Protein AF-A0A1S9DEE1-F1 (afdb_monomer)

InterPro domains:
  IPR002110 Ankyrin repeat [PF12796] (840-952)
  IPR002110 Ankyrin repeat [SM00248] (764-797)
  IPR002110 Ankyrin repeat [SM00248] (801-831)
  IPR002110 Ankyrin repeat [SM00248] (835-866)
  IPR002110 Ankyrin repeat [SM00248] (884-914)
  IPR002110 Ankyrin repeat [SM00248] (920-948)
  IPR002110 Ankyrin repeat [SM00248] (954-983)
  IPR007781 Alpha-N-acetylglucosaminidase [PTHR12872] (153-760)
  IPR017853 Glycoside hydrolase superfamily [SSF51445] (168-435)
  IPR024240 Alpha-N-acetylglucosaminidase, N-terminal [PF12971] (25-114)
  IPR024732 Alpha-N-acetylglucosaminidase, C-terminal [PF12972] (503-771)
  IPR024733 Alpha-N-acetylglucosaminidase, tim-barrel domain [PF05089] (158-494)
  IPR029018 Beta-hexosaminidase-like, domain 2 [G3DSA:3.30.379.10] (13-121)
  IPR036770 Ankyrin repeat-containing domain superfamily [G3DSA:1.25.40.20] (790-869)
  IPR036770 Ankyrin repeat-containing domain superfamily [G3DSA:1.25.40.20] (870-977)
  IPR036770 Ankyrin repeat-containing domain superfamily [SSF48403] (755-982)

Foldseek 3Di:
DDDDDDDDDDPPPPPPPDDDDQQVLVLVLCCVLPVLCSVLEAEEADPPVPPPPDPQPQKKKWKWAADPVGRIYIYINHLLSSLQLVLCCCQVPQLWDADQQQGTPSVVGDSRGDHDPDMDIFIFPFQAAEEAKAAWDADDDDDDDDDDDDDDDDDDADDTFHAAQQLPCLLDDLVSLVSVLSRCSNLRGAEYEQEWLLLVLLVVLCVVLPDDCVQRQQQAEASNCRRCSQQQAWGGYDPPDTDDPVLSVVRLVSSLSNLVSCVSSNHAYAAAFRQQFDGPCVCVSVVPFPWFFWDHGLPPDPSTHSTIGTQLVGPSSLSSRLSSVVVCCVSNNPRHQEYEYDHDHLTDDPDLDLQSLLQRLLSVLVSSCVNPVSHAYEYEPRVCRHPVVSNQLSSLLSNLVSNVDQRSYEYEQADQLFDGCCVRNVNVVLRAYEREHAQAFLLAAFQAAALQSLQAVVLVCSVRHPRHRYYYYTYNHPNDPVLRVSLNSVSSGDNHRDPVLVSLLSVQCSLQPDPDDQDVLQSVLSVLCVVFRHNQPPSQASHGAHQLLLDQDDLDDSAQDGHPPPHGRYRRGDLVSLVSSLVSLVVRCVVPVCSVVRSSSLVVNLSSVLNSLSVVLVVLSVQLSVLQQDPDPCSLVSNVVSLCVNLVSLVVLLVSQVSGPSQFLLNQLLSQLVSDPDLSSSLSSNLSSLCCQALNDLQSSPGNRNHGSHRLCSVQQSSVSSVLVSVLSSVDHPVRDDPVVSVVSNSVSSNVSSNDDQCDADPFQAGQLLVCLLVVVLVSLCVLQPGSNNVNHPQLRQTNFQDGSLLNNLLCLPLSSNVRSLVDPPDDQCGATPQRDGSLLSNLLNLHPNSNVSSLVSVCVNVVDDDDDDPPPSLCSQCGATNFQAGSLLSNLLVLVLVSVLVSLPDPSYDQQRFTNPPFTHGSLLSCLLVLNQSSNVSSLVDLNHDQCGATNVRDGSLRNNVVNVNVVSNVVSVVSVVDPPNDD

pLDDT: mean 87.7, std 16.49, range [21.83, 98.75]

Mean predicted aligned error: 10.76 Å

Radius of gyration: 33.87 Å; Cα contacts (8 Å, |Δi|>4): 1789; chains: 1; bounding box: 110×71×110 Å

Secondary structure (DSSP, 8-state):
---PPPP-----------PPPTTHHHHHHHHHH-GGGGGGEEEEE-GGGGG-S-TT----EEEEEE-TTS-EEEEESSHHHHHHHHHHHIIIII---EETTTEEGGGG--SSPPPPSS-EEEE-SSSEEEES--S---------------------------THHHHTGGG--HHHHHHHHHHHHHTT--EEE--TTHHHHHHHHHHHTT--HHHHGGGS--GGGHHHHHTTS--S--SS----HHHHHHHHHHHHHHHHHHHHTTPEEEEE---SB--TTHHHH-TT--EEEPPP-TT--GGGSS-EEEPTTSHHHHHHHHHHHHHHHHHH-S--SEEE--S-SSS--S---HHHHHHHHHHHHHHHHTT-TT-EEEEESHHHHHTTTT--HHHHHHHHTTSSSSTTEEEEETTTTTS--TTTTTTGGG--EEEEE---STT------BTTHHHHHHHHHHTT-TTEEEEEE--S--SS-HHHHHHHHHHTT-SS---HHHHHHHHHHHHT-SSS---HHHHHHHHHHTTTTTB---TTS-S----TTSSPP-SSS-SS--SSSS------S-THHHHHHHHHHHHHHHH-GGGGG-HHHHHHHHHHHHHHHHHHHHHHHHHHHHHHH---TTHHHHHHHHHHHHHHHHHHHHHHHTTSGGGBHHHHHHHHHTT-SSHHHHHHHHHHHHHHTTTSSTT-TTTTTT----BTHIIIIIHHHHHHHHHHHHH--TTT--HHHHHHHHHHHHHHHHT--TT-B-TTS-BHHHHHHHTT-HHHHHHHHSSTTTTTS-TT---TT---HHHHHHHTT-HHHHHHHHHSSS--SS---TTS--HHHHHHHHT-HHHHHHHHHHHHHHS--SSS---HHHHHHHT---TT---HHHHHHHHT-HHHHHHHHT-TTS-TT---STTSS--HHHHHHHTT-HHHHHHHTTSTT--TT---TTS--HHHHHHHTT-HHHHHHHHHHTT-TT---

Sequence (985 aa):
MLHPTLLLIVLITTATVGGRHPTEGIISLVRRRLPDHSDNFLFSLNSSSRNSTTENDHRDVYTVSTQANGSIHVEGNSQSALAVGLHRYLSQIVHADIYWFVGSHLHTLPSSLPKLHVPLKGESIVTWRYHLNPGNELFYHGPLRFDSAFDKTNLYSYMHHTVTFSYTTAFWTWEDWELELDWAALRGVNLILAWVGYEKVLLDSLREIGMTDEEILPFFSGPAFQAWNRFGNIQGSWGGHGVSIAWIEAQFELQKKIVSRIVELGMTPVLPAFPGFVPPAIKRVRPHATVVNGSQWSGFQKKFTEVSFLNPLDETFAQLQKSVISRQTRAFGNVTHVYALDQFNEINPASGELGYLRNLSLHTWQSLKAVNPAAVWMMQGWLFYDKKDFWDPNRISAYLSGVERNDDMLILDLYSESKPQWQRTESYFGKPWIWCQLHDFGGNMGMYGQIMNITSDPIEALNKSDSLVGFGLTMEGQEGNEIVYDLLLDQAWSAKPIDTRAYFQSWVRSRYSGNFSVPNELYTAWDLLRKTVYNNTNLTTYSLTKSIFEISPDIAGLVGRVGHYPTPTSINYDPMVLNEVWSLFMNATRKEPSLWHSPAYEYDMVDITRQLMGNAFVNVYSDLISSWKSETENRTTNVTSQSERLLNLLSAIDKVLSCNENFSLTTWISSARDWGNTTETKDFFEYNARNQITLWGPTGEISDYASKAWAGLISSYYKPRWSIFVDYLGEKNQTSYNETELKAKLHGFEMSWQEQKINEQDDRGQTAISLAAEHGQERAVAFLVTKADTNHVEINALDHRRSTPLCYAAYNGNPFTIELLIARNDVDLYCGTYDNRFPLSLAVESGNCTTIKLLLNRMRQQNPKVTGEVDHQFSAELNRSDLWGRTPLFIATEQGREDMVGLLVSLPEVDVNARTIRYGQGTALASAAKNGRENIVQLLLSRPDIDIGARDIHGRTPIQLATLEGHKSIALMLQRFHLDPDSEV

Structure (mmCIF, N/CA/C/O backbone):
data_AF-A0A1S9DEE1-F1
#
_entry.id   AF-A0A1S9DEE1-F1
#
loop_
_atom_site.group_PDB
_atom_site.id
_atom_site.type_symbol
_atom_site.label_atom_id
_atom_site.label_alt_id
_atom_site.label_comp_id
_atom_site.label_asym_id
_atom_site.label_entity_id
_atom_site.label_seq_id
_atom_site.pdbx_PDB_ins_code
_atom_site.Cartn_x
_atom_site.Cartn_y
_atom_site.Cartn_z
_atom_site.occupancy
_atom_site.B_iso_or_equiv
_atom_site.auth_seq_id
_atom_site.auth_comp_id
_atom_site.auth_asym_id
_atom_site.auth_atom_id
_atom_site.pdbx_PDB_model_num
ATOM 1 N N . MET A 1 1 ? -42.113 -23.078 -64.310 1.00 34.75 1 MET A N 1
ATOM 2 C CA . MET A 1 1 ? -41.156 -22.177 -64.994 1.00 34.75 1 MET A CA 1
ATOM 3 C C . MET A 1 1 ? -41.314 -20.806 -64.347 1.00 34.75 1 MET A C 1
ATOM 5 O O . MET A 1 1 ? -42.457 -20.407 -64.198 1.00 34.75 1 MET A O 1
ATOM 9 N N . LEU A 1 2 ? -40.281 -20.095 -63.892 1.00 28.50 2 LEU A N 1
ATOM 10 C CA . LEU A 1 2 ? -38.840 -20.393 -63.877 1.00 28.50 2 LEU A CA 1
ATOM 11 C C . LEU A 1 2 ? -38.277 -20.273 -62.443 1.00 28.50 2 LEU A C 1
ATOM 13 O O . LEU A 1 2 ? -38.821 -19.532 -61.633 1.00 28.50 2 LEU A O 1
ATOM 17 N N . HIS A 1 3 ? -37.158 -20.948 -62.171 1.00 21.83 3 HIS A N 1
ATOM 18 C CA . HIS A 1 3 ? -36.264 -20.654 -61.044 1.00 21.83 3 HIS A CA 1
ATOM 19 C C . HIS A 1 3 ? -34.888 -20.270 -61.612 1.00 21.83 3 HIS A C 1
ATOM 21 O O . HIS A 1 3 ? -34.368 -21.033 -62.429 1.00 21.83 3 HIS A O 1
ATOM 27 N N . PRO A 1 4 ? -34.279 -19.150 -61.188 1.00 37.81 4 PRO A N 1
ATOM 28 C CA . PRO A 1 4 ? -32.852 -18.915 -61.344 1.00 37.81 4 PRO A CA 1
ATOM 29 C C . PRO A 1 4 ? -32.072 -19.460 -60.135 1.00 37.81 4 PRO A C 1
ATOM 31 O O . PRO A 1 4 ? -32.518 -19.392 -58.991 1.00 37.81 4 PRO A O 1
ATOM 34 N N . THR A 1 5 ? -30.900 -20.014 -60.421 1.00 29.28 5 THR A N 1
ATOM 35 C CA . THR A 1 5 ? -29.967 -20.661 -59.492 1.00 29.28 5 THR A CA 1
ATOM 36 C C . THR A 1 5 ? -29.462 -19.726 -58.390 1.00 29.28 5 THR A C 1
ATOM 38 O O . THR A 1 5 ? -29.052 -18.601 -58.671 1.00 29.28 5 THR A O 1
ATOM 41 N N . LEU A 1 6 ? -29.377 -20.226 -57.153 1.00 28.45 6 LEU A N 1
ATOM 42 C CA . LEU A 1 6 ? -28.573 -19.600 -56.099 1.00 28.45 6 LEU A CA 1
ATOM 43 C C . LEU A 1 6 ? -27.094 -19.965 -56.325 1.00 28.45 6 LEU A C 1
ATOM 45 O O . LEU A 1 6 ? -26.783 -21.147 -56.479 1.00 28.45 6 LEU A O 1
ATOM 49 N N . LEU A 1 7 ? -26.186 -18.984 -56.355 1.00 26.34 7 LEU A N 1
ATOM 50 C CA . LEU A 1 7 ? -24.748 -19.244 -56.492 1.00 26.34 7 LEU A CA 1
ATOM 51 C C . LEU A 1 7 ? -24.090 -19.308 -55.106 1.00 26.34 7 LEU A C 1
ATOM 53 O O . LEU A 1 7 ? -24.182 -18.360 -54.329 1.00 26.34 7 LEU A O 1
ATOM 57 N N . LEU A 1 8 ? -23.429 -20.424 -54.796 1.00 24.83 8 LEU A N 1
ATOM 58 C CA . LEU A 1 8 ? -22.805 -20.645 -53.493 1.00 24.83 8 LEU A CA 1
ATOM 59 C C . LEU A 1 8 ? -21.413 -19.989 -53.444 1.00 24.83 8 LEU A C 1
ATOM 61 O O . LEU A 1 8 ? -20.478 -20.481 -54.074 1.00 24.83 8 LEU A O 1
ATOM 65 N N . ILE A 1 9 ? -21.259 -18.902 -52.683 1.00 26.23 9 ILE A N 1
ATOM 66 C CA . ILE A 1 9 ? -19.941 -18.327 -52.370 1.00 26.23 9 ILE A CA 1
ATOM 67 C C . ILE A 1 9 ? -19.458 -18.922 -51.046 1.00 26.23 9 ILE A C 1
ATOM 69 O O . ILE A 1 9 ? -20.030 -18.660 -49.989 1.00 26.23 9 ILE A O 1
ATOM 73 N N . VAL A 1 10 ? -18.397 -19.728 -51.106 1.00 26.03 10 VAL A N 1
ATOM 74 C CA . VAL A 1 10 ? -17.750 -20.298 -49.918 1.00 26.03 10 VAL A CA 1
ATOM 75 C C . VAL A 1 10 ? -16.818 -19.251 -49.309 1.00 26.03 10 VAL A C 1
ATOM 77 O O . VAL A 1 10 ? -15.738 -18.984 -49.834 1.00 26.03 10 VAL A O 1
ATOM 80 N N . LEU A 1 11 ? -17.234 -18.666 -48.186 1.00 25.80 11 LEU A N 1
ATOM 81 C CA . LEU A 1 11 ? -16.380 -17.825 -47.349 1.00 25.80 11 LEU A CA 1
ATOM 82 C C . LEU A 1 11 ? -15.336 -18.698 -46.639 1.00 25.80 11 LEU A C 1
ATOM 84 O O . LEU A 1 11 ? -15.644 -19.389 -45.671 1.00 25.80 11 LEU A O 1
ATOM 88 N N . ILE A 1 12 ? -14.090 -18.658 -47.116 1.00 26.78 12 ILE A N 1
ATOM 89 C CA . ILE A 1 12 ? -12.953 -19.261 -46.413 1.00 26.78 12 ILE A CA 1
ATOM 90 C C . ILE A 1 12 ? -12.566 -18.329 -45.261 1.00 26.78 12 ILE A C 1
ATOM 92 O O . ILE A 1 12 ? -11.779 -17.399 -45.428 1.00 26.78 12 ILE A O 1
ATOM 96 N N . THR A 1 13 ? -13.125 -18.573 -44.078 1.00 26.59 13 THR A N 1
ATOM 97 C CA . THR A 1 13 ? -12.725 -17.887 -42.845 1.00 26.59 13 THR A CA 1
ATOM 98 C C . THR A 1 13 ? -11.374 -18.418 -42.367 1.00 26.59 13 THR A C 1
ATOM 100 O O . THR A 1 13 ? -11.305 -19.339 -41.551 1.00 26.59 13 THR A O 1
ATOM 103 N N . THR A 1 14 ? -10.279 -17.843 -42.866 1.00 28.16 14 THR A N 1
ATOM 104 C CA . THR A 1 14 ? -8.951 -18.040 -42.273 1.00 28.16 14 THR A CA 1
ATOM 105 C C . THR A 1 14 ? -8.930 -17.405 -40.885 1.00 28.16 14 THR A C 1
ATOM 107 O O . THR A 1 14 ? -8.809 -16.187 -40.763 1.00 28.16 14 THR A O 1
ATOM 110 N N . ALA A 1 15 ? -9.054 -18.223 -39.840 1.00 27.41 15 ALA A N 1
ATOM 111 C CA . ALA A 1 15 ? -8.921 -17.782 -38.457 1.00 27.41 15 ALA A CA 1
ATOM 112 C C . ALA A 1 15 ? -7.459 -17.401 -38.164 1.00 27.41 15 ALA A C 1
ATOM 114 O O . ALA A 1 15 ? -6.655 -18.221 -37.722 1.00 27.41 15 ALA A O 1
ATOM 115 N N . THR A 1 16 ? -7.097 -16.151 -38.450 1.00 29.39 16 THR A N 1
ATOM 116 C CA . THR A 1 16 ? -5.808 -15.578 -38.063 1.00 29.39 16 THR A CA 1
ATOM 117 C C . THR A 1 16 ? -5.752 -15.439 -36.548 1.00 29.39 16 THR A C 1
ATOM 119 O O . THR A 1 16 ? -6.570 -14.726 -35.967 1.00 29.39 16 THR A O 1
ATOM 122 N N . VAL A 1 17 ? -4.772 -16.082 -35.910 1.00 31.09 17 VAL A N 1
ATOM 123 C CA . VAL A 1 17 ? -4.454 -15.843 -34.495 1.00 31.09 17 VAL A CA 1
ATOM 124 C C . VAL A 1 17 ? -4.111 -14.361 -34.337 1.00 31.09 17 VAL A C 1
ATOM 126 O O . VAL A 1 17 ? -3.156 -13.874 -34.940 1.00 31.09 17 VAL A O 1
ATOM 129 N N . GLY A 1 18 ? -4.941 -13.635 -33.587 1.00 30.41 18 GLY A N 1
ATOM 130 C CA . GLY A 1 18 ? -4.910 -12.176 -33.535 1.00 30.41 18 GLY A CA 1
ATOM 131 C C . GLY A 1 18 ? -3.714 -11.631 -32.762 1.00 30.41 18 GLY A C 1
ATOM 132 O O . GLY A 1 18 ? -3.804 -11.417 -31.555 1.00 30.41 18 GLY A O 1
ATOM 133 N N . GLY A 1 19 ? -2.616 -11.345 -33.461 1.00 39.09 19 GLY A N 1
ATOM 134 C CA . GLY A 1 19 ? -1.595 -10.435 -32.947 1.00 39.09 19 GLY A CA 1
ATOM 135 C C . GLY A 1 19 ? -2.207 -9.045 -32.762 1.00 39.09 19 GLY A C 1
ATOM 136 O O . GLY A 1 19 ? -2.690 -8.456 -33.730 1.00 39.09 19 GLY A O 1
ATOM 137 N N . ARG A 1 20 ? -2.219 -8.532 -31.524 1.00 56.38 20 ARG A N 1
ATOM 138 C CA . ARG A 1 20 ? -2.678 -7.164 -31.229 1.00 56.38 20 ARG A CA 1
ATOM 139 C C . ARG A 1 20 ? -1.833 -6.147 -32.000 1.00 56.38 20 ARG A C 1
ATOM 141 O O . ARG A 1 20 ? -0.644 -6.371 -32.232 1.00 56.38 20 ARG A O 1
ATOM 148 N N . HIS A 1 21 ? -2.434 -5.018 -32.369 1.00 68.69 21 HIS A N 1
ATOM 149 C CA . HIS A 1 21 ? -1.693 -3.936 -33.013 1.00 68.69 21 HIS A CA 1
ATOM 150 C C . HIS A 1 21 ? -0.614 -3.397 -32.044 1.00 68.69 21 HIS A C 1
ATOM 152 O O . HIS A 1 21 ? -0.915 -3.265 -30.856 1.00 68.69 21 HIS A O 1
ATOM 158 N N . PRO A 1 22 ? 0.616 -3.056 -32.487 1.00 78.94 22 PRO A N 1
ATOM 159 C CA . PRO A 1 22 ? 1.720 -2.684 -31.582 1.00 78.94 22 PRO A CA 1
ATOM 160 C C . PRO A 1 22 ? 1.520 -1.431 -30.705 1.00 78.94 22 PRO A C 1
ATOM 162 O O . PRO A 1 22 ? 2.397 -1.099 -29.914 1.00 78.94 22 PRO A O 1
ATOM 165 N N . THR A 1 23 ? 0.403 -0.723 -30.875 1.00 91.12 23 THR A N 1
ATOM 166 C CA . THR A 1 23 ? -0.007 0.470 -30.117 1.00 91.12 23 THR A CA 1
ATOM 167 C C . THR A 1 23 ? -1.306 0.266 -29.325 1.00 91.12 23 THR A C 1
ATOM 169 O O . THR A 1 23 ? -1.760 1.183 -28.641 1.00 91.12 23 THR A O 1
ATOM 172 N N . GLU A 1 24 ? -1.926 -0.920 -29.402 1.00 90.94 24 GLU A N 1
ATOM 173 C CA . GLU A 1 24 ? -3.276 -1.173 -28.877 1.00 90.94 24 GLU A CA 1
ATOM 174 C C . GLU A 1 24 ? -3.357 -1.055 -27.347 1.00 90.94 24 GLU A C 1
ATOM 176 O O . GLU A 1 24 ? -4.417 -0.730 -26.818 1.00 90.94 24 GLU A O 1
ATOM 181 N N . GLY A 1 25 ? -2.254 -1.276 -26.624 1.00 91.50 25 GLY A N 1
ATOM 182 C CA . GLY A 1 25 ? -2.223 -1.131 -25.168 1.00 91.50 25 GLY A CA 1
ATOM 183 C C . GLY A 1 25 ? -2.334 0.317 -24.710 1.00 91.50 25 GLY A C 1
ATOM 184 O O . GLY A 1 25 ? -3.129 0.620 -23.823 1.00 91.50 25 GLY A O 1
ATOM 185 N N . ILE A 1 26 ? -1.614 1.227 -25.372 1.00 95.19 26 ILE A N 1
ATOM 186 C CA . ILE A 1 26 ? -1.707 2.668 -25.099 1.00 95.19 26 ILE A CA 1
ATOM 187 C C . ILE A 1 26 ? -3.060 3.225 -25.563 1.00 95.19 26 ILE A C 1
ATOM 189 O O . ILE A 1 26 ? -3.689 3.992 -24.839 1.00 95.19 26 ILE A O 1
ATOM 193 N N . ILE A 1 27 ? -3.574 2.764 -26.710 1.00 95.06 27 ILE A N 1
ATOM 194 C CA . ILE A 1 27 ? -4.942 3.085 -27.154 1.00 95.06 27 ILE A CA 1
ATOM 195 C C . ILE A 1 27 ? -5.975 2.599 -26.118 1.00 95.06 27 ILE A C 1
ATOM 197 O O . ILE A 1 27 ? -6.927 3.314 -25.810 1.00 95.06 27 ILE A O 1
ATOM 201 N N . SER A 1 28 ? -5.778 1.415 -25.532 1.00 94.19 28 SER A N 1
ATOM 202 C CA . SER A 1 28 ? -6.653 0.878 -24.480 1.00 94.19 28 SER A CA 1
ATOM 203 C C . SER A 1 28 ? -6.543 1.652 -23.162 1.00 94.19 28 SER A C 1
ATOM 205 O O . SER A 1 28 ? -7.567 1.859 -22.518 1.00 94.19 28 SER A O 1
ATOM 207 N N . LEU A 1 29 ? -5.356 2.147 -22.787 1.00 94.06 29 LEU A N 1
ATOM 208 C CA . LEU A 1 29 ? -5.180 3.058 -21.646 1.00 94.06 29 LEU A CA 1
ATOM 209 C C . LEU A 1 29 ? -5.974 4.353 -21.850 1.00 94.06 29 LEU A C 1
ATOM 211 O O . LEU A 1 29 ? -6.714 4.757 -20.953 1.00 94.06 29 LEU A O 1
ATOM 215 N N . VAL A 1 30 ? -5.905 4.962 -23.041 1.00 95.19 30 VAL A N 1
ATOM 216 C CA . VAL A 1 30 ? -6.726 6.141 -23.363 1.00 95.19 30 VAL A CA 1
ATOM 217 C C . VAL A 1 30 ? -8.217 5.797 -23.306 1.00 95.19 30 VAL A C 1
ATOM 219 O O . VAL A 1 30 ? -8.962 6.517 -22.658 1.00 95.19 30 VAL A O 1
ATOM 222 N N . ARG A 1 31 ? -8.675 4.672 -23.873 1.00 94.38 31 ARG A N 1
ATOM 223 C CA . ARG A 1 31 ? -10.093 4.266 -23.758 1.00 94.38 31 ARG A CA 1
ATOM 224 C C . ARG A 1 31 ? -10.550 4.030 -22.307 1.00 94.38 31 ARG A C 1
ATOM 226 O O . ARG A 1 31 ? -11.715 4.276 -22.018 1.00 94.38 31 ARG A O 1
ATOM 233 N N . ARG A 1 32 ? -9.667 3.571 -21.405 1.00 92.06 32 ARG A N 1
ATOM 234 C CA . ARG A 1 32 ? -9.965 3.393 -19.967 1.00 92.06 32 ARG A CA 1
ATOM 235 C C . ARG A 1 32 ? -10.048 4.717 -19.206 1.00 92.06 32 ARG A C 1
ATOM 237 O O . ARG A 1 32 ? -10.967 4.906 -18.419 1.00 92.06 32 ARG A O 1
ATOM 244 N N . ARG A 1 33 ? -9.061 5.603 -19.385 1.00 92.00 33 ARG A N 1
ATOM 245 C CA . ARG A 1 33 ? -8.865 6.800 -18.536 1.00 92.00 33 ARG A CA 1
ATOM 246 C C . ARG A 1 33 ? -9.364 8.104 -19.168 1.00 92.00 33 ARG A C 1
ATOM 248 O O . ARG A 1 33 ? -9.484 9.106 -18.473 1.00 92.00 33 ARG A O 1
ATOM 255 N N . LEU A 1 34 ? -9.632 8.089 -20.472 1.00 92.38 34 LEU A N 1
ATOM 256 C CA . LEU A 1 34 ? -10.017 9.220 -21.322 1.00 92.38 34 LEU A CA 1
ATOM 257 C C . LEU A 1 34 ? -11.033 8.786 -22.412 1.00 92.38 34 LEU A C 1
ATOM 259 O O . LEU A 1 34 ? -10.789 9.027 -23.600 1.00 92.38 34 LEU A O 1
ATOM 263 N N . PRO A 1 35 ? -12.159 8.128 -22.057 1.00 92.00 35 PRO A N 1
ATOM 264 C CA . PRO A 1 35 ? -13.092 7.551 -23.033 1.00 92.00 35 PRO A CA 1
ATOM 265 C C . PRO A 1 35 ? -13.618 8.586 -24.038 1.00 92.00 35 PRO A C 1
ATOM 267 O O . PRO A 1 35 ? -13.516 8.370 -25.242 1.00 92.00 35 PRO A O 1
ATOM 270 N N . ASP A 1 36 ? -14.073 9.751 -23.566 1.00 90.94 36 ASP A N 1
ATOM 271 C CA . ASP A 1 36 ? -14.621 10.831 -24.407 1.00 90.94 36 ASP A CA 1
ATOM 272 C C . ASP A 1 36 ? -13.585 11.482 -25.344 1.00 90.94 36 ASP A C 1
ATOM 274 O O . ASP A 1 36 ? -13.937 12.196 -26.284 1.00 90.94 36 ASP A O 1
ATOM 278 N N . HIS A 1 37 ? -12.297 11.216 -25.110 1.00 92.12 37 HIS A N 1
ATOM 279 C CA . HIS A 1 37 ? -11.176 11.739 -25.884 1.00 92.12 37 HIS A CA 1
ATOM 280 C C . HIS A 1 37 ? -10.438 10.662 -26.690 1.00 92.12 37 HIS A C 1
ATOM 282 O O . HIS A 1 37 ? -9.427 10.975 -27.323 1.00 92.12 37 HIS A O 1
ATOM 288 N N . SER A 1 38 ? -10.912 9.409 -26.727 1.00 90.75 38 SER A N 1
ATOM 289 C CA . SER A 1 38 ? -10.168 8.316 -27.370 1.00 90.75 38 SER A CA 1
ATOM 290 C C . SER A 1 38 ? -9.913 8.541 -28.863 1.00 90.75 38 SER A C 1
ATOM 292 O O . SER A 1 38 ? -8.820 8.247 -29.341 1.00 90.75 38 SER A O 1
ATOM 294 N N . ASP A 1 39 ? -10.864 9.150 -29.579 1.00 91.69 39 ASP A N 1
ATOM 295 C CA . ASP A 1 39 ? -10.717 9.512 -30.999 1.00 91.69 39 ASP A CA 1
ATOM 296 C C . ASP A 1 39 ? -9.916 10.814 -31.224 1.00 91.69 39 ASP A C 1
ATOM 298 O O . ASP A 1 39 ? -9.645 11.202 -32.363 1.00 91.69 39 ASP A O 1
ATOM 302 N N . ASN A 1 40 ? -9.515 11.523 -30.160 1.00 94.69 40 ASN A N 1
ATOM 303 C CA . ASN A 1 40 ? -8.649 12.700 -30.269 1.00 94.69 40 ASN A CA 1
ATOM 304 C C . ASN A 1 40 ? -7.153 12.352 -30.301 1.00 94.69 40 ASN A C 1
ATOM 306 O O . ASN A 1 40 ? -6.357 13.242 -30.609 1.00 94.69 40 ASN A O 1
ATOM 310 N N . PHE A 1 41 ? -6.765 11.102 -30.021 1.00 96.06 41 PHE A N 1
ATOM 311 C CA . PHE A 1 41 ? -5.367 10.669 -29.992 1.00 96.06 41 PHE A CA 1
ATOM 312 C C . PHE A 1 41 ? -5.016 9.706 -31.134 1.00 96.06 41 PHE A C 1
ATOM 314 O O . PHE A 1 41 ? -5.725 8.743 -31.414 1.00 96.06 41 PHE A O 1
ATOM 321 N N . LEU A 1 42 ? -3.862 9.936 -31.762 1.0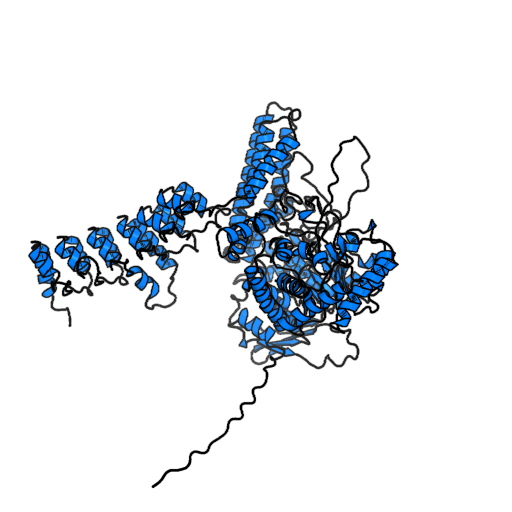0 95.69 42 LEU A N 1
ATOM 322 C CA . LEU A 1 42 ? -3.236 9.040 -32.734 1.00 95.69 42 LEU A CA 1
ATOM 323 C C . LEU A 1 42 ? -1.893 8.554 -32.181 1.00 95.69 42 LEU A C 1
ATOM 325 O O . LEU A 1 42 ? -1.075 9.369 -31.759 1.00 95.69 42 LEU A O 1
ATOM 329 N N . PHE A 1 43 ? -1.640 7.247 -32.244 1.00 96.44 43 PHE A N 1
ATOM 330 C CA . PHE A 1 43 ? -0.403 6.622 -31.766 1.00 96.44 43 PHE A CA 1
ATOM 331 C C . PHE A 1 43 ? 0.314 5.881 -32.896 1.00 96.44 43 PHE A C 1
ATOM 333 O O . PHE A 1 43 ? -0.301 5.065 -33.586 1.00 96.44 43 PHE A O 1
ATOM 340 N N . SER A 1 44 ? 1.619 6.113 -33.064 1.00 94.94 44 SER A N 1
ATOM 341 C CA . SER A 1 44 ? 2.429 5.423 -34.080 1.00 94.94 44 SER A CA 1
ATOM 342 C C . SER A 1 44 ? 3.834 5.074 -33.590 1.00 94.94 44 SER A C 1
ATOM 344 O O . SER A 1 44 ? 4.560 5.949 -33.118 1.00 94.94 44 SER A O 1
ATOM 346 N N . LEU A 1 45 ? 4.253 3.822 -33.791 1.00 92.56 45 LEU A N 1
ATOM 347 C CA . LEU A 1 45 ? 5.650 3.429 -33.607 1.00 92.56 45 LEU A CA 1
ATOM 348 C C . LEU A 1 45 ? 6.474 3.747 -34.861 1.00 92.56 45 LEU A C 1
ATOM 350 O O . LEU A 1 45 ? 6.118 3.315 -35.958 1.00 92.56 45 LEU A O 1
ATOM 354 N N . ASN A 1 46 ? 7.592 4.451 -34.697 1.00 84.25 46 ASN A N 1
ATOM 355 C CA . ASN A 1 46 ? 8.538 4.721 -35.773 1.00 84.25 46 ASN A CA 1
ATOM 356 C C . ASN A 1 46 ? 9.627 3.635 -35.822 1.00 84.25 46 ASN A C 1
ATOM 358 O O . ASN A 1 46 ? 10.379 3.430 -34.870 1.00 84.25 46 ASN A O 1
ATOM 362 N N . SER A 1 47 ? 9.723 2.937 -36.955 1.00 56.94 47 SER A N 1
ATOM 363 C CA . SER A 1 47 ? 10.657 1.828 -37.160 1.00 56.94 47 SER A CA 1
ATOM 364 C C . SER A 1 47 ? 12.088 2.245 -37.526 1.00 56.94 47 SER A C 1
ATOM 366 O O . SER A 1 47 ? 12.962 1.379 -37.572 1.00 56.94 47 SER A O 1
ATOM 368 N N . SER A 1 48 ? 12.364 3.525 -37.814 1.00 50.81 48 SER A N 1
ATOM 369 C CA . SER A 1 48 ? 13.660 3.953 -38.373 1.00 50.81 48 SER A CA 1
ATOM 370 C C . SER A 1 48 ? 14.835 3.928 -37.386 1.00 50.81 48 SER A C 1
ATOM 372 O O . SER A 1 48 ? 15.982 4.029 -37.813 1.00 50.81 48 SER A O 1
ATOM 374 N N . SER A 1 49 ? 14.579 3.773 -36.084 1.00 45.53 49 SER A N 1
ATOM 375 C CA . SER A 1 49 ? 15.604 3.673 -35.032 1.00 45.53 49 SER A CA 1
ATOM 376 C C . SER A 1 49 ? 16.243 2.280 -34.902 1.00 45.53 49 SER A C 1
ATOM 378 O O . SER A 1 49 ? 17.306 2.154 -34.303 1.00 45.53 49 SER A O 1
ATOM 380 N N . ARG A 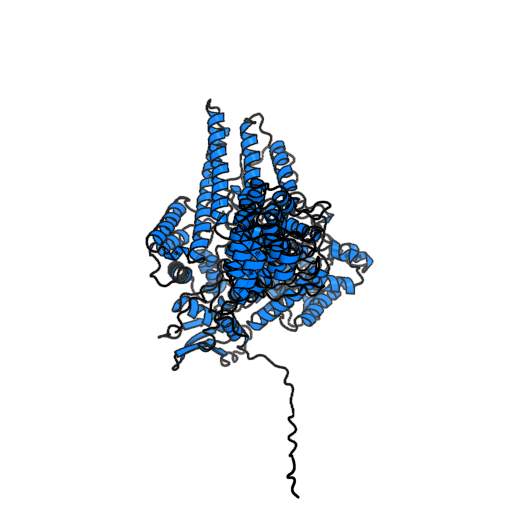1 50 ? 15.663 1.228 -35.503 1.00 42.16 50 ARG A N 1
ATOM 381 C CA . ARG A 1 50 ? 16.137 -0.169 -35.361 1.00 42.16 50 ARG A CA 1
ATOM 382 C C . ARG A 1 50 ? 17.402 -0.532 -36.159 1.00 42.16 50 ARG A C 1
ATOM 384 O O . ARG A 1 50 ? 17.793 -1.692 -36.167 1.00 42.16 50 ARG A O 1
ATOM 391 N N . ASN A 1 51 ? 18.044 0.429 -36.824 1.00 33.84 51 ASN A N 1
ATOM 392 C CA . ASN A 1 51 ? 19.223 0.188 -37.668 1.00 33.84 51 ASN A CA 1
ATOM 393 C C . ASN A 1 51 ? 20.575 0.349 -36.939 1.00 33.84 51 ASN A C 1
ATOM 395 O O . ASN A 1 51 ? 21.618 0.280 -37.588 1.00 33.84 51 ASN A O 1
ATOM 399 N N . SER A 1 52 ? 20.585 0.557 -35.617 1.00 34.44 52 SER A N 1
ATOM 400 C CA . SER A 1 52 ? 21.823 0.495 -34.829 1.00 34.44 52 SER A CA 1
ATOM 401 C C . SER A 1 52 ? 22.242 -0.962 -34.619 1.00 34.44 52 SER A C 1
ATOM 403 O O . SER A 1 52 ? 21.476 -1.758 -34.083 1.00 34.44 52 SER A O 1
ATOM 405 N N . THR A 1 53 ? 23.459 -1.330 -35.026 1.00 30.06 53 THR A N 1
ATOM 406 C CA . THR A 1 53 ? 23.982 -2.709 -34.942 1.00 30.06 53 THR A CA 1
ATOM 407 C C . THR A 1 53 ? 24.571 -3.056 -33.568 1.00 30.06 53 THR A C 1
ATOM 409 O O . THR A 1 53 ? 25.505 -3.850 -33.474 1.00 30.06 53 THR A O 1
ATOM 412 N N . THR A 1 54 ? 24.056 -2.439 -32.504 1.00 35.31 54 THR A N 1
ATOM 413 C CA . THR A 1 54 ? 24.425 -2.693 -31.106 1.00 35.31 54 THR A CA 1
ATOM 414 C C . THR A 1 54 ? 23.154 -2.752 -30.265 1.00 35.31 54 THR A C 1
ATOM 416 O O . THR A 1 54 ? 22.486 -1.733 -30.095 1.00 35.31 54 THR A O 1
ATOM 419 N N . GLU A 1 55 ? 22.843 -3.921 -29.705 1.00 41.56 55 GLU A N 1
ATOM 420 C CA . GLU A 1 55 ? 21.617 -4.199 -28.927 1.00 41.56 55 GLU A CA 1
ATOM 421 C C . GLU A 1 55 ? 21.589 -3.506 -27.539 1.00 41.56 55 GLU A C 1
ATOM 423 O O . GLU A 1 55 ? 20.679 -3.724 -26.745 1.00 41.56 55 GLU A O 1
ATOM 428 N N . ASN A 1 56 ? 22.573 -2.643 -27.252 1.00 38.66 56 ASN A N 1
ATOM 429 C CA . ASN A 1 56 ? 22.803 -2.031 -25.940 1.00 38.66 56 ASN A CA 1
ATOM 430 C C . ASN A 1 56 ? 22.411 -0.539 -25.852 1.00 38.66 56 ASN A C 1
ATOM 432 O O . ASN A 1 56 ? 22.484 0.023 -24.764 1.00 38.66 56 ASN A O 1
ATOM 436 N N . ASP A 1 57 ? 21.993 0.110 -26.949 1.00 52.62 57 ASP A N 1
ATOM 437 C CA . ASP A 1 57 ? 21.495 1.501 -26.927 1.00 52.62 57 ASP A CA 1
ATOM 438 C C . ASP A 1 57 ? 20.011 1.555 -27.329 1.00 52.62 57 ASP A C 1
ATOM 440 O O . ASP A 1 57 ? 19.637 1.838 -28.470 1.00 52.62 57 ASP A O 1
ATOM 444 N N . HIS A 1 58 ? 19.152 1.203 -26.371 1.00 68.19 58 HIS A N 1
ATOM 445 C CA . HIS A 1 58 ? 17.695 1.162 -26.511 1.00 68.19 58 HIS A CA 1
ATOM 446 C C . HIS A 1 58 ? 17.017 2.263 -25.684 1.00 68.19 58 HIS A C 1
ATOM 448 O O . HIS A 1 58 ? 16.070 2.016 -24.940 1.00 68.19 58 HIS A O 1
ATOM 454 N N . ARG A 1 59 ? 17.506 3.501 -25.829 1.00 86.81 59 ARG A N 1
ATOM 455 C CA . ARG A 1 59 ? 16.866 4.696 -25.263 1.00 86.81 59 ARG A CA 1
ATOM 456 C C . ARG A 1 59 ? 15.493 4.939 -25.897 1.00 86.81 59 ARG A C 1
ATOM 458 O O . ARG A 1 59 ? 15.314 4.821 -27.112 1.00 86.81 59 ARG A O 1
ATOM 465 N N . ASP A 1 60 ? 14.512 5.267 -25.066 1.00 93.88 60 ASP A N 1
ATOM 466 C CA . ASP A 1 60 ? 13.135 5.527 -25.482 1.00 93.88 60 ASP A CA 1
ATOM 467 C C . ASP A 1 60 ? 12.992 6.976 -25.959 1.00 93.88 60 ASP A C 1
ATOM 469 O O . ASP A 1 60 ? 13.470 7.895 -25.307 1.00 93.88 60 ASP A O 1
ATOM 473 N N . VAL A 1 61 ? 12.335 7.201 -27.097 1.00 95.44 61 VAL A N 1
ATOM 474 C CA . VAL A 1 61 ? 12.227 8.516 -27.750 1.00 95.44 61 VAL A CA 1
ATOM 475 C C . VAL A 1 61 ? 10.787 8.765 -28.171 1.00 95.44 61 VAL A C 1
ATOM 477 O O . VAL A 1 61 ? 10.186 7.907 -28.820 1.00 95.44 61 VAL A O 1
ATOM 480 N N . TYR A 1 62 ? 10.256 9.952 -27.863 1.00 96.38 62 TYR A N 1
ATOM 481 C CA . TYR A 1 62 ? 8.915 10.375 -28.273 1.00 96.38 62 TYR A CA 1
ATOM 482 C C . TYR A 1 62 ? 8.888 11.747 -28.962 1.00 96.38 62 TYR A C 1
ATOM 484 O O . TYR A 1 62 ? 9.771 12.596 -28.808 1.00 96.38 62 TYR A O 1
ATOM 492 N N . THR A 1 63 ? 7.823 11.992 -29.720 1.00 97.75 63 THR A N 1
ATOM 493 C CA . THR A 1 63 ? 7.417 13.311 -30.212 1.00 97.75 63 THR A CA 1
ATOM 494 C C . THR A 1 63 ? 5.894 13.431 -30.141 1.00 97.75 63 THR A C 1
ATOM 496 O O . THR A 1 63 ? 5.180 12.553 -30.612 1.00 97.75 63 THR A O 1
ATOM 499 N N . VAL A 1 64 ? 5.392 14.529 -29.574 1.00 98.25 64 VAL A N 1
ATOM 500 C CA . VAL A 1 64 ? 3.961 14.874 -29.548 1.00 98.25 64 VAL A CA 1
ATOM 501 C C . VAL A 1 64 ? 3.728 16.057 -30.476 1.00 98.25 64 VAL A C 1
ATOM 503 O O . VAL A 1 64 ? 4.446 17.053 -30.397 1.00 98.25 64 VAL A O 1
ATOM 506 N N . SER A 1 65 ? 2.712 15.989 -31.329 1.00 97.50 65 SER A N 1
ATOM 507 C CA . SER A 1 65 ? 2.320 17.080 -32.225 1.00 97.50 65 SER A CA 1
ATOM 508 C C . SER A 1 65 ? 0.799 17.202 -32.341 1.00 97.50 65 SER A C 1
ATOM 510 O O . SER A 1 65 ? 0.062 16.298 -31.951 1.00 97.50 65 SER A O 1
ATOM 512 N N . THR A 1 66 ? 0.308 18.319 -32.880 1.00 96.94 66 THR A N 1
ATOM 513 C CA . THR A 1 66 ? -1.104 18.459 -33.265 1.00 96.94 66 THR A CA 1
ATOM 514 C C . THR A 1 66 ? -1.232 18.363 -34.781 1.00 96.94 66 THR A C 1
ATOM 516 O O . THR A 1 66 ? -0.586 19.107 -35.516 1.00 96.94 66 THR A O 1
ATOM 519 N N . GLN A 1 67 ? -2.085 17.451 -35.238 1.00 94.31 67 GLN A N 1
ATOM 520 C CA . GLN A 1 67 ? -2.364 17.199 -36.649 1.00 94.31 67 GLN A CA 1
ATOM 521 C C . GLN A 1 67 ? -3.315 18.251 -37.246 1.00 94.31 67 GLN A C 1
ATOM 523 O O . GLN A 1 67 ? -3.971 19.010 -36.531 1.00 94.31 67 GLN A O 1
ATOM 528 N N . ALA A 1 68 ? -3.413 18.304 -38.579 1.00 89.56 68 ALA A N 1
ATOM 529 C CA . ALA A 1 68 ? -4.190 19.331 -39.290 1.00 89.56 68 ALA A CA 1
ATOM 530 C C . ALA A 1 68 ? -5.706 19.301 -38.984 1.00 89.56 68 ALA A C 1
ATOM 532 O O . ALA A 1 68 ? -6.359 20.343 -38.974 1.00 89.56 68 ALA A O 1
ATOM 533 N N . ASN A 1 69 ? -6.255 18.122 -38.680 1.00 89.19 69 ASN A N 1
ATOM 534 C CA . ASN A 1 69 ? -7.619 17.916 -38.171 1.00 89.19 69 ASN A CA 1
ATOM 535 C C . ASN A 1 69 ? -7.809 18.390 -36.711 1.00 89.19 69 ASN A C 1
ATOM 537 O O . ASN A 1 69 ? -8.939 18.551 -36.262 1.00 89.19 69 ASN A O 1
ATOM 541 N N . GLY A 1 70 ? -6.723 18.626 -35.969 1.00 89.62 70 GLY A N 1
ATOM 542 C CA . GLY A 1 70 ? -6.719 18.976 -34.551 1.00 89.62 70 GLY A CA 1
ATOM 543 C C . GLY A 1 70 ? -6.456 17.820 -33.581 1.00 89.62 70 GLY A C 1
ATOM 544 O O . GLY A 1 70 ? -6.345 18.106 -32.393 1.00 89.62 70 GLY A O 1
ATOM 545 N N . SER A 1 71 ? -6.323 16.567 -34.037 1.00 93.81 71 SER A N 1
ATOM 546 C CA . SER A 1 71 ? -6.007 15.441 -33.143 1.00 93.81 71 SER A CA 1
ATOM 547 C C . SER A 1 71 ? -4.560 15.509 -32.644 1.00 93.81 71 SER A C 1
ATOM 549 O O . SER A 1 71 ? -3.666 16.000 -33.342 1.00 93.81 71 SER A O 1
ATOM 551 N N . ILE A 1 72 ? -4.315 14.992 -31.445 1.00 97.69 72 ILE A N 1
ATOM 552 C CA . ILE A 1 72 ? -2.985 14.908 -30.842 1.00 97.69 72 ILE A CA 1
ATOM 553 C C . ILE A 1 72 ? -2.320 13.622 -31.325 1.00 97.69 72 ILE A C 1
ATOM 555 O O . ILE A 1 72 ? -2.845 12.528 -31.147 1.00 97.69 72 ILE A O 1
ATOM 559 N N . HIS A 1 73 ? -1.170 13.747 -31.976 1.00 97.62 73 HIS A N 1
ATOM 560 C CA . HIS A 1 73 ? -0.402 12.619 -32.491 1.00 97.62 73 HIS A CA 1
ATOM 561 C C . HIS A 1 73 ? 0.844 12.420 -31.639 1.00 97.62 73 HIS A C 1
ATOM 563 O O . HIS A 1 73 ? 1.691 13.312 -31.557 1.00 97.62 73 HIS A O 1
ATOM 569 N N . VAL A 1 74 ? 0.930 11.248 -31.012 1.00 97.75 74 VAL A N 1
ATOM 570 C CA . VAL A 1 74 ? 2.096 10.777 -30.269 1.00 97.75 74 VAL A CA 1
ATOM 571 C C . VAL A 1 74 ? 2.833 9.747 -31.125 1.00 97.75 74 VAL A C 1
ATOM 573 O O . VAL A 1 74 ? 2.289 8.708 -31.508 1.00 97.75 74 VAL A O 1
ATOM 576 N N . GLU A 1 75 ? 4.088 10.043 -31.426 1.00 96.69 75 GLU A N 1
ATOM 577 C CA . GLU A 1 75 ? 5.019 9.172 -32.134 1.00 96.69 75 GLU A CA 1
ATOM 578 C C . GLU A 1 75 ? 6.139 8.747 -31.179 1.00 96.69 75 GLU A C 1
ATOM 580 O O . GLU A 1 75 ? 6.582 9.549 -30.358 1.00 96.69 75 GLU A O 1
ATOM 585 N N . GLY A 1 76 ? 6.619 7.508 -31.280 1.00 95.00 76 GLY A N 1
ATOM 586 C CA . GLY A 1 76 ? 7.755 7.039 -30.483 1.00 95.00 76 GLY A CA 1
ATOM 587 C C . GLY A 1 76 ? 8.351 5.725 -30.984 1.00 95.00 76 GLY A C 1
ATOM 588 O O . GLY A 1 76 ? 7.865 5.157 -31.958 1.00 95.00 76 GLY A O 1
ATOM 589 N N . ASN A 1 77 ? 9.414 5.231 -30.348 1.00 92.31 77 ASN A N 1
ATOM 590 C CA . ASN A 1 77 ? 10.051 3.951 -30.707 1.00 92.31 77 ASN A CA 1
ATOM 591 C C . ASN A 1 77 ? 9.559 2.739 -29.883 1.00 92.31 77 ASN A C 1
ATOM 593 O O . ASN A 1 77 ? 9.722 1.603 -30.336 1.00 92.31 77 ASN A O 1
ATOM 597 N N . SER A 1 78 ? 8.911 2.958 -28.734 1.00 91.94 78 SER A N 1
ATOM 598 C CA . SER A 1 78 ? 8.294 1.922 -27.887 1.00 91.94 78 SER A CA 1
ATOM 599 C C . SER A 1 78 ? 6.930 2.361 -27.334 1.00 91.94 78 SER A C 1
ATOM 601 O O . SER A 1 78 ? 6.564 3.533 -27.421 1.00 91.94 78 SER A O 1
ATOM 603 N N . GLN A 1 79 ? 6.170 1.437 -26.728 1.00 93.50 79 GLN A N 1
ATOM 604 C CA . GLN A 1 79 ? 4.928 1.802 -26.029 1.00 93.50 79 GLN A CA 1
ATOM 605 C C . GLN A 1 79 ? 5.185 2.651 -24.770 1.00 93.50 79 GLN A C 1
ATOM 607 O O . GLN A 1 79 ? 4.400 3.555 -24.503 1.00 93.50 79 GLN A O 1
ATOM 612 N N . SER A 1 80 ? 6.299 2.446 -24.054 1.00 92.94 80 SER A N 1
ATOM 613 C CA . SER A 1 80 ? 6.671 3.282 -22.898 1.00 92.94 80 SER A CA 1
ATOM 614 C C . SER A 1 80 ? 6.980 4.724 -23.335 1.00 92.94 80 SER A C 1
ATOM 616 O O . SER A 1 80 ? 6.505 5.678 -22.722 1.00 92.94 80 SER A O 1
ATOM 618 N N . ALA A 1 81 ? 7.649 4.907 -24.483 1.00 95.50 81 ALA A N 1
ATOM 619 C CA . ALA A 1 81 ? 7.836 6.226 -25.092 1.00 95.50 81 ALA A CA 1
ATOM 620 C C . ALA A 1 81 ? 6.498 6.899 -25.470 1.00 95.50 81 ALA A C 1
ATOM 622 O O . ALA A 1 81 ? 6.313 8.092 -25.227 1.00 95.50 81 ALA A O 1
ATOM 623 N N . LEU A 1 82 ? 5.543 6.144 -26.029 1.00 97.38 82 LEU A N 1
ATOM 624 C CA . LEU A 1 82 ? 4.200 6.655 -26.337 1.00 97.38 82 LEU A CA 1
ATOM 625 C C . LEU A 1 82 ? 3.409 7.033 -25.071 1.00 97.38 82 LEU A C 1
ATOM 627 O O . LEU A 1 82 ? 2.697 8.037 -25.081 1.00 97.38 82 LEU A O 1
ATOM 631 N N . ALA A 1 83 ? 3.545 6.265 -23.988 1.00 97.00 83 ALA A N 1
ATOM 632 C CA . ALA A 1 83 ? 2.893 6.542 -22.712 1.00 97.00 83 ALA A CA 1
ATOM 633 C C . ALA A 1 83 ? 3.440 7.820 -22.050 1.00 97.00 83 ALA A C 1
ATOM 635 O O . ALA A 1 83 ? 2.653 8.674 -21.643 1.00 97.00 83 ALA A O 1
ATOM 636 N N . VAL A 1 84 ? 4.763 8.025 -22.052 1.00 97.50 84 VAL A N 1
ATOM 637 C CA . VAL A 1 84 ? 5.366 9.286 -21.582 1.00 97.50 84 VAL A CA 1
ATOM 638 C C . VAL A 1 84 ? 5.010 10.451 -22.500 1.00 97.50 84 VAL A C 1
ATOM 640 O O . VAL A 1 84 ? 4.688 11.528 -22.011 1.00 97.50 84 VAL A O 1
ATOM 643 N N . GLY A 1 85 ? 4.977 10.263 -23.822 1.00 97.94 85 GLY A N 1
ATOM 644 C CA . GLY A 1 85 ? 4.501 11.299 -24.744 1.00 97.94 85 GLY A CA 1
ATOM 645 C C . GLY A 1 85 ? 3.066 11.752 -24.430 1.00 97.94 85 GLY A C 1
ATOM 646 O O . GLY A 1 85 ? 2.786 12.952 -24.401 1.00 97.94 85 GLY A O 1
ATOM 647 N N . LEU A 1 86 ? 2.175 10.806 -24.115 1.00 97.62 86 LEU A N 1
ATOM 648 C CA . LEU A 1 86 ? 0.819 11.085 -23.638 1.00 97.62 86 LEU A CA 1
ATOM 649 C C . LEU A 1 86 ? 0.826 11.818 -22.283 1.00 97.62 86 LEU A C 1
ATOM 651 O O . LEU A 1 86 ? 0.205 12.875 -22.171 1.00 97.62 86 LEU A O 1
ATOM 655 N N . HIS A 1 87 ? 1.555 11.321 -21.277 1.00 96.56 87 HIS A N 1
ATOM 656 C CA . HIS A 1 87 ? 1.654 11.959 -19.954 1.00 96.56 87 HIS A CA 1
ATOM 657 C C . HIS A 1 87 ? 2.185 13.389 -20.024 1.00 96.56 87 HIS A C 1
ATOM 659 O O . HIS A 1 87 ? 1.615 14.292 -19.418 1.00 96.56 87 HIS A O 1
ATOM 665 N N . ARG A 1 88 ? 3.241 13.625 -20.805 1.00 96.69 88 ARG A N 1
ATOM 666 C CA . ARG A 1 88 ? 3.865 14.943 -21.000 1.00 96.69 88 ARG A CA 1
ATOM 667 C C . ARG A 1 88 ? 2.895 15.941 -21.608 1.00 96.69 88 ARG A C 1
ATOM 669 O O . ARG A 1 88 ? 2.894 17.103 -21.219 1.00 96.69 88 ARG A O 1
ATOM 676 N N . TYR A 1 89 ? 2.051 15.495 -22.533 1.00 96.81 89 TYR A N 1
ATOM 677 C CA . TYR A 1 89 ? 0.972 16.320 -23.056 1.00 96.81 89 TYR A CA 1
ATOM 678 C C . TYR A 1 89 ? -0.078 16.625 -21.974 1.00 96.81 89 TYR A C 1
ATOM 680 O O . TYR A 1 89 ? -0.370 17.795 -21.721 1.00 96.81 89 TYR A O 1
ATOM 688 N N . LEU A 1 90 ? -0.596 15.601 -21.289 1.00 94.56 90 LEU A N 1
ATOM 689 C CA . LEU A 1 90 ? -1.633 15.753 -20.261 1.00 94.56 90 LEU A CA 1
ATOM 690 C C . LEU A 1 90 ? -1.182 16.664 -19.107 1.00 94.56 90 LEU A C 1
ATOM 692 O O . LEU A 1 90 ? -1.865 17.638 -18.798 1.00 94.56 90 LEU A O 1
ATOM 696 N N . SER A 1 91 ? 0.004 16.435 -18.548 1.00 92.38 91 SER A N 1
ATOM 697 C CA . SER A 1 91 ? 0.553 17.208 -17.428 1.00 92.38 91 SER A CA 1
ATOM 698 C C . SER A 1 91 ? 1.005 18.620 -17.833 1.00 92.38 91 SER A C 1
ATOM 700 O O . SER A 1 91 ? 0.628 19.601 -17.186 1.00 92.38 91 SER A O 1
ATOM 702 N N . GLN A 1 92 ? 1.787 18.771 -18.910 1.00 92.12 92 GLN A N 1
ATOM 703 C CA . GLN A 1 92 ? 2.424 20.056 -19.247 1.00 92.12 92 GLN A CA 1
ATOM 704 C C . GLN A 1 92 ? 1.542 20.991 -20.084 1.00 92.12 92 GLN A C 1
ATOM 706 O O . GLN A 1 92 ? 1.790 22.197 -20.077 1.00 92.12 92 GLN A O 1
ATOM 711 N N . ILE A 1 93 ? 0.535 20.469 -20.798 1.00 93.62 93 ILE A N 1
ATOM 712 C CA . ILE A 1 93 ? -0.310 21.245 -21.727 1.00 93.62 93 ILE A CA 1
ATOM 713 C C . ILE A 1 93 ? -1.778 21.281 -21.294 1.00 93.62 93 ILE A C 1
ATOM 715 O O . ILE A 1 93 ? -2.429 22.311 -21.465 1.00 93.62 93 ILE A O 1
ATOM 719 N N . VAL A 1 94 ? -2.307 20.178 -20.752 1.00 92.38 94 VAL A N 1
ATOM 720 C CA . VAL A 1 94 ? -3.714 20.091 -20.310 1.00 92.38 94 VAL A CA 1
ATOM 721 C C . VAL A 1 94 ? -3.870 20.306 -18.796 1.00 92.38 94 VAL A C 1
ATOM 723 O O . VAL A 1 94 ? -4.948 20.674 -18.341 1.00 92.38 94 VAL A O 1
ATOM 726 N N . HIS A 1 95 ? -2.785 20.151 -18.032 1.00 91.94 95 HIS A N 1
ATOM 727 C CA . HIS A 1 95 ? -2.722 20.266 -16.570 1.00 91.94 95 HIS A CA 1
ATOM 728 C C . HIS A 1 95 ? -3.610 19.255 -15.827 1.00 91.94 95 HIS A C 1
ATOM 730 O O . HIS A 1 95 ? -4.262 19.595 -14.842 1.00 91.94 95 HIS A O 1
ATOM 736 N N . ALA A 1 96 ? -3.603 18.000 -16.284 1.00 90.06 96 ALA A N 1
ATOM 737 C CA . ALA A 1 96 ? -4.272 16.872 -15.634 1.00 90.06 96 ALA A CA 1
ATOM 738 C C . ALA A 1 96 ? -3.353 15.642 -15.560 1.00 90.06 96 ALA A C 1
ATOM 740 O O . ALA A 1 96 ? -2.460 15.480 -16.393 1.00 90.06 96 ALA A O 1
ATOM 741 N N . ASP A 1 97 ? -3.586 14.778 -14.569 1.00 91.00 97 ASP A N 1
ATOM 742 C CA . ASP A 1 97 ? -2.729 13.624 -14.277 1.00 91.00 97 ASP A CA 1
ATOM 743 C C . ASP A 1 97 ? -3.492 12.473 -13.577 1.00 91.00 97 ASP A C 1
ATOM 745 O O . ASP A 1 97 ? -4.700 12.562 -13.317 1.00 91.00 97 ASP A O 1
ATOM 749 N N . ILE A 1 98 ? -2.773 11.390 -13.275 1.00 87.81 98 ILE A N 1
ATOM 750 C CA . ILE A 1 98 ? -3.167 10.305 -12.362 1.00 87.81 98 ILE A CA 1
ATOM 751 C C . ILE A 1 98 ? -2.240 10.356 -11.138 1.00 87.81 98 ILE A C 1
ATOM 753 O O . ILE A 1 98 ? -1.058 10.640 -11.295 1.00 87.81 98 ILE A O 1
ATOM 757 N N . TYR A 1 99 ? -2.760 10.076 -9.946 1.00 87.94 99 TYR A N 1
ATOM 758 C CA . TYR A 1 99 ? -2.046 10.074 -8.664 1.00 87.94 99 TYR A CA 1
ATOM 759 C C . TYR A 1 99 ? -2.467 8.850 -7.837 1.00 87.94 99 TYR A C 1
ATOM 761 O O . TYR A 1 99 ? -3.614 8.418 -7.952 1.00 87.94 99 TYR A O 1
ATOM 769 N N . TRP A 1 100 ? -1.598 8.326 -6.965 1.00 80.94 100 TRP A N 1
ATOM 770 C CA . TRP A 1 100 ? -1.866 7.072 -6.230 1.00 80.94 100 TRP A CA 1
ATOM 771 C C . TRP A 1 100 ? -3.143 7.129 -5.373 1.00 80.94 100 TRP A C 1
ATOM 773 O O . TRP A 1 100 ? -4.090 6.387 -5.608 1.00 80.94 100 TRP A O 1
ATOM 783 N N . PHE A 1 101 ? -3.189 8.055 -4.414 1.00 76.19 101 PHE A N 1
ATOM 784 C CA . PHE A 1 101 ? -4.263 8.174 -3.407 1.00 76.19 101 PHE A CA 1
ATOM 785 C C . PHE A 1 101 ? -5.445 9.041 -3.850 1.00 76.19 101 PHE A C 1
ATOM 787 O O . PHE A 1 101 ? -6.490 9.090 -3.208 1.00 76.19 101 PHE A O 1
ATOM 794 N N . VAL A 1 102 ? -5.255 9.800 -4.927 1.00 79.75 102 VAL A N 1
ATOM 795 C CA . VAL A 1 102 ? -6.195 10.839 -5.371 1.00 79.75 102 VAL A CA 1
ATOM 796 C C . VAL A 1 102 ? -6.957 10.398 -6.630 1.00 79.75 102 VAL A C 1
ATOM 798 O O . VAL A 1 102 ? -7.883 11.071 -7.079 1.00 79.75 102 VAL A O 1
ATOM 801 N N . GLY A 1 103 ? -6.582 9.264 -7.230 1.00 78.88 103 GLY A N 1
ATOM 802 C CA . GLY A 1 103 ? -7.163 8.804 -8.484 1.00 78.88 103 GLY A CA 1
ATOM 803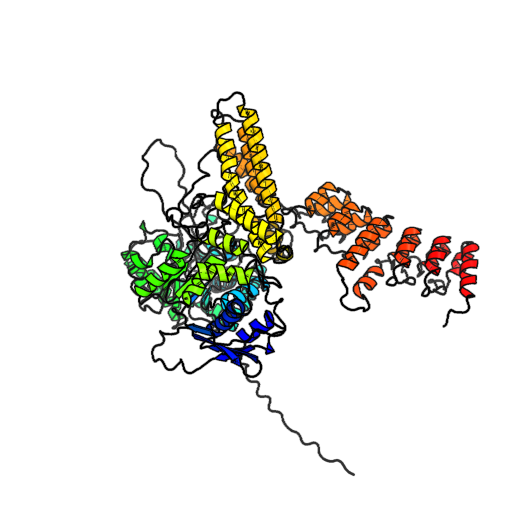 C C . GLY A 1 103 ? -6.771 9.727 -9.637 1.00 78.88 103 GLY A C 1
ATOM 804 O O . GLY A 1 103 ? -5.590 9.874 -9.945 1.00 78.88 103 GLY A O 1
ATOM 805 N N . SER A 1 104 ? -7.741 10.331 -10.331 1.00 78.06 104 SER A N 1
ATOM 806 C CA . SER A 1 104 ? -7.433 11.132 -11.520 1.00 78.06 104 SER A CA 1
ATOM 807 C C . SER A 1 104 ? -8.442 12.229 -11.862 1.00 78.06 104 SER A C 1
ATOM 809 O O . SER A 1 104 ? -9.656 12.019 -11.888 1.00 78.06 104 SER A O 1
ATOM 811 N N . HIS A 1 105 ? -7.896 13.377 -12.272 1.00 79.25 105 HIS A N 1
ATOM 812 C CA . HIS A 1 105 ? -8.625 14.511 -12.846 1.00 79.25 105 HIS A CA 1
ATOM 813 C C . HIS A 1 105 ? -8.838 14.399 -14.371 1.00 79.25 105 HIS A C 1
ATOM 815 O O . HIS A 1 105 ? -9.363 15.317 -14.994 1.00 79.25 105 HIS A O 1
ATOM 821 N N . LEU A 1 106 ? -8.488 13.274 -15.010 1.00 83.38 106 LEU A N 1
ATOM 822 C CA . LEU A 1 106 ? -8.678 13.078 -16.458 1.00 83.38 106 LEU A CA 1
ATOM 823 C C . LEU A 1 106 ? -10.157 13.071 -16.901 1.00 83.38 106 LEU A C 1
ATOM 825 O O . LEU A 1 106 ? -10.445 13.235 -18.083 1.00 83.38 106 LEU A O 1
ATOM 829 N N . HIS A 1 107 ? -11.102 12.965 -15.965 1.00 80.50 107 HIS A N 1
ATOM 830 C CA . HIS A 1 107 ? -12.534 13.127 -16.229 1.00 80.50 107 HIS A CA 1
ATOM 831 C C . HIS A 1 107 ? -12.993 14.602 -16.308 1.00 80.50 107 HIS A C 1
ATOM 833 O O . HIS A 1 107 ? -14.122 14.862 -16.714 1.00 80.50 107 HIS A O 1
ATOM 839 N N . THR A 1 108 ? -12.152 15.578 -15.933 1.00 79.56 108 THR A N 1
ATOM 840 C CA . THR A 1 108 ? -12.482 17.020 -15.983 1.00 79.56 108 THR A CA 1
ATOM 841 C C . THR A 1 108 ? -11.883 17.734 -17.201 1.00 79.56 108 THR A C 1
ATOM 843 O O . THR A 1 108 ? -11.744 18.960 -17.189 1.00 79.56 108 THR A O 1
ATOM 846 N N . LEU A 1 109 ? -11.470 16.995 -18.237 1.00 86.31 109 LEU A N 1
ATOM 847 C CA . LEU A 1 109 ? -10.842 17.581 -19.422 1.00 86.31 109 LEU A CA 1
ATOM 848 C C . LEU A 1 109 ? -11.819 18.420 -20.273 1.00 86.31 109 LEU A C 1
ATOM 850 O O . LEU A 1 109 ? -13.018 18.141 -20.326 1.00 86.31 109 LEU A O 1
ATOM 854 N N . PRO A 1 110 ? -11.320 19.456 -20.977 1.00 85.81 110 PRO A N 1
ATOM 855 C CA . PRO A 1 110 ? -12.136 20.233 -21.899 1.00 85.81 110 PRO A CA 1
ATOM 856 C C . PRO A 1 110 ? -12.459 19.420 -23.158 1.00 85.81 110 PRO A C 1
ATOM 858 O O . PRO A 1 110 ? -11.564 18.871 -23.798 1.00 85.81 110 PRO A O 1
ATOM 861 N N . SER A 1 111 ? -13.722 19.459 -23.597 1.00 86.19 111 SER A N 1
ATOM 862 C CA . SER A 1 111 ? -14.233 18.739 -24.782 1.00 86.19 111 SER A CA 1
ATOM 863 C C . SER A 1 111 ? -13.500 19.028 -26.105 1.00 86.19 111 SER A C 1
ATOM 865 O O . SER A 1 111 ? -13.651 18.282 -27.070 1.00 86.19 111 SER A O 1
ATOM 867 N N . SER A 1 112 ? -12.676 20.078 -26.158 1.00 89.44 112 SER A N 1
ATOM 868 C CA . SER A 1 112 ? -11.638 20.266 -27.172 1.00 89.44 112 SER A CA 1
ATOM 869 C C . SER A 1 112 ? -10.274 20.367 -26.493 1.00 89.44 112 SER A C 1
ATOM 871 O O . SER A 1 112 ? -9.989 21.356 -25.815 1.00 89.44 112 SER A O 1
ATOM 873 N N . LEU A 1 113 ? -9.403 19.392 -26.749 1.00 93.56 113 LEU A N 1
ATOM 874 C CA . LEU A 1 113 ? -8.046 19.363 -26.205 1.00 93.56 113 LEU A CA 1
ATOM 875 C C . LEU A 1 113 ? -7.172 20.533 -26.739 1.00 93.56 113 LEU A C 1
ATOM 877 O O . LEU A 1 113 ? -7.313 20.918 -27.908 1.00 93.56 113 LEU A O 1
ATOM 881 N N . PRO A 1 114 ? -6.260 21.120 -25.931 1.00 94.00 114 PRO A N 1
ATOM 882 C CA . PRO A 1 114 ? -5.416 22.242 -26.359 1.00 94.00 114 PRO A CA 1
ATOM 883 C C . PRO A 1 114 ? -4.398 21.873 -27.452 1.00 94.00 114 PRO A C 1
ATOM 885 O O . PRO A 1 114 ? -3.744 20.830 -27.400 1.00 94.00 114 PRO A O 1
ATOM 888 N N . LYS A 1 115 ? -4.200 22.754 -28.439 1.00 94.38 115 LYS A N 1
ATOM 889 C CA . LYS A 1 115 ? -3.293 22.500 -29.574 1.00 94.38 115 LYS A CA 1
ATOM 890 C C . LYS A 1 115 ? -1.841 22.874 -29.262 1.00 94.38 115 LYS A C 1
ATOM 892 O O . LYS A 1 115 ? -1.571 23.944 -28.723 1.00 94.38 115 LYS A O 1
ATOM 897 N N . LEU A 1 116 ? -0.901 22.032 -29.688 1.00 94.44 116 LEU A N 1
ATOM 898 C CA . LEU A 1 116 ? 0.534 22.307 -29.637 1.00 94.44 116 LEU A CA 1
ATOM 899 C C . LEU A 1 116 ? 0.952 23.257 -30.767 1.00 94.44 116 LEU A C 1
ATOM 901 O O . LEU A 1 116 ? 0.772 22.954 -31.946 1.00 94.44 116 LEU A O 1
ATOM 905 N N . HIS A 1 117 ? 1.573 24.384 -30.411 1.00 90.75 117 HIS A N 1
ATOM 906 C CA . HIS A 1 117 ? 2.214 25.296 -31.371 1.00 90.75 117 HIS A CA 1
ATOM 907 C C . HIS A 1 117 ? 3.642 24.870 -31.751 1.00 90.75 117 HIS A C 1
ATOM 909 O O . HIS A 1 117 ? 4.137 25.243 -32.813 1.00 90.75 117 HIS A O 1
ATOM 915 N N . VAL A 1 118 ? 4.297 24.087 -30.891 1.00 94.50 118 VAL A N 1
ATOM 916 C CA . VAL A 1 118 ? 5.621 23.489 -31.100 1.00 94.50 118 VAL A CA 1
ATOM 917 C C . VAL A 1 118 ? 5.533 22.029 -30.641 1.00 94.50 118 VAL A C 1
ATOM 919 O O . VAL A 1 118 ? 4.958 21.793 -29.577 1.00 94.50 118 VAL A O 1
ATOM 922 N N . PRO A 1 119 ? 6.058 21.044 -31.395 1.00 96.25 119 PRO A N 1
ATOM 923 C CA . PRO A 1 119 ? 6.045 19.651 -30.958 1.00 96.25 119 PRO A CA 1
ATOM 924 C C . PRO A 1 119 ? 6.841 19.440 -29.664 1.00 96.25 119 PRO A C 1
ATOM 926 O O . PRO A 1 119 ? 7.987 19.885 -29.570 1.00 96.25 119 PRO A O 1
ATOM 929 N N . LEU A 1 120 ? 6.267 18.716 -28.699 1.00 96.94 120 LEU A N 1
ATOM 930 C CA . LEU A 1 120 ? 7.016 18.235 -27.533 1.00 96.94 120 LEU A CA 1
ATOM 931 C C . LEU A 1 120 ? 7.908 17.073 -27.964 1.00 96.94 120 LEU A C 1
ATOM 933 O O . LEU A 1 120 ? 7.496 16.261 -28.792 1.00 96.94 120 LEU A O 1
ATOM 937 N N . LYS A 1 121 ? 9.105 16.963 -27.389 1.00 96.50 121 LYS A N 1
ATOM 938 C CA . LYS A 1 121 ? 10.044 15.862 -27.639 1.00 96.50 121 LYS A CA 1
ATOM 939 C C . LYS A 1 121 ? 10.751 15.465 -26.353 1.00 96.50 121 LYS A C 1
ATOM 941 O O . LYS A 1 121 ? 10.966 16.321 -25.498 1.00 96.50 121 LYS A O 1
ATOM 946 N N . GLY A 1 122 ? 11.138 14.201 -26.254 1.00 95.75 122 GLY A N 1
ATOM 947 C CA . GLY A 1 122 ? 11.957 13.689 -25.161 1.00 95.75 122 GLY A CA 1
ATOM 948 C C . GLY A 1 122 ? 12.636 12.381 -25.542 1.00 95.75 122 GLY A C 1
ATOM 949 O O . GLY A 1 122 ? 12.195 11.680 -26.453 1.00 95.75 122 GLY A O 1
ATOM 950 N N . GLU A 1 123 ? 13.732 12.098 -24.850 1.00 96.00 123 GLU A N 1
ATOM 951 C CA . GLU A 1 123 ? 14.614 10.949 -25.045 1.00 96.00 123 GLU A CA 1
ATOM 952 C C . GLU A 1 123 ? 15.085 10.496 -23.658 1.00 96.00 123 GLU A C 1
ATOM 954 O O . GLU A 1 123 ? 15.511 11.333 -22.856 1.00 96.00 123 GLU A O 1
ATOM 959 N N . SER A 1 124 ? 14.959 9.206 -23.339 1.00 96.56 124 SER A N 1
ATOM 960 C CA . SER A 1 124 ? 15.430 8.674 -22.061 1.00 96.56 124 SER A CA 1
ATOM 961 C C . SER A 1 124 ? 16.956 8.639 -22.050 1.00 96.56 124 SER A C 1
ATOM 963 O O . SER A 1 124 ? 17.596 8.370 -23.065 1.00 96.56 124 SER A O 1
ATOM 965 N N . ILE A 1 125 ? 17.565 8.901 -20.896 1.00 96.12 125 ILE A N 1
ATOM 966 C CA . ILE A 1 125 ? 19.028 8.818 -20.727 1.00 96.12 125 ILE A CA 1
ATOM 967 C C . ILE A 1 125 ? 19.499 7.442 -20.250 1.00 96.12 125 ILE A C 1
ATOM 969 O O . ILE A 1 125 ? 20.696 7.183 -20.200 1.00 96.12 125 ILE A O 1
ATOM 973 N N . VAL A 1 126 ? 18.551 6.562 -19.927 1.00 95.12 126 VAL A N 1
ATOM 974 C CA . VAL A 1 126 ? 18.767 5.182 -19.490 1.00 95.12 126 VAL A CA 1
ATOM 975 C C . VAL A 1 126 ? 17.783 4.237 -20.184 1.00 95.12 126 VAL A C 1
ATOM 977 O O . VAL A 1 126 ? 16.690 4.649 -20.593 1.00 95.12 126 VAL A O 1
ATOM 980 N N . THR A 1 127 ? 18.164 2.964 -20.298 1.00 93.81 127 THR A N 1
ATOM 981 C CA . THR A 1 127 ? 17.340 1.905 -20.898 1.00 93.81 127 THR A CA 1
ATOM 982 C C . THR A 1 127 ? 16.167 1.548 -19.989 1.00 93.81 127 THR A C 1
ATOM 984 O O . THR A 1 127 ? 15.017 1.588 -20.423 1.00 93.81 127 THR A O 1
ATOM 987 N N . TRP A 1 128 ? 16.432 1.254 -18.715 1.00 95.62 128 TRP A N 1
ATOM 988 C CA . TRP A 1 128 ? 15.418 0.785 -17.770 1.00 95.62 128 TRP A CA 1
ATOM 989 C C . TRP A 1 128 ? 14.899 1.900 -16.855 1.00 95.62 128 TRP A C 1
ATOM 991 O O . TRP A 1 128 ? 15.669 2.684 -16.301 1.00 95.62 128 TRP A O 1
ATOM 1001 N N . ARG A 1 129 ? 13.582 1.938 -16.655 1.00 97.56 129 ARG A N 1
ATOM 1002 C CA . ARG A 1 129 ? 12.940 2.598 -15.515 1.00 97.56 129 ARG A CA 1
ATOM 1003 C C . ARG A 1 129 ? 12.204 1.521 -14.729 1.00 97.56 129 ARG A C 1
ATOM 1005 O O . ARG A 1 129 ? 11.268 0.910 -15.253 1.00 97.56 129 ARG A O 1
ATOM 1012 N N . TYR A 1 130 ? 12.704 1.256 -13.528 1.00 96.69 130 TYR A N 1
ATOM 1013 C CA . TYR A 1 130 ? 12.298 0.144 -12.674 1.00 96.69 130 TYR A CA 1
ATOM 1014 C C . TYR A 1 130 ? 11.272 0.570 -11.612 1.00 96.69 130 TYR A C 1
ATOM 1016 O O . TYR A 1 130 ? 11.352 1.686 -11.098 1.00 96.69 130 TYR A O 1
ATOM 1024 N N . HIS A 1 131 ? 10.334 -0.313 -11.258 1.00 92.38 131 HIS A N 1
ATOM 1025 C CA . HIS A 1 131 ? 9.327 -0.049 -10.223 1.00 92.38 131 HIS A CA 1
ATOM 1026 C C . HIS A 1 131 ? 8.955 -1.292 -9.396 1.00 92.38 131 HIS A C 1
ATOM 1028 O O . HIS A 1 131 ? 9.053 -2.426 -9.876 1.00 92.38 131 HIS A O 1
ATOM 1034 N N . LEU A 1 132 ? 8.452 -1.026 -8.184 1.00 79.94 132 LEU A N 1
ATOM 1035 C CA . LEU A 1 132 ? 8.142 -1.944 -7.080 1.00 79.94 132 LEU A CA 1
ATOM 1036 C C . LEU A 1 132 ? 9.367 -2.630 -6.452 1.00 79.94 132 LEU A C 1
ATOM 1038 O O . LEU A 1 132 ? 10.314 -3.038 -7.113 1.00 79.94 132 LEU A O 1
ATOM 1042 N N . ASN A 1 133 ? 9.354 -2.767 -5.132 1.00 60.59 133 ASN A N 1
ATOM 1043 C CA . ASN A 1 133 ? 10.527 -3.119 -4.327 1.00 60.59 133 ASN A CA 1
ATOM 1044 C C . ASN A 1 133 ? 10.725 -4.664 -4.190 1.00 60.59 133 ASN A C 1
ATOM 1046 O O . ASN A 1 133 ? 9.738 -5.378 -4.382 1.00 60.59 133 ASN A O 1
ATOM 1050 N N . PRO A 1 134 ? 11.943 -5.222 -3.921 1.00 43.38 134 PRO A N 1
ATOM 1051 C CA . PRO A 1 134 ? 12.222 -6.648 -4.161 1.00 43.38 134 PRO A CA 1
ATOM 1052 C C . PRO A 1 134 ? 12.828 -7.581 -3.068 1.00 43.38 134 PRO A C 1
ATOM 1054 O O . PRO A 1 134 ? 12.965 -8.741 -3.442 1.00 43.38 134 PRO A O 1
ATOM 1057 N N . GLY A 1 135 ? 13.192 -7.244 -1.804 1.00 33.81 135 GLY A N 1
ATOM 1058 C CA . GLY A 1 135 ? 13.838 -8.244 -0.888 1.00 33.81 135 GLY A CA 1
ATOM 1059 C C . GLY A 1 135 ? 13.734 -8.281 0.658 1.00 33.81 135 GLY A C 1
ATOM 1060 O O . GLY A 1 135 ? 13.731 -9.379 1.204 1.00 33.81 135 GLY A O 1
ATOM 1061 N N . ASN A 1 136 ? 13.696 -7.170 1.410 1.00 41.97 136 ASN A N 1
ATOM 1062 C CA . ASN A 1 136 ? 14.309 -7.173 2.762 1.00 41.97 136 ASN A CA 1
ATOM 1063 C C . ASN A 1 136 ? 13.544 -6.484 3.938 1.00 41.97 136 ASN A C 1
ATOM 1065 O O . ASN A 1 136 ? 12.618 -5.715 3.684 1.00 41.97 136 ASN A O 1
ATOM 1069 N N . GLU A 1 137 ? 13.911 -6.811 5.202 1.00 29.02 137 GLU A N 1
ATOM 1070 C CA . GLU A 1 137 ? 13.678 -6.108 6.507 1.00 29.02 137 GLU A CA 1
ATOM 1071 C C . GLU A 1 137 ? 14.481 -6.800 7.656 1.00 29.02 137 GLU A C 1
ATOM 1073 O O . GLU A 1 137 ? 14.389 -8.029 7.693 1.00 29.02 137 GLU A O 1
ATOM 1078 N N . LEU A 1 138 ? 15.217 -6.099 8.569 1.00 37.22 138 LEU A N 1
ATOM 1079 C CA . LEU A 1 138 ? 15.400 -6.508 9.994 1.00 37.22 138 LEU A CA 1
ATOM 1080 C C . LEU A 1 138 ? 16.188 -5.695 11.046 1.00 37.22 138 LEU A C 1
ATOM 1082 O O . LEU A 1 138 ? 16.913 -4.753 10.749 1.00 37.22 138 LEU A O 1
ATOM 1086 N N . PHE A 1 139 ? 16.116 -6.189 12.311 1.00 27.33 139 PHE A N 1
ATOM 1087 C CA . PHE A 1 139 ? 17.009 -5.858 13.440 1.00 27.33 139 PHE A CA 1
ATOM 1088 C C . PHE A 1 139 ? 17.498 -7.021 14.320 1.00 27.33 139 PHE A C 1
ATOM 1090 O O . PHE A 1 139 ? 17.080 -8.171 14.216 1.00 27.33 139 PHE A O 1
ATOM 1097 N N . TYR A 1 140 ? 18.441 -6.700 15.218 1.00 24.84 140 TYR A N 1
ATOM 1098 C CA . TYR A 1 140 ? 19.114 -7.649 16.104 1.00 24.84 140 TYR A CA 1
ATOM 1099 C C . TYR A 1 140 ? 19.069 -7.192 17.571 1.00 24.84 140 TYR A C 1
ATOM 1101 O O . TYR A 1 140 ? 19.839 -6.323 17.987 1.00 24.84 140 TYR A O 1
ATOM 1109 N N . HIS A 1 141 ? 18.220 -7.824 18.386 1.00 26.25 141 HIS A N 1
ATOM 1110 C CA . HIS A 1 141 ? 18.264 -7.693 19.844 1.00 26.25 141 HIS A CA 1
ATOM 1111 C C . HIS A 1 141 ? 18.948 -8.907 20.484 1.00 26.25 141 HIS A C 1
ATOM 1113 O O . HIS A 1 141 ? 18.359 -9.973 20.649 1.00 26.25 141 HIS A O 1
ATOM 1119 N N . GLY A 1 142 ? 20.206 -8.725 20.898 1.00 23.86 142 GLY A N 1
ATOM 1120 C CA . GLY A 1 142 ? 20.843 -9.624 21.861 1.00 23.86 142 GLY A CA 1
ATOM 1121 C C . GLY A 1 142 ? 20.214 -9.473 23.258 1.00 23.86 142 GLY A C 1
ATOM 1122 O O . GLY A 1 142 ? 19.727 -8.389 23.591 1.00 23.86 142 GLY A O 1
ATOM 1123 N N . PRO A 1 143 ? 20.221 -10.521 24.102 1.00 26.33 143 PRO A N 1
ATOM 1124 C CA . PRO A 1 143 ? 19.603 -10.465 25.423 1.00 26.33 143 PRO A CA 1
ATOM 1125 C C . PRO A 1 143 ? 20.347 -9.487 26.343 1.00 26.33 143 PRO A C 1
ATOM 1127 O O . PRO A 1 143 ? 21.531 -9.671 26.631 1.00 26.33 143 PRO A O 1
ATOM 1130 N N . LEU A 1 144 ? 19.634 -8.478 26.853 1.00 26.80 144 LEU A N 1
ATOM 1131 C CA . LEU A 1 144 ? 20.155 -7.507 27.817 1.00 26.80 144 LEU A CA 1
ATOM 1132 C C . LEU A 1 144 ? 20.456 -8.169 29.172 1.00 26.80 144 LEU A C 1
ATOM 1134 O O . LEU A 1 144 ? 19.638 -8.170 30.092 1.00 26.80 144 LEU A O 1
ATOM 1138 N N . ARG A 1 145 ? 21.676 -8.692 29.322 1.00 26.75 145 ARG A N 1
ATOM 1139 C CA . ARG A 1 145 ? 22.318 -8.783 30.636 1.00 26.75 145 ARG A CA 1
ATOM 1140 C C . ARG A 1 145 ? 22.966 -7.441 30.941 1.00 26.75 145 ARG A C 1
ATOM 1142 O O . ARG A 1 145 ? 23.890 -7.027 30.249 1.00 26.75 145 ARG A O 1
ATOM 1149 N N . PHE A 1 146 ? 22.461 -6.778 31.973 1.00 35.72 146 PHE A N 1
ATOM 1150 C CA . PHE A 1 146 ? 23.045 -5.553 32.496 1.00 35.72 146 PHE A CA 1
ATOM 1151 C C . PHE A 1 146 ? 24.382 -5.858 33.176 1.00 35.72 146 PHE A C 1
ATOM 1153 O O . PHE A 1 146 ? 24.407 -6.545 34.192 1.00 35.72 146 PHE A O 1
ATOM 1160 N N . ASP A 1 147 ? 25.455 -5.275 32.653 1.00 27.27 147 ASP A N 1
ATOM 1161 C CA . ASP A 1 147 ? 26.644 -4.912 33.421 1.00 27.27 147 ASP A CA 1
ATOM 1162 C C . ASP A 1 147 ? 27.048 -3.486 33.019 1.00 27.27 147 ASP A C 1
ATOM 1164 O O . ASP A 1 147 ? 26.774 -3.029 31.905 1.00 27.27 147 ASP A O 1
ATOM 1168 N N . SER A 1 148 ? 27.591 -2.723 33.965 1.00 35.53 148 SER A N 1
ATOM 1169 C CA . SER A 1 148 ? 27.613 -1.260 33.872 1.00 35.53 148 SER A CA 1
ATOM 1170 C C . SER A 1 148 ? 28.844 -0.681 33.167 1.00 35.53 148 SER A C 1
ATOM 1172 O O . SER A 1 148 ? 29.967 -1.070 33.472 1.00 35.53 148 SER A O 1
ATOM 1174 N N . ALA A 1 149 ? 28.599 0.371 32.376 1.00 35.06 149 ALA A N 1
ATOM 1175 C CA . ALA A 1 149 ? 29.559 1.331 31.816 1.00 35.06 149 ALA A CA 1
ATOM 1176 C C . ALA A 1 149 ? 30.582 0.804 30.785 1.00 35.06 149 ALA A C 1
ATOM 1178 O O . ALA A 1 149 ? 31.605 0.229 31.138 1.00 35.06 149 ALA A O 1
ATOM 1179 N N . PHE A 1 150 ? 30.376 1.182 29.517 1.00 26.78 150 PHE A N 1
ATOM 1180 C CA . PHE A 1 150 ? 31.463 1.512 28.585 1.00 26.78 150 PHE A CA 1
ATOM 1181 C C . PHE A 1 150 ? 31.058 2.672 27.649 1.00 26.78 150 PHE A C 1
ATOM 1183 O O . PHE A 1 150 ? 29.967 3.228 27.785 1.00 26.78 150 PHE A O 1
ATOM 1190 N N . ASP A 1 151 ? 31.995 3.121 26.812 1.00 26.19 151 ASP A N 1
ATOM 1191 C CA . ASP A 1 151 ? 32.100 4.516 26.357 1.00 26.19 151 ASP A CA 1
ATOM 1192 C C . ASP A 1 151 ? 31.255 4.889 25.116 1.00 26.19 151 ASP A C 1
ATOM 1194 O O . ASP A 1 151 ? 30.828 4.042 24.331 1.00 26.19 151 ASP A O 1
ATOM 1198 N N . LYS A 1 152 ? 31.027 6.193 24.921 1.00 32.06 152 LYS A N 1
ATOM 1199 C CA . LYS A 1 152 ? 30.257 6.771 23.812 1.00 32.06 152 LYS A CA 1
ATOM 1200 C C . LYS A 1 152 ? 31.131 7.034 22.581 1.00 32.06 152 LYS A C 1
ATOM 1202 O O . LYS A 1 152 ? 31.609 8.152 22.389 1.00 32.06 152 LYS A O 1
ATOM 1207 N N . THR A 1 153 ? 31.270 6.063 21.680 1.00 25.53 153 THR A N 1
ATOM 1208 C CA . THR A 1 153 ? 31.568 6.322 20.251 1.00 25.53 153 THR A CA 1
ATOM 1209 C C . THR A 1 153 ? 31.269 5.096 19.375 1.00 25.53 153 THR A C 1
ATOM 1211 O O . THR A 1 153 ? 31.283 3.973 19.864 1.00 25.53 153 THR A O 1
ATOM 1214 N N . ASN A 1 154 ? 31.040 5.317 18.073 1.00 25.14 154 ASN A N 1
ATOM 1215 C CA . ASN A 1 154 ? 30.920 4.303 17.004 1.00 25.14 154 ASN A CA 1
ATOM 1216 C C . ASN A 1 154 ? 29.699 3.351 17.047 1.00 25.14 154 ASN A C 1
ATOM 1218 O O . ASN A 1 154 ? 29.833 2.148 17.244 1.00 25.14 154 ASN A O 1
ATOM 1222 N N . LEU A 1 155 ? 28.515 3.895 16.741 1.00 23.67 155 LEU A N 1
ATOM 1223 C CA . LEU A 1 155 ? 27.257 3.195 16.414 1.00 23.67 155 LEU A CA 1
ATOM 1224 C C . LEU A 1 155 ? 26.564 4.033 15.299 1.00 23.67 155 LEU A C 1
ATOM 1226 O O . LEU A 1 155 ? 26.715 5.253 15.333 1.00 23.67 155 LEU A O 1
ATOM 1230 N N . TYR A 1 156 ? 25.849 3.550 14.268 1.00 25.75 156 TYR A N 1
ATOM 1231 C CA . TYR A 1 156 ? 25.265 2.238 13.909 1.00 25.75 156 TYR A CA 1
ATOM 1232 C C . TYR A 1 156 ? 25.324 1.989 12.370 1.00 25.75 156 TYR A C 1
ATOM 1234 O O . TYR A 1 156 ? 25.870 2.803 11.624 1.00 25.75 156 TYR A O 1
ATOM 1242 N N . SER A 1 157 ? 24.705 0.904 11.877 1.00 22.80 157 SER A N 1
ATOM 1243 C CA . SER A 1 157 ? 24.342 0.672 10.459 1.00 22.80 157 SER A CA 1
ATOM 1244 C C . SER A 1 157 ? 23.124 -0.278 10.325 1.00 22.80 157 SER A C 1
ATOM 1246 O O . SER A 1 157 ? 22.828 -0.952 11.310 1.00 22.80 157 SER A O 1
ATOM 1248 N N . TYR A 1 158 ? 22.515 -0.380 9.118 1.00 28.97 158 TYR A N 1
ATOM 1249 C CA . TYR A 1 158 ? 21.517 -1.408 8.684 1.00 28.97 158 TYR A CA 1
ATOM 1250 C C . TYR A 1 158 ? 20.007 -1.115 9.041 1.00 28.97 158 TYR A C 1
ATOM 1252 O O . TYR A 1 158 ? 19.799 -0.311 9.949 1.00 28.97 158 TYR A O 1
ATOM 1260 N N . MET A 1 159 ? 18.915 -1.631 8.405 1.00 32.09 159 MET A N 1
ATOM 1261 C CA . MET A 1 159 ? 18.691 -2.538 7.223 1.00 32.09 159 MET A CA 1
ATOM 1262 C C . MET A 1 159 ? 17.944 -1.781 6.024 1.00 32.09 159 MET A C 1
ATOM 1264 O O . MET A 1 159 ? 18.267 -0.592 5.959 1.00 32.09 159 MET A O 1
ATOM 1268 N N . HIS A 1 160 ? 17.090 -2.170 5.012 1.00 38.34 160 HIS A N 1
ATOM 1269 C CA . HIS A 1 160 ? 16.000 -3.179 4.726 1.00 38.34 160 HIS A CA 1
ATOM 1270 C C . HIS A 1 160 ? 15.614 -3.357 3.175 1.00 38.34 160 HIS A C 1
ATOM 1272 O O . HIS A 1 160 ? 16.514 -3.427 2.347 1.00 38.34 160 HIS A O 1
ATOM 1278 N N . HIS A 1 161 ? 14.310 -3.433 2.747 1.00 42.59 161 HIS A N 1
ATOM 1279 C CA . HIS A 1 161 ? 13.609 -3.246 1.405 1.00 42.59 161 HIS A CA 1
ATOM 1280 C C . HIS A 1 161 ? 13.054 -4.394 0.458 1.00 42.59 161 HIS A C 1
ATOM 1282 O O . HIS A 1 161 ? 13.706 -4.778 -0.504 1.00 42.59 161 HIS A O 1
ATOM 1288 N N . THR A 1 162 ? 11.792 -4.894 0.589 1.00 52.78 162 THR A N 1
ATOM 1289 C CA . THR A 1 162 ? 10.933 -5.479 -0.536 1.00 52.78 162 THR A CA 1
ATOM 1290 C C . THR A 1 162 ? 9.615 -4.729 -0.744 1.00 52.78 162 THR A C 1
ATOM 1292 O O . THR A 1 162 ? 8.859 -4.959 -1.681 1.00 52.78 162 THR A O 1
ATOM 1295 N N . VAL A 1 163 ? 9.152 -4.072 0.301 1.00 67.75 163 VAL A N 1
ATOM 1296 C CA . VAL A 1 163 ? 8.033 -4.713 1.011 1.00 67.75 163 VAL A CA 1
ATOM 1297 C C . VAL A 1 163 ? 6.660 -4.181 0.629 1.00 67.75 163 VAL A C 1
ATOM 1299 O O . VAL A 1 163 ? 5.680 -4.474 1.303 1.00 67.75 163 VAL A O 1
ATOM 1302 N N . THR A 1 164 ? 6.563 -3.570 -0.558 1.00 82.56 164 THR A N 1
ATOM 1303 C CA . THR A 1 164 ? 5.326 -3.048 -1.160 1.00 82.56 164 THR A CA 1
ATOM 1304 C C . THR A 1 164 ? 4.277 -4.152 -1.300 1.00 82.56 164 THR A C 1
ATOM 1306 O O . THR A 1 164 ? 3.116 -3.945 -0.960 1.00 82.56 164 THR A O 1
ATOM 1309 N N . PHE A 1 165 ? 4.694 -5.366 -1.688 1.00 89.19 165 PHE A N 1
ATOM 1310 C CA . PHE A 1 165 ? 3.825 -6.552 -1.783 1.00 89.19 165 PHE A CA 1
ATOM 1311 C C . PHE A 1 165 ? 3.245 -7.032 -0.439 1.00 89.19 165 PHE A C 1
ATOM 1313 O O . PHE A 1 165 ? 2.327 -7.850 -0.437 1.00 89.19 165 PHE A O 1
ATOM 1320 N N . SER A 1 166 ? 3.771 -6.532 0.683 1.00 91.00 166 SER A N 1
ATOM 1321 C CA . SER A 1 166 ? 3.250 -6.739 2.037 1.00 91.00 166 SER A CA 1
ATOM 1322 C C . SER A 1 166 ? 2.551 -5.475 2.560 1.00 91.00 166 SER A C 1
ATOM 1324 O O . SER A 1 166 ? 1.362 -5.519 2.863 1.00 91.00 166 SER A O 1
ATOM 1326 N N . TYR A 1 167 ? 3.260 -4.347 2.671 1.00 92.25 167 TYR A N 1
ATOM 1327 C CA . TYR A 1 167 ? 2.786 -3.123 3.336 1.00 92.25 167 TYR A CA 1
ATOM 1328 C C . TYR A 1 167 ? 1.783 -2.291 2.528 1.00 92.25 167 TYR A C 1
ATOM 1330 O O . TYR A 1 167 ? 1.191 -1.372 3.083 1.00 92.25 167 TYR A O 1
ATOM 1338 N N . THR A 1 168 ? 1.591 -2.583 1.239 1.00 89.31 168 THR A N 1
ATOM 1339 C CA . THR A 1 168 ? 0.659 -1.834 0.382 1.00 89.31 168 THR A CA 1
ATOM 1340 C C . THR A 1 168 ? -0.237 -2.770 -0.430 1.00 89.31 168 THR A C 1
ATOM 1342 O O . THR A 1 168 ? -1.456 -2.709 -0.304 1.00 89.31 168 THR A O 1
ATOM 1345 N N . THR A 1 169 ? 0.325 -3.689 -1.223 1.00 92.75 169 THR A N 1
ATOM 1346 C CA . THR A 1 169 ? -0.457 -4.474 -2.199 1.00 92.75 169 THR A CA 1
ATOM 1347 C C . THR A 1 169 ? -0.979 -5.820 -1.679 1.00 92.75 169 THR A C 1
ATOM 1349 O O . THR A 1 169 ? -1.537 -6.582 -2.470 1.00 92.75 169 THR A O 1
ATOM 1352 N N . ALA A 1 170 ? -0.795 -6.165 -0.397 1.00 92.44 170 ALA A N 1
ATOM 1353 C CA . ALA A 1 170 ? -1.133 -7.500 0.132 1.00 92.44 170 ALA A CA 1
ATOM 1354 C C . ALA A 1 170 ? -2.622 -7.869 0.006 1.00 92.44 170 ALA A C 1
ATOM 1356 O O . ALA A 1 170 ? -2.965 -9.052 -0.042 1.00 92.44 170 ALA A O 1
ATOM 1357 N N . PHE A 1 171 ? -3.489 -6.856 -0.061 1.00 94.50 171 PHE A N 1
ATOM 1358 C CA . PHE A 1 171 ? -4.940 -7.004 -0.172 1.00 94.50 171 PHE A CA 1
ATOM 1359 C C . PHE A 1 171 ? -5.528 -6.342 -1.432 1.00 94.50 171 PHE A C 1
ATOM 1361 O O . PHE A 1 171 ? -6.747 -6.318 -1.581 1.00 94.50 171 PHE A O 1
ATOM 1368 N N . TRP A 1 172 ? -4.689 -5.835 -2.347 1.00 93.62 172 TRP A N 1
ATOM 1369 C CA . TRP A 1 172 ? -5.129 -5.140 -3.565 1.00 93.62 172 TRP A CA 1
ATOM 1370 C C . TRP A 1 172 ? -5.991 -6.016 -4.483 1.00 93.62 172 TRP A C 1
ATOM 1372 O O . TRP A 1 172 ? -5.674 -7.174 -4.765 1.00 93.62 172 TRP A O 1
ATOM 1382 N N . THR A 1 173 ? -7.055 -5.406 -4.993 1.00 93.44 173 THR A N 1
ATOM 1383 C CA . THR A 1 173 ? -7.980 -5.927 -6.005 1.00 93.44 173 THR A CA 1
ATOM 1384 C C . THR A 1 173 ? -7.352 -5.911 -7.405 1.00 93.44 173 THR A C 1
ATOM 1386 O O . THR A 1 173 ? -6.184 -5.561 -7.582 1.00 93.44 173 THR A O 1
ATOM 1389 N N . TRP A 1 174 ? -8.104 -6.286 -8.448 1.00 95.88 174 TRP A N 1
ATOM 1390 C CA . TRP A 1 174 ? -7.618 -6.062 -9.815 1.00 95.88 174 TRP A CA 1
ATOM 1391 C C . TRP A 1 174 ? -7.591 -4.569 -10.157 1.00 95.88 174 TRP A C 1
ATOM 1393 O O . TRP A 1 174 ? -6.722 -4.118 -10.892 1.00 95.88 174 TRP A O 1
ATOM 1403 N N . GLU A 1 175 ? -8.534 -3.816 -9.616 1.00 93.06 175 GLU A N 1
ATOM 1404 C CA . GLU A 1 175 ? -8.821 -2.429 -9.934 1.00 93.06 175 GLU A CA 1
ATOM 1405 C C . GLU A 1 175 ? -7.718 -1.494 -9.398 1.00 93.06 175 GLU A C 1
ATOM 1407 O O . GLU A 1 175 ? -7.293 -0.585 -10.116 1.00 93.06 175 GLU A O 1
ATOM 1412 N N . ASP A 1 176 ? -7.159 -1.800 -8.220 1.00 90.25 176 ASP A N 1
ATOM 1413 C CA . ASP A 1 176 ? -5.969 -1.135 -7.657 1.00 90.25 176 ASP A CA 1
ATOM 1414 C C . ASP A 1 176 ? -4.736 -1.350 -8.552 1.00 90.25 176 ASP A C 1
ATOM 1416 O O . ASP A 1 176 ? -4.085 -0.401 -8.998 1.00 90.25 176 ASP A O 1
ATOM 1420 N N . TRP A 1 177 ? -4.463 -2.613 -8.907 1.00 93.88 177 TRP A N 1
ATOM 1421 C CA . TRP A 1 177 ? -3.403 -2.976 -9.851 1.00 93.88 177 TRP A CA 1
ATOM 1422 C C . TRP A 1 177 ? -3.629 -2.373 -11.245 1.00 93.88 177 TRP A C 1
ATOM 1424 O O . TRP A 1 177 ? -2.666 -2.080 -11.954 1.00 93.88 177 TRP A O 1
ATOM 1434 N N . GLU A 1 178 ? -4.879 -2.163 -11.662 1.00 94.06 178 GLU A N 1
ATOM 1435 C CA . GLU A 1 178 ? -5.190 -1.522 -12.935 1.00 94.06 178 GLU A CA 1
ATOM 1436 C C . GLU A 1 178 ? -4.812 -0.036 -12.936 1.00 94.06 178 GLU A C 1
ATOM 1438 O O . GLU A 1 178 ? -4.323 0.474 -13.950 1.00 94.06 178 GLU A O 1
ATOM 1443 N N . LEU A 1 179 ? -5.044 0.656 -11.816 1.00 90.06 179 LEU A N 1
ATOM 1444 C CA . LEU A 1 179 ? -4.658 2.051 -11.625 1.00 90.06 179 LEU A CA 1
ATOM 1445 C C . LEU A 1 179 ? -3.134 2.196 -11.568 1.00 90.06 179 LEU A C 1
ATOM 1447 O O . LEU A 1 179 ? -2.582 3.002 -12.316 1.00 90.06 179 LEU A O 1
ATOM 1451 N N . GLU A 1 180 ? -2.460 1.379 -10.756 1.00 91.88 180 GLU A N 1
ATOM 1452 C CA . GLU A 1 180 ? -1.004 1.439 -10.587 1.00 91.88 180 GLU A CA 1
ATOM 1453 C C . GLU A 1 180 ? -0.254 1.120 -11.889 1.00 91.88 180 GLU A C 1
ATOM 1455 O O . GLU A 1 180 ? 0.707 1.801 -12.241 1.00 91.88 180 GLU A O 1
ATOM 1460 N N . LEU A 1 181 ? -0.704 0.132 -12.672 1.00 95.06 181 LEU A N 1
ATOM 1461 C CA . LEU A 1 181 ? -0.058 -0.190 -13.950 1.00 95.06 181 LEU A CA 1
ATOM 1462 C C . LEU A 1 181 ? -0.260 0.905 -15.009 1.00 95.06 181 LEU A C 1
ATOM 1464 O O . LEU A 1 181 ? 0.661 1.170 -15.785 1.00 95.06 181 LEU A O 1
ATOM 1468 N N . ASP A 1 182 ? -1.427 1.559 -15.035 1.00 94.44 182 ASP A N 1
ATOM 1469 C CA . ASP A 1 182 ? -1.665 2.706 -15.918 1.00 94.44 182 ASP A CA 1
ATOM 1470 C C . ASP A 1 182 ? -0.849 3.946 -15.456 1.00 94.44 182 ASP A C 1
ATOM 1472 O O . ASP A 1 182 ? -0.307 4.657 -16.305 1.00 94.44 182 ASP A O 1
ATOM 1476 N N . TRP A 1 183 ? -0.678 4.167 -14.142 1.00 94.19 183 TRP A N 1
ATOM 1477 C CA . TRP A 1 183 ? 0.208 5.195 -13.557 1.00 94.19 183 TRP A CA 1
ATOM 1478 C C . TRP A 1 183 ? 1.680 4.957 -13.930 1.00 94.19 183 TRP A C 1
ATOM 1480 O O . TRP A 1 183 ? 2.332 5.844 -14.491 1.00 94.19 183 TRP A O 1
ATOM 1490 N N . ALA A 1 184 ? 2.191 3.741 -13.708 1.00 94.94 184 ALA A N 1
ATOM 1491 C CA . ALA A 1 184 ? 3.593 3.398 -13.953 1.00 94.94 184 ALA A CA 1
ATOM 1492 C C . ALA A 1 184 ? 3.962 3.573 -15.435 1.00 94.94 184 ALA A C 1
ATOM 1494 O O . ALA A 1 184 ? 5.004 4.149 -15.761 1.00 94.94 184 ALA A O 1
ATOM 1495 N N . ALA A 1 185 ? 3.082 3.142 -16.346 1.00 95.88 185 ALA A N 1
ATOM 1496 C CA . ALA A 1 185 ? 3.288 3.333 -17.777 1.00 95.88 185 ALA A CA 1
ATOM 1497 C C . ALA A 1 185 ? 3.337 4.819 -18.167 1.00 95.88 185 ALA A C 1
ATOM 1499 O O . ALA A 1 185 ? 4.194 5.197 -18.964 1.00 95.88 185 ALA A O 1
ATOM 1500 N N . LEU A 1 186 ? 2.485 5.678 -17.591 1.00 96.12 186 LEU A N 1
ATOM 1501 C CA . LEU A 1 186 ? 2.488 7.120 -17.876 1.00 96.12 186 LEU A CA 1
ATOM 1502 C C . LEU A 1 186 ? 3.792 7.814 -17.443 1.00 96.12 186 LEU A C 1
ATOM 1504 O O . LEU A 1 186 ? 4.278 8.663 -18.185 1.00 96.12 186 LEU A O 1
ATOM 1508 N N . ARG A 1 187 ? 4.413 7.412 -16.323 1.00 94.94 187 ARG A N 1
ATOM 1509 C CA . ARG A 1 187 ? 5.770 7.876 -15.940 1.00 94.94 187 ARG A CA 1
ATOM 1510 C C . ARG A 1 187 ? 6.899 7.175 -16.712 1.00 94.94 187 ARG A C 1
ATOM 1512 O O . ARG A 1 187 ? 8.078 7.483 -16.537 1.00 94.94 187 ARG A O 1
ATOM 1519 N N . GLY A 1 188 ? 6.564 6.238 -17.596 1.00 95.44 188 GLY A N 1
ATOM 1520 C CA . GLY A 1 188 ? 7.528 5.555 -18.449 1.00 95.44 188 GLY A CA 1
ATOM 1521 C C . GLY A 1 188 ? 8.304 4.445 -17.763 1.00 95.44 188 GLY A C 1
ATOM 1522 O O . GLY A 1 188 ? 9.401 4.129 -18.224 1.00 95.44 188 GLY A O 1
ATOM 1523 N N . VAL A 1 189 ? 7.763 3.833 -16.707 1.00 96.62 189 VAL A N 1
ATOM 1524 C CA . VAL A 1 189 ? 8.245 2.529 -16.232 1.00 96.62 189 VAL A CA 1
ATOM 1525 C C . VAL A 1 189 ? 8.246 1.552 -17.416 1.00 96.62 189 VAL A C 1
ATOM 1527 O O . VAL A 1 189 ? 7.370 1.590 -18.286 1.00 96.62 189 VAL A O 1
ATOM 1530 N N . ASN A 1 190 ? 9.279 0.716 -17.504 1.00 95.94 190 ASN A N 1
ATOM 1531 C CA . ASN A 1 190 ? 9.386 -0.329 -18.529 1.00 95.94 190 ASN A CA 1
ATOM 1532 C C . ASN A 1 190 ? 9.964 -1.656 -18.001 1.00 95.94 190 ASN A C 1
ATOM 1534 O O . ASN A 1 190 ? 10.005 -2.634 -18.750 1.00 95.94 190 ASN A O 1
ATOM 1538 N N . LEU A 1 191 ? 10.319 -1.719 -16.714 1.00 96.38 191 LEU A N 1
ATOM 1539 C CA . LEU A 1 191 ? 10.681 -2.927 -15.976 1.00 96.38 191 LEU A CA 1
ATOM 1540 C C . LEU A 1 191 ? 9.954 -2.892 -14.623 1.00 96.38 191 LEU A C 1
ATOM 1542 O O . LEU A 1 191 ? 10.063 -1.904 -13.905 1.00 96.38 191 LEU A O 1
ATOM 1546 N N . ILE A 1 192 ? 9.180 -3.918 -14.276 1.00 94.44 192 ILE A N 1
ATOM 1547 C CA . ILE A 1 192 ? 8.351 -3.890 -13.056 1.00 94.44 192 ILE A CA 1
ATOM 1548 C C . ILE A 1 192 ? 8.228 -5.277 -12.427 1.00 94.44 192 ILE A C 1
ATOM 1550 O O . ILE A 1 192 ? 8.070 -6.274 -13.137 1.00 94.44 192 ILE A O 1
ATOM 1554 N N . LEU A 1 193 ? 8.311 -5.354 -11.097 1.00 91.56 193 LEU A N 1
ATOM 1555 C CA . LEU A 1 193 ? 8.202 -6.621 -10.376 1.00 91.56 193 LEU A CA 1
ATOM 1556 C C . LEU A 1 193 ? 6.772 -7.182 -10.447 1.00 91.56 193 LEU A C 1
ATOM 1558 O O . LEU A 1 193 ? 5.803 -6.476 -10.185 1.00 91.56 193 LEU A O 1
ATOM 1562 N N . ALA A 1 194 ? 6.632 -8.466 -10.782 1.00 94.25 194 ALA A N 1
ATOM 1563 C CA . ALA A 1 194 ? 5.340 -9.143 -10.894 1.00 94.25 194 ALA A CA 1
ATOM 1564 C C . ALA A 1 194 ? 5.347 -10.425 -10.050 1.00 94.25 194 ALA A C 1
ATOM 1566 O O . ALA A 1 194 ? 5.685 -11.502 -10.545 1.00 94.25 194 ALA A O 1
ATOM 1567 N N . TRP A 1 195 ? 5.007 -10.304 -8.765 1.00 90.12 195 TRP A N 1
ATOM 1568 C CA . TRP A 1 195 ? 5.206 -11.346 -7.741 1.00 90.12 195 TRP A CA 1
ATOM 1569 C C . TRP A 1 195 ? 3.919 -11.884 -7.088 1.00 90.12 195 TRP A C 1
ATOM 1571 O O . TRP A 1 195 ? 3.990 -12.722 -6.185 1.00 90.12 195 TRP A O 1
ATOM 1581 N N . VAL A 1 196 ? 2.738 -11.434 -7.523 1.00 94.25 196 VAL A N 1
ATOM 1582 C CA . VAL A 1 196 ? 1.457 -11.878 -6.949 1.00 94.25 196 VAL A CA 1
ATOM 1583 C C . VAL A 1 196 ? 1.255 -13.379 -7.214 1.00 94.25 196 VAL A C 1
ATOM 1585 O O . VAL A 1 196 ? 1.621 -13.893 -8.271 1.00 94.25 196 VAL A O 1
ATOM 1588 N N . GLY A 1 197 ? 0.718 -14.115 -6.237 1.00 93.62 197 GLY A N 1
ATOM 1589 C CA . GLY A 1 197 ? 0.407 -15.543 -6.380 1.00 93.62 197 GLY A CA 1
ATOM 1590 C C . GLY A 1 197 ? 1.597 -16.476 -6.651 1.00 93.62 197 GLY A C 1
ATOM 1591 O O . GLY A 1 197 ? 1.380 -17.601 -7.106 1.00 93.62 197 GLY A O 1
ATOM 1592 N N . TYR A 1 198 ? 2.845 -16.068 -6.385 1.00 95.62 198 TYR A N 1
ATOM 1593 C CA . TYR A 1 198 ? 4.023 -16.940 -6.540 1.00 95.62 198 TYR A CA 1
ATOM 1594 C C . TYR A 1 198 ? 3.909 -18.242 -5.724 1.00 95.62 198 TYR A C 1
ATOM 1596 O O . TYR A 1 198 ? 4.372 -19.301 -6.157 1.00 95.62 198 TYR A O 1
ATOM 1604 N N . GLU A 1 199 ? 3.193 -18.197 -4.602 1.00 97.12 199 GLU A N 1
ATOM 1605 C CA . GLU A 1 199 ? 2.918 -19.330 -3.714 1.00 97.12 199 GLU A CA 1
ATOM 1606 C C . GLU A 1 199 ? 2.279 -20.495 -4.481 1.00 97.12 199 GLU A C 1
ATOM 1608 O O . GLU A 1 199 ? 2.594 -21.651 -4.210 1.00 97.12 199 GLU A O 1
ATOM 1613 N N . LYS A 1 200 ? 1.464 -20.218 -5.511 1.00 98.31 200 LYS A N 1
ATOM 1614 C CA . LYS A 1 200 ? 0.877 -21.238 -6.396 1.00 98.31 200 LYS A CA 1
ATOM 1615 C C . LYS A 1 200 ? 1.935 -21.957 -7.234 1.00 98.31 200 LYS A C 1
ATOM 1617 O O . LYS A 1 200 ? 1.888 -23.179 -7.398 1.00 98.31 200 LYS A O 1
ATOM 1622 N N . VAL A 1 201 ? 2.901 -21.204 -7.759 1.00 98.06 201 VAL A N 1
ATOM 1623 C CA . VAL A 1 201 ? 4.012 -21.732 -8.562 1.00 98.06 201 VAL A CA 1
ATOM 1624 C C . VAL A 1 201 ? 4.909 -22.616 -7.696 1.00 98.06 201 VAL A C 1
ATOM 1626 O O . VAL A 1 201 ? 5.282 -23.710 -8.127 1.00 98.06 201 VAL A O 1
ATOM 1629 N N . LEU A 1 202 ? 5.211 -22.180 -6.469 1.00 97.94 202 LEU A N 1
ATOM 1630 C CA . LEU A 1 202 ? 6.025 -22.939 -5.522 1.00 97.94 202 LEU A CA 1
ATOM 1631 C C . LEU A 1 202 ? 5.283 -24.180 -4.991 1.00 97.94 202 LEU A C 1
ATOM 1633 O O . LEU A 1 202 ? 5.840 -25.275 -5.044 1.00 97.94 202 LEU A O 1
ATOM 1637 N N . LEU A 1 203 ? 4.014 -24.048 -4.586 1.00 98.50 203 LEU A N 1
ATOM 1638 C CA . LEU A 1 203 ? 3.145 -25.146 -4.135 1.00 98.50 203 LEU A CA 1
ATOM 1639 C C . LEU A 1 203 ? 3.106 -26.291 -5.150 1.00 98.50 203 LEU A C 1
ATOM 1641 O O . LEU A 1 203 ? 3.413 -27.435 -4.813 1.00 98.50 203 LEU A O 1
ATOM 1645 N N . ASP A 1 204 ? 2.792 -25.996 -6.413 1.00 98.56 204 ASP A N 1
ATOM 1646 C CA . ASP A 1 204 ? 2.718 -27.039 -7.435 1.00 98.56 204 ASP A CA 1
ATOM 1647 C C . ASP A 1 204 ? 4.098 -27.610 -7.826 1.00 98.56 204 ASP A C 1
ATOM 1649 O O . ASP A 1 204 ? 4.172 -28.754 -8.283 1.00 98.56 204 ASP A O 1
ATOM 1653 N N . SER A 1 205 ? 5.188 -26.856 -7.641 1.00 98.31 205 SER A N 1
ATOM 1654 C CA . SER A 1 205 ? 6.562 -27.351 -7.849 1.00 98.31 205 SER A CA 1
ATOM 1655 C C . SER A 1 205 ? 7.004 -28.300 -6.725 1.00 98.31 205 SER A C 1
ATOM 1657 O O . SER A 1 205 ? 7.666 -29.304 -6.983 1.00 98.31 205 SER A O 1
ATOM 1659 N N . LEU A 1 206 ? 6.590 -28.032 -5.481 1.00 98.31 206 LEU A N 1
ATOM 1660 C CA . LEU A 1 206 ? 6.838 -28.900 -4.324 1.00 98.31 206 LEU A CA 1
ATOM 1661 C C . LEU A 1 206 ? 5.971 -30.174 -4.370 1.00 98.31 206 LEU A C 1
ATOM 1663 O O . LEU A 1 206 ? 6.461 -31.273 -4.094 1.00 98.31 206 LEU A O 1
ATOM 1667 N N . ARG A 1 207 ? 4.717 -30.064 -4.829 1.00 98.25 207 ARG A N 1
ATOM 1668 C CA . ARG A 1 207 ? 3.861 -31.219 -5.162 1.00 98.25 207 ARG A CA 1
ATOM 1669 C C . ARG A 1 207 ? 4.506 -32.125 -6.219 1.00 98.25 207 ARG A C 1
ATOM 1671 O O . ARG A 1 207 ? 4.510 -33.342 -6.058 1.00 98.25 207 ARG A O 1
ATOM 1678 N N . GLU A 1 208 ? 5.108 -31.556 -7.270 1.00 97.62 208 GLU A N 1
ATOM 1679 C CA . GLU A 1 208 ? 5.779 -32.317 -8.344 1.00 97.62 208 GLU A CA 1
ATOM 1680 C C . GLU A 1 208 ? 6.947 -33.181 -7.841 1.00 97.62 208 GLU A C 1
ATOM 1682 O O . GLU A 1 208 ? 7.178 -34.269 -8.371 1.00 97.62 208 GLU A O 1
ATOM 1687 N N . ILE A 1 209 ? 7.659 -32.752 -6.791 1.00 97.06 209 ILE A N 1
ATOM 1688 C CA . ILE A 1 209 ? 8.726 -33.559 -6.181 1.00 97.06 209 ILE A CA 1
ATOM 1689 C C . ILE A 1 209 ? 8.225 -34.578 -5.141 1.00 97.06 209 ILE A C 1
ATOM 1691 O O . ILE A 1 209 ? 9.035 -35.388 -4.678 1.00 97.06 209 ILE A O 1
ATOM 1695 N N . GLY A 1 210 ? 6.921 -34.590 -4.828 1.00 97.38 210 GLY A N 1
ATOM 1696 C CA . GLY A 1 210 ? 6.244 -35.590 -3.990 1.00 97.38 210 GLY A CA 1
ATOM 1697 C C . GLY A 1 210 ? 5.845 -35.135 -2.579 1.00 97.38 210 GLY A C 1
ATOM 1698 O O . GLY A 1 210 ? 5.596 -35.993 -1.724 1.00 97.38 210 GLY A O 1
ATOM 1699 N N . MET A 1 211 ? 5.842 -33.826 -2.299 1.00 98.12 211 MET A N 1
ATOM 1700 C CA . MET A 1 211 ? 5.404 -33.265 -1.008 1.00 98.12 211 MET A CA 1
ATOM 1701 C C . MET A 1 211 ? 3.876 -33.132 -0.952 1.00 98.12 211 MET A C 1
ATOM 1703 O O . MET A 1 211 ? 3.244 -32.946 -1.993 1.00 98.12 211 MET A O 1
ATOM 1707 N N . THR A 1 212 ? 3.281 -33.257 0.238 1.00 98.06 212 THR A N 1
ATOM 1708 C CA . THR A 1 212 ? 1.820 -33.151 0.422 1.00 98.06 212 THR A CA 1
ATOM 1709 C C . THR A 1 212 ? 1.402 -31.749 0.867 1.00 98.06 212 THR A C 1
ATOM 1711 O O . THR A 1 212 ? 2.224 -30.956 1.328 1.00 98.06 212 THR A O 1
ATOM 1714 N N . ASP A 1 213 ? 0.118 -31.420 0.740 1.00 97.44 213 ASP A N 1
ATOM 1715 C CA . ASP A 1 213 ? -0.386 -30.083 1.076 1.00 97.44 213 ASP A CA 1
ATOM 1716 C C . ASP A 1 213 ? -0.235 -29.777 2.577 1.00 97.44 213 ASP A C 1
ATOM 1718 O O . ASP A 1 213 ? 0.074 -28.647 2.950 1.00 97.44 213 ASP A O 1
ATOM 1722 N N . GLU A 1 214 ? -0.331 -30.794 3.436 1.00 96.38 214 GLU A N 1
ATOM 1723 C CA . GLU A 1 214 ? -0.085 -30.709 4.881 1.00 96.38 214 GLU A CA 1
ATOM 1724 C C . GLU A 1 214 ? 1.383 -30.400 5.229 1.00 96.38 214 GLU A C 1
ATOM 1726 O O . GLU A 1 214 ? 1.673 -29.943 6.332 1.00 96.38 214 GLU A O 1
ATOM 1731 N N . GLU A 1 215 ? 2.317 -30.632 4.301 1.00 96.50 215 GLU A N 1
ATOM 1732 C CA . GLU A 1 215 ? 3.743 -30.316 4.455 1.00 96.50 215 GLU A CA 1
ATOM 1733 C C . GLU A 1 215 ? 4.126 -28.958 3.854 1.00 96.50 215 GLU A C 1
ATOM 1735 O O . GLU A 1 215 ? 5.163 -28.402 4.222 1.00 96.50 215 GLU A O 1
ATOM 1740 N N . ILE A 1 216 ? 3.326 -28.442 2.913 1.00 97.94 216 ILE A N 1
ATOM 1741 C CA . ILE A 1 216 ? 3.623 -27.217 2.159 1.00 97.94 216 ILE A CA 1
ATOM 1742 C C . ILE A 1 216 ? 2.821 -26.023 2.690 1.00 97.94 216 ILE A C 1
ATOM 1744 O O . ILE A 1 216 ? 3.388 -24.952 2.880 1.00 97.94 216 ILE A O 1
ATOM 1748 N N . LEU A 1 217 ? 1.523 -26.174 2.970 1.00 97.25 217 LEU A N 1
ATOM 1749 C CA . LEU A 1 217 ? 0.689 -25.055 3.426 1.00 97.25 217 LEU A CA 1
ATOM 1750 C C . LEU A 1 217 ? 1.174 -24.431 4.754 1.00 97.25 217 LEU A C 1
ATOM 1752 O O . LEU A 1 217 ? 1.174 -23.204 4.837 1.00 97.25 217 LEU A O 1
ATOM 1756 N N . PRO A 1 218 ? 1.681 -25.190 5.753 1.00 96.00 218 PRO A N 1
ATOM 1757 C CA . PRO A 1 218 ? 2.251 -24.604 6.973 1.00 96.00 218 PRO A CA 1
ATOM 1758 C C . PRO A 1 218 ? 3.603 -23.893 6.793 1.00 96.00 218 PRO A C 1
ATOM 1760 O O . PRO A 1 218 ? 4.104 -23.315 7.756 1.00 96.00 218 PRO A O 1
ATOM 1763 N N . PHE A 1 219 ? 4.224 -23.956 5.608 1.00 96.69 219 PHE A N 1
ATOM 1764 C CA . PHE A 1 219 ? 5.450 -23.212 5.298 1.00 96.69 219 PHE A CA 1
ATOM 1765 C C . PHE A 1 219 ? 5.161 -21.780 4.832 1.00 96.69 219 PHE A C 1
ATOM 1767 O O . PHE A 1 219 ? 5.968 -20.888 5.099 1.00 96.69 219 PHE A O 1
ATOM 1774 N N . PHE A 1 220 ? 4.013 -21.543 4.191 1.00 96.62 220 PHE A N 1
ATOM 1775 C CA . PHE A 1 220 ? 3.611 -20.203 3.775 1.00 96.62 220 PHE A CA 1
ATOM 1776 C C . PHE A 1 220 ? 3.219 -19.337 4.975 1.00 96.62 220 PHE A C 1
ATOM 1778 O O . PHE A 1 220 ? 2.577 -19.804 5.920 1.00 96.62 220 PHE A O 1
ATOM 1785 N N . SER A 1 221 ? 3.590 -18.059 4.928 1.00 95.69 221 SER A N 1
ATOM 1786 C CA . SER A 1 221 ? 3.149 -17.079 5.921 1.00 95.69 221 SER A CA 1
ATOM 1787 C C . SER A 1 221 ? 1.694 -16.660 5.710 1.00 95.69 221 SER A C 1
ATOM 1789 O O . SER A 1 221 ? 1.024 -17.082 4.765 1.00 95.69 221 SER A O 1
ATOM 1791 N N . GLY A 1 222 ? 1.198 -15.784 6.582 1.00 95.12 222 GLY A N 1
ATOM 1792 C CA . GLY A 1 222 ? -0.022 -15.041 6.291 1.00 95.12 222 GLY A CA 1
ATOM 1793 C C . GLY A 1 222 ? 0.167 -14.039 5.131 1.00 95.12 222 GLY A C 1
ATOM 1794 O O . GLY A 1 222 ? 1.311 -13.726 4.775 1.00 95.12 222 GLY A O 1
ATOM 1795 N N . PRO A 1 223 ? -0.925 -13.548 4.509 1.00 93.69 223 PRO A N 1
ATOM 1796 C CA . PRO A 1 223 ? -0.893 -12.703 3.304 1.00 93.69 223 PRO A CA 1
ATOM 1797 C C . PRO A 1 223 ? -0.052 -11.435 3.455 1.00 93.69 223 PRO A C 1
ATOM 1799 O O . PRO A 1 223 ? 0.808 -11.161 2.623 1.00 93.69 223 PRO A O 1
ATOM 1802 N N . ALA A 1 224 ? -0.233 -10.730 4.574 1.00 94.44 224 ALA A N 1
ATOM 1803 C CA . ALA A 1 224 ? 0.487 -9.507 4.922 1.00 94.44 224 ALA A CA 1
ATOM 1804 C C . ALA A 1 224 ? 2.003 -9.715 5.116 1.00 94.44 224 ALA A C 1
ATOM 1806 O O . ALA A 1 224 ? 2.731 -8.741 5.282 1.00 94.44 224 ALA A O 1
ATOM 1807 N N . PHE A 1 225 ? 2.480 -10.966 5.107 1.00 94.94 225 PHE A N 1
ATOM 1808 C CA . PHE A 1 225 ? 3.860 -11.341 5.415 1.00 94.94 225 PHE A CA 1
ATOM 1809 C C . PHE A 1 225 ? 4.573 -12.110 4.290 1.00 94.94 225 PHE A C 1
ATOM 1811 O O . PHE A 1 225 ? 5.718 -12.533 4.460 1.00 94.94 225 PHE A O 1
ATOM 1818 N N . GLN A 1 226 ? 3.931 -12.266 3.124 1.00 92.69 226 GLN A N 1
ATOM 1819 C CA . GLN A 1 226 ? 4.448 -13.108 2.037 1.00 92.69 226 GLN A CA 1
ATOM 1820 C C . GLN A 1 226 ? 5.813 -12.668 1.504 1.00 92.69 226 GLN A C 1
ATOM 1822 O O . GLN A 1 226 ? 6.591 -13.528 1.102 1.00 92.69 226 GLN A O 1
ATOM 1827 N N . ALA A 1 227 ? 6.143 -11.369 1.524 1.00 89.38 227 ALA A N 1
ATOM 1828 C CA . ALA A 1 227 ? 7.462 -10.896 1.102 1.00 89.38 227 ALA A CA 1
ATOM 1829 C C . ALA A 1 227 ? 8.584 -11.656 1.835 1.00 89.38 227 ALA A C 1
ATOM 1831 O O . ALA A 1 227 ? 9.309 -12.429 1.218 1.00 89.38 227 ALA A O 1
ATOM 1832 N N . TRP A 1 228 ? 8.656 -11.558 3.161 1.00 90.12 228 TRP A N 1
ATOM 1833 C CA . TRP A 1 228 ? 9.712 -12.181 3.971 1.00 90.12 228 TRP A CA 1
ATOM 1834 C C . TRP A 1 228 ? 9.712 -13.714 3.919 1.00 90.12 228 TRP A C 1
ATOM 1836 O O . TRP A 1 228 ? 10.760 -14.342 4.075 1.00 90.12 228 TRP A O 1
ATOM 1846 N N . ASN A 1 229 ? 8.570 -14.348 3.642 1.00 93.50 229 ASN A N 1
ATOM 1847 C CA . ASN A 1 229 ? 8.551 -15.790 3.405 1.00 93.50 229 ASN A CA 1
ATOM 1848 C C . ASN A 1 229 ? 9.256 -16.177 2.094 1.00 93.50 229 ASN A C 1
ATOM 1850 O O . ASN A 1 229 ? 10.013 -17.149 2.066 1.00 93.50 229 ASN A O 1
ATOM 1854 N N . ARG A 1 230 ? 9.099 -15.375 1.034 1.00 92.25 230 ARG A N 1
ATOM 1855 C CA . ARG A 1 230 ? 9.769 -15.585 -0.262 1.00 92.25 230 ARG A CA 1
ATOM 1856 C C . ARG A 1 230 ? 11.296 -15.437 -0.171 1.00 92.25 230 ARG A C 1
ATOM 1858 O O . ARG A 1 230 ? 11.999 -16.107 -0.924 1.00 92.25 230 ARG A O 1
ATOM 1865 N N . PHE A 1 231 ? 11.805 -14.661 0.790 1.00 89.62 231 PHE A N 1
ATOM 1866 C CA . PHE A 1 231 ? 13.244 -14.509 1.078 1.00 89.62 231 PHE A CA 1
ATOM 1867 C C . PHE A 1 231 ? 13.784 -15.455 2.153 1.00 89.62 231 PHE A C 1
ATOM 1869 O O . PHE A 1 231 ? 14.930 -15.308 2.576 1.00 89.62 231 PHE A O 1
ATOM 1876 N N . GLY A 1 232 ? 12.979 -16.415 2.624 1.00 92.00 232 GLY A N 1
ATOM 1877 C CA . GLY A 1 232 ? 13.409 -17.373 3.647 1.00 92.00 232 GLY A CA 1
ATOM 1878 C C . GLY A 1 232 ? 13.769 -16.731 4.988 1.00 92.00 232 GLY A C 1
ATOM 1879 O O . GLY A 1 232 ? 14.435 -17.341 5.822 1.00 92.00 232 GLY A O 1
ATOM 1880 N N . ASN A 1 233 ? 13.334 -15.494 5.203 1.00 90.94 233 ASN A N 1
ATOM 1881 C CA . ASN A 1 233 ? 13.489 -14.776 6.454 1.00 90.94 233 ASN A CA 1
ATOM 1882 C C . ASN A 1 233 ? 12.575 -15.377 7.535 1.00 90.94 233 ASN A C 1
ATOM 1884 O O . ASN A 1 233 ? 13.011 -15.680 8.653 1.00 90.94 233 ASN A O 1
ATOM 1888 N N . ILE A 1 234 ? 11.322 -15.630 7.146 1.00 93.94 234 ILE A N 1
ATOM 1889 C CA . ILE A 1 234 ? 10.291 -16.271 7.965 1.00 93.94 234 ILE A CA 1
ATOM 1890 C C . ILE A 1 234 ? 9.636 -17.455 7.245 1.00 93.94 234 ILE A C 1
ATOM 1892 O O . ILE A 1 234 ? 9.746 -17.624 6.030 1.00 93.94 234 ILE A O 1
ATOM 1896 N N . GLN A 1 235 ? 8.901 -18.265 7.999 1.00 94.94 235 GLN A N 1
ATOM 1897 C CA . GLN A 1 235 ? 8.034 -19.326 7.486 1.00 94.94 235 GLN A CA 1
ATOM 1898 C C . GLN A 1 235 ? 6.802 -19.499 8.376 1.00 94.94 235 GLN A C 1
ATOM 1900 O O . GLN A 1 235 ? 6.867 -19.271 9.581 1.00 94.94 235 GLN A O 1
ATOM 1905 N N . GLY A 1 236 ? 5.697 -19.962 7.803 1.00 94.88 236 GLY A N 1
ATOM 1906 C CA . GLY A 1 236 ? 4.468 -20.233 8.544 1.00 94.88 236 GLY A CA 1
ATOM 1907 C C . GLY A 1 236 ? 3.737 -18.982 9.041 1.00 94.88 236 GLY A C 1
ATOM 1908 O O . GLY A 1 236 ? 4.228 -17.856 8.975 1.00 94.88 236 GLY A O 1
ATOM 1909 N N . SER A 1 237 ? 2.515 -19.198 9.522 1.00 94.00 237 SER A N 1
ATOM 1910 C CA . SER A 1 237 ? 1.531 -18.150 9.811 1.00 94.00 237 SER A CA 1
ATOM 1911 C C . SER A 1 237 ? 1.202 -18.045 11.308 1.00 94.00 237 SER A C 1
ATOM 1913 O O . SER A 1 237 ? 1.332 -19.017 12.059 1.00 94.00 237 SER A O 1
ATOM 1915 N N . TRP A 1 238 ? 0.749 -16.867 11.739 1.00 91.88 238 TRP A N 1
ATOM 1916 C CA . TRP A 1 238 ? 0.181 -16.596 13.064 1.00 91.88 238 TRP A CA 1
ATOM 1917 C C . TRP A 1 238 ? -1.247 -16.031 12.932 1.00 91.88 238 TRP A C 1
ATOM 1919 O O . TRP A 1 238 ? -1.715 -15.780 11.824 1.00 91.88 238 TRP A O 1
ATOM 1929 N N . GLY A 1 239 ? -1.990 -15.933 14.042 1.00 81.44 239 GLY A N 1
ATOM 1930 C CA . GLY A 1 239 ? -3.441 -15.666 14.009 1.00 81.44 239 GLY A CA 1
ATOM 1931 C C . GLY A 1 239 ? -4.316 -16.916 13.856 1.00 81.44 239 GLY A C 1
ATOM 1932 O O . GLY A 1 239 ? -5.381 -16.864 13.252 1.00 81.44 239 GLY A O 1
ATOM 1933 N N . GLY A 1 240 ? -3.855 -18.071 14.349 1.00 78.44 240 GLY A N 1
ATOM 1934 C CA . GLY A 1 240 ? -4.631 -19.323 14.416 1.00 78.44 240 GLY A CA 1
ATOM 1935 C C . GLY A 1 240 ? -4.801 -20.093 13.098 1.00 78.44 240 GLY A C 1
ATOM 1936 O O . GLY A 1 240 ? -4.942 -21.314 13.134 1.00 78.44 240 GLY A O 1
ATOM 1937 N N . HIS A 1 241 ? -4.723 -19.418 11.949 1.00 83.88 241 HIS A N 1
ATOM 1938 C CA . HIS A 1 241 ? -4.911 -20.003 10.619 1.00 83.88 241 HIS A CA 1
ATOM 1939 C C . HIS A 1 241 ? -3.695 -19.773 9.697 1.00 83.88 241 HIS A C 1
ATOM 1941 O O . HIS A 1 241 ? -2.729 -19.090 10.046 1.00 83.88 241 HIS A O 1
ATOM 1947 N N . GLY A 1 242 ? -3.737 -20.381 8.510 1.00 88.69 242 GLY A N 1
ATOM 1948 C CA . GLY A 1 242 ? -2.774 -20.193 7.422 1.00 88.69 242 GLY A CA 1
ATOM 1949 C C . GLY A 1 242 ? -3.491 -20.040 6.080 1.00 88.69 242 GLY A C 1
ATOM 1950 O O . GLY A 1 242 ? -4.702 -20.256 5.991 1.00 88.69 242 GLY A O 1
ATOM 1951 N N . VAL A 1 243 ? -2.753 -19.661 5.034 1.00 92.94 243 VAL A N 1
ATOM 1952 C CA . VAL A 1 243 ? -3.328 -19.412 3.702 1.00 92.94 243 VAL A CA 1
ATOM 1953 C C . VAL A 1 243 ? -3.972 -20.663 3.094 1.00 92.94 243 VAL A C 1
ATOM 1955 O O . VAL A 1 243 ? -3.439 -21.771 3.168 1.00 92.94 243 VAL A O 1
ATOM 1958 N N . SER A 1 244 ? -5.139 -20.483 2.473 1.00 94.31 244 SER A N 1
ATOM 1959 C CA . SER A 1 244 ? -5.893 -21.567 1.840 1.00 94.31 244 SER A CA 1
ATOM 1960 C C . SER A 1 244 ? -5.502 -21.750 0.372 1.00 94.31 244 SER A C 1
ATOM 1962 O O . SER A 1 244 ? -5.107 -20.799 -0.304 1.00 94.31 244 SER A O 1
ATOM 1964 N N . ILE A 1 245 ? -5.697 -22.961 -0.164 1.00 96.50 245 ILE A N 1
ATOM 1965 C CA . ILE A 1 245 ? -5.505 -23.233 -1.601 1.00 96.50 245 ILE A CA 1
ATOM 1966 C C . ILE A 1 245 ? -6.387 -22.299 -2.449 1.00 96.50 245 ILE A C 1
ATOM 1968 O O . ILE A 1 245 ? -5.930 -21.800 -3.468 1.00 96.50 245 ILE A O 1
ATOM 1972 N N . ALA A 1 246 ? -7.614 -21.997 -2.008 1.00 95.75 246 ALA A N 1
ATOM 1973 C CA . ALA A 1 246 ? -8.513 -21.088 -2.721 1.00 95.75 246 ALA A CA 1
ATOM 1974 C C . ALA A 1 246 ? -7.949 -19.658 -2.837 1.00 95.75 246 ALA A C 1
ATOM 1976 O O . ALA A 1 246 ? -8.040 -19.059 -3.907 1.00 95.75 246 ALA A O 1
ATOM 1977 N N . TRP A 1 247 ? -7.320 -19.134 -1.777 1.00 95.50 247 TRP A N 1
ATOM 1978 C CA . TRP A 1 247 ? -6.630 -17.840 -1.826 1.00 95.50 247 TRP A CA 1
ATOM 1979 C C . TRP A 1 247 ? -5.391 -17.897 -2.734 1.00 95.50 247 TRP A C 1
ATOM 1981 O O . TRP A 1 247 ? -5.204 -17.014 -3.568 1.00 95.50 247 TRP A O 1
ATOM 1991 N N . ILE A 1 248 ? -4.597 -18.972 -2.647 1.00 97.56 248 ILE A N 1
ATOM 1992 C CA . ILE A 1 248 ? -3.408 -19.190 -3.490 1.00 97.56 248 ILE A CA 1
ATOM 1993 C C . ILE A 1 248 ? -3.771 -19.219 -4.990 1.00 97.56 248 ILE A C 1
ATOM 1995 O O . ILE A 1 248 ? -3.086 -18.589 -5.797 1.00 97.56 248 ILE A O 1
ATOM 1999 N N . GLU A 1 249 ? -4.855 -19.900 -5.380 1.00 98.06 249 GLU A N 1
ATOM 2000 C CA . GLU A 1 249 ? -5.348 -19.892 -6.768 1.00 98.06 249 GLU A CA 1
ATOM 2001 C C . GLU A 1 249 ? -5.881 -18.502 -7.170 1.00 98.06 249 GLU A C 1
ATOM 2003 O O . GLU A 1 249 ? -5.550 -18.008 -8.246 1.00 98.06 249 GLU A O 1
ATOM 2008 N N . ALA A 1 250 ? -6.654 -17.824 -6.310 1.00 97.06 250 ALA A N 1
ATOM 2009 C CA . ALA A 1 250 ? -7.218 -16.503 -6.615 1.00 97.06 250 ALA A CA 1
ATOM 2010 C C . ALA A 1 250 ? -6.136 -15.430 -6.848 1.00 97.06 250 ALA A C 1
ATOM 2012 O O . ALA A 1 250 ? -6.220 -14.653 -7.801 1.00 97.06 250 ALA A O 1
ATOM 2013 N N . GLN A 1 251 ? -5.076 -15.436 -6.035 1.00 97.12 251 GLN A N 1
ATOM 2014 C CA . GLN A 1 251 ? -3.891 -14.594 -6.220 1.00 97.12 251 GLN A CA 1
ATOM 2015 C C . GLN A 1 251 ? -3.162 -14.911 -7.539 1.00 97.12 251 GLN A C 1
ATOM 2017 O O . GLN A 1 251 ? -2.670 -14.011 -8.219 1.00 97.12 251 GLN A O 1
ATOM 2022 N N . PHE A 1 252 ? -3.130 -16.180 -7.954 1.00 98.25 252 PHE A N 1
ATOM 2023 C CA . PHE A 1 252 ? -2.532 -16.583 -9.227 1.00 98.25 252 PHE A CA 1
ATOM 2024 C C . PHE A 1 252 ? -3.378 -16.178 -10.449 1.00 98.25 252 PHE A C 1
ATOM 2026 O O . PHE A 1 252 ? -2.820 -15.811 -11.484 1.00 98.25 252 PHE A O 1
ATOM 2033 N N . GLU A 1 253 ? -4.711 -16.171 -10.350 1.00 98.44 253 GLU A N 1
ATOM 2034 C CA . GLU A 1 253 ? -5.578 -15.596 -11.391 1.00 98.44 253 GLU A CA 1
ATOM 2035 C C . GLU A 1 253 ? -5.439 -14.063 -11.477 1.00 98.44 253 GLU A C 1
ATOM 2037 O O . GLU A 1 253 ? -5.387 -13.515 -12.581 1.00 98.44 253 GLU A O 1
ATOM 2042 N N . LEU A 1 254 ? -5.295 -13.367 -10.340 1.00 97.62 254 LEU A N 1
ATOM 2043 C CA . LEU A 1 254 ? -4.982 -11.932 -10.299 1.00 97.62 254 LEU A CA 1
ATOM 2044 C C . LEU A 1 254 ? -3.637 -11.633 -10.991 1.00 97.62 254 LEU A C 1
ATOM 2046 O O . LEU A 1 254 ? -3.574 -10.779 -11.878 1.00 97.62 254 LEU A O 1
ATOM 2050 N N . GLN A 1 255 ? -2.591 -12.406 -10.691 1.00 97.50 255 GLN A N 1
ATOM 2051 C CA . GLN A 1 255 ? -1.280 -12.307 -11.344 1.00 97.50 255 GLN A CA 1
ATOM 2052 C C . GLN A 1 255 ? -1.349 -12.470 -12.873 1.00 97.50 255 GLN A C 1
ATOM 2054 O O . GLN A 1 255 ? -0.627 -11.779 -13.592 1.00 97.50 255 GLN A O 1
ATOM 2059 N N . LYS A 1 256 ? -2.228 -13.330 -13.413 1.00 98.56 256 LYS A N 1
ATOM 2060 C CA . LYS A 1 256 ? -2.411 -13.435 -14.877 1.00 98.56 256 LYS A CA 1
ATOM 2061 C C . LYS A 1 256 ? -2.944 -12.136 -15.483 1.00 98.56 256 LYS A C 1
ATOM 2063 O O . LYS A 1 256 ? -2.482 -11.752 -16.558 1.00 98.56 256 LYS A O 1
ATOM 2068 N N . LYS A 1 257 ? -3.872 -11.441 -14.806 1.00 98.38 257 LYS A N 1
ATOM 2069 C CA . LYS A 1 257 ? -4.346 -10.113 -15.239 1.00 98.38 257 LYS A CA 1
ATOM 2070 C C . LYS A 1 257 ? -3.203 -9.090 -15.207 1.00 98.38 257 LYS A C 1
ATOM 2072 O O . LYS A 1 257 ? -2.963 -8.422 -16.211 1.00 98.38 257 LYS A O 1
ATOM 2077 N N . ILE A 1 258 ? -2.462 -9.038 -14.095 1.00 97.12 258 ILE A N 1
ATOM 2078 C CA . ILE A 1 258 ? -1.311 -8.144 -13.873 1.00 97.12 258 ILE A CA 1
ATOM 2079 C C . ILE A 1 258 ? -0.269 -8.319 -14.982 1.00 97.12 258 ILE A C 1
ATOM 2081 O O . ILE A 1 258 ? 0.016 -7.375 -15.717 1.00 97.12 258 ILE A O 1
ATOM 2085 N N . VAL A 1 259 ? 0.234 -9.540 -15.186 1.00 97.94 259 VAL A N 1
ATOM 2086 C CA . VAL A 1 259 ? 1.245 -9.828 -16.215 1.00 97.94 259 VAL A CA 1
ATOM 2087 C C . VAL A 1 259 ? 0.712 -9.541 -17.624 1.00 97.94 259 VAL A C 1
ATOM 2089 O O . VAL A 1 259 ? 1.434 -8.971 -18.443 1.00 97.94 259 VAL A O 1
ATOM 2092 N N . SER A 1 260 ? -0.563 -9.837 -17.906 1.00 97.25 260 SER A N 1
ATOM 2093 C CA . SER A 1 260 ? -1.179 -9.478 -19.189 1.00 97.25 260 SER A CA 1
ATOM 2094 C C . SER A 1 260 ? -1.245 -7.962 -19.413 1.00 97.25 260 SER A C 1
ATOM 2096 O O . SER A 1 260 ? -1.107 -7.533 -20.559 1.00 97.25 260 SER A O 1
ATOM 2098 N N . ARG A 1 261 ? -1.455 -7.146 -18.371 1.00 96.44 261 ARG A N 1
ATOM 2099 C CA . ARG A 1 261 ? -1.497 -5.678 -18.487 1.00 96.44 261 ARG A CA 1
ATOM 2100 C C . ARG A 1 261 ? -0.108 -5.052 -18.570 1.00 96.44 261 ARG A C 1
ATOM 2102 O O . ARG A 1 261 ? 0.077 -4.139 -19.369 1.00 96.44 261 ARG A O 1
ATOM 2109 N N . ILE A 1 262 ? 0.870 -5.571 -17.827 1.00 95.62 262 ILE A N 1
ATOM 2110 C CA . ILE A 1 262 ? 2.282 -5.171 -17.946 1.00 95.62 262 ILE A CA 1
ATOM 2111 C C . ILE A 1 262 ? 2.730 -5.307 -19.413 1.00 95.62 262 ILE A C 1
ATOM 2113 O O . ILE A 1 262 ? 3.203 -4.344 -20.016 1.00 95.62 262 ILE A O 1
ATOM 2117 N N . VAL A 1 263 ? 2.470 -6.469 -20.024 1.00 95.88 263 VAL A N 1
ATOM 2118 C CA . VAL A 1 263 ? 2.801 -6.741 -21.434 1.00 95.88 263 VAL A CA 1
ATOM 2119 C C . VAL A 1 263 ? 1.933 -5.931 -22.407 1.00 95.88 263 VAL A C 1
ATOM 2121 O O . VAL A 1 263 ? 2.445 -5.453 -23.418 1.00 95.88 263 VAL A O 1
ATOM 2124 N N . GLU A 1 264 ? 0.642 -5.723 -22.116 1.00 94.94 264 GLU A N 1
ATOM 2125 C CA . GLU A 1 264 ? -0.243 -4.855 -22.914 1.00 94.94 264 GLU A CA 1
ATOM 2126 C C . GLU A 1 264 ? 0.327 -3.439 -23.039 1.00 94.94 264 GLU A C 1
ATOM 2128 O O . GLU A 1 264 ? 0.415 -2.928 -24.152 1.00 94.94 264 GLU A O 1
ATOM 2133 N N . LEU A 1 265 ? 0.776 -2.843 -21.932 1.00 94.44 265 LEU A N 1
ATOM 2134 C CA . LEU A 1 265 ? 1.388 -1.510 -21.886 1.00 94.44 265 LEU A CA 1
ATOM 2135 C C . LEU A 1 265 ? 2.832 -1.480 -22.429 1.00 94.44 265 LEU A C 1
ATOM 2137 O O . LEU A 1 265 ? 3.421 -0.411 -22.567 1.00 94.44 265 LEU A O 1
ATOM 2141 N N . GLY A 1 266 ? 3.399 -2.638 -22.788 1.00 91.88 266 GLY A N 1
ATOM 2142 C CA . GLY A 1 266 ? 4.759 -2.767 -23.316 1.00 91.88 266 GLY A CA 1
ATOM 2143 C C . GLY A 1 266 ? 5.859 -2.624 -22.266 1.00 91.88 266 GLY A C 1
ATOM 2144 O O . GLY A 1 266 ? 6.988 -2.290 -22.618 1.00 91.88 266 GLY A O 1
ATOM 2145 N N . MET A 1 267 ? 5.534 -2.875 -20.998 1.00 94.75 267 MET A N 1
ATOM 2146 C CA . MET A 1 267 ? 6.498 -3.029 -19.912 1.00 94.75 267 MET A CA 1
ATOM 2147 C C . MET A 1 267 ? 6.989 -4.487 -19.839 1.00 94.75 267 MET A C 1
ATOM 2149 O O . MET A 1 267 ? 6.305 -5.414 -20.277 1.00 94.75 267 MET A O 1
ATOM 2153 N N . THR A 1 268 ? 8.170 -4.705 -19.259 1.00 95.81 268 THR A N 1
ATOM 2154 C CA . THR A 1 268 ? 8.740 -6.039 -19.018 1.00 95.81 268 THR A CA 1
ATOM 2155 C C . THR A 1 268 ? 8.409 -6.497 -17.592 1.00 95.81 268 THR A C 1
ATOM 2157 O O . THR A 1 268 ? 8.855 -5.848 -16.643 1.00 95.81 268 THR A O 1
ATOM 2160 N N . PRO A 1 269 ? 7.664 -7.603 -17.398 1.00 96.56 269 PRO A N 1
ATOM 2161 C CA . PRO A 1 269 ? 7.437 -8.162 -16.069 1.00 96.56 269 PRO A CA 1
ATOM 2162 C C . PRO A 1 269 ? 8.707 -8.863 -15.577 1.00 96.56 269 PRO A C 1
ATOM 2164 O O . PRO A 1 269 ? 9.256 -9.715 -16.277 1.00 96.56 269 PRO A O 1
ATOM 2167 N N . VAL A 1 270 ? 9.156 -8.562 -14.362 1.00 96.12 270 VAL A N 1
ATOM 2168 C CA . VAL A 1 270 ? 10.188 -9.348 -13.678 1.00 96.12 270 VAL A CA 1
ATOM 2169 C C . VAL A 1 270 ? 9.499 -10.419 -12.843 1.00 96.12 270 VAL A C 1
ATOM 2171 O O . VAL A 1 270 ? 8.796 -10.118 -11.877 1.00 96.12 270 VAL A O 1
ATOM 2174 N N . LEU A 1 271 ? 9.686 -11.677 -13.238 1.00 96.31 271 LEU A N 1
ATOM 2175 C CA . LEU A 1 271 ? 9.053 -12.829 -12.595 1.00 96.31 271 LEU A CA 1
ATOM 2176 C C . LEU A 1 271 ? 9.974 -13.450 -11.529 1.00 96.31 271 LEU A C 1
ATOM 2178 O O . LEU A 1 271 ? 11.194 -13.423 -11.693 1.00 96.31 271 LEU A O 1
ATOM 2182 N N . PRO A 1 272 ? 9.435 -14.039 -10.450 1.00 94.81 272 PRO A N 1
ATOM 2183 C CA . PRO A 1 272 ? 10.237 -14.758 -9.463 1.00 94.81 272 PRO A CA 1
ATOM 2184 C C . PRO A 1 272 ? 10.881 -16.020 -10.058 1.00 94.81 272 PRO A C 1
ATOM 2186 O O . PRO A 1 272 ? 10.261 -16.768 -10.819 1.00 94.81 272 PRO A O 1
ATOM 2189 N N . ALA A 1 273 ? 12.118 -16.297 -9.663 1.00 96.38 273 ALA A N 1
ATOM 2190 C CA . ALA A 1 273 ? 12.767 -17.595 -9.822 1.00 96.38 273 ALA A CA 1
ATOM 2191 C C . ALA A 1 273 ? 12.869 -18.322 -8.465 1.00 96.38 273 ALA A C 1
ATOM 2193 O O . ALA A 1 273 ? 12.369 -17.832 -7.458 1.00 96.38 273 ALA A O 1
ATOM 2194 N N . PHE A 1 274 ? 13.450 -19.526 -8.432 1.00 97.44 274 PHE A N 1
ATOM 2195 C CA . PHE A 1 274 ? 13.487 -20.344 -7.221 1.00 97.44 274 PHE A CA 1
ATOM 2196 C C . PHE A 1 274 ? 14.703 -19.961 -6.356 1.00 97.44 274 PHE A C 1
ATOM 2198 O O . PHE A 1 274 ? 15.832 -20.238 -6.756 1.00 97.44 274 PHE A O 1
ATOM 2205 N N . PRO A 1 275 ? 14.521 -19.358 -5.166 1.00 93.00 275 PRO A N 1
ATOM 2206 C CA . PRO A 1 275 ? 15.648 -18.864 -4.373 1.00 93.00 275 PRO A CA 1
ATOM 2207 C C . PRO A 1 275 ? 16.401 -19.974 -3.626 1.00 93.00 275 PRO A C 1
ATOM 2209 O O . PRO A 1 275 ? 17.558 -19.784 -3.265 1.00 93.00 275 PRO A O 1
ATOM 2212 N N . GLY A 1 276 ? 15.773 -21.134 -3.399 1.00 95.31 276 GLY A N 1
ATOM 2213 C CA . GLY A 1 276 ? 16.323 -22.252 -2.619 1.00 95.31 276 GLY A CA 1
ATOM 2214 C C . GLY A 1 276 ? 15.538 -22.588 -1.350 1.00 95.31 276 GLY A C 1
ATOM 2215 O O . GLY A 1 276 ? 15.710 -23.673 -0.801 1.00 95.31 276 GLY A O 1
ATOM 2216 N N . PHE A 1 277 ? 14.656 -21.707 -0.881 1.00 96.25 277 PHE A N 1
ATOM 2217 C CA . PHE A 1 277 ? 13.872 -21.943 0.335 1.00 96.25 277 PHE A CA 1
ATOM 2218 C C . PHE A 1 277 ? 12.802 -23.027 0.131 1.00 96.25 277 PHE A C 1
ATOM 2220 O O . PHE A 1 277 ? 12.088 -23.035 -0.873 1.00 96.25 277 PHE A O 1
ATOM 2227 N N . VAL A 1 278 ? 12.714 -23.962 1.081 1.00 97.06 278 VAL A N 1
ATOM 2228 C CA . VAL A 1 278 ? 11.843 -25.149 1.021 1.00 97.06 278 VAL A CA 1
ATOM 2229 C C . VAL A 1 278 ? 11.261 -25.492 2.400 1.00 97.06 278 VAL A C 1
ATOM 2231 O O . VAL A 1 278 ? 11.913 -25.236 3.415 1.00 97.06 278 VAL A O 1
ATOM 2234 N N . PRO A 1 279 ? 10.085 -26.147 2.483 1.00 96.50 279 PRO A N 1
ATOM 2235 C CA . PRO A 1 279 ? 9.566 -26.625 3.760 1.00 96.50 279 PRO A CA 1
ATOM 2236 C C . PRO A 1 279 ? 10.507 -27.669 4.395 1.00 96.50 279 PRO A C 1
ATOM 2238 O O . PRO A 1 279 ? 11.063 -28.507 3.674 1.00 96.50 279 PRO A O 1
ATOM 2241 N N . PRO A 1 280 ? 10.646 -27.724 5.737 1.00 91.25 280 PRO A N 1
ATOM 2242 C CA . PRO A 1 280 ? 11.527 -28.683 6.421 1.00 91.25 280 PRO A CA 1
ATOM 2243 C C . PRO A 1 280 ? 11.295 -30.166 6.070 1.00 91.25 280 PRO A C 1
ATOM 2245 O O . PRO A 1 280 ? 12.217 -30.977 6.161 1.00 91.25 280 PRO A O 1
ATOM 2248 N N . ALA A 1 281 ? 10.088 -30.520 5.616 1.00 94.56 281 ALA A N 1
ATOM 2249 C CA . ALA A 1 281 ? 9.725 -31.862 5.161 1.00 94.56 281 ALA A CA 1
ATOM 2250 C C . ALA A 1 281 ? 10.440 -32.324 3.868 1.00 94.56 281 ALA A C 1
ATOM 2252 O O . ALA A 1 281 ? 10.370 -33.506 3.528 1.00 94.56 281 ALA A O 1
ATOM 2253 N N . ILE A 1 282 ? 11.183 -31.450 3.173 1.00 96.06 282 ILE A N 1
ATOM 2254 C CA . ILE A 1 282 ? 11.940 -31.763 1.943 1.00 96.06 282 ILE A CA 1
ATOM 2255 C C . ILE A 1 282 ? 12.777 -33.055 2.042 1.00 96.06 282 ILE A C 1
ATOM 2257 O O . ILE A 1 282 ? 12.836 -33.837 1.091 1.00 96.06 282 ILE A O 1
ATOM 2261 N N . LYS A 1 283 ? 13.362 -33.358 3.212 1.00 95.50 283 LYS A N 1
ATOM 2262 C CA . LYS A 1 283 ? 14.172 -34.575 3.417 1.00 95.50 283 LYS A CA 1
ATOM 2263 C C . LYS A 1 283 ? 13.362 -35.880 3.446 1.00 95.50 283 LYS A C 1
ATOM 2265 O O . LYS A 1 283 ? 13.960 -36.943 3.315 1.00 95.50 283 LYS A O 1
ATOM 2270 N N . ARG A 1 284 ? 12.023 -35.842 3.525 1.00 96.62 284 ARG A N 1
ATOM 2271 C CA . ARG A 1 284 ? 11.172 -37.025 3.285 1.00 96.62 284 ARG A CA 1
ATOM 2272 C C . ARG A 1 284 ? 11.189 -37.428 1.808 1.00 96.62 284 ARG A C 1
ATOM 2274 O O . ARG A 1 284 ? 11.255 -38.614 1.498 1.00 96.62 284 ARG A O 1
ATOM 2281 N N . VAL A 1 285 ? 11.123 -36.448 0.904 1.00 96.75 285 VAL A N 1
ATOM 2282 C CA . VAL A 1 285 ? 11.026 -36.669 -0.552 1.00 96.75 285 VAL A CA 1
ATOM 2283 C C . VAL A 1 285 ? 12.381 -36.665 -1.258 1.00 96.75 285 VAL A C 1
ATOM 2285 O O . VAL A 1 285 ? 12.504 -37.198 -2.361 1.00 96.75 285 VAL A O 1
ATOM 2288 N N . ARG A 1 286 ? 13.406 -36.078 -0.632 1.00 96.56 286 ARG A N 1
ATOM 2289 C CA . ARG A 1 286 ? 14.805 -36.099 -1.076 1.00 96.56 286 ARG A CA 1
ATOM 2290 C C . ARG A 1 286 ? 15.727 -36.363 0.129 1.00 96.56 286 ARG A C 1
ATOM 2292 O O . ARG A 1 286 ? 16.323 -35.426 0.658 1.00 96.56 286 ARG A O 1
ATOM 2299 N N . PRO A 1 287 ? 15.878 -37.626 0.580 1.00 94.75 287 PRO A N 1
ATOM 2300 C CA . PRO A 1 287 ? 16.660 -37.964 1.780 1.00 94.75 287 PRO A CA 1
ATOM 2301 C C . PRO A 1 287 ? 18.138 -37.555 1.742 1.00 94.75 287 PRO A C 1
ATOM 2303 O O . PRO A 1 287 ? 18.761 -37.406 2.790 1.00 94.75 287 PRO A O 1
ATOM 2306 N N . HIS A 1 288 ? 18.693 -37.359 0.544 1.00 94.31 288 HIS A N 1
ATOM 2307 C CA . HIS A 1 288 ? 20.079 -36.941 0.327 1.00 94.31 288 HIS A CA 1
ATOM 2308 C C . HIS A 1 288 ? 20.234 -35.440 0.026 1.00 94.31 288 HIS A C 1
ATOM 2310 O O . HIS A 1 288 ? 21.350 -35.007 -0.237 1.00 94.31 288 HIS A O 1
ATOM 2316 N N . ALA A 1 289 ? 19.152 -34.649 0.082 1.00 94.94 289 ALA A N 1
ATOM 2317 C CA . ALA A 1 289 ? 19.196 -33.229 -0.261 1.00 94.94 289 ALA A CA 1
ATOM 2318 C C . ALA A 1 289 ? 20.123 -32.424 0.662 1.00 94.94 289 ALA A C 1
ATOM 2320 O O . ALA A 1 289 ? 19.998 -32.443 1.897 1.00 94.94 289 ALA A O 1
ATOM 2321 N N . THR A 1 290 ? 21.010 -31.651 0.041 1.00 94.88 290 THR A N 1
ATOM 2322 C CA . THR A 1 290 ? 21.959 -30.752 0.699 1.00 94.88 290 THR A CA 1
ATOM 2323 C C . THR A 1 290 ? 21.233 -29.488 1.149 1.00 94.88 290 THR A C 1
ATOM 2325 O O . THR A 1 290 ? 21.157 -28.495 0.431 1.00 94.88 290 THR A O 1
ATOM 2328 N N . VAL A 1 291 ? 20.670 -29.542 2.356 1.00 94.31 291 VAL A N 1
ATOM 2329 C CA . VAL A 1 291 ? 19.899 -28.451 2.970 1.00 94.31 291 VAL A CA 1
ATOM 2330 C C . VAL A 1 291 ? 20.615 -27.930 4.209 1.00 94.31 291 VAL A C 1
ATOM 2332 O O . VAL A 1 291 ? 20.984 -28.726 5.081 1.00 94.31 291 VAL A O 1
ATOM 2335 N N . VAL A 1 292 ? 20.747 -26.606 4.289 1.00 91.75 292 VAL A N 1
ATOM 2336 C CA . VAL A 1 292 ? 21.250 -25.841 5.440 1.00 91.75 292 VAL A CA 1
ATOM 2337 C C . VAL A 1 292 ? 20.120 -24.944 5.948 1.00 91.75 292 VAL A C 1
ATOM 2339 O O . VAL A 1 292 ? 19.338 -24.452 5.147 1.00 91.75 292 VAL A O 1
ATOM 2342 N N . ASN A 1 293 ? 20.009 -24.720 7.255 1.00 89.31 293 ASN A N 1
ATOM 2343 C CA . ASN A 1 293 ? 19.036 -23.771 7.804 1.00 89.31 293 ASN A CA 1
ATOM 2344 C C . ASN A 1 293 ? 19.645 -22.365 7.886 1.00 89.31 293 ASN A C 1
ATOM 2346 O O . ASN A 1 293 ? 20.827 -22.225 8.208 1.00 89.31 293 ASN A O 1
ATOM 2350 N N . GLY A 1 294 ? 18.838 -21.338 7.612 1.00 84.19 294 GLY A N 1
ATOM 2351 C CA . GLY A 1 294 ? 19.205 -19.939 7.830 1.00 84.19 294 GLY A CA 1
ATOM 2352 C C . GLY A 1 294 ? 19.391 -19.592 9.313 1.00 84.19 294 GLY A C 1
ATOM 2353 O O . GLY A 1 294 ? 19.096 -20.386 10.206 1.00 84.19 294 GLY A O 1
ATOM 2354 N N . SER A 1 295 ? 19.869 -18.379 9.587 1.00 84.69 295 SER A N 1
ATOM 2355 C CA . SER A 1 295 ? 19.954 -17.827 10.944 1.00 84.69 295 SER A CA 1
ATOM 2356 C C . SER A 1 295 ? 18.578 -17.469 11.519 1.00 84.69 295 SER A C 1
ATOM 2358 O O . SER A 1 295 ? 17.628 -17.240 10.773 1.00 84.69 295 SER A O 1
ATOM 2360 N N . GLN A 1 296 ? 18.479 -17.361 12.849 1.00 87.25 296 GLN A N 1
ATOM 2361 C CA . GLN A 1 296 ? 17.304 -16.774 13.498 1.00 87.25 296 GLN A CA 1
ATOM 2362 C C . GLN A 1 296 ? 17.180 -15.289 13.119 1.00 87.25 296 GLN A C 1
ATOM 2364 O O . GLN A 1 296 ? 18.169 -14.556 13.111 1.00 87.25 296 GLN A O 1
ATOM 2369 N N . TRP A 1 297 ? 15.954 -14.860 12.843 1.00 85.06 297 TRP A N 1
ATOM 2370 C CA . TRP A 1 297 ? 15.594 -13.541 12.329 1.00 85.06 297 TRP A CA 1
ATOM 2371 C C . TRP A 1 297 ? 14.760 -12.801 13.406 1.00 85.06 297 TRP A C 1
ATOM 2373 O O . TRP A 1 297 ? 13.768 -13.340 13.884 1.00 85.06 297 TRP A O 1
ATOM 2383 N N . SER A 1 298 ? 15.195 -11.624 13.880 1.00 82.00 298 SER A N 1
ATOM 2384 C CA . SER A 1 298 ? 14.500 -10.720 14.837 1.00 82.00 298 SER A CA 1
ATOM 2385 C C . SER A 1 298 ? 13.984 -11.341 16.139 1.00 82.00 298 SER A C 1
ATOM 2387 O O . SER A 1 298 ? 12.999 -10.902 16.724 1.00 82.00 298 SER A O 1
ATOM 2389 N N . GLY A 1 299 ? 14.625 -12.407 16.614 1.00 84.44 299 GLY A N 1
ATOM 2390 C CA . GLY A 1 299 ? 14.138 -13.125 17.791 1.00 84.44 299 GLY A CA 1
ATOM 2391 C C . GLY A 1 299 ? 12.854 -13.932 17.554 1.00 84.44 299 GLY A C 1
ATOM 2392 O O . GLY A 1 299 ? 12.385 -14.563 18.503 1.00 84.44 299 GLY A O 1
ATOM 2393 N N . PHE A 1 300 ? 12.340 -14.012 16.314 1.00 89.12 300 PHE A N 1
ATOM 2394 C CA . PHE A 1 300 ? 11.241 -14.913 15.961 1.00 89.12 300 PHE A CA 1
ATOM 2395 C C . PHE A 1 300 ? 11.538 -16.321 16.463 1.00 89.12 300 PHE A C 1
ATOM 2397 O O . PHE A 1 300 ? 12.654 -16.840 16.347 1.00 89.12 300 PHE A O 1
ATOM 2404 N N . GLN A 1 301 ? 10.522 -16.961 17.034 1.00 91.56 301 GLN A N 1
ATOM 2405 C CA . GLN A 1 301 ? 10.640 -18.331 17.520 1.00 91.56 301 GLN A CA 1
ATOM 2406 C C . GLN A 1 301 ? 11.029 -19.250 16.355 1.00 91.56 301 GLN A C 1
ATOM 2408 O O . GLN A 1 301 ? 10.389 -19.195 15.313 1.00 91.56 301 GLN A O 1
ATOM 2413 N N . LYS A 1 302 ? 12.011 -20.142 16.549 1.00 91.75 302 LYS A N 1
ATOM 2414 C CA . LYS A 1 302 ? 12.586 -21.057 15.533 1.00 91.75 302 LYS A CA 1
ATOM 2415 C C . LYS A 1 302 ? 11.590 -21.697 14.549 1.00 91.75 302 LYS A C 1
ATOM 2417 O O . LYS A 1 302 ? 11.935 -21.921 13.400 1.00 91.75 302 LYS A O 1
ATOM 2422 N N . LYS A 1 303 ? 10.358 -22.002 14.975 1.00 92.00 303 LYS A N 1
ATOM 2423 C CA . LYS A 1 303 ? 9.290 -22.522 14.094 1.00 92.00 303 LYS A CA 1
ATOM 2424 C C . LYS A 1 303 ? 8.924 -21.583 12.932 1.00 92.00 303 LYS A C 1
ATOM 2426 O O . LYS A 1 303 ? 8.477 -22.074 11.901 1.00 92.00 303 LYS A O 1
ATOM 2431 N N . PHE A 1 304 ? 9.117 -20.278 13.110 1.00 94.00 304 PHE A N 1
ATOM 2432 C CA . PHE A 1 304 ? 8.742 -19.206 12.195 1.00 94.00 304 PHE A CA 1
ATOM 2433 C C . PHE A 1 304 ? 9.926 -18.598 11.424 1.00 94.00 304 PHE A C 1
ATOM 2435 O O . PHE A 1 304 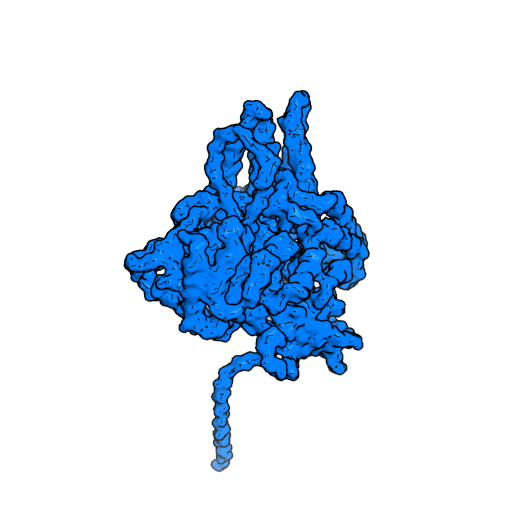? 9.743 -17.624 10.709 1.00 94.00 304 PHE A O 1
ATOM 2442 N N . THR A 1 305 ? 11.143 -19.125 11.575 1.00 92.69 305 THR A N 1
ATOM 2443 C CA . THR A 1 305 ? 12.372 -18.608 10.942 1.00 92.69 305 THR A CA 1
ATOM 2444 C C . THR A 1 305 ? 13.392 -19.753 10.800 1.00 92.69 305 THR A C 1
ATOM 2446 O O . THR A 1 305 ? 12.980 -20.909 10.743 1.00 92.69 305 THR A O 1
ATOM 2449 N N . GLU A 1 306 ? 14.699 -19.477 10.704 1.00 92.00 306 GLU A N 1
ATOM 2450 C CA . GLU A 1 306 ? 15.756 -20.464 10.422 1.00 92.00 306 GLU A CA 1
ATOM 2451 C C . GLU A 1 306 ? 15.437 -21.340 9.192 1.00 92.00 306 GLU A C 1
ATOM 2453 O O . GLU A 1 306 ? 15.617 -22.562 9.209 1.00 92.00 306 GLU A O 1
ATOM 2458 N N . VAL A 1 307 ? 14.902 -20.726 8.131 1.00 94.44 307 VAL A N 1
ATOM 2459 C CA . VAL A 1 307 ? 14.297 -21.443 7.000 1.00 94.44 307 VAL A CA 1
ATOM 2460 C C . VAL A 1 307 ? 15.290 -22.393 6.330 1.00 94.44 307 VAL A C 1
ATOM 2462 O O . VAL A 1 307 ? 16.465 -22.077 6.139 1.00 94.44 307 VAL A O 1
ATOM 2465 N N . SER A 1 308 ? 14.804 -23.576 5.958 1.00 95.25 308 SER A N 1
ATOM 2466 C CA . SER A 1 308 ? 15.572 -24.576 5.217 1.00 95.25 308 SER A CA 1
ATOM 2467 C C . SER A 1 308 ? 15.889 -24.085 3.800 1.00 95.25 308 SER A C 1
ATOM 2469 O O . SER A 1 308 ? 15.002 -23.957 2.957 1.00 95.25 308 SER A O 1
ATOM 2471 N N . PHE A 1 309 ? 17.171 -23.859 3.531 1.00 95.38 309 PHE A N 1
ATOM 2472 C CA . PHE A 1 309 ? 17.738 -23.477 2.243 1.00 95.38 309 PHE A CA 1
ATOM 2473 C C . PHE A 1 309 ? 18.375 -24.694 1.559 1.00 95.38 309 PHE A C 1
ATOM 2475 O O . PHE A 1 309 ? 19.340 -25.287 2.051 1.00 95.38 309 PHE A O 1
ATOM 2482 N N . LEU A 1 310 ? 17.822 -25.077 0.411 1.00 96.56 310 LEU A N 1
ATOM 2483 C CA . LEU A 1 310 ? 18.358 -26.088 -0.491 1.00 96.56 310 LEU A CA 1
ATOM 2484 C C . LEU A 1 310 ? 19.533 -25.499 -1.282 1.00 96.56 310 LEU A C 1
ATOM 2486 O O . LEU A 1 310 ? 19.386 -24.494 -1.973 1.00 96.56 310 LEU A O 1
ATOM 2490 N N . ASN A 1 311 ? 20.698 -26.135 -1.188 1.00 95.00 311 ASN A N 1
ATOM 2491 C CA . ASN A 1 311 ? 21.923 -25.673 -1.832 1.00 95.00 311 ASN A CA 1
ATOM 2492 C C . ASN A 1 311 ? 21.804 -25.736 -3.376 1.00 95.00 311 ASN A C 1
ATOM 2494 O O . ASN A 1 311 ? 21.464 -26.800 -3.892 1.00 95.00 311 ASN A O 1
ATOM 2498 N N . PRO A 1 312 ? 22.144 -24.667 -4.126 1.00 95.44 312 PRO A N 1
ATOM 2499 C CA . PRO A 1 312 ? 22.186 -24.663 -5.594 1.00 95.44 312 PRO A CA 1
ATOM 2500 C C . PRO A 1 312 ? 23.039 -25.751 -6.261 1.00 95.44 312 PRO A C 1
ATOM 2502 O O . PRO A 1 312 ? 22.813 -26.063 -7.426 1.00 95.44 312 PRO A O 1
ATOM 2505 N N . LEU A 1 313 ? 23.994 -26.352 -5.542 1.00 92.88 313 LEU A N 1
ATOM 2506 C CA . LEU A 1 313 ? 24.772 -27.504 -6.021 1.00 92.88 313 LEU A CA 1
ATOM 2507 C C . LEU A 1 313 ? 23.987 -28.837 -5.978 1.00 92.88 313 LEU A C 1
ATOM 2509 O O . LEU A 1 313 ? 24.493 -29.855 -6.446 1.00 92.88 313 LEU A O 1
ATOM 2513 N N . ASP A 1 314 ? 22.780 -28.864 -5.406 1.00 95.44 314 ASP A N 1
ATOM 2514 C CA . ASP A 1 314 ? 21.915 -30.047 -5.348 1.00 95.44 314 ASP A CA 1
ATOM 2515 C C . ASP A 1 314 ? 21.071 -30.189 -6.626 1.00 95.44 314 ASP A C 1
ATOM 2517 O O . ASP A 1 314 ? 20.427 -29.236 -7.069 1.00 95.44 314 ASP A O 1
ATOM 2521 N N . GLU A 1 315 ? 20.988 -31.396 -7.195 1.00 94.56 315 GLU A N 1
ATOM 2522 C CA . GLU A 1 315 ? 20.169 -31.663 -8.392 1.00 94.56 315 GLU A CA 1
ATOM 2523 C C . GLU A 1 315 ? 18.684 -31.300 -8.187 1.00 94.56 315 GLU A C 1
ATOM 2525 O O . GLU A 1 315 ? 17.992 -30.906 -9.132 1.00 94.56 315 GLU A O 1
ATOM 2530 N N . THR A 1 316 ? 18.194 -31.357 -6.942 1.00 96.75 316 THR A N 1
ATOM 2531 C CA . THR A 1 316 ? 16.835 -30.935 -6.574 1.00 96.75 316 THR A CA 1
ATOM 2532 C C . THR A 1 316 ? 16.622 -29.435 -6.801 1.00 96.75 316 THR A C 1
ATOM 2534 O O . THR A 1 316 ? 15.522 -29.037 -7.188 1.00 96.75 316 THR A O 1
ATOM 2537 N N . PHE A 1 317 ? 17.647 -28.592 -6.610 1.00 97.56 317 PHE A N 1
ATOM 2538 C CA . PHE A 1 317 ? 17.544 -27.150 -6.855 1.00 97.56 317 PHE A CA 1
ATOM 2539 C C . PHE A 1 317 ? 17.294 -26.887 -8.340 1.00 97.56 317 PHE A C 1
ATOM 2541 O O . PHE A 1 317 ? 16.330 -26.212 -8.696 1.00 97.56 317 PHE A O 1
ATOM 2548 N N . ALA A 1 318 ? 18.093 -27.501 -9.218 1.00 96.56 318 ALA A N 1
ATOM 2549 C CA . ALA A 1 318 ? 17.909 -27.395 -10.664 1.00 96.56 318 ALA A CA 1
ATOM 2550 C C . ALA A 1 318 ? 16.559 -27.981 -11.129 1.00 96.56 318 ALA A C 1
ATOM 2552 O O . ALA A 1 318 ? 15.926 -27.426 -12.032 1.00 96.56 318 ALA A O 1
ATOM 2553 N N . GLN A 1 319 ? 16.069 -29.055 -10.492 1.00 97.50 319 GLN A N 1
ATOM 2554 C CA . GLN A 1 319 ? 14.726 -29.592 -10.748 1.00 97.50 319 GLN A CA 1
ATOM 2555 C C . GLN A 1 319 ? 13.624 -28.573 -10.402 1.00 97.50 319 GLN A C 1
ATOM 2557 O O . GLN A 1 319 ? 12.739 -28.325 -11.226 1.00 97.50 319 GLN A O 1
ATOM 2562 N N . LEU A 1 320 ? 13.673 -27.969 -9.210 1.00 98.19 320 LEU A N 1
ATOM 2563 C CA . LEU A 1 320 ? 12.677 -26.992 -8.757 1.00 98.19 320 LEU A CA 1
ATOM 2564 C C . LEU A 1 320 ? 12.749 -25.689 -9.562 1.00 98.19 320 LEU A C 1
ATOM 2566 O O . LEU A 1 320 ? 11.717 -25.220 -10.038 1.00 98.19 320 LEU A O 1
ATOM 2570 N N . GLN A 1 321 ? 13.950 -25.167 -9.820 1.00 98.00 321 GLN A N 1
ATOM 2571 C CA . GLN A 1 321 ? 14.171 -23.994 -10.669 1.00 98.00 321 GLN A CA 1
ATOM 2572 C C . GLN A 1 321 ? 13.589 -24.194 -12.079 1.00 98.00 321 GLN A C 1
ATOM 2574 O O . GLN A 1 321 ? 12.938 -23.293 -12.617 1.00 98.00 321 GLN A O 1
ATOM 2579 N N . LYS A 1 322 ? 13.740 -25.395 -12.656 1.00 98.31 322 LYS A N 1
ATOM 2580 C CA . LYS A 1 322 ? 13.111 -25.762 -13.930 1.00 98.31 322 LYS A CA 1
ATOM 2581 C C . LYS A 1 322 ? 11.591 -25.811 -13.851 1.00 98.31 322 LYS A C 1
ATOM 2583 O O . LYS A 1 322 ? 10.943 -25.317 -14.777 1.00 98.31 322 LYS A O 1
ATOM 2588 N N . SER A 1 323 ? 11.020 -26.374 -12.787 1.00 98.31 323 SER A N 1
ATOM 2589 C CA . SER A 1 323 ? 9.565 -26.424 -12.607 1.00 98.31 323 SER A CA 1
ATOM 2590 C C . SER A 1 323 ? 8.970 -25.016 -12.464 1.00 98.31 323 SER A C 1
ATOM 2592 O O . SER A 1 323 ? 8.076 -24.654 -13.232 1.00 98.31 323 SER A O 1
ATOM 2594 N N . VAL A 1 324 ? 9.546 -24.177 -11.595 1.00 98.06 324 VAL A N 1
ATOM 2595 C CA . VAL A 1 324 ? 9.111 -22.793 -11.328 1.00 98.06 324 VAL A CA 1
ATOM 2596 C C . VAL A 1 324 ? 9.086 -21.934 -12.596 1.00 98.06 324 VAL A C 1
ATOM 2598 O O . VAL A 1 324 ? 8.070 -21.296 -12.882 1.00 98.06 324 VAL A O 1
ATOM 2601 N N . ILE A 1 325 ? 10.151 -21.944 -13.406 1.00 97.50 325 ILE A N 1
ATOM 2602 C CA . ILE A 1 325 ? 10.174 -21.179 -14.666 1.00 97.50 325 ILE A CA 1
ATOM 2603 C C . ILE A 1 325 ? 9.210 -21.786 -15.692 1.00 97.50 325 ILE A C 1
ATOM 2605 O O . ILE A 1 325 ? 8.387 -21.068 -16.255 1.00 97.50 325 ILE A O 1
ATOM 2609 N N . SER A 1 326 ? 9.226 -23.111 -15.885 1.00 97.31 326 SER A N 1
ATOM 2610 C CA . SER A 1 326 ? 8.365 -23.776 -16.880 1.00 97.31 326 SER A CA 1
ATOM 2611 C C . SER A 1 326 ? 6.869 -23.587 -16.603 1.00 97.31 326 SER A C 1
ATOM 2613 O O . SER A 1 326 ? 6.068 -23.526 -17.538 1.00 97.31 326 SER A O 1
ATOM 2615 N N . ARG A 1 327 ? 6.471 -23.498 -15.327 1.00 96.69 327 ARG A N 1
ATOM 2616 C CA . ARG A 1 327 ? 5.089 -23.222 -14.903 1.00 96.69 327 ARG A CA 1
ATOM 2617 C C . ARG A 1 327 ? 4.673 -21.797 -15.236 1.00 96.69 327 ARG A C 1
ATOM 2619 O O . ARG A 1 327 ? 3.600 -21.611 -15.802 1.00 96.69 327 ARG A O 1
ATOM 2626 N N . GLN A 1 328 ? 5.531 -20.818 -14.967 1.00 96.81 328 GLN A N 1
ATOM 2627 C CA . GLN A 1 328 ? 5.262 -19.418 -15.295 1.00 96.81 328 GLN A CA 1
ATOM 2628 C C . GLN A 1 328 ? 5.236 -19.183 -16.809 1.00 96.81 328 GLN A C 1
ATOM 2630 O O . GLN A 1 328 ? 4.284 -18.591 -17.309 1.00 96.81 328 GLN A O 1
ATOM 2635 N N . THR A 1 329 ? 6.179 -19.749 -17.570 1.00 96.19 329 THR A N 1
ATOM 2636 C CA . THR A 1 329 ? 6.148 -19.699 -19.044 1.00 96.19 329 THR A CA 1
ATOM 2637 C C . THR A 1 329 ? 4.888 -20.357 -19.623 1.00 96.19 329 THR A C 1
ATOM 2639 O O . THR A 1 329 ? 4.383 -19.911 -20.649 1.00 96.19 329 THR A O 1
ATOM 2642 N N . ARG A 1 330 ? 4.330 -21.387 -18.967 1.00 96.81 330 ARG A N 1
ATOM 2643 C CA . ARG A 1 330 ? 3.049 -22.003 -19.364 1.00 96.81 330 ARG A CA 1
ATOM 2644 C C . ARG A 1 330 ? 1.831 -21.144 -19.004 1.00 96.81 330 ARG A C 1
ATOM 2646 O O . ARG A 1 330 ? 0.860 -21.160 -19.751 1.00 96.81 330 ARG A O 1
ATOM 2653 N N . ALA A 1 331 ? 1.861 -20.446 -17.871 1.00 96.75 331 ALA A N 1
ATOM 2654 C CA . ALA A 1 331 ? 0.733 -19.663 -17.365 1.00 96.75 331 ALA A CA 1
ATOM 2655 C C . ALA A 1 331 ? 0.632 -18.260 -17.983 1.00 96.75 331 ALA A C 1
ATOM 2657 O O . ALA A 1 331 ? -0.473 -17.774 -18.207 1.00 96.75 331 ALA A O 1
ATOM 2658 N N . PHE A 1 332 ? 1.775 -17.627 -18.257 1.00 96.69 332 PHE A N 1
ATOM 2659 C CA . PHE A 1 332 ? 1.866 -16.245 -18.737 1.00 96.69 332 PHE A CA 1
ATOM 2660 C C . PHE A 1 332 ? 2.384 -16.137 -20.181 1.00 96.69 332 PHE A C 1
ATOM 2662 O O . PHE A 1 332 ? 2.196 -15.110 -20.824 1.00 96.69 332 PHE A O 1
ATOM 2669 N N . GLY A 1 333 ? 3.022 -17.187 -20.710 1.00 95.12 333 GLY A N 1
ATOM 2670 C CA . GLY A 1 333 ? 3.715 -17.171 -22.000 1.00 95.12 333 GLY A CA 1
ATOM 2671 C C . GLY A 1 333 ? 5.192 -16.770 -21.889 1.00 95.12 333 GLY A C 1
ATOM 2672 O O . GLY A 1 333 ? 5.741 -16.599 -20.800 1.00 95.12 333 GLY A O 1
ATOM 2673 N N . ASN A 1 334 ? 5.860 -16.612 -23.036 1.00 93.50 334 ASN A N 1
ATOM 2674 C CA . ASN A 1 334 ? 7.244 -16.128 -23.104 1.00 93.50 334 ASN A CA 1
ATOM 2675 C C . ASN A 1 334 ? 7.290 -14.589 -23.042 1.00 93.50 334 ASN A C 1
ATOM 2677 O O . ASN A 1 334 ? 7.592 -13.928 -24.033 1.00 93.50 334 ASN A O 1
ATOM 2681 N N . VAL A 1 335 ? 6.900 -14.036 -21.892 1.00 94.81 335 VAL A N 1
ATOM 2682 C CA . VAL A 1 335 ? 6.685 -12.590 -21.678 1.00 94.81 335 VAL A CA 1
ATOM 2683 C C . VAL A 1 335 ? 7.894 -11.843 -21.118 1.00 94.81 335 VAL A C 1
ATOM 2685 O O . VAL A 1 335 ? 7.901 -10.617 -21.106 1.00 94.81 335 VAL A O 1
ATOM 2688 N N . THR A 1 336 ? 8.909 -12.559 -20.639 1.00 94.69 336 THR A N 1
ATOM 2689 C CA . THR A 1 336 ? 10.116 -11.965 -20.060 1.00 94.69 336 THR A CA 1
ATOM 2690 C C . THR A 1 336 ? 11.305 -12.908 -20.155 1.00 94.69 336 THR A C 1
ATOM 2692 O O . THR A 1 336 ? 11.159 -14.121 -20.321 1.00 94.69 336 THR A O 1
ATOM 2695 N N . HIS A 1 337 ? 12.484 -12.324 -20.006 1.00 95.38 337 HIS A N 1
ATOM 2696 C CA . HIS A 1 337 ? 13.751 -13.010 -19.800 1.00 95.38 337 HIS A CA 1
ATOM 2697 C C . HIS A 1 337 ? 14.440 -12.557 -18.498 1.00 95.38 337 HIS A C 1
ATOM 2699 O O . HIS A 1 337 ? 15.503 -13.072 -18.174 1.00 95.38 337 HIS A O 1
ATOM 2705 N N . VAL A 1 338 ? 13.844 -11.631 -17.736 1.00 95.88 338 VAL A N 1
ATOM 2706 C CA . VAL A 1 338 ? 14.399 -11.097 -16.484 1.00 95.88 338 VAL A CA 1
ATOM 2707 C C . VAL A 1 338 ? 13.706 -11.769 -15.299 1.00 95.88 338 VAL A C 1
ATOM 2709 O O . VAL A 1 338 ? 12.474 -11.756 -15.212 1.00 95.88 338 VAL A O 1
ATOM 2712 N N . TYR A 1 339 ? 14.491 -12.348 -14.388 1.00 96.81 339 TYR A N 1
ATOM 2713 C CA . TYR A 1 339 ? 13.979 -13.089 -13.234 1.00 96.81 339 TYR A CA 1
ATOM 2714 C C . TYR A 1 339 ? 14.590 -12.603 -11.919 1.00 96.81 339 TYR A C 1
ATOM 2716 O O . TYR A 1 339 ? 15.812 -12.560 -11.794 1.00 96.81 339 TYR A O 1
ATOM 2724 N N . ALA A 1 340 ? 13.745 -12.284 -10.939 1.00 95.12 340 ALA A N 1
ATOM 2725 C CA . ALA A 1 340 ? 14.164 -11.895 -9.592 1.00 95.12 340 ALA A CA 1
ATOM 2726 C C . ALA A 1 340 ? 14.505 -13.132 -8.748 1.00 95.12 340 ALA A C 1
ATOM 2728 O O . ALA A 1 340 ? 13.714 -14.081 -8.697 1.00 95.12 340 ALA A O 1
ATOM 2729 N N . LEU A 1 341 ? 15.667 -13.129 -8.090 1.00 93.62 341 LEU A N 1
ATOM 2730 C CA . LEU A 1 341 ? 16.124 -14.231 -7.239 1.00 93.62 341 LEU A CA 1
ATOM 2731 C C . LEU A 1 341 ? 17.131 -13.718 -6.202 1.00 93.62 341 LEU A C 1
ATOM 2733 O O . LEU A 1 341 ? 18.256 -13.369 -6.548 1.00 93.62 341 LEU A O 1
ATOM 2737 N N . ASP A 1 342 ? 16.771 -13.756 -4.921 1.00 91.56 342 ASP A N 1
ATOM 2738 C CA . ASP A 1 342 ? 17.659 -13.360 -3.826 1.00 91.56 342 ASP A CA 1
ATOM 2739 C C . ASP A 1 342 ? 17.744 -14.478 -2.775 1.00 91.56 342 ASP A C 1
ATOM 2741 O O . ASP A 1 342 ? 16.737 -15.060 -2.376 1.00 91.56 342 ASP A O 1
ATOM 2745 N N . GLN A 1 343 ? 18.975 -14.832 -2.383 1.00 90.38 343 GLN A N 1
ATOM 2746 C CA . GLN A 1 343 ? 19.285 -16.049 -1.602 1.00 90.38 343 GLN A CA 1
ATOM 2747 C C . GLN A 1 343 ? 19.836 -15.756 -0.200 1.00 90.38 343 GLN A C 1
ATOM 2749 O O . GLN A 1 343 ? 19.709 -16.576 0.705 1.00 90.38 343 GLN A O 1
ATOM 2754 N N . PHE A 1 344 ? 20.465 -14.591 -0.031 1.00 90.81 344 PHE A N 1
ATOM 2755 C CA . PHE A 1 344 ? 21.144 -14.159 1.198 1.00 90.81 344 PHE A CA 1
ATOM 2756 C C . PHE A 1 344 ? 20.662 -12.785 1.619 1.00 90.81 344 PHE A C 1
ATOM 2758 O O . PHE A 1 344 ? 21.441 -11.939 2.060 1.00 90.81 344 PHE A O 1
ATOM 2765 N N . ASN A 1 345 ? 19.363 -12.560 1.434 1.00 86.50 345 ASN A N 1
ATOM 2766 C CA . ASN A 1 345 ? 18.759 -11.387 1.997 1.00 86.50 345 ASN A CA 1
ATOM 2767 C C . ASN A 1 345 ? 18.743 -11.502 3.533 1.00 86.50 345 ASN A C 1
ATOM 2769 O O . ASN A 1 345 ? 18.120 -12.406 4.085 1.00 86.50 345 ASN A O 1
ATOM 2773 N N . GLU A 1 346 ? 19.435 -10.579 4.198 1.00 80.38 346 GLU A N 1
ATOM 2774 C CA . GLU A 1 346 ? 19.542 -10.411 5.655 1.00 80.38 346 GLU A CA 1
ATOM 2775 C C . GLU A 1 346 ? 20.052 -11.631 6.443 1.00 80.38 346 GLU A C 1
ATOM 2777 O O . GLU A 1 346 ? 20.247 -11.572 7.660 1.00 80.38 346 GLU A O 1
ATOM 2782 N N . ILE A 1 347 ? 20.344 -12.717 5.734 1.00 83.56 347 ILE A N 1
ATOM 2783 C CA . ILE A 1 347 ? 20.790 -14.017 6.211 1.00 83.56 347 ILE A CA 1
ATOM 2784 C C . ILE A 1 347 ? 22.204 -14.227 5.677 1.00 83.56 347 ILE A C 1
ATOM 2786 O O . ILE A 1 347 ? 22.441 -14.182 4.470 1.00 83.56 347 ILE A O 1
ATOM 2790 N N . ASN A 1 348 ? 23.156 -14.497 6.569 1.00 84.19 348 ASN A N 1
ATOM 2791 C CA . ASN A 1 348 ? 24.519 -14.805 6.144 1.00 84.19 348 ASN A CA 1
ATOM 2792 C C . ASN A 1 348 ? 24.563 -16.154 5.393 1.00 84.19 348 ASN A C 1
ATOM 2794 O O . ASN A 1 348 ? 23.993 -17.135 5.880 1.00 84.19 348 ASN A O 1
ATOM 2798 N N . PRO A 1 349 ? 25.293 -16.254 4.265 1.00 89.62 349 PRO A N 1
ATOM 2799 C CA . PRO A 1 349 ? 25.624 -17.537 3.655 1.00 89.62 349 PRO A CA 1
ATOM 2800 C C . PRO A 1 349 ? 26.304 -18.484 4.654 1.00 89.62 349 PRO A C 1
ATOM 2802 O O . PRO A 1 349 ? 27.080 -18.052 5.507 1.00 89.62 349 PRO A O 1
ATOM 2805 N N . ALA A 1 350 ? 26.098 -19.795 4.490 1.00 88.88 350 ALA A N 1
ATOM 2806 C CA . ALA A 1 350 ? 26.670 -20.824 5.370 1.00 88.88 350 ALA A CA 1
ATOM 2807 C C . ALA A 1 350 ? 28.217 -20.851 5.420 1.00 88.88 350 ALA A C 1
ATOM 2809 O O . ALA A 1 350 ? 28.797 -21.500 6.289 1.00 88.88 350 ALA A O 1
ATOM 2810 N N . SER A 1 351 ? 28.892 -20.163 4.493 1.00 92.19 351 SER A N 1
ATOM 2811 C CA . SER A 1 351 ? 30.331 -19.913 4.524 1.00 92.19 351 SER A CA 1
ATOM 2812 C C . SER A 1 351 ? 30.676 -18.601 3.812 1.00 92.19 351 SER A C 1
ATOM 2814 O O . SER A 1 351 ? 30.078 -18.264 2.792 1.00 92.19 351 SER A O 1
ATOM 2816 N N . GLY A 1 352 ? 31.674 -17.883 4.334 1.00 94.00 352 GLY A N 1
ATOM 2817 C CA . GLY A 1 352 ? 32.269 -16.697 3.707 1.00 94.00 352 GLY A CA 1
ATOM 2818 C C . GLY A 1 352 ? 33.466 -16.997 2.798 1.00 94.00 352 GLY A C 1
ATOM 2819 O O . GLY A 1 352 ? 34.181 -16.064 2.432 1.00 94.00 352 GLY A O 1
ATOM 2820 N N . GLU A 1 353 ? 33.720 -18.270 2.479 1.00 97.38 353 GLU A N 1
ATOM 2821 C CA . GLU A 1 353 ? 34.794 -18.701 1.577 1.00 97.38 353 GLU A CA 1
ATOM 2822 C C . GLU A 1 353 ? 34.510 -18.305 0.123 1.00 97.38 353 GLU A C 1
ATOM 2824 O O . GLU A 1 353 ? 33.452 -18.617 -0.427 1.00 97.38 353 GLU A O 1
ATOM 2829 N N . LEU A 1 354 ? 35.486 -17.674 -0.537 1.00 98.31 354 LEU A N 1
ATOM 2830 C CA . LEU A 1 354 ? 35.312 -17.103 -1.882 1.00 98.31 354 LEU A CA 1
ATOM 2831 C C . LEU A 1 354 ? 34.889 -18.157 -2.920 1.00 98.31 354 LEU A C 1
ATOM 2833 O O . LEU A 1 354 ? 33.995 -17.918 -3.730 1.00 98.31 354 LEU A O 1
ATOM 2837 N N . GLY A 1 355 ? 35.486 -19.352 -2.858 1.00 97.88 355 GLY A N 1
ATOM 2838 C CA . GLY A 1 355 ? 35.136 -20.468 -3.742 1.00 97.88 355 GLY A CA 1
ATOM 2839 C C . GLY A 1 355 ? 33.738 -21.042 -3.486 1.00 97.88 355 GLY A C 1
ATOM 2840 O O . GLY A 1 355 ? 33.089 -21.489 -4.427 1.00 97.88 355 GLY A O 1
ATOM 2841 N N . TYR A 1 356 ? 33.243 -20.992 -2.244 1.00 96.00 356 TYR A N 1
ATOM 2842 C CA . TYR A 1 356 ? 31.867 -21.384 -1.922 1.00 96.00 356 TYR A CA 1
ATOM 2843 C C . TYR A 1 356 ? 30.875 -20.371 -2.503 1.00 96.00 356 TYR A C 1
ATOM 2845 O O . TYR A 1 356 ? 29.963 -20.763 -3.229 1.00 96.00 356 TYR A O 1
ATOM 2853 N N . LEU A 1 357 ? 31.103 -19.075 -2.257 1.00 97.31 357 LEU A N 1
ATOM 2854 C CA . LEU A 1 357 ? 30.241 -17.998 -2.750 1.00 97.31 357 LEU A CA 1
ATOM 2855 C C . LEU A 1 357 ? 30.163 -17.983 -4.283 1.00 97.31 357 LEU A C 1
ATOM 2857 O O . LEU A 1 357 ? 29.059 -17.932 -4.821 1.00 97.31 357 LEU A O 1
ATOM 2861 N N . ARG A 1 358 ? 31.304 -18.110 -4.981 1.00 98.06 358 ARG A N 1
ATOM 2862 C CA . ARG A 1 358 ? 31.327 -18.202 -6.450 1.00 98.06 358 ARG A CA 1
ATOM 2863 C C . ARG A 1 358 ? 30.599 -19.441 -6.964 1.00 98.06 358 ARG A C 1
ATOM 2865 O O . ARG A 1 358 ? 29.832 -19.348 -7.917 1.00 98.06 358 ARG A O 1
ATOM 2872 N N . ASN A 1 359 ? 30.864 -20.614 -6.386 1.00 97.56 359 ASN A N 1
ATOM 2873 C CA . ASN A 1 359 ? 30.251 -21.849 -6.872 1.00 97.56 359 ASN A CA 1
ATOM 2874 C C . ASN A 1 359 ? 28.733 -21.830 -6.681 1.00 97.56 359 ASN A C 1
ATOM 2876 O O . ASN A 1 359 ? 28.017 -22.352 -7.530 1.00 97.56 359 ASN A O 1
ATOM 2880 N N . LEU A 1 360 ? 28.242 -21.222 -5.605 1.00 95.56 360 LEU A N 1
ATOM 2881 C CA . LEU A 1 360 ? 26.816 -21.145 -5.325 1.00 95.56 360 LEU A CA 1
ATOM 2882 C C . LEU A 1 360 ? 26.083 -20.305 -6.383 1.00 95.56 360 LEU A C 1
ATOM 2884 O O . LEU A 1 360 ? 25.167 -20.816 -7.026 1.00 95.56 360 LEU A O 1
ATOM 2888 N N . SER A 1 361 ? 26.534 -19.075 -6.645 1.00 97.50 361 SER A N 1
ATOM 2889 C CA . SER A 1 361 ? 25.951 -18.225 -7.694 1.00 97.50 361 SER A CA 1
ATOM 2890 C C . SER A 1 361 ? 26.155 -18.789 -9.106 1.00 97.50 361 SER A C 1
ATOM 2892 O O . SER A 1 361 ? 25.256 -18.669 -9.936 1.00 97.50 361 SER A O 1
ATOM 2894 N N . LEU A 1 362 ? 27.275 -19.472 -9.377 1.00 98.44 362 LEU A N 1
ATOM 2895 C CA . LEU A 1 362 ? 27.509 -20.192 -10.637 1.00 98.44 362 LEU A CA 1
ATOM 2896 C C . LEU A 1 362 ? 26.423 -21.244 -10.903 1.00 98.44 362 LEU A C 1
ATOM 2898 O O . LEU A 1 362 ? 25.883 -21.285 -12.007 1.00 98.44 362 LEU A O 1
ATOM 2902 N N . HIS A 1 363 ? 26.075 -22.070 -9.911 1.00 97.81 363 HIS A N 1
ATOM 2903 C CA . HIS A 1 363 ? 25.050 -23.104 -10.089 1.00 97.81 363 HIS A CA 1
ATOM 2904 C C . HIS A 1 363 ? 23.635 -22.504 -10.134 1.00 97.81 363 HIS A C 1
ATOM 2906 O O . HIS A 1 363 ? 22.834 -22.928 -10.970 1.00 97.81 363 HIS A O 1
ATOM 2912 N N . THR A 1 364 ? 23.346 -21.459 -9.343 1.00 97.50 364 THR A N 1
ATOM 2913 C CA . THR A 1 364 ? 22.101 -20.676 -9.463 1.00 97.50 364 THR A CA 1
ATOM 2914 C C . THR A 1 364 ? 21.930 -20.147 -10.896 1.00 97.50 364 THR A C 1
ATOM 2916 O O . THR A 1 364 ? 20.938 -20.463 -11.555 1.00 97.50 364 THR A O 1
ATOM 2919 N N . TRP A 1 365 ? 22.932 -19.447 -11.440 1.00 97.94 365 TRP A N 1
ATOM 2920 C CA . TRP A 1 365 ? 22.924 -18.938 -12.818 1.00 97.94 365 TRP A CA 1
ATOM 2921 C C . TRP A 1 365 ? 22.799 -20.057 -13.861 1.00 97.94 365 TRP A C 1
ATOM 2923 O O . TRP A 1 365 ? 21.903 -20.003 -14.704 1.00 97.94 365 TRP A O 1
ATOM 2933 N N . GLN A 1 366 ? 23.618 -21.111 -13.787 1.00 98.00 366 GLN A N 1
ATOM 2934 C CA . GLN A 1 366 ? 23.537 -22.240 -14.723 1.00 98.00 366 GLN A CA 1
ATOM 2935 C C . GLN A 1 366 ? 22.147 -22.896 -14.720 1.00 98.00 366 GLN A C 1
ATOM 2937 O O . GLN A 1 366 ? 21.630 -23.229 -15.788 1.00 98.00 366 GLN A O 1
ATOM 2942 N N . SER A 1 367 ? 21.505 -23.022 -13.554 1.00 97.88 367 SER A N 1
ATOM 2943 C CA . SER A 1 367 ? 20.153 -23.579 -13.445 1.00 97.88 367 SER A CA 1
ATOM 2944 C C . SER A 1 367 ? 19.068 -22.689 -14.074 1.00 97.88 367 SER A C 1
ATOM 2946 O O . SER A 1 367 ? 18.100 -23.221 -14.613 1.00 97.88 367 SER A O 1
ATOM 2948 N N . LEU A 1 368 ? 19.251 -21.361 -14.110 1.00 96.56 368 LEU A N 1
ATOM 2949 C CA . LEU A 1 368 ? 18.406 -20.440 -14.883 1.00 96.56 368 LEU A CA 1
ATOM 2950 C C . LEU A 1 368 ? 18.646 -20.593 -16.393 1.00 96.56 368 LEU A C 1
ATOM 2952 O O . LEU A 1 368 ? 17.701 -20.827 -17.155 1.00 96.56 368 LEU A O 1
ATOM 2956 N N . LYS A 1 369 ? 19.911 -20.518 -16.837 1.00 97.12 369 LYS A N 1
ATOM 2957 C CA . LYS A 1 369 ? 20.279 -20.587 -18.267 1.00 97.12 369 LYS A CA 1
ATOM 2958 C C . LYS A 1 369 ? 19.918 -21.934 -18.909 1.00 97.12 369 LYS A C 1
ATOM 2960 O O . LYS A 1 369 ? 19.594 -21.973 -20.094 1.00 97.12 369 LYS A O 1
ATOM 2965 N N . ALA A 1 370 ? 19.908 -23.021 -18.132 1.00 96.38 370 ALA A N 1
ATOM 2966 C CA . ALA A 1 370 ? 19.473 -24.353 -18.564 1.00 96.38 370 ALA A CA 1
ATOM 2967 C C . ALA A 1 370 ? 17.965 -24.458 -18.883 1.00 96.38 370 ALA A C 1
ATOM 2969 O O . ALA A 1 370 ? 17.538 -25.440 -19.494 1.00 96.38 370 ALA A O 1
ATOM 2970 N N . VAL A 1 371 ? 17.156 -23.474 -18.471 1.00 95.38 371 VAL A N 1
ATOM 2971 C CA . VAL A 1 371 ? 15.704 -23.429 -18.718 1.00 95.38 371 VAL A CA 1
ATOM 2972 C C . VAL A 1 371 ? 15.355 -22.334 -19.721 1.00 95.38 371 VAL A C 1
ATOM 2974 O O . VAL A 1 371 ? 14.591 -22.578 -20.653 1.00 95.38 371 VAL A O 1
ATOM 2977 N N . ASN A 1 372 ? 15.951 -21.150 -19.567 1.00 95.25 372 ASN A N 1
ATOM 2978 C CA . ASN A 1 372 ? 15.854 -20.050 -20.519 1.00 95.25 372 ASN A CA 1
ATOM 2979 C C . ASN A 1 372 ? 17.272 -19.532 -20.846 1.00 95.25 372 ASN A C 1
ATOM 2981 O O . ASN A 1 372 ? 17.858 -18.810 -20.040 1.00 95.25 372 ASN A O 1
ATOM 2985 N N . PRO A 1 373 ? 17.835 -19.843 -22.030 1.00 95.56 373 PRO A N 1
ATOM 2986 C CA . PRO A 1 373 ? 19.168 -19.376 -22.428 1.00 95.56 373 PRO A CA 1
ATOM 2987 C C . PRO A 1 373 ? 19.317 -17.848 -22.533 1.00 95.56 373 PRO A C 1
ATOM 2989 O O . PRO A 1 373 ? 20.441 -17.347 -22.516 1.00 95.56 373 PRO A O 1
ATOM 2992 N N . ALA A 1 374 ? 18.214 -17.096 -22.600 1.00 95.88 374 ALA A N 1
ATOM 2993 C CA . ALA A 1 374 ? 18.208 -15.635 -22.543 1.00 95.88 374 ALA A CA 1
ATOM 2994 C C . ALA A 1 374 ? 18.050 -15.079 -21.112 1.00 95.88 374 ALA A C 1
ATOM 2996 O O . ALA A 1 374 ? 18.033 -13.866 -20.948 1.00 95.88 374 ALA A O 1
ATOM 2997 N N . ALA A 1 375 ? 17.946 -15.931 -20.080 1.00 97.00 375 ALA A N 1
ATOM 2998 C CA . ALA A 1 375 ? 17.667 -15.489 -18.714 1.00 97.00 375 ALA A CA 1
ATOM 2999 C C . ALA A 1 375 ? 18.716 -14.507 -18.175 1.00 97.00 375 ALA A C 1
ATOM 3001 O O . ALA A 1 375 ? 19.918 -14.783 -18.246 1.00 97.00 375 ALA A O 1
ATOM 3002 N N . VAL A 1 376 ? 18.224 -13.421 -17.587 1.00 97.88 376 VAL A N 1
ATOM 3003 C CA . VAL A 1 376 ? 18.960 -12.422 -16.815 1.00 97.88 376 VAL A CA 1
ATOM 3004 C C . VAL A 1 376 ? 18.539 -12.565 -15.358 1.00 97.88 376 VAL A C 1
ATOM 3006 O O . VAL A 1 376 ? 17.350 -12.499 -15.038 1.00 97.88 376 VAL A O 1
ATOM 3009 N N . TRP A 1 377 ? 19.512 -12.779 -14.479 1.00 98.00 377 TRP A N 1
ATOM 3010 C CA . TRP A 1 377 ? 19.300 -12.830 -13.037 1.00 98.00 377 TRP A CA 1
ATOM 3011 C C . TRP A 1 377 ? 19.255 -11.400 -12.487 1.00 98.00 377 TRP A C 1
ATOM 3013 O O . TRP A 1 377 ? 20.287 -10.742 -12.373 1.00 98.00 377 TRP A O 1
ATOM 3023 N N . MET A 1 378 ? 18.060 -10.918 -12.145 1.00 97.44 378 MET A N 1
ATOM 3024 C CA . MET A 1 378 ? 17.907 -9.694 -11.366 1.00 97.44 378 MET A CA 1
ATOM 3025 C C . MET A 1 378 ? 18.089 -10.006 -9.878 1.00 97.44 378 MET A C 1
ATOM 3027 O O . MET A 1 378 ? 17.415 -10.889 -9.345 1.00 97.44 378 MET A O 1
ATOM 3031 N N . MET A 1 379 ? 18.991 -9.287 -9.216 1.00 94.00 379 MET A N 1
ATOM 3032 C CA . MET A 1 379 ? 19.242 -9.410 -7.779 1.00 94.00 379 MET A CA 1
ATOM 3033 C C . MET A 1 379 ? 19.403 -8.043 -7.123 1.00 94.00 379 MET A C 1
ATOM 3035 O O . MET A 1 379 ? 19.615 -7.024 -7.787 1.00 94.00 379 MET A O 1
ATOM 3039 N N . GLN A 1 380 ? 19.379 -8.026 -5.801 1.00 90.81 380 GLN A N 1
ATOM 3040 C CA . GLN A 1 380 ? 19.544 -6.806 -5.029 1.00 90.81 380 GLN A CA 1
ATOM 3041 C C . GLN A 1 380 ? 20.985 -6.610 -4.584 1.00 90.81 380 GLN A C 1
ATOM 3043 O O . GLN A 1 380 ? 21.599 -7.483 -3.977 1.00 90.81 380 GLN A O 1
ATOM 3048 N N . GLY A 1 381 ? 21.499 -5.396 -4.767 1.00 93.00 381 GLY A N 1
ATOM 3049 C CA . GLY A 1 381 ? 22.726 -4.945 -4.113 1.00 93.00 381 GLY A CA 1
ATOM 3050 C C . GLY A 1 381 ? 22.585 -4.813 -2.590 1.00 93.00 381 GLY A C 1
ATOM 3051 O O . GLY A 1 381 ? 23.569 -4.514 -1.914 1.00 93.00 381 GLY A O 1
ATOM 3052 N N . TRP A 1 382 ? 21.380 -5.040 -2.054 1.00 90.44 382 TRP A N 1
ATOM 3053 C CA . TRP A 1 382 ? 21.017 -4.800 -0.666 1.00 90.44 382 TRP A CA 1
ATOM 3054 C C . TRP A 1 382 ? 21.957 -5.454 0.347 1.00 90.44 382 TRP A C 1
ATOM 3056 O O . TRP A 1 382 ? 22.555 -4.765 1.177 1.00 90.44 382 TRP A O 1
ATOM 3066 N N . LEU A 1 383 ? 22.149 -6.772 0.224 1.00 89.81 383 LEU A N 1
ATOM 3067 C CA . LEU A 1 383 ? 22.978 -7.570 1.129 1.00 89.81 383 LEU A CA 1
ATOM 3068 C C . LEU A 1 383 ? 24.392 -6.987 1.336 1.00 89.81 383 LEU A C 1
ATOM 3070 O O . LEU A 1 383 ? 24.986 -7.132 2.407 1.00 89.81 383 LEU A O 1
ATOM 3074 N N . PHE A 1 384 ? 24.921 -6.271 0.338 1.00 93.19 384 PHE A N 1
ATOM 3075 C CA . PHE A 1 384 ? 26.235 -5.638 0.393 1.00 93.19 384 PHE A CA 1
ATOM 3076 C C . PHE A 1 384 ? 26.283 -4.419 1.326 1.00 93.19 384 PHE A C 1
ATOM 3078 O O . PHE A 1 384 ? 27.335 -4.158 1.917 1.00 93.19 384 PHE A O 1
ATOM 3085 N N . TYR A 1 385 ? 25.186 -3.681 1.501 1.00 89.88 385 TYR A N 1
ATOM 3086 C CA . TYR A 1 385 ? 25.058 -2.716 2.596 1.00 89.88 385 TYR A CA 1
ATOM 3087 C C . TYR A 1 385 ? 24.726 -3.441 3.905 1.00 89.88 385 TYR A C 1
ATOM 3089 O O . TYR A 1 385 ? 25.411 -3.248 4.906 1.00 89.88 385 TYR A O 1
ATOM 3097 N N . ASP A 1 386 ? 23.713 -4.303 3.863 1.00 84.69 386 ASP A N 1
ATOM 3098 C CA . ASP A 1 386 ? 23.057 -4.964 4.990 1.00 84.69 386 ASP A CA 1
ATOM 3099 C C . ASP A 1 386 ? 23.988 -5.695 5.965 1.00 84.69 386 ASP A C 1
ATOM 3101 O O . ASP A 1 386 ? 23.936 -5.494 7.176 1.00 84.69 386 ASP A O 1
ATOM 3105 N N . LYS A 1 387 ? 24.879 -6.532 5.428 1.00 87.00 387 LYS A N 1
ATOM 3106 C CA . LYS A 1 387 ? 25.923 -7.217 6.190 1.00 87.00 387 LYS A CA 1
ATOM 3107 C C . LYS A 1 387 ? 27.286 -6.808 5.627 1.00 87.00 387 LYS A C 1
ATOM 3109 O O . LYS A 1 387 ? 28.093 -7.674 5.301 1.00 87.00 387 LYS A O 1
ATOM 3114 N N . LYS A 1 388 ? 27.568 -5.500 5.478 1.00 90.00 388 LYS A N 1
ATOM 3115 C CA . LYS A 1 388 ? 28.839 -4.986 4.898 1.00 90.00 388 LYS A CA 1
ATOM 3116 C C . LYS A 1 388 ? 30.105 -5.589 5.543 1.00 90.00 388 LYS A C 1
ATOM 3118 O O . LYS A 1 388 ? 31.116 -5.732 4.865 1.00 90.00 388 LYS A O 1
ATOM 3123 N N . ASP A 1 389 ? 30.033 -5.947 6.831 1.00 90.62 389 ASP A N 1
ATOM 3124 C CA . ASP A 1 389 ? 31.131 -6.551 7.598 1.00 90.62 389 ASP A CA 1
ATOM 3125 C C . ASP A 1 389 ? 31.392 -8.012 7.173 1.00 90.62 389 ASP A C 1
ATOM 3127 O O . ASP A 1 389 ? 32.513 -8.505 7.283 1.00 90.62 389 ASP A O 1
ATOM 3131 N N . PHE A 1 390 ? 30.369 -8.700 6.649 1.00 92.50 390 PHE A N 1
ATOM 3132 C CA . PHE A 1 390 ? 30.516 -9.969 5.937 1.00 92.50 390 PHE A CA 1
ATOM 3133 C C . PHE A 1 390 ? 30.884 -9.721 4.471 1.00 92.50 390 PHE A C 1
ATOM 3135 O O . PHE A 1 390 ? 31.865 -10.285 3.999 1.00 92.50 390 PHE A O 1
ATOM 3142 N N . TRP A 1 391 ? 30.136 -8.881 3.752 1.00 94.50 391 TRP A N 1
ATOM 3143 C CA . TRP A 1 391 ? 30.281 -8.628 2.314 1.00 94.50 391 TRP A CA 1
ATOM 3144 C C . TRP A 1 391 ? 31.395 -7.623 1.984 1.00 94.50 391 TRP A C 1
ATOM 3146 O O . TRP A 1 391 ? 31.164 -6.564 1.398 1.00 94.50 391 TRP A O 1
ATOM 3156 N N . ASP A 1 392 ? 32.637 -7.967 2.318 1.00 94.75 392 ASP A N 1
ATOM 3157 C CA . ASP A 1 392 ? 33.808 -7.239 1.824 1.00 94.75 392 ASP A CA 1
ATOM 3158 C C . ASP A 1 392 ? 33.933 -7.342 0.281 1.00 94.75 392 ASP A C 1
ATOM 3160 O O . ASP A 1 392 ? 33.398 -8.287 -0.316 1.00 94.75 392 ASP A O 1
ATOM 3164 N N . PRO A 1 393 ? 34.634 -6.408 -0.399 1.00 96.00 393 PRO A N 1
ATOM 3165 C CA . PRO A 1 393 ? 34.703 -6.376 -1.863 1.00 96.00 393 PRO A CA 1
ATOM 3166 C C . PRO A 1 393 ? 35.161 -7.684 -2.525 1.00 96.00 393 PRO A C 1
ATOM 3168 O O . PRO A 1 393 ? 34.699 -7.987 -3.624 1.00 96.00 393 PRO A O 1
ATOM 3171 N N . ASN A 1 394 ? 35.996 -8.499 -1.868 1.00 97.38 394 ASN A N 1
ATOM 3172 C CA . ASN A 1 394 ? 36.446 -9.779 -2.425 1.00 97.38 394 ASN A CA 1
ATOM 3173 C C . ASN A 1 394 ? 35.313 -10.809 -2.433 1.00 97.38 394 ASN A C 1
ATOM 3175 O O . ASN A 1 394 ? 35.171 -11.552 -3.401 1.00 97.38 394 ASN A O 1
ATOM 3179 N N . ARG A 1 395 ? 34.482 -10.847 -1.383 1.00 97.94 395 ARG A N 1
ATOM 3180 C CA . ARG A 1 395 ? 33.305 -11.730 -1.313 1.00 97.94 395 ARG A CA 1
ATOM 3181 C C . ARG A 1 395 ? 32.205 -11.300 -2.271 1.00 97.94 395 ARG A C 1
ATOM 3183 O O . ARG A 1 395 ? 31.610 -12.168 -2.906 1.00 97.94 395 ARG A O 1
ATOM 3190 N N . ILE A 1 396 ? 31.978 -9.992 -2.421 1.00 97.75 396 ILE A N 1
ATOM 3191 C CA . ILE A 1 396 ? 31.063 -9.461 -3.444 1.00 97.75 396 ILE A CA 1
ATOM 3192 C C . ILE A 1 396 ? 31.561 -9.871 -4.834 1.00 97.75 396 ILE A C 1
ATOM 3194 O O . ILE A 1 396 ? 30.816 -10.486 -5.592 1.00 97.75 396 ILE A O 1
ATOM 3198 N N . SER A 1 397 ? 32.832 -9.599 -5.148 1.00 98.12 397 SER A N 1
ATOM 3199 C CA . SER A 1 397 ? 33.437 -9.954 -6.436 1.00 98.12 397 SER A CA 1
ATOM 3200 C C . SER A 1 397 ? 33.359 -11.461 -6.703 1.00 98.12 397 SER A C 1
ATOM 3202 O O . SER A 1 397 ? 32.893 -11.875 -7.762 1.00 98.12 397 SER A O 1
ATOM 3204 N N . ALA A 1 398 ? 33.703 -12.299 -5.718 1.00 98.56 398 ALA A N 1
ATOM 3205 C CA . ALA A 1 398 ? 33.607 -13.752 -5.832 1.00 98.56 398 ALA A CA 1
ATOM 3206 C C . ALA A 1 398 ? 32.172 -14.218 -6.132 1.00 98.56 398 ALA A C 1
ATOM 3208 O O . ALA A 1 398 ? 31.976 -14.979 -7.079 1.00 98.56 398 ALA A O 1
ATOM 3209 N N . TYR A 1 399 ? 31.174 -13.721 -5.395 1.00 98.12 399 TYR A N 1
ATOM 3210 C CA . TYR A 1 399 ? 29.765 -14.049 -5.620 1.00 98.12 399 TYR A CA 1
ATOM 3211 C C . TYR A 1 399 ? 29.278 -13.592 -7.004 1.00 98.12 399 TYR A C 1
ATOM 3213 O O . TYR A 1 399 ? 28.751 -14.404 -7.764 1.00 98.12 399 TYR A O 1
ATOM 3221 N N . LEU A 1 400 ? 29.532 -12.343 -7.404 1.00 98.12 400 LEU A N 1
ATOM 3222 C CA . LEU A 1 400 ? 29.117 -11.833 -8.719 1.00 98.12 400 LEU A CA 1
ATOM 3223 C C . LEU A 1 400 ? 29.876 -12.496 -9.891 1.00 98.12 400 LEU A C 1
ATOM 3225 O O . LEU A 1 400 ? 29.327 -12.625 -10.985 1.00 98.12 400 LEU A O 1
ATOM 3229 N N . SER A 1 401 ? 31.100 -12.994 -9.665 1.00 98.19 401 SER A N 1
ATOM 3230 C CA . SER A 1 401 ? 31.906 -13.726 -10.663 1.00 98.19 401 SER A CA 1
ATOM 3231 C C . SER A 1 401 ? 31.425 -15.153 -10.968 1.00 98.19 401 SER A C 1
ATOM 3233 O O . SER A 1 401 ? 31.986 -15.812 -11.851 1.00 98.19 401 SER A O 1
ATOM 3235 N N . GLY A 1 402 ? 30.422 -15.657 -10.239 1.00 97.88 402 GLY A N 1
ATOM 3236 C CA . GLY A 1 402 ? 29.745 -16.912 -10.578 1.00 97.88 402 GLY A CA 1
ATOM 3237 C C . GLY A 1 402 ? 28.853 -16.774 -11.813 1.00 97.88 402 GLY A C 1
ATOM 3238 O O . GLY A 1 402 ? 28.706 -17.729 -12.567 1.00 97.88 402 GLY A O 1
ATOM 3239 N N . VAL A 1 403 ? 28.334 -15.572 -12.086 1.00 98.19 403 VAL A N 1
ATOM 3240 C CA . VAL A 1 403 ? 27.697 -15.257 -13.370 1.00 98.19 403 VAL A CA 1
ATOM 3241 C C . VAL A 1 403 ? 28.801 -14.926 -14.371 1.00 98.19 403 VAL A C 1
ATOM 3243 O O . VAL A 1 403 ? 29.437 -13.876 -14.278 1.00 98.19 403 VAL A O 1
ATOM 3246 N N . GLU A 1 404 ? 29.071 -15.820 -15.322 1.00 96.31 404 GLU A N 1
ATOM 3247 C CA . GLU A 1 404 ? 30.276 -15.720 -16.170 1.00 96.31 404 GLU A CA 1
ATOM 3248 C C . GLU A 1 404 ? 30.131 -14.726 -17.337 1.00 96.31 404 GLU A C 1
ATOM 3250 O O . GLU A 1 404 ? 31.123 -14.327 -17.945 1.00 96.31 404 GLU A O 1
ATOM 3255 N N . ARG A 1 405 ? 28.904 -14.272 -17.615 1.00 96.19 405 ARG A N 1
ATOM 3256 C CA . ARG A 1 405 ? 28.594 -13.143 -18.507 1.00 96.19 405 ARG A CA 1
ATOM 3257 C C . ARG A 1 405 ? 28.127 -11.943 -17.687 1.00 96.19 405 ARG A C 1
ATOM 3259 O O . ARG A 1 405 ? 27.552 -12.120 -16.614 1.00 96.19 405 ARG A O 1
ATOM 3266 N N . ASN A 1 406 ? 28.353 -10.719 -18.162 1.00 95.94 406 ASN A N 1
ATOM 3267 C CA . ASN A 1 406 ? 27.883 -9.529 -17.443 1.00 95.94 406 ASN A CA 1
ATOM 3268 C C . ASN A 1 406 ? 26.403 -9.255 -17.719 1.00 95.94 406 ASN A C 1
ATOM 3270 O O . ASN A 1 406 ? 25.641 -9.154 -16.767 1.00 95.94 406 ASN A O 1
ATOM 3274 N N . ASP A 1 407 ? 25.989 -9.289 -18.984 1.00 94.69 407 ASP A N 1
ATOM 3275 C CA . ASP A 1 407 ? 24.600 -9.055 -19.423 1.00 94.69 407 ASP A CA 1
ATOM 3276 C C . ASP A 1 407 ? 23.585 -10.087 -18.889 1.00 94.69 407 ASP A C 1
ATOM 3278 O O . ASP A 1 407 ? 22.386 -9.845 -18.920 1.00 94.69 407 ASP A O 1
ATOM 3282 N N . ASP A 1 408 ? 24.054 -11.230 -18.377 1.00 97.50 408 ASP A N 1
ATOM 3283 C CA . ASP A 1 408 ? 23.226 -12.277 -17.759 1.00 97.50 408 ASP A CA 1
ATOM 3284 C C . ASP A 1 408 ? 22.788 -11.941 -16.313 1.00 97.50 408 ASP A C 1
ATOM 3286 O O . ASP A 1 408 ? 22.139 -12.763 -15.660 1.00 97.50 408 ASP A O 1
ATOM 3290 N N . MET A 1 409 ? 23.143 -10.765 -15.786 1.00 97.50 409 MET A N 1
ATOM 3291 C CA . MET A 1 409 ? 22.769 -10.302 -14.447 1.00 97.50 409 MET A CA 1
ATOM 3292 C C . MET A 1 409 ? 22.447 -8.802 -14.434 1.00 97.50 409 MET A C 1
ATOM 3294 O O . MET A 1 409 ? 23.055 -8.021 -15.159 1.00 97.50 409 MET A O 1
ATOM 3298 N N . LEU A 1 410 ? 21.498 -8.410 -13.583 1.00 97.88 410 LEU A N 1
ATOM 3299 C CA . LEU A 1 410 ? 21.065 -7.030 -13.375 1.00 97.88 410 LEU A CA 1
ATOM 3300 C C . LEU A 1 410 ? 20.972 -6.750 -11.871 1.00 97.88 410 LEU A C 1
ATOM 3302 O O . LEU A 1 410 ? 20.271 -7.463 -11.156 1.00 97.88 410 LEU A O 1
ATOM 3306 N N . ILE A 1 411 ? 21.677 -5.735 -11.375 1.00 98.12 411 ILE A N 1
ATOM 3307 C CA . ILE A 1 411 ? 21.746 -5.453 -9.932 1.00 98.12 411 ILE A CA 1
ATOM 3308 C C . ILE A 1 411 ? 20.981 -4.174 -9.595 1.00 98.12 411 ILE A C 1
ATOM 3310 O O . ILE A 1 411 ? 21.188 -3.137 -10.215 1.00 98.12 411 ILE A O 1
ATOM 3314 N N . LEU A 1 412 ? 20.115 -4.222 -8.588 1.00 97.69 412 LEU A N 1
ATOM 3315 C CA . LEU A 1 412 ? 19.452 -3.030 -8.058 1.00 97.69 412 LEU A CA 1
ATOM 3316 C C . LEU A 1 412 ? 20.295 -2.435 -6.918 1.00 97.69 412 LEU A C 1
ATOM 3318 O O . LEU A 1 412 ? 20.410 -3.060 -5.861 1.00 97.69 412 LEU A O 1
ATOM 3322 N N . ASP A 1 413 ? 20.895 -1.251 -7.102 1.00 97.44 413 ASP A N 1
ATOM 3323 C CA . ASP A 1 413 ? 21.576 -0.530 -6.012 1.00 97.44 413 ASP A CA 1
ATOM 3324 C C . ASP A 1 413 ? 20.517 0.169 -5.146 1.00 97.44 413 ASP A C 1
ATOM 3326 O O . ASP A 1 413 ? 20.102 1.303 -5.395 1.00 97.44 413 ASP A O 1
ATOM 3330 N N . LEU A 1 414 ? 20.005 -0.594 -4.180 1.00 92.19 414 LEU A N 1
ATOM 3331 C CA . LEU A 1 414 ? 18.658 -0.467 -3.613 1.00 92.19 414 LEU A CA 1
ATOM 3332 C C . LEU A 1 414 ? 18.419 0.735 -2.678 1.00 92.19 414 LEU A C 1
ATOM 3334 O O . LEU A 1 414 ? 17.377 0.800 -2.034 1.00 92.19 414 LEU A O 1
ATOM 3338 N N . TYR A 1 415 ? 19.397 1.629 -2.539 1.00 92.00 415 TYR A N 1
ATOM 3339 C CA . TYR A 1 415 ? 19.347 2.799 -1.650 1.00 92.00 415 TYR A CA 1
ATOM 3340 C C . TYR A 1 415 ? 20.274 3.916 -2.159 1.00 92.00 415 TYR A C 1
ATOM 3342 O O . TYR A 1 415 ? 21.048 4.518 -1.405 1.00 92.00 415 TYR A O 1
ATOM 3350 N N . SER A 1 416 ? 20.300 4.119 -3.475 1.00 94.88 416 SER A N 1
ATOM 3351 C CA . SER A 1 416 ? 21.338 4.897 -4.154 1.00 94.88 416 SER A CA 1
ATOM 3352 C C . SER A 1 416 ? 21.329 6.391 -3.824 1.00 94.88 416 SER A C 1
ATOM 3354 O O . SER A 1 416 ? 22.372 7.035 -3.928 1.00 94.88 416 SER A O 1
ATOM 3356 N N . GLU A 1 417 ? 20.196 6.941 -3.382 1.00 92.81 417 GLU A N 1
ATOM 3357 C CA . GLU A 1 417 ? 20.062 8.345 -2.980 1.00 92.81 417 GLU A CA 1
ATOM 3358 C C . GLU A 1 417 ? 20.796 8.671 -1.676 1.00 92.81 417 GLU A C 1
ATOM 3360 O O . GLU A 1 417 ? 21.054 9.834 -1.380 1.00 92.81 417 GLU A O 1
ATOM 3365 N N . SER A 1 418 ? 21.117 7.652 -0.873 1.00 90.19 418 SER A N 1
ATOM 3366 C CA . SER A 1 418 ? 21.572 7.869 0.500 1.00 90.19 418 SER A CA 1
ATOM 3367 C C . SER A 1 418 ? 22.656 6.925 0.991 1.00 90.19 418 SER A C 1
ATOM 3369 O O . SER A 1 418 ? 23.462 7.330 1.836 1.00 90.19 418 SER A O 1
ATOM 3371 N N . LYS A 1 419 ? 22.697 5.681 0.510 1.00 91.25 419 LYS A N 1
ATOM 3372 C CA . LYS A 1 419 ? 23.716 4.669 0.825 1.00 91.25 419 LYS A CA 1
ATOM 3373 C C . LYS A 1 419 ? 24.050 3.819 -0.425 1.00 91.25 419 LYS A C 1
ATOM 3375 O O . LYS A 1 419 ? 23.954 2.594 -0.346 1.00 91.25 419 LYS A O 1
ATOM 3380 N N . PRO A 1 420 ? 24.477 4.431 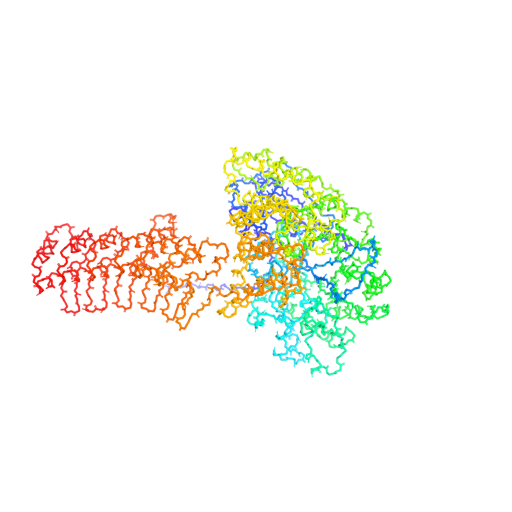-1.550 1.00 94.38 420 PRO A N 1
ATOM 3381 C CA . PRO A 1 420 ? 24.854 3.701 -2.764 1.00 94.38 420 PRO A CA 1
ATOM 3382 C C . PRO A 1 420 ? 26.009 2.721 -2.517 1.00 94.38 420 PRO A C 1
ATOM 3384 O O . PRO A 1 420 ? 26.914 2.990 -1.719 1.00 94.38 420 PRO A O 1
ATOM 3387 N N . GLN A 1 421 ? 25.980 1.581 -3.207 1.00 95.62 421 GLN A N 1
ATOM 3388 C CA . GLN A 1 421 ? 27.012 0.542 -3.163 1.00 95.62 421 GLN A CA 1
ATOM 3389 C C . GLN A 1 421 ? 27.837 0.451 -4.455 1.00 95.62 421 GLN A C 1
ATOM 3391 O O . GLN A 1 421 ? 28.910 -0.167 -4.443 1.00 95.62 421 GLN A O 1
ATOM 3396 N N . TRP A 1 422 ? 27.414 1.095 -5.547 1.00 96.69 422 TRP A N 1
ATOM 3397 C CA . TRP A 1 422 ? 28.134 1.073 -6.824 1.00 96.69 422 TRP A CA 1
ATOM 3398 C C . TRP A 1 422 ? 29.584 1.583 -6.723 1.00 96.69 422 TRP A C 1
ATOM 3400 O O . TRP A 1 422 ? 30.474 0.981 -7.324 1.00 96.69 422 TRP A O 1
ATOM 3410 N N . GLN A 1 423 ? 29.888 2.610 -5.909 1.00 95.44 423 GLN A N 1
ATOM 3411 C CA . GLN A 1 423 ? 31.280 3.075 -5.751 1.00 95.44 423 GLN A CA 1
ATOM 3412 C C . GLN A 1 423 ? 32.164 2.043 -5.031 1.00 95.44 423 GLN A C 1
ATOM 3414 O O . GLN A 1 423 ? 33.334 1.890 -5.373 1.00 95.44 423 GLN A O 1
ATOM 3419 N N . ARG A 1 424 ? 31.624 1.319 -4.036 1.00 95.00 424 ARG A N 1
ATOM 3420 C CA . ARG A 1 424 ? 32.370 0.317 -3.243 1.00 95.00 424 ARG A CA 1
ATOM 3421 C C . ARG A 1 424 ? 32.637 -0.976 -4.019 1.00 95.00 424 ARG A C 1
ATOM 3423 O O . ARG A 1 424 ? 33.497 -1.763 -3.634 1.00 95.00 424 ARG A O 1
ATOM 3430 N N . THR A 1 425 ? 31.871 -1.204 -5.079 1.00 96.44 425 THR A N 1
ATOM 3431 C CA . THR A 1 425 ? 31.903 -2.413 -5.910 1.00 96.44 425 THR A CA 1
ATOM 3432 C C . THR A 1 425 ? 32.518 -2.166 -7.290 1.00 96.44 425 THR A C 1
ATOM 3434 O O . THR A 1 425 ? 32.405 -3.022 -8.161 1.00 96.44 425 THR A O 1
ATOM 3437 N N . GLU A 1 426 ? 33.153 -1.003 -7.495 1.00 96.25 426 GLU A N 1
ATOM 3438 C CA . GLU A 1 426 ? 33.735 -0.576 -8.779 1.00 96.25 426 GLU A CA 1
ATOM 3439 C C . GLU A 1 426 ? 32.734 -0.738 -9.937 1.00 96.25 426 GLU A C 1
ATOM 3441 O O . GLU A 1 426 ? 32.999 -1.368 -10.959 1.00 96.25 426 GLU A O 1
ATOM 3446 N N . SER A 1 427 ? 31.533 -0.190 -9.728 1.00 97.06 427 SER A N 1
ATOM 3447 C CA . SER A 1 427 ? 30.369 -0.345 -10.602 1.00 97.06 427 SER A CA 1
ATOM 3448 C C . SER A 1 427 ? 29.958 -1.809 -10.815 1.00 97.06 427 SER A C 1
ATOM 3450 O O . SER A 1 427 ? 29.835 -2.308 -11.939 1.00 97.06 427 SER A O 1
ATOM 3452 N N . TYR A 1 428 ? 29.814 -2.523 -9.692 1.00 97.88 428 TYR A N 1
ATOM 3453 C CA . TYR A 1 428 ? 29.539 -3.960 -9.618 1.00 97.88 428 TYR A CA 1
ATOM 3454 C C . TYR A 1 428 ? 30.445 -4.825 -10.503 1.00 97.88 428 TYR A C 1
ATOM 3456 O O . TYR A 1 428 ? 29.997 -5.795 -11.116 1.00 97.88 428 TYR A O 1
ATOM 3464 N N . PHE A 1 429 ? 31.730 -4.470 -10.587 1.00 97.19 429 PHE A N 1
ATOM 3465 C CA . PHE A 1 429 ? 32.731 -5.140 -11.425 1.00 97.19 429 PHE A CA 1
ATOM 3466 C C . PHE A 1 429 ? 32.293 -5.262 -12.903 1.00 97.19 429 PHE A C 1
ATOM 3468 O O . PHE A 1 429 ? 32.599 -6.239 -13.591 1.00 97.19 429 PHE A O 1
ATOM 3475 N N . GLY A 1 430 ? 31.534 -4.271 -13.386 1.00 96.12 430 GLY A N 1
ATOM 3476 C CA . GLY A 1 430 ? 31.005 -4.205 -14.747 1.00 96.12 430 GLY A CA 1
ATOM 3477 C C . GLY A 1 430 ? 29.710 -4.989 -14.994 1.00 96.12 430 GLY A C 1
ATOM 3478 O O . GLY A 1 430 ? 29.326 -5.133 -16.156 1.00 96.12 430 GLY A O 1
ATOM 3479 N N . LYS A 1 431 ? 29.028 -5.510 -13.961 1.00 97.94 431 LYS A N 1
ATOM 3480 C CA . LYS A 1 431 ? 27.641 -5.992 -14.110 1.00 97.94 431 LYS A CA 1
ATOM 3481 C C . LYS A 1 431 ? 26.696 -4.806 -14.374 1.00 97.94 431 LYS A C 1
ATOM 3483 O O . LYS A 1 431 ? 26.860 -3.773 -13.723 1.00 97.94 431 LYS A O 1
ATOM 3488 N N . PRO A 1 432 ? 25.706 -4.935 -15.278 1.00 98.25 432 PRO A N 1
ATOM 3489 C CA . PRO A 1 432 ? 24.623 -3.967 -15.415 1.00 98.25 432 PRO A CA 1
ATOM 3490 C C . PRO A 1 432 ? 23.900 -3.727 -14.087 1.00 98.25 432 PRO A C 1
ATOM 3492 O O . PRO A 1 432 ? 23.577 -4.676 -13.366 1.00 98.25 432 PRO A O 1
ATOM 3495 N N . TRP A 1 433 ? 23.605 -2.467 -13.774 1.00 98.38 433 TRP A N 1
ATOM 3496 C CA . TRP A 1 433 ? 22.884 -2.107 -12.555 1.00 98.38 433 TRP A CA 1
ATOM 3497 C C . TRP A 1 433 ? 21.912 -0.938 -12.741 1.00 98.38 433 TRP A C 1
ATOM 3499 O O . TRP A 1 433 ? 21.944 -0.227 -13.748 1.00 98.38 433 TRP A O 1
ATOM 3509 N N . ILE A 1 434 ? 21.017 -0.772 -11.767 1.00 98.44 434 ILE A N 1
ATOM 3510 C CA . ILE A 1 434 ? 19.995 0.276 -11.703 1.00 98.44 434 ILE A CA 1
ATOM 3511 C C . ILE A 1 434 ? 20.194 1.087 -10.421 1.00 98.44 434 ILE A C 1
ATOM 3513 O O . ILE A 1 434 ? 20.249 0.524 -9.326 1.00 98.44 434 ILE A O 1
ATOM 3517 N N . TRP A 1 435 ? 20.260 2.410 -10.562 1.00 98.50 435 TRP A N 1
ATOM 3518 C CA . TRP A 1 435 ? 20.284 3.366 -9.453 1.00 98.50 435 TRP A CA 1
ATOM 3519 C C . TRP A 1 435 ? 18.866 3.478 -8.888 1.00 98.50 435 TRP A C 1
ATOM 3521 O O . TRP A 1 435 ? 17.973 3.970 -9.579 1.00 98.50 435 TRP A O 1
ATOM 3531 N N . CYS A 1 436 ? 18.623 2.983 -7.675 1.00 97.25 436 CYS A N 1
ATOM 3532 C CA . CYS A 1 436 ? 17.275 2.941 -7.103 1.00 97.25 436 CYS A CA 1
ATOM 3533 C C . CYS A 1 436 ? 17.112 3.937 -5.953 1.00 97.25 436 CYS A C 1
ATOM 3535 O O . CYS A 1 436 ? 17.960 3.988 -5.063 1.00 97.25 436 CYS A O 1
ATOM 3537 N N . GLN A 1 437 ? 16.005 4.680 -5.956 1.00 94.94 437 GLN A N 1
ATOM 3538 C CA . GLN A 1 437 ? 15.516 5.425 -4.798 1.00 94.94 437 GLN A CA 1
ATOM 3539 C C . GLN A 1 437 ? 14.623 4.525 -3.958 1.00 94.94 437 GLN A C 1
ATOM 3541 O O . GLN A 1 437 ? 13.590 4.043 -4.426 1.00 94.94 437 GLN A O 1
ATOM 3546 N N . LEU A 1 438 ? 14.981 4.396 -2.690 1.00 91.19 438 LEU A N 1
ATOM 3547 C CA . LEU A 1 438 ? 14.150 3.773 -1.676 1.00 91.19 438 LEU A CA 1
ATOM 3548 C C . LEU A 1 438 ? 13.119 4.757 -1.122 1.00 91.19 438 LEU A C 1
ATOM 3550 O O . LEU A 1 438 ? 11.918 4.525 -1.215 1.00 91.19 438 LEU A O 1
ATOM 3554 N N . HIS A 1 439 ? 13.609 5.859 -0.549 1.00 91.00 439 HIS A N 1
ATOM 3555 C CA . HIS A 1 439 ? 12.891 6.877 0.216 1.00 91.00 439 HIS A CA 1
ATOM 3556 C C . HIS A 1 439 ? 12.144 6.390 1.485 1.00 91.00 439 HIS A C 1
ATOM 3558 O O . HIS A 1 439 ? 12.388 6.929 2.571 1.00 91.00 439 HIS A O 1
ATOM 3564 N N . ASP A 1 440 ? 11.248 5.406 1.366 1.00 87.19 440 ASP A N 1
ATOM 3565 C CA . ASP A 1 440 ? 10.366 4.916 2.436 1.00 87.19 440 ASP A CA 1
ATOM 3566 C C . ASP A 1 440 ? 10.700 3.492 2.914 1.00 87.19 440 ASP A C 1
ATOM 3568 O O . ASP A 1 440 ? 11.071 2.620 2.129 1.00 87.19 440 ASP A O 1
ATOM 3572 N N . PHE A 1 441 ? 10.470 3.281 4.211 1.00 86.56 441 PHE A N 1
ATOM 3573 C CA . PHE A 1 441 ? 10.539 2.019 4.942 1.00 86.56 441 PHE A CA 1
ATOM 3574 C C . PHE A 1 441 ? 9.192 1.776 5.626 1.00 86.56 441 PHE A C 1
ATOM 3576 O O . PHE A 1 441 ? 8.585 2.739 6.079 1.00 86.56 441 PHE A O 1
ATOM 3583 N N . GLY A 1 442 ? 8.731 0.537 5.785 1.00 84.69 442 GLY A N 1
ATOM 3584 C CA . GLY A 1 442 ? 7.507 0.187 6.518 1.00 84.69 442 GLY A CA 1
ATOM 3585 C C . GLY A 1 442 ? 6.177 0.614 5.882 1.00 84.69 442 GLY A C 1
ATOM 3586 O O . GLY A 1 442 ? 5.123 0.252 6.411 1.00 84.69 442 GLY A O 1
ATOM 3587 N N . GLY A 1 443 ? 6.187 1.413 4.808 1.00 86.69 443 GLY A N 1
ATOM 3588 C CA . GLY A 1 443 ? 5.057 2.289 4.506 1.00 86.69 443 GLY A CA 1
ATOM 3589 C C . GLY A 1 443 ? 4.837 3.227 5.688 1.00 86.69 443 GLY A C 1
ATOM 3590 O O . GLY A 1 443 ? 3.866 3.069 6.422 1.00 86.69 443 GLY A O 1
ATOM 3591 N N . ASN A 1 444 ? 5.773 4.128 5.965 1.00 89.00 444 ASN A N 1
ATOM 3592 C CA . ASN A 1 444 ? 5.727 4.955 7.166 1.00 89.00 444 ASN A CA 1
ATOM 3593 C C . ASN A 1 444 ? 5.278 6.384 6.822 1.00 89.00 444 ASN A C 1
ATOM 3595 O O . ASN A 1 444 ? 5.627 6.951 5.790 1.00 89.00 444 ASN A O 1
ATOM 3599 N N . MET A 1 445 ? 4.465 6.993 7.690 1.00 91.19 445 MET A N 1
ATOM 3600 C CA . MET A 1 445 ? 3.777 8.244 7.345 1.00 91.19 445 MET A CA 1
ATOM 3601 C C . MET A 1 445 ? 4.552 9.481 7.808 1.00 91.19 445 MET A C 1
ATOM 3603 O O . MET A 1 445 ? 4.439 9.928 8.953 1.00 91.19 445 MET A O 1
ATOM 3607 N N . GLY A 1 446 ? 5.300 10.100 6.898 1.00 91.69 446 GLY A N 1
ATOM 3608 C CA . GLY A 1 446 ? 6.073 11.313 7.166 1.00 91.69 446 GLY A CA 1
ATOM 3609 C C . GLY A 1 446 ? 6.298 12.135 5.902 1.00 91.69 446 GLY A C 1
ATOM 3610 O O . GLY A 1 446 ? 6.583 11.572 4.852 1.00 91.69 446 GLY A O 1
ATOM 3611 N N . MET A 1 447 ? 6.199 13.463 5.983 1.00 94.38 447 MET A N 1
ATOM 3612 C CA . MET A 1 447 ? 6.591 14.318 4.858 1.00 94.38 447 MET A CA 1
ATOM 3613 C C . MET A 1 447 ? 8.124 14.393 4.797 1.00 94.38 447 MET A C 1
ATOM 3615 O O . MET A 1 447 ? 8.754 14.879 5.742 1.00 94.38 447 MET A O 1
ATOM 3619 N N . TYR A 1 448 ? 8.724 13.903 3.712 1.00 93.81 448 TYR A N 1
ATOM 3620 C CA . TYR A 1 448 ? 10.178 13.765 3.580 1.00 93.81 448 TYR A CA 1
ATOM 3621 C C . TYR A 1 448 ? 10.640 13.845 2.121 1.00 93.81 448 TYR A C 1
ATOM 3623 O O . TYR A 1 448 ? 9.863 13.613 1.202 1.00 93.81 448 TYR A O 1
ATOM 3631 N N . GLY A 1 449 ? 11.919 14.158 1.899 1.00 94.00 449 GLY A N 1
ATOM 3632 C CA . GLY A 1 449 ? 12.564 14.002 0.600 1.00 94.00 449 GLY A CA 1
ATOM 3633 C C . GLY A 1 449 ? 14.028 14.442 0.584 1.00 94.00 449 GLY A C 1
ATOM 3634 O O . GLY A 1 449 ? 14.495 15.177 1.458 1.00 94.00 449 GLY A O 1
ATOM 3635 N N . GLN A 1 450 ? 14.742 14.012 -0.456 1.00 94.50 450 GLN A N 1
ATOM 3636 C CA . GLN A 1 450 ? 16.121 14.406 -0.769 1.00 94.50 450 GLN A CA 1
ATOM 3637 C C . GLN A 1 450 ? 16.207 14.886 -2.230 1.00 94.50 450 GLN A C 1
ATOM 3639 O O . GLN A 1 450 ? 17.031 14.410 -3.008 1.00 94.50 450 GLN A O 1
ATOM 3644 N N . ILE A 1 451 ? 15.316 15.803 -2.640 1.00 96.00 451 ILE A N 1
ATOM 3645 C CA . ILE A 1 451 ? 15.093 16.144 -4.064 1.00 96.00 451 ILE A CA 1
ATOM 3646 C C . ILE A 1 451 ? 16.351 16.580 -4.833 1.00 96.00 451 ILE A C 1
ATOM 3648 O O . ILE A 1 451 ? 16.410 16.422 -6.051 1.00 96.00 451 ILE A O 1
ATOM 3652 N N . MET A 1 452 ? 17.361 17.130 -4.151 1.00 95.00 452 MET A N 1
ATOM 3653 C CA . MET A 1 452 ? 18.628 17.507 -4.784 1.00 95.00 452 MET A CA 1
ATOM 3654 C C . MET A 1 452 ? 19.545 16.303 -5.045 1.00 95.00 452 MET A C 1
ATOM 3656 O O . MET A 1 452 ? 20.210 16.286 -6.079 1.00 95.00 452 MET A O 1
ATOM 3660 N N . ASN A 1 453 ? 19.548 15.284 -4.178 1.00 94.81 453 ASN A N 1
ATOM 3661 C CA . ASN A 1 453 ? 20.298 14.041 -4.384 1.00 94.81 453 ASN A CA 1
ATOM 3662 C C . ASN A 1 453 ? 19.702 13.240 -5.546 1.00 94.81 453 ASN A C 1
ATOM 3664 O O . ASN A 1 453 ? 20.402 12.959 -6.512 1.00 94.81 453 ASN A O 1
ATOM 3668 N N . ILE A 1 454 ? 18.388 12.984 -5.536 1.00 95.50 454 ILE A N 1
ATOM 3669 C CA . ILE A 1 454 ? 17.706 12.207 -6.595 1.00 95.50 454 ILE A CA 1
ATOM 3670 C C . ILE A 1 454 ? 17.702 12.892 -7.978 1.00 95.50 454 ILE A C 1
ATOM 3672 O O . ILE A 1 454 ? 17.375 12.257 -8.973 1.00 95.50 454 ILE A O 1
ATOM 3676 N N . THR A 1 455 ? 18.094 14.170 -8.068 1.00 97.06 455 THR A N 1
ATOM 3677 C CA . THR A 1 455 ? 18.315 14.869 -9.350 1.00 97.06 455 THR A CA 1
ATOM 3678 C C . THR A 1 455 ? 19.791 14.976 -9.744 1.00 97.06 455 THR A C 1
ATOM 3680 O O . THR A 1 455 ? 20.105 15.008 -10.933 1.00 97.06 455 THR A O 1
ATOM 3683 N N . SER A 1 456 ? 20.717 15.017 -8.780 1.00 97.00 456 SER A N 1
ATOM 3684 C CA . SER A 1 456 ? 22.151 15.241 -9.035 1.00 97.00 456 SER A CA 1
ATOM 3685 C C . SER A 1 456 ? 22.952 13.943 -9.094 1.00 97.00 456 SER A C 1
ATOM 3687 O O . SER A 1 456 ? 23.713 13.715 -10.035 1.00 97.00 456 SER A O 1
ATOM 3689 N N . ASP A 1 457 ? 22.747 13.074 -8.114 1.00 97.19 457 ASP A N 1
ATOM 3690 C CA . ASP A 1 457 ? 23.542 11.880 -7.855 1.00 97.19 457 ASP A CA 1
ATOM 3691 C C . ASP A 1 457 ? 23.337 10.758 -8.898 1.00 97.19 457 ASP A C 1
ATOM 3693 O O . ASP A 1 457 ? 24.341 10.143 -9.272 1.00 97.19 457 ASP A O 1
ATOM 3697 N N . PRO A 1 458 ? 22.129 10.493 -9.459 1.00 98.00 458 PRO A N 1
ATOM 3698 C CA . PRO A 1 458 ? 22.000 9.533 -10.562 1.00 98.00 458 PRO A CA 1
ATOM 3699 C C . PRO A 1 458 ? 22.653 10.042 -11.854 1.00 98.00 458 PRO A C 1
ATOM 3701 O O . PRO A 1 458 ? 23.180 9.252 -12.637 1.00 98.00 458 PRO A O 1
ATOM 3704 N N . ILE A 1 459 ? 22.692 11.365 -12.062 1.00 98.19 459 ILE A N 1
ATOM 3705 C CA . ILE A 1 459 ? 23.403 11.977 -13.192 1.00 98.19 459 ILE A CA 1
ATOM 3706 C C . ILE A 1 459 ? 24.919 11.924 -12.967 1.00 98.19 459 ILE A C 1
ATOM 3708 O O . ILE A 1 459 ? 25.660 11.644 -13.909 1.00 98.19 459 ILE A O 1
ATOM 3712 N N . GLU A 1 460 ? 25.406 12.117 -11.738 1.00 97.56 460 GLU A N 1
ATOM 3713 C CA . GLU A 1 460 ? 26.816 11.879 -11.411 1.00 97.56 460 GLU A CA 1
ATOM 3714 C C . GLU A 1 460 ? 27.205 10.410 -11.649 1.00 97.56 460 GLU A C 1
ATOM 3716 O O . GLU A 1 460 ? 28.236 10.152 -12.271 1.00 97.56 460 GLU A O 1
ATOM 3721 N N . ALA A 1 461 ? 26.378 9.459 -11.202 1.00 97.88 461 ALA A N 1
ATOM 3722 C CA . ALA A 1 461 ? 26.615 8.034 -11.401 1.00 97.88 461 ALA A CA 1
ATOM 3723 C C . ALA A 1 461 ? 26.666 7.665 -12.893 1.00 97.88 461 ALA A C 1
ATOM 3725 O O . ALA A 1 461 ? 27.611 7.004 -13.320 1.00 97.88 461 ALA A O 1
ATOM 3726 N N . LEU A 1 462 ? 25.729 8.164 -13.709 1.00 96.44 462 LEU A N 1
ATOM 3727 C CA . LEU A 1 462 ? 25.692 7.902 -15.154 1.00 96.44 462 LEU A CA 1
ATOM 3728 C C . LEU A 1 462 ? 26.926 8.449 -15.891 1.00 96.44 462 LEU A C 1
ATOM 3730 O O . LEU A 1 462 ? 27.413 7.824 -16.825 1.00 96.44 462 LEU A O 1
ATOM 3734 N N . ASN A 1 463 ? 27.492 9.571 -15.435 1.00 96.75 463 ASN A N 1
ATOM 3735 C CA . ASN A 1 463 ? 28.744 10.118 -15.977 1.00 96.75 463 ASN A CA 1
ATOM 3736 C C . ASN A 1 463 ? 30.014 9.403 -15.460 1.00 96.75 463 ASN A C 1
ATOM 3738 O O . ASN A 1 463 ? 31.120 9.761 -15.868 1.00 96.75 463 ASN A O 1
ATOM 3742 N N . LYS A 1 464 ? 29.884 8.432 -14.545 1.00 97.38 464 LYS A N 1
ATOM 3743 C CA . LYS A 1 464 ? 30.996 7.696 -13.911 1.00 97.38 464 LYS A CA 1
ATOM 3744 C C . LYS A 1 464 ? 30.909 6.172 -14.075 1.00 97.38 464 LYS A C 1
ATOM 3746 O O . LYS A 1 464 ? 31.784 5.472 -13.570 1.00 97.38 464 LYS A O 1
ATOM 3751 N N . SER A 1 465 ? 29.871 5.657 -14.733 1.00 96.88 465 SER A N 1
ATOM 3752 C CA . SER A 1 465 ? 29.562 4.228 -14.788 1.00 96.88 465 SER A CA 1
ATOM 3753 C C . SER A 1 465 ? 29.015 3.807 -16.152 1.00 96.88 465 SER A C 1
ATOM 3755 O O . SER A 1 465 ? 27.821 3.945 -16.415 1.00 96.88 465 SER A O 1
ATOM 3757 N N . ASP A 1 466 ? 29.859 3.158 -16.955 1.00 93.50 466 ASP A N 1
ATOM 3758 C CA . ASP A 1 466 ? 29.464 2.554 -18.238 1.00 93.50 466 ASP A CA 1
ATOM 3759 C C . ASP A 1 466 ? 28.481 1.368 -18.084 1.00 93.50 466 ASP A C 1
ATOM 3761 O O . ASP A 1 466 ? 27.894 0.920 -19.066 1.00 93.50 466 ASP A O 1
ATOM 3765 N N . SER A 1 467 ? 28.288 0.844 -16.864 1.00 96.69 467 SER A N 1
ATOM 3766 C CA . SER A 1 467 ? 27.352 -0.252 -16.551 1.00 96.69 467 SER A CA 1
ATOM 3767 C C . SER A 1 467 ? 26.052 0.194 -15.859 1.00 96.69 467 SER A C 1
ATOM 3769 O O . SER A 1 467 ? 25.242 -0.658 -15.486 1.00 96.69 467 SER A O 1
ATOM 3771 N N . LEU A 1 468 ? 25.806 1.504 -15.706 1.00 97.88 468 LEU A N 1
ATOM 3772 C CA . LEU A 1 468 ? 24.526 2.001 -15.185 1.00 97.88 468 LEU A CA 1
ATOM 3773 C C . LEU A 1 468 ? 23.490 2.011 -16.316 1.00 97.88 468 LEU A C 1
ATOM 3775 O O . LEU A 1 468 ? 23.597 2.798 -17.252 1.00 97.88 468 LEU A O 1
ATOM 3779 N N . VAL A 1 469 ? 22.484 1.139 -16.229 1.00 97.25 469 VAL A N 1
ATOM 3780 C CA . VAL A 1 469 ? 21.503 0.906 -17.308 1.00 97.25 469 VAL A CA 1
ATOM 3781 C C . VAL A 1 469 ? 20.084 1.380 -16.986 1.00 97.25 469 VAL A C 1
ATOM 3783 O O . VAL A 1 469 ? 19.216 1.321 -17.860 1.00 97.25 469 VAL A O 1
ATOM 3786 N N . GLY A 1 470 ? 19.820 1.855 -15.765 1.00 97.19 470 GLY A N 1
ATOM 3787 C CA . GLY A 1 470 ? 18.485 2.292 -15.357 1.00 97.19 470 GLY A CA 1
ATOM 3788 C C . GLY A 1 470 ? 18.428 3.140 -14.094 1.00 97.19 470 GLY A C 1
ATOM 3789 O O . GLY A 1 470 ? 19.350 3.109 -13.282 1.00 97.19 470 GLY A O 1
ATOM 3790 N N . PHE A 1 471 ? 17.305 3.834 -13.905 1.00 98.19 471 PHE A N 1
ATOM 3791 C CA . PHE A 1 471 ? 16.886 4.395 -12.612 1.00 98.19 471 PHE A CA 1
ATOM 3792 C C . PHE A 1 471 ? 15.657 3.619 -12.099 1.00 98.19 471 PHE A C 1
ATOM 3794 O O . PHE A 1 471 ? 14.945 3.012 -12.902 1.00 98.19 471 PHE A O 1
ATOM 3801 N N . GLY A 1 472 ? 15.391 3.603 -10.792 1.00 96.25 472 GLY A N 1
ATOM 3802 C CA . GLY A 1 472 ? 14.303 2.793 -10.232 1.00 96.25 472 GLY A CA 1
ATOM 3803 C C . GLY A 1 472 ? 13.687 3.311 -8.938 1.00 96.25 472 GLY A C 1
ATOM 3804 O O . GLY A 1 472 ? 14.325 4.051 -8.193 1.00 96.25 472 GLY A O 1
ATOM 3805 N N . LEU A 1 473 ? 12.452 2.883 -8.669 1.00 95.25 473 LEU A N 1
ATOM 3806 C CA . LEU A 1 473 ? 11.738 3.108 -7.411 1.00 95.25 473 LEU A CA 1
ATOM 3807 C C . LEU A 1 473 ? 11.644 1.799 -6.617 1.00 95.25 473 LEU A C 1
ATOM 3809 O O . LEU A 1 473 ? 11.192 0.780 -7.143 1.00 95.25 473 LEU A O 1
ATOM 3813 N N . THR A 1 474 ? 12.075 1.827 -5.358 1.00 93.69 474 THR A N 1
ATOM 3814 C CA . THR A 1 474 ? 12.184 0.654 -4.477 1.00 93.69 474 THR A CA 1
ATOM 3815 C C . THR A 1 474 ? 11.707 0.962 -3.056 1.00 93.69 474 THR A C 1
ATOM 3817 O O . THR A 1 474 ? 12.345 0.554 -2.094 1.00 93.69 474 THR A O 1
ATOM 3820 N N . MET A 1 475 ? 10.586 1.674 -2.906 1.00 90.38 475 MET A N 1
ATOM 3821 C CA . MET A 1 475 ? 9.970 1.980 -1.605 1.00 90.38 475 MET A CA 1
ATOM 3822 C C . MET A 1 475 ? 9.317 0.779 -0.929 1.00 90.38 475 MET A C 1
ATOM 3824 O O . MET A 1 475 ? 8.732 -0.098 -1.568 1.00 90.38 475 MET A O 1
ATOM 3828 N N . GLU A 1 476 ? 9.392 0.730 0.395 1.00 88.44 476 GLU A N 1
ATOM 3829 C CA . GLU A 1 476 ? 8.740 -0.311 1.187 1.00 88.44 476 GLU A CA 1
ATOM 3830 C C . GLU A 1 476 ? 7.221 -0.206 1.224 1.00 88.44 476 GLU A C 1
ATOM 3832 O O . GLU A 1 476 ? 6.560 -1.238 1.175 1.00 88.44 476 GLU A O 1
ATOM 3837 N N . GLY A 1 477 ? 6.663 0.998 1.238 1.00 88.25 477 GLY A N 1
ATOM 3838 C CA . GLY A 1 477 ? 5.247 1.219 1.000 1.00 88.25 477 GLY A CA 1
ATOM 3839 C C . GLY A 1 477 ? 4.983 2.497 0.213 1.00 88.25 477 GLY A C 1
ATOM 3840 O O . GLY A 1 477 ? 5.840 3.369 0.052 1.00 88.25 477 GLY A O 1
ATOM 3841 N N . GLN A 1 478 ? 3.759 2.605 -0.287 1.00 86.69 478 GLN A N 1
ATOM 3842 C CA . GLN A 1 478 ? 3.210 3.857 -0.792 1.00 86.69 478 GLN A CA 1
ATOM 3843 C C . GLN A 1 478 ? 2.315 4.433 0.309 1.00 86.69 478 GLN A C 1
ATOM 3845 O O . GLN A 1 478 ? 1.258 3.884 0.588 1.00 86.69 478 GLN A O 1
ATOM 3850 N N . GLU A 1 479 ? 2.738 5.542 0.924 1.00 86.25 479 GLU A N 1
ATOM 3851 C CA . GLU A 1 479 ? 2.007 6.257 1.994 1.00 86.25 479 GLU A CA 1
ATOM 3852 C C . GLU A 1 479 ? 2.164 7.790 1.847 1.00 86.25 479 GLU A C 1
ATOM 3854 O O . GLU A 1 479 ? 2.335 8.534 2.814 1.00 86.25 479 GLU A O 1
ATOM 3859 N N . GLY A 1 480 ? 2.175 8.272 0.600 1.00 86.50 480 GLY A N 1
ATOM 3860 C CA . GLY A 1 480 ? 2.320 9.688 0.243 1.00 86.50 480 GLY A CA 1
ATOM 3861 C C . GLY A 1 480 ? 3.650 10.031 -0.439 1.00 86.50 480 GLY A C 1
ATOM 3862 O O . GLY A 1 480 ? 4.304 9.177 -1.033 1.00 86.50 480 GLY A O 1
ATOM 3863 N N . ASN A 1 481 ? 4.039 11.311 -0.382 1.00 93.38 481 ASN A N 1
ATOM 3864 C CA . ASN A 1 481 ? 5.266 11.867 -0.986 1.00 93.38 481 ASN A CA 1
ATOM 3865 C C . ASN A 1 481 ? 5.444 11.624 -2.508 1.00 93.38 481 ASN A C 1
ATOM 3867 O O . ASN A 1 481 ? 6.567 11.691 -3.001 1.00 93.38 481 ASN A O 1
ATOM 3871 N N . GLU A 1 482 ? 4.363 11.391 -3.268 1.00 92.19 482 GLU A N 1
ATOM 3872 C CA . GLU A 1 482 ? 4.399 10.975 -4.690 1.00 92.19 482 GLU A CA 1
ATOM 3873 C C . GLU A 1 482 ? 5.359 11.802 -5.572 1.00 92.19 482 GLU A C 1
ATOM 3875 O O . GLU A 1 482 ? 6.137 11.232 -6.335 1.00 92.19 482 GLU A O 1
ATOM 3880 N N . ILE A 1 483 ? 5.386 13.129 -5.393 1.00 95.12 483 ILE A N 1
ATOM 3881 C CA . ILE A 1 483 ? 6.276 14.066 -6.107 1.00 95.12 483 ILE A CA 1
ATOM 3882 C C . ILE A 1 483 ? 7.769 13.689 -6.046 1.00 95.12 483 ILE A C 1
ATOM 3884 O O . ILE A 1 483 ? 8.525 14.007 -6.960 1.00 95.12 483 ILE A O 1
ATOM 3888 N N . VAL A 1 484 ? 8.216 13.029 -4.973 1.00 95.62 484 VAL A N 1
ATOM 3889 C CA . VAL A 1 484 ? 9.621 12.634 -4.781 1.00 95.62 484 VAL A CA 1
ATOM 3890 C C . VAL A 1 484 ? 9.961 11.413 -5.638 1.00 95.62 484 VAL A C 1
ATOM 3892 O O . VAL A 1 484 ? 11.101 11.261 -6.056 1.00 95.62 484 VAL A O 1
ATOM 3895 N N . TYR A 1 485 ? 8.986 10.553 -5.927 1.00 95.12 485 TYR A N 1
ATOM 3896 C CA . TYR A 1 485 ? 9.151 9.385 -6.794 1.00 95.12 485 TYR A CA 1
ATOM 3897 C C . TYR A 1 485 ? 8.973 9.754 -8.276 1.00 95.12 485 TYR A C 1
ATOM 3899 O O . TYR A 1 485 ? 9.778 9.356 -9.119 1.00 95.12 485 TYR A O 1
ATOM 3907 N N . ASP A 1 486 ? 7.968 10.587 -8.570 1.00 94.25 486 ASP A N 1
ATOM 3908 C CA . ASP A 1 486 ? 7.708 11.182 -9.889 1.00 94.25 486 ASP A CA 1
ATOM 3909 C C . ASP A 1 486 ? 8.956 11.918 -10.421 1.00 94.25 486 ASP A C 1
ATOM 3911 O O . ASP A 1 486 ? 9.387 11.694 -11.553 1.00 94.25 486 ASP A O 1
ATOM 3915 N N . LEU A 1 487 ? 9.632 12.690 -9.558 1.00 97.56 487 LEU A N 1
ATOM 3916 C CA . LEU A 1 487 ? 10.842 13.444 -9.901 1.00 97.56 487 LEU A CA 1
ATOM 3917 C C . LEU A 1 487 ? 12.024 12.568 -10.359 1.00 97.56 487 LEU A C 1
ATOM 3919 O O . LEU A 1 487 ? 12.766 12.996 -11.245 1.00 97.56 487 LEU A O 1
ATOM 3923 N N . LEU A 1 488 ? 12.215 11.357 -9.816 1.00 97.69 488 LEU A N 1
ATOM 3924 C CA . LEU A 1 488 ? 13.284 10.460 -10.286 1.00 97.69 488 LEU A CA 1
ATOM 3925 C C . LEU A 1 488 ? 12.932 9.801 -11.626 1.00 97.69 488 LEU A C 1
ATOM 3927 O O . LEU A 1 488 ? 13.797 9.682 -12.498 1.00 97.69 488 LEU A O 1
ATOM 3931 N N . LEU A 1 489 ? 11.670 9.402 -11.816 1.00 97.38 489 LEU A N 1
ATOM 3932 C CA . LEU A 1 489 ? 11.217 8.877 -13.106 1.00 97.38 489 LEU A CA 1
ATOM 3933 C C . LEU A 1 489 ? 11.322 9.953 -14.198 1.00 97.38 489 LEU A C 1
ATOM 3935 O O . LEU A 1 489 ? 11.788 9.659 -15.297 1.00 97.38 489 LEU A O 1
ATOM 3939 N N . ASP A 1 490 ? 11.035 11.215 -13.876 1.00 97.38 490 ASP A N 1
ATOM 3940 C CA . ASP A 1 490 ? 11.289 12.355 -14.761 1.00 97.38 490 ASP A CA 1
ATOM 3941 C C . ASP A 1 490 ? 12.781 12.627 -14.993 1.00 97.38 490 ASP A C 1
ATOM 3943 O O . ASP A 1 490 ? 13.179 12.965 -16.113 1.00 97.38 490 ASP A O 1
ATOM 3947 N N . GLN A 1 491 ? 13.638 12.423 -13.987 1.00 98.19 491 GLN A N 1
ATOM 3948 C CA . GLN A 1 491 ? 15.088 12.568 -14.131 1.00 98.19 491 GLN A CA 1
ATOM 3949 C C . GLN A 1 491 ? 15.674 11.575 -15.154 1.00 98.19 491 GLN A C 1
ATOM 3951 O O . GLN A 1 491 ? 16.652 11.911 -15.827 1.00 98.19 491 GLN A O 1
ATOM 3956 N N . ALA A 1 492 ? 15.033 10.417 -15.370 1.00 97.50 492 ALA A N 1
ATOM 3957 C CA . ALA A 1 492 ? 15.377 9.460 -16.431 1.00 97.50 492 ALA A CA 1
ATOM 3958 C C . ALA A 1 492 ? 15.164 9.994 -17.868 1.00 97.50 492 ALA A C 1
ATOM 3960 O O . ALA A 1 492 ? 15.589 9.347 -18.829 1.00 97.50 492 ALA A O 1
ATOM 3961 N N . TRP A 1 493 ? 14.557 11.177 -18.025 1.00 97.38 493 TRP A N 1
ATOM 3962 C CA . TRP A 1 493 ? 14.336 11.883 -19.296 1.00 97.38 493 TRP A CA 1
ATOM 3963 C C . TRP A 1 493 ? 15.145 13.188 -19.421 1.00 97.38 493 TRP A C 1
ATOM 3965 O O . TRP A 1 493 ? 14.909 13.978 -20.337 1.00 97.38 493 TRP A O 1
ATOM 3975 N N . SER A 1 494 ? 16.104 13.444 -18.519 1.00 96.81 494 SER A N 1
ATOM 3976 C CA . SER A 1 494 ? 16.934 14.656 -18.544 1.00 96.81 494 SER A CA 1
ATOM 3977 C C . SER A 1 494 ? 18.405 14.365 -18.252 1.00 96.81 494 SER A C 1
ATOM 3979 O O . SER A 1 494 ? 18.771 14.038 -17.130 1.00 96.81 494 SER A O 1
ATOM 3981 N N . ALA A 1 495 ? 19.287 14.619 -19.225 1.00 94.94 495 ALA A N 1
ATOM 3982 C CA . ALA A 1 495 ? 20.751 14.499 -19.089 1.00 94.94 495 ALA A CA 1
ATOM 3983 C C . ALA A 1 495 ? 21.404 15.546 -18.152 1.00 94.94 495 ALA A C 1
ATOM 3985 O O . ALA A 1 495 ? 22.620 15.737 -18.166 1.00 94.94 495 ALA A O 1
ATOM 3986 N N . LYS A 1 496 ? 20.597 16.283 -17.385 1.00 97.06 496 LYS A N 1
ATOM 3987 C CA . LYS A 1 496 ? 21.004 17.298 -16.408 1.00 97.06 496 LYS A CA 1
ATOM 3988 C C . LYS A 1 496 ? 20.075 17.232 -15.193 1.00 97.06 496 LYS A C 1
ATOM 3990 O O . LYS A 1 496 ? 18.891 16.940 -15.392 1.00 97.06 496 LYS A O 1
ATOM 3995 N N . PRO A 1 497 ? 20.554 17.579 -13.986 1.00 98.06 497 PRO A N 1
ATOM 3996 C CA . PRO A 1 497 ? 19.697 17.702 -12.812 1.00 98.06 497 PRO A CA 1
ATOM 3997 C C . PRO A 1 497 ? 18.519 18.644 -13.079 1.00 98.06 497 PRO A C 1
ATOM 3999 O O . PRO A 1 497 ? 18.705 19.739 -13.621 1.00 98.06 497 PRO A O 1
ATOM 4002 N N . ILE A 1 498 ? 17.309 18.201 -12.744 1.00 98.25 498 ILE A N 1
ATOM 4003 C CA . ILE A 1 498 ? 16.070 18.959 -12.954 1.00 98.25 498 ILE A CA 1
ATOM 4004 C C . ILE A 1 498 ? 16.048 20.229 -12.086 1.00 98.25 498 ILE A C 1
ATOM 4006 O O . ILE A 1 498 ? 16.404 20.208 -10.907 1.00 98.25 498 ILE A O 1
ATOM 4010 N N . ASP A 1 499 ? 15.563 21.347 -12.644 1.00 98.00 499 ASP A N 1
ATOM 4011 C CA . ASP A 1 499 ? 15.225 22.531 -11.845 1.00 98.00 499 ASP A CA 1
ATOM 4012 C C . ASP A 1 499 ? 14.002 22.222 -10.973 1.00 98.00 499 ASP A C 1
ATOM 4014 O O . ASP A 1 499 ? 12.848 22.360 -11.393 1.00 98.00 499 ASP A O 1
ATOM 4018 N N . THR A 1 500 ? 14.263 21.820 -9.729 1.00 97.88 500 THR A N 1
ATOM 4019 C CA . THR A 1 500 ? 13.216 21.467 -8.767 1.00 97.88 500 THR A CA 1
ATOM 4020 C C . THR A 1 500 ? 12.233 22.613 -8.512 1.00 97.88 500 THR A C 1
ATOM 4022 O O . THR A 1 500 ? 11.084 22.342 -8.169 1.00 97.88 500 THR A O 1
ATOM 4025 N N . ARG A 1 501 ? 12.605 23.893 -8.702 1.00 98.06 501 ARG A N 1
ATOM 4026 C CA . ARG A 1 501 ? 11.647 25.007 -8.577 1.00 98.06 501 ARG A CA 1
ATOM 4027 C C . ARG A 1 501 ? 10.652 24.995 -9.733 1.00 98.06 501 ARG A C 1
ATOM 4029 O O . ARG A 1 501 ? 9.451 25.075 -9.483 1.00 98.06 501 ARG A O 1
ATOM 4036 N N . ALA A 1 502 ? 11.131 24.895 -10.971 1.00 97.94 502 ALA A N 1
ATOM 4037 C CA . ALA A 1 502 ? 10.264 24.805 -12.147 1.00 97.94 502 ALA A CA 1
ATOM 4038 C C . ALA A 1 502 ? 9.379 23.544 -12.105 1.00 97.94 502 ALA A C 1
ATOM 4040 O O . ALA A 1 502 ? 8.204 23.594 -12.481 1.00 97.94 502 ALA A O 1
ATOM 4041 N N . TYR A 1 503 ? 9.920 22.445 -11.570 1.00 97.75 503 TYR A N 1
ATOM 4042 C CA . TYR A 1 503 ? 9.202 21.193 -11.348 1.00 97.75 503 TYR A CA 1
ATOM 4043 C C . TYR A 1 503 ? 8.038 21.358 -10.364 1.00 97.75 503 TYR A C 1
ATOM 4045 O O . TYR A 1 503 ? 6.883 21.168 -10.736 1.00 97.75 503 TYR A O 1
ATOM 4053 N N . PHE A 1 504 ? 8.308 21.823 -9.138 1.00 98.12 504 PHE A N 1
ATOM 4054 C CA . PHE A 1 504 ? 7.278 22.012 -8.108 1.00 98.12 504 PHE A CA 1
ATOM 4055 C C . PHE A 1 504 ? 6.223 23.055 -8.520 1.00 98.12 504 PHE A C 1
ATOM 4057 O O . PHE A 1 504 ? 5.049 22.906 -8.192 1.00 98.12 504 PHE A O 1
ATOM 4064 N N . GLN A 1 505 ? 6.594 24.088 -9.287 1.00 97.56 505 GLN A N 1
ATOM 4065 C CA . GLN A 1 505 ? 5.613 25.015 -9.868 1.00 97.56 505 GLN A CA 1
ATOM 4066 C C . GLN A 1 505 ? 4.715 24.349 -10.924 1.00 97.56 505 GLN A C 1
ATOM 4068 O O . GLN A 1 505 ? 3.560 24.740 -11.075 1.00 97.56 505 GLN A O 1
ATOM 4073 N N . SER A 1 506 ? 5.219 23.359 -11.658 1.00 95.75 506 SER A N 1
ATOM 4074 C CA . SER A 1 506 ? 4.422 22.602 -12.630 1.00 95.75 506 SER A CA 1
ATOM 4075 C C . SER A 1 506 ? 3.514 21.586 -11.929 1.00 95.75 506 SER A C 1
ATOM 4077 O O . SER A 1 506 ? 2.332 21.521 -12.255 1.00 95.75 506 SER A O 1
ATOM 4079 N N . TRP A 1 507 ? 4.016 20.913 -10.887 1.00 95.38 507 TRP A N 1
ATOM 4080 C CA . TRP A 1 507 ? 3.232 20.052 -9.991 1.00 95.38 507 TRP A CA 1
ATOM 4081 C C . TRP A 1 507 ? 2.024 20.790 -9.397 1.00 95.38 507 TRP A C 1
ATOM 4083 O O . TRP A 1 507 ? 0.892 20.353 -9.578 1.00 95.38 507 TRP A O 1
ATOM 4093 N N . VAL A 1 508 ? 2.231 21.963 -8.782 1.00 96.69 508 VAL A N 1
ATOM 4094 C CA . VAL A 1 508 ? 1.144 22.795 -8.217 1.00 96.69 508 VAL A CA 1
ATOM 4095 C C . VAL A 1 508 ? 0.106 23.205 -9.264 1.00 96.69 508 VAL A C 1
ATOM 4097 O O . VAL A 1 508 ? -1.082 23.274 -8.953 1.00 96.69 508 VAL A O 1
ATOM 4100 N N . ARG A 1 509 ? 0.533 23.477 -10.505 1.00 94.00 509 ARG A N 1
ATOM 4101 C CA . ARG A 1 509 ? -0.376 23.875 -11.589 1.00 94.00 509 ARG A CA 1
ATOM 4102 C C . ARG A 1 509 ? -1.296 22.735 -12.021 1.00 94.00 509 ARG A C 1
ATOM 4104 O O . ARG A 1 509 ? -2.462 23.000 -12.292 1.00 94.00 509 ARG A O 1
ATOM 4111 N N . SER A 1 510 ? -0.779 21.509 -12.088 1.00 92.25 510 SER A N 1
ATOM 4112 C CA . SER A 1 510 ? -1.539 20.332 -12.528 1.00 92.25 510 SER A CA 1
ATOM 4113 C C . SER A 1 510 ? -2.343 19.686 -11.400 1.00 92.25 510 SER A C 1
ATOM 4115 O O . SER A 1 510 ? -3.481 19.287 -11.618 1.00 92.25 510 SER A O 1
ATOM 4117 N N . ARG A 1 511 ? -1.795 19.632 -10.180 1.00 93.00 511 ARG A N 1
ATOM 4118 C CA . ARG A 1 511 ? -2.423 18.965 -9.028 1.00 93.00 511 ARG A CA 1
ATOM 4119 C C . ARG A 1 511 ? -3.655 19.697 -8.491 1.00 93.00 511 ARG A C 1
ATOM 4121 O O . ARG A 1 511 ? -4.555 19.057 -7.962 1.00 93.00 511 ARG A O 1
ATOM 4128 N N . TYR A 1 512 ? -3.714 21.021 -8.645 1.00 93.62 512 TYR A N 1
ATOM 4129 C CA . TYR A 1 512 ? -4.855 21.848 -8.226 1.00 93.62 512 TYR A CA 1
ATOM 4130 C C . TYR A 1 512 ? -5.510 22.586 -9.401 1.00 93.62 512 TYR A C 1
ATOM 4132 O O . TYR A 1 512 ? -6.029 23.691 -9.225 1.00 93.62 512 TYR A O 1
ATOM 4140 N N . SER A 1 513 ? -5.438 22.022 -10.610 1.00 89.25 513 SER A N 1
ATOM 4141 C CA . SER A 1 513 ? -6.083 22.609 -11.783 1.00 89.25 513 SER A CA 1
ATOM 4142 C C . SER A 1 513 ? -7.612 22.631 -11.635 1.00 89.25 513 SER A C 1
ATOM 4144 O O . SER A 1 513 ? -8.214 21.865 -10.881 1.00 89.25 513 SER A O 1
ATOM 4146 N N . GLY A 1 514 ? -8.256 23.564 -12.334 1.00 85.69 514 GLY A N 1
ATOM 4147 C CA . GLY A 1 514 ? -9.695 23.788 -12.244 1.00 85.69 514 GLY A CA 1
ATOM 4148 C C . GLY A 1 514 ? -10.127 24.998 -13.065 1.00 85.69 514 GLY A C 1
ATOM 4149 O O . GLY A 1 514 ? -9.323 25.609 -13.770 1.00 85.69 514 GLY A O 1
ATOM 4150 N N . ASN A 1 515 ? -11.400 25.383 -12.961 1.00 85.56 515 ASN A N 1
ATOM 4151 C CA . ASN A 1 515 ? -11.962 26.538 -13.675 1.00 85.56 515 ASN A CA 1
ATOM 4152 C C . ASN A 1 515 ? -11.634 27.886 -12.986 1.00 85.56 515 ASN A C 1
ATOM 4154 O O . ASN A 1 515 ? -12.489 28.762 -12.858 1.00 85.56 515 ASN A O 1
ATOM 4158 N N . PHE A 1 516 ? -10.403 28.025 -12.487 1.00 89.94 516 PHE A N 1
ATOM 4159 C CA . PHE A 1 516 ? -9.894 29.172 -11.735 1.00 89.94 516 PHE A CA 1
ATOM 4160 C C . PHE A 1 516 ? -8.368 29.288 -11.888 1.00 89.94 516 PHE A C 1
ATOM 4162 O O . PHE A 1 516 ? -7.679 28.336 -12.251 1.00 89.94 516 PHE A O 1
ATOM 4169 N N . SER A 1 517 ? -7.811 30.457 -11.565 1.00 92.31 517 SER A N 1
ATOM 4170 C CA . SER A 1 517 ? -6.357 30.633 -11.468 1.00 92.31 517 SER A CA 1
ATOM 4171 C C . SER A 1 517 ? -5.856 30.118 -10.118 1.00 92.31 517 SER A C 1
ATOM 4173 O O . SER A 1 517 ? -6.154 30.730 -9.093 1.00 92.31 517 SER A O 1
ATOM 4175 N N . VAL A 1 518 ? -5.081 29.027 -10.117 1.00 95.75 518 VAL A N 1
ATOM 4176 C CA . VAL A 1 518 ? -4.502 28.414 -8.903 1.00 95.75 518 VAL A CA 1
ATOM 4177 C C . VAL A 1 518 ? -3.847 29.486 -8.003 1.00 95.75 518 VAL A C 1
ATOM 4179 O O . VAL A 1 518 ? -2.955 30.195 -8.482 1.00 95.75 518 VAL A O 1
ATOM 4182 N N . PRO A 1 519 ? -4.256 29.646 -6.725 1.00 97.75 519 PRO A N 1
ATOM 4183 C CA . PRO A 1 519 ? -3.762 30.730 -5.874 1.00 97.75 519 PRO A CA 1
ATOM 4184 C C . PRO A 1 519 ? -2.243 30.712 -5.659 1.00 97.75 519 PRO A C 1
ATOM 4186 O O . PRO A 1 519 ? -1.650 29.670 -5.376 1.00 97.75 519 PRO A O 1
ATOM 4189 N N . ASN A 1 520 ? -1.612 31.893 -5.720 1.00 98.06 520 ASN A N 1
ATOM 4190 C CA . ASN A 1 520 ? -0.162 32.051 -5.540 1.00 98.06 520 ASN A CA 1
ATOM 4191 C C . ASN A 1 520 ? 0.333 31.491 -4.193 1.00 98.06 520 ASN A C 1
ATOM 4193 O O . ASN A 1 520 ? 1.448 30.984 -4.112 1.00 98.06 520 ASN A O 1
ATOM 4197 N N . GLU A 1 521 ? -0.505 31.543 -3.155 1.00 98.50 521 GLU A N 1
ATOM 4198 C CA . GLU A 1 521 ? -0.263 30.926 -1.849 1.00 98.50 521 GLU A CA 1
ATOM 4199 C C . GLU A 1 521 ? 0.209 29.467 -1.949 1.00 98.50 521 GLU A C 1
ATOM 4201 O O . GLU A 1 521 ? 1.143 29.094 -1.243 1.00 98.50 521 GLU A O 1
ATOM 4206 N N . LEU A 1 522 ? -0.372 28.661 -2.846 1.00 98.56 522 LEU A N 1
ATOM 4207 C CA . LEU A 1 522 ? -0.016 27.245 -3.002 1.00 98.56 522 LEU A CA 1
ATOM 4208 C C . LEU A 1 522 ? 1.376 27.084 -3.627 1.00 98.56 522 LEU A C 1
ATOM 4210 O O . LEU A 1 522 ? 2.175 26.279 -3.154 1.00 98.56 522 LEU A O 1
ATOM 4214 N N . TYR A 1 523 ? 1.721 27.912 -4.616 1.00 98.62 523 TYR A N 1
ATOM 4215 C CA . TYR A 1 523 ? 3.072 27.946 -5.190 1.00 98.62 523 TYR A CA 1
ATOM 4216 C C . TYR A 1 523 ? 4.123 28.379 -4.154 1.00 98.62 523 TYR A C 1
ATOM 4218 O O . TYR A 1 523 ? 5.232 27.844 -4.141 1.00 98.62 523 TYR A O 1
ATOM 4226 N N . THR A 1 524 ? 3.788 29.323 -3.266 1.00 98.69 524 THR A N 1
ATOM 4227 C CA . THR A 1 524 ? 4.663 29.719 -2.151 1.00 98.69 524 THR A CA 1
ATOM 4228 C C . THR A 1 524 ? 4.804 28.594 -1.124 1.00 98.69 524 THR A C 1
ATOM 4230 O O . THR A 1 524 ? 5.926 28.288 -0.729 1.00 98.69 524 THR A O 1
ATOM 4233 N N . ALA A 1 525 ? 3.705 27.939 -0.741 1.00 98.69 525 ALA A N 1
ATOM 4234 C CA . ALA A 1 525 ? 3.702 26.839 0.220 1.00 98.69 525 ALA A CA 1
ATOM 4235 C C . ALA A 1 525 ? 4.555 25.653 -0.263 1.00 98.69 525 ALA A C 1
ATOM 4237 O O . ALA A 1 525 ? 5.430 25.176 0.461 1.00 98.69 525 ALA A O 1
ATOM 4238 N N . TRP A 1 526 ? 4.391 25.239 -1.520 1.00 98.62 526 TRP A N 1
ATOM 4239 C CA . TRP A 1 526 ? 5.209 24.176 -2.103 1.00 98.62 526 TRP A CA 1
ATOM 4240 C C . TRP A 1 526 ? 6.674 24.586 -2.309 1.00 98.62 526 TRP A C 1
ATOM 4242 O O . TRP A 1 526 ? 7.547 23.753 -2.098 1.00 98.62 526 TRP A O 1
ATOM 4252 N N . ASP A 1 527 ? 7.002 25.850 -2.618 1.00 98.62 527 ASP A N 1
ATOM 4253 C CA . ASP A 1 527 ? 8.404 26.316 -2.639 1.00 98.62 527 ASP A CA 1
ATOM 4254 C C . ASP A 1 527 ? 9.005 26.505 -1.225 1.00 98.62 527 ASP A C 1
ATOM 4256 O O . ASP A 1 527 ? 10.221 26.657 -1.100 1.00 98.62 527 ASP A O 1
ATOM 4260 N N . LEU A 1 528 ? 8.212 26.486 -0.146 1.00 98.50 528 LEU A N 1
ATOM 4261 C CA . LEU A 1 528 ? 8.716 26.329 1.227 1.00 98.50 528 LEU A CA 1
ATOM 4262 C C . LEU A 1 528 ? 9.019 24.856 1.521 1.00 98.50 528 LEU A C 1
ATOM 4264 O O . LEU A 1 528 ? 10.158 24.541 1.876 1.00 98.50 528 LEU A O 1
ATOM 4268 N N . LEU A 1 529 ? 8.055 23.954 1.285 1.00 98.31 529 LEU A N 1
ATOM 4269 C CA . LEU A 1 529 ? 8.231 22.501 1.430 1.00 98.31 529 LEU A CA 1
ATOM 4270 C C . LEU A 1 529 ? 9.448 22.001 0.629 1.00 98.31 529 LEU A C 1
ATOM 4272 O O . LEU A 1 529 ? 10.317 21.324 1.176 1.00 98.31 529 LEU A O 1
ATOM 4276 N N . ARG A 1 530 ? 9.580 22.434 -0.633 1.00 98.12 530 ARG A N 1
ATOM 4277 C CA . ARG A 1 530 ? 10.709 22.130 -1.532 1.00 98.12 530 ARG A CA 1
ATOM 4278 C C . ARG A 1 530 ? 12.075 22.491 -0.951 1.00 98.12 530 ARG A C 1
ATOM 4280 O O . ARG A 1 530 ? 13.048 21.799 -1.208 1.00 98.12 530 ARG A O 1
ATOM 4287 N N . LYS A 1 531 ? 12.186 23.596 -0.208 1.00 97.12 531 LYS A N 1
ATOM 4288 C CA . LYS A 1 531 ? 13.467 24.050 0.372 1.00 97.12 531 LYS A CA 1
ATOM 4289 C C . LYS A 1 531 ? 13.823 23.337 1.675 1.00 97.12 531 LYS A C 1
ATOM 4291 O O . LYS A 1 531 ? 14.954 23.480 2.129 1.00 97.12 531 LYS A O 1
ATOM 4296 N N . THR A 1 532 ? 12.861 22.659 2.297 1.00 95.81 532 THR A N 1
ATOM 4297 C CA . THR A 1 532 ? 12.933 22.229 3.696 1.00 95.81 532 THR A CA 1
ATOM 4298 C C . THR A 1 532 ? 12.564 20.753 3.823 1.00 95.81 532 THR A C 1
ATOM 4300 O O . THR A 1 532 ? 13.438 19.901 3.723 1.00 95.81 532 THR A O 1
ATOM 4303 N N . VAL A 1 533 ? 11.276 20.455 3.968 1.00 94.69 533 VAL A N 1
ATOM 4304 C CA . VAL A 1 533 ? 10.695 19.119 4.159 1.00 94.69 533 VAL A CA 1
ATOM 4305 C C . VAL A 1 533 ? 11.132 18.122 3.075 1.00 94.69 533 VAL A C 1
ATOM 4307 O O . VAL A 1 533 ? 11.526 17.005 3.396 1.00 94.69 533 VAL A O 1
ATOM 4310 N N . TYR A 1 534 ? 11.140 18.547 1.807 1.00 96.75 534 TYR A N 1
ATOM 4311 C CA . TYR A 1 534 ? 11.544 17.720 0.660 1.00 96.75 534 TYR A CA 1
ATOM 4312 C C . TYR A 1 534 ? 13.037 17.812 0.300 1.00 96.75 534 TYR A C 1
ATOM 4314 O O . TYR A 1 534 ? 13.479 17.173 -0.654 1.00 96.75 534 TYR A O 1
ATOM 4322 N N . ASN A 1 535 ? 13.828 18.603 1.027 1.00 95.06 535 ASN A N 1
ATOM 4323 C CA . ASN A 1 535 ? 15.252 18.800 0.759 1.00 95.06 535 ASN A CA 1
ATOM 4324 C C . ASN A 1 535 ? 16.078 18.626 2.038 1.00 95.06 535 ASN A C 1
ATOM 4326 O O . ASN A 1 535 ? 16.785 19.532 2.485 1.00 95.06 535 ASN A O 1
ATOM 4330 N N . ASN A 1 536 ? 15.981 17.438 2.629 1.00 90.81 536 ASN A N 1
ATOM 4331 C CA . ASN A 1 536 ? 16.847 17.051 3.725 1.00 90.81 536 ASN A CA 1
ATOM 4332 C C . ASN A 1 536 ? 18.295 16.880 3.239 1.00 90.81 536 ASN A C 1
ATOM 4334 O O . ASN A 1 536 ? 18.604 15.952 2.499 1.00 90.81 536 ASN A O 1
ATOM 4338 N N . THR A 1 537 ? 19.195 17.735 3.723 1.00 84.81 537 THR A N 1
ATOM 4339 C CA . THR A 1 537 ? 20.647 17.624 3.497 1.00 84.81 537 THR A CA 1
ATOM 4340 C C . THR A 1 537 ? 21.390 16.992 4.680 1.00 84.81 537 THR A C 1
ATOM 4342 O O . THR A 1 537 ? 22.599 16.767 4.609 1.00 84.81 537 THR A O 1
ATOM 4345 N N . ASN A 1 538 ? 20.693 16.678 5.780 1.00 81.38 538 ASN A N 1
ATOM 4346 C CA . ASN A 1 538 ? 21.277 16.042 6.956 1.00 81.38 538 ASN A CA 1
ATOM 4347 C C . ASN A 1 538 ? 21.319 14.513 6.789 1.00 81.38 538 ASN A C 1
ATOM 4349 O O . ASN A 1 538 ? 20.478 13.789 7.318 1.00 81.38 538 ASN A O 1
ATOM 4353 N N . LEU A 1 539 ? 22.347 14.002 6.110 1.00 77.56 539 LEU A N 1
ATOM 4354 C CA . LEU A 1 539 ? 22.519 12.564 5.839 1.00 77.56 539 LEU A CA 1
ATOM 4355 C C . LEU A 1 539 ? 22.836 11.690 7.080 1.00 77.56 539 LEU A C 1
ATOM 4357 O O . LEU A 1 539 ? 23.183 10.516 6.926 1.00 77.56 539 LEU A O 1
ATOM 4361 N N . THR A 1 540 ? 22.695 12.221 8.305 1.00 77.12 540 THR A N 1
ATOM 4362 C CA . THR A 1 540 ? 22.581 11.408 9.537 1.00 77.12 540 THR A CA 1
ATOM 4363 C C . THR A 1 540 ? 21.167 10.850 9.736 1.00 77.12 540 THR A C 1
ATOM 4365 O O . THR A 1 540 ? 21.017 9.756 10.282 1.00 77.12 540 THR A O 1
ATOM 4368 N N . THR A 1 541 ? 20.151 11.527 9.192 1.00 79.25 541 THR A N 1
ATOM 4369 C CA . THR A 1 541 ? 18.781 11.024 9.042 1.00 79.25 541 THR A CA 1
ATOM 4370 C C . THR A 1 541 ? 18.470 10.929 7.557 1.00 79.25 541 THR A C 1
ATOM 4372 O O . THR A 1 541 ? 18.127 11.913 6.909 1.00 79.25 541 THR A O 1
ATOM 4375 N N . TYR A 1 542 ? 18.657 9.744 6.992 1.00 79.94 542 TYR A N 1
ATOM 4376 C CA . TYR A 1 542 ? 18.713 9.533 5.542 1.00 79.94 542 TYR A CA 1
ATOM 4377 C C . TYR A 1 542 ? 17.489 8.784 4.981 1.00 79.94 542 TYR A C 1
ATOM 4379 O O . TYR A 1 542 ? 17.517 8.322 3.848 1.00 79.94 542 TYR A O 1
ATOM 4387 N N . SER A 1 543 ? 16.419 8.713 5.775 1.00 83.00 543 SER A N 1
ATOM 4388 C CA . SER A 1 543 ? 15.138 8.062 5.490 1.00 83.00 543 SER A CA 1
ATOM 4389 C C . SER A 1 543 ? 13.966 8.912 5.993 1.00 83.00 543 SER A C 1
ATOM 4391 O O . SER A 1 543 ? 14.163 9.840 6.788 1.00 83.00 543 SER A O 1
ATOM 4393 N N . LEU A 1 544 ? 12.754 8.579 5.542 1.00 88.06 544 LEU A N 1
ATOM 4394 C CA . LEU A 1 544 ? 11.500 9.126 6.059 1.00 88.06 544 LEU A CA 1
ATOM 4395 C C . LEU A 1 544 ? 11.371 8.919 7.583 1.00 88.06 544 LEU A C 1
ATOM 4397 O O . LEU A 1 544 ? 11.778 7.896 8.129 1.00 88.06 544 LEU A O 1
ATOM 4401 N N . THR A 1 545 ? 10.790 9.901 8.283 1.00 88.31 545 THR A N 1
ATOM 4402 C CA . THR A 1 545 ? 10.728 9.935 9.758 1.00 88.31 545 THR A CA 1
ATOM 4403 C C . THR A 1 545 ? 9.303 9.903 10.302 1.00 88.31 545 THR A C 1
ATOM 4405 O O . THR A 1 545 ? 8.439 10.620 9.795 1.00 88.31 545 THR A O 1
ATOM 4408 N N . LYS A 1 546 ? 9.085 9.166 11.396 1.00 90.25 546 LYS A N 1
ATOM 4409 C CA . LYS A 1 546 ? 7.781 9.019 12.067 1.00 90.25 546 LYS A CA 1
ATOM 4410 C C . LYS A 1 546 ? 7.453 10.128 13.050 1.00 90.25 546 LYS A C 1
ATOM 4412 O O . LYS A 1 546 ? 8.338 10.750 13.645 1.00 90.25 546 LYS A O 1
ATOM 4417 N N . SER A 1 547 ? 6.161 10.273 13.331 1.00 94.88 547 SER A N 1
ATOM 4418 C CA . SER A 1 547 ? 5.690 11.006 14.502 1.00 94.88 547 SER A CA 1
ATOM 4419 C C . SER A 1 547 ? 5.845 10.150 15.761 1.00 94.88 547 SER A C 1
ATOM 4421 O O . SER A 1 547 ? 5.466 8.981 15.785 1.00 94.88 547 SER A O 1
ATOM 4423 N N . ILE A 1 548 ? 6.335 10.730 16.863 1.00 96.38 548 ILE A N 1
ATOM 4424 C CA . ILE A 1 548 ? 6.588 9.955 18.095 1.00 96.38 548 ILE A CA 1
ATOM 4425 C C . ILE A 1 548 ? 5.320 9.378 18.750 1.00 96.38 548 ILE A C 1
ATOM 4427 O O . ILE A 1 548 ? 5.443 8.603 19.690 1.00 96.38 548 ILE A O 1
ATOM 4431 N N . PHE A 1 549 ? 4.114 9.751 18.303 1.00 96.75 549 PHE A N 1
ATOM 4432 C CA . PHE A 1 549 ? 2.876 9.156 18.811 1.00 96.75 549 PHE A CA 1
ATOM 4433 C C . PHE A 1 549 ? 2.636 7.726 18.305 1.00 96.75 549 PHE A C 1
ATOM 4435 O O . PHE A 1 549 ? 1.902 6.977 18.950 1.00 96.75 549 PHE A O 1
ATOM 4442 N N . GLU A 1 550 ? 3.241 7.359 17.173 1.00 96.19 550 GLU A N 1
ATOM 4443 C CA . GLU A 1 550 ? 3.073 6.061 16.506 1.00 96.19 550 GLU A CA 1
ATOM 4444 C C . GLU A 1 550 ? 3.858 4.932 17.186 1.00 96.19 550 GLU A C 1
ATOM 4446 O O . GLU A 1 550 ? 3.556 3.762 16.982 1.00 96.19 550 GLU A O 1
ATOM 4451 N N . ILE A 1 551 ? 4.859 5.281 17.997 1.00 93.38 551 ILE A N 1
ATOM 4452 C CA . ILE A 1 551 ? 5.748 4.345 18.691 1.00 93.38 551 ILE A CA 1
ATOM 4453 C C . ILE A 1 551 ? 5.326 4.141 20.152 1.00 93.38 551 ILE A C 1
ATOM 4455 O O . ILE A 1 551 ? 4.747 5.033 20.775 1.00 93.38 551 ILE A O 1
ATOM 4459 N N . SER A 1 552 ? 5.645 2.968 20.702 1.00 95.00 552 SER A N 1
ATOM 4460 C CA . SER A 1 552 ? 5.427 2.613 22.109 1.00 95.00 552 SER A CA 1
ATOM 4461 C C . SER A 1 552 ? 5.919 3.713 23.080 1.00 95.00 552 SER A C 1
ATOM 4463 O O . SER A 1 552 ? 7.079 4.134 22.978 1.00 95.00 552 SER A O 1
ATOM 4465 N N . PRO A 1 553 ? 5.070 4.203 24.011 1.00 96.94 553 PRO A N 1
ATOM 4466 C CA . PRO A 1 553 ? 5.441 5.257 24.958 1.00 96.94 553 PRO A CA 1
ATOM 4467 C C . PRO A 1 553 ? 6.532 4.846 25.960 1.00 96.94 553 PRO A C 1
ATOM 4469 O O . PRO A 1 553 ? 6.510 3.749 26.514 1.00 96.94 553 PRO A O 1
ATOM 4472 N N . ASP A 1 554 ? 7.441 5.772 26.270 1.00 95.19 554 ASP A N 1
ATOM 4473 C CA . ASP A 1 554 ? 8.497 5.631 27.284 1.00 95.19 554 ASP A CA 1
ATOM 4474 C C . ASP A 1 554 ? 8.885 7.031 27.822 1.00 95.19 554 ASP A C 1
ATOM 4476 O O . ASP A 1 554 ? 8.522 8.054 27.239 1.00 95.19 554 ASP A O 1
ATOM 4480 N N . ILE A 1 555 ? 9.627 7.117 28.931 1.00 94.69 555 ILE A N 1
ATOM 4481 C CA . ILE A 1 555 ? 10.058 8.385 29.567 1.00 94.69 555 ILE A CA 1
ATOM 4482 C C . ILE A 1 555 ? 11.349 8.982 28.971 1.00 94.69 555 ILE A C 1
ATOM 4484 O O . ILE A 1 555 ? 11.861 10.005 29.458 1.00 94.69 555 ILE A O 1
ATOM 4488 N N . ALA A 1 556 ? 11.925 8.311 27.973 1.00 92.75 556 ALA A N 1
ATOM 4489 C CA . ALA A 1 556 ? 13.185 8.640 27.314 1.00 92.75 556 ALA A CA 1
ATOM 4490 C C . ALA A 1 556 ? 13.243 8.025 25.900 1.00 92.75 556 ALA A C 1
ATOM 4492 O O . ALA A 1 556 ? 12.403 7.220 25.520 1.00 92.75 556 ALA A O 1
ATOM 4493 N N . GLY A 1 557 ? 14.244 8.405 25.099 1.00 90.00 557 GLY A N 1
ATOM 4494 C CA . GLY A 1 557 ? 14.582 7.698 23.854 1.00 90.00 557 GLY A CA 1
ATOM 4495 C C . GLY A 1 557 ? 13.573 7.779 22.697 1.00 90.00 557 GLY A C 1
ATOM 4496 O O . GLY A 1 557 ? 13.806 7.141 21.673 1.00 90.00 557 GLY A O 1
ATOM 4497 N N . LEU A 1 558 ? 12.472 8.532 22.817 1.00 92.31 558 LEU A N 1
ATOM 4498 C CA . LEU A 1 558 ? 11.482 8.692 21.739 1.00 92.31 558 LEU A CA 1
ATOM 4499 C C . LEU A 1 558 ? 11.849 9.781 20.718 1.00 92.31 558 LEU A C 1
ATOM 4501 O O . LEU A 1 558 ? 11.562 9.631 19.535 1.00 92.31 558 LEU A O 1
ATOM 4505 N N . VAL A 1 559 ? 12.464 10.881 21.163 1.00 92.75 559 VAL A N 1
ATOM 4506 C CA . VAL A 1 559 ? 12.683 12.105 20.368 1.00 92.75 559 VAL A CA 1
ATOM 4507 C C . VAL A 1 559 ? 14.089 12.138 19.778 1.00 92.75 559 VAL A C 1
ATOM 4509 O O . VAL A 1 559 ? 15.055 11.846 20.482 1.00 92.75 559 VAL A O 1
ATOM 4512 N N . GLY A 1 560 ? 14.214 12.556 18.515 1.00 89.00 560 GLY A N 1
ATOM 4513 C CA . GLY A 1 560 ? 15.515 12.793 17.886 1.00 89.00 560 GLY A CA 1
ATOM 4514 C C . GLY A 1 560 ? 16.269 11.520 17.494 1.00 89.00 560 GLY A C 1
ATOM 4515 O O . GLY A 1 560 ? 17.495 11.549 17.414 1.00 89.00 560 GLY A O 1
ATOM 4516 N N . ARG A 1 561 ? 15.564 10.406 17.247 1.00 89.25 561 ARG A N 1
ATOM 4517 C CA . ARG A 1 561 ? 16.172 9.196 16.674 1.00 89.25 561 ARG A CA 1
ATOM 4518 C C . ARG A 1 561 ? 16.695 9.501 15.264 1.00 89.25 561 ARG A C 1
ATOM 4520 O O . ARG A 1 561 ? 16.007 10.157 14.478 1.00 89.25 561 ARG A O 1
ATOM 4527 N N . VAL A 1 562 ? 17.899 9.023 14.965 1.00 85.19 562 VAL A N 1
ATOM 4528 C CA . VAL A 1 562 ? 18.623 9.183 13.688 1.00 85.19 562 VAL A CA 1
ATOM 4529 C C . VAL A 1 562 ? 19.054 7.807 13.166 1.00 85.19 562 VAL A C 1
ATOM 4531 O O . VAL A 1 562 ? 18.964 6.820 13.895 1.00 85.19 562 VAL A O 1
ATOM 4534 N N . GLY A 1 563 ? 19.548 7.726 11.929 1.00 74.81 563 GLY A N 1
ATOM 4535 C CA . GLY A 1 563 ? 19.788 6.451 11.248 1.00 74.81 563 GLY A CA 1
ATOM 4536 C C . GLY A 1 563 ? 18.539 5.956 10.520 1.00 74.81 563 GLY A C 1
ATOM 4537 O O . GLY A 1 563 ? 17.828 6.765 9.925 1.00 74.81 563 GLY A O 1
ATOM 4538 N N . HIS A 1 564 ? 18.291 4.642 10.566 1.00 64.06 564 HIS A N 1
ATOM 4539 C CA . HIS A 1 564 ? 17.033 4.049 10.104 1.00 64.06 564 HIS A CA 1
ATOM 4540 C C . HIS A 1 564 ? 16.223 3.354 11.219 1.00 64.06 564 HIS A C 1
ATOM 4542 O O . HIS A 1 564 ? 15.003 3.426 11.198 1.00 64.06 564 HIS A O 1
ATOM 4548 N N . TYR A 1 565 ? 16.835 2.753 12.247 1.00 69.62 565 TYR A N 1
ATOM 4549 C CA . TYR A 1 565 ? 16.062 2.148 13.343 1.00 69.62 565 TYR A CA 1
ATOM 4550 C C . TYR A 1 565 ? 16.769 2.201 14.707 1.00 69.62 565 TYR A C 1
ATOM 4552 O O . TYR A 1 565 ? 18.003 2.195 14.738 1.00 69.62 565 TYR A O 1
ATOM 4560 N N . PRO A 1 566 ? 16.033 2.190 15.843 1.00 72.12 566 PRO A N 1
ATOM 4561 C CA . PRO A 1 566 ? 14.572 2.342 15.980 1.00 72.12 566 PRO A CA 1
ATOM 4562 C C . PRO A 1 566 ? 14.050 3.575 15.241 1.00 72.12 566 PRO A C 1
ATOM 4564 O O . PRO A 1 566 ? 14.705 4.613 15.312 1.00 72.12 566 PRO A O 1
ATOM 4567 N N . THR A 1 567 ? 12.953 3.421 14.475 1.00 76.19 567 THR A N 1
ATOM 4568 C CA . THR A 1 567 ? 12.598 4.312 13.337 1.00 76.19 567 THR A CA 1
ATOM 4569 C C . THR A 1 567 ? 12.849 5.798 13.633 1.00 76.19 567 THR A C 1
ATOM 4571 O O . THR A 1 567 ? 12.444 6.243 14.715 1.00 76.19 567 THR A O 1
ATOM 4574 N N . PRO A 1 568 ? 13.508 6.578 12.747 1.00 85.69 568 PRO A N 1
ATOM 4575 C CA . PRO A 1 568 ? 13.905 7.943 13.054 1.00 85.69 568 PRO A CA 1
ATOM 4576 C C . PRO A 1 568 ? 12.716 8.857 13.351 1.00 85.69 568 PRO A C 1
ATOM 4578 O O . PRO A 1 568 ? 11.650 8.779 12.743 1.00 85.69 568 PRO A O 1
ATOM 4581 N N . THR A 1 569 ? 12.953 9.760 14.297 1.00 91.88 569 THR A N 1
ATOM 4582 C CA . THR A 1 569 ? 11.993 10.731 14.854 1.00 91.88 569 THR A CA 1
ATOM 4583 C C . THR A 1 569 ? 12.625 12.123 14.972 1.00 91.88 569 THR A C 1
ATOM 4585 O O . THR A 1 569 ? 12.199 12.974 15.756 1.00 91.88 569 THR A O 1
ATOM 4588 N N . SER A 1 570 ? 13.718 12.343 14.241 1.00 90.00 570 SER A N 1
ATOM 4589 C CA . SER A 1 570 ? 14.391 13.632 14.109 1.00 90.00 570 SER A CA 1
ATOM 4590 C C . SER A 1 570 ? 13.701 14.469 13.035 1.00 90.00 570 SER A C 1
ATOM 4592 O O . SER A 1 570 ? 13.606 14.062 11.883 1.00 90.00 570 SER A O 1
ATOM 4594 N N . ILE A 1 571 ? 13.247 15.667 13.402 1.00 90.12 571 ILE A N 1
ATOM 4595 C CA . ILE A 1 571 ? 12.710 16.630 12.439 1.00 90.12 571 ILE A CA 1
ATOM 4596 C C . ILE A 1 571 ? 13.902 17.390 11.841 1.00 90.12 571 ILE A C 1
ATOM 4598 O O . ILE A 1 571 ? 14.586 18.125 12.548 1.00 90.12 571 ILE A O 1
ATOM 4602 N N . ASN A 1 572 ? 14.177 17.186 10.550 1.00 88.94 572 ASN A N 1
ATOM 4603 C CA . ASN A 1 572 ? 15.371 17.724 9.870 1.00 88.94 572 ASN A CA 1
ATOM 4604 C C . ASN A 1 572 ? 15.167 19.129 9.263 1.00 88.94 572 ASN A C 1
ATOM 4606 O O . ASN A 1 572 ? 15.989 19.609 8.487 1.00 88.94 572 ASN A O 1
ATOM 4610 N N . TYR A 1 573 ? 14.064 19.786 9.617 1.00 92.62 573 TYR A N 1
ATOM 4611 C CA . TYR A 1 573 ? 13.672 21.132 9.202 1.00 92.62 573 TYR A CA 1
ATOM 4612 C C . TYR A 1 573 ? 13.096 21.891 10.409 1.00 92.62 573 TYR A C 1
ATOM 4614 O O . TYR A 1 573 ? 12.739 21.275 11.411 1.00 92.62 573 TYR A O 1
ATOM 4622 N N . ASP A 1 574 ? 12.986 23.221 10.332 1.00 94.31 574 ASP A N 1
ATOM 4623 C CA . ASP A 1 574 ? 12.313 24.010 11.375 1.00 94.31 574 ASP A CA 1
ATOM 4624 C C . ASP A 1 574 ? 10.801 23.690 11.387 1.00 94.31 574 ASP A C 1
ATOM 4626 O O . ASP A 1 574 ? 10.119 23.989 10.398 1.00 94.31 574 ASP A O 1
ATOM 4630 N N . PRO A 1 575 ? 10.238 23.126 12.479 1.00 92.88 575 PRO A N 1
ATOM 4631 C CA . PRO A 1 575 ? 8.815 22.802 12.564 1.00 92.88 575 PRO A CA 1
ATOM 4632 C C . PRO A 1 575 ? 7.882 23.990 12.291 1.00 92.88 575 PRO A C 1
ATOM 4634 O O . PRO A 1 575 ? 6.747 23.780 11.860 1.00 92.88 575 PRO A O 1
ATOM 4637 N N . MET A 1 576 ? 8.343 25.229 12.505 1.00 93.94 576 MET A N 1
ATOM 4638 C CA . MET A 1 576 ? 7.558 26.438 12.245 1.00 93.94 576 MET A CA 1
ATOM 4639 C C . MET A 1 576 ? 7.193 26.621 10.769 1.00 93.94 576 MET A C 1
ATOM 4641 O O . MET A 1 576 ? 6.166 27.238 10.485 1.00 93.94 576 MET A O 1
ATOM 4645 N N . VAL A 1 577 ? 7.958 26.044 9.835 1.00 97.00 577 VAL A N 1
ATOM 4646 C CA . VAL A 1 577 ? 7.677 26.133 8.391 1.00 97.00 577 VAL A CA 1
ATOM 4647 C C . VAL A 1 577 ? 6.316 25.524 8.049 1.00 97.00 577 VAL A C 1
ATOM 4649 O O . VAL A 1 577 ? 5.594 26.075 7.219 1.00 97.00 577 VAL A O 1
ATOM 4652 N N . LEU A 1 578 ? 5.898 24.446 8.726 1.00 97.38 578 LEU A N 1
ATOM 4653 C CA . LEU A 1 578 ? 4.576 23.860 8.483 1.00 97.38 578 LEU A CA 1
ATOM 4654 C C . LEU A 1 578 ? 3.427 24.750 8.969 1.00 97.38 578 LEU A C 1
ATOM 4656 O O . LEU A 1 578 ? 2.367 24.736 8.351 1.00 97.38 578 LEU A O 1
ATOM 4660 N N . ASN A 1 579 ? 3.633 25.588 9.992 1.00 96.88 579 ASN A N 1
ATOM 4661 C CA . ASN A 1 579 ? 2.627 26.578 10.395 1.00 96.88 579 ASN A CA 1
ATOM 4662 C C . ASN A 1 579 ? 2.413 27.640 9.300 1.00 96.88 579 ASN A C 1
ATOM 4664 O O . ASN A 1 579 ? 1.284 28.091 9.092 1.00 96.88 579 ASN A O 1
ATOM 4668 N N . GLU A 1 580 ? 3.471 28.021 8.572 1.00 98.12 580 GLU A N 1
ATOM 4669 C CA . GLU A 1 580 ? 3.377 28.926 7.419 1.00 98.12 580 GLU A CA 1
ATOM 4670 C C . GLU A 1 580 ? 2.712 28.234 6.217 1.00 98.12 580 GLU A C 1
ATOM 4672 O O . GLU A 1 580 ? 1.744 28.765 5.674 1.00 98.12 580 GLU A O 1
ATOM 4677 N N . VAL A 1 581 ? 3.151 27.022 5.856 1.00 98.69 581 VAL A N 1
ATOM 4678 C CA . VAL A 1 581 ? 2.563 26.201 4.774 1.00 98.69 581 VAL A CA 1
ATOM 4679 C C . VAL A 1 581 ? 1.062 25.977 4.996 1.00 98.69 581 VAL A C 1
ATOM 4681 O O . VAL A 1 581 ? 0.261 26.271 4.109 1.00 98.69 581 VAL A O 1
ATOM 4684 N N . TRP A 1 582 ? 0.660 25.545 6.194 1.00 98.50 582 TRP A N 1
ATOM 4685 C CA . TRP A 1 582 ? -0.745 25.356 6.572 1.00 98.50 582 TRP A CA 1
ATOM 4686 C C . TRP A 1 582 ? -1.546 26.664 6.484 1.00 98.50 582 TRP A C 1
ATOM 4688 O O . TRP A 1 582 ? -2.657 26.695 5.951 1.00 98.50 582 TRP A O 1
ATOM 4698 N N . SER A 1 583 ? -0.961 27.780 6.933 1.00 98.44 583 SER A N 1
ATOM 4699 C CA . SER A 1 583 ? -1.590 29.104 6.836 1.00 98.44 583 SER A CA 1
ATOM 4700 C C . SER A 1 583 ? -1.758 29.572 5.387 1.00 98.44 583 SER A C 1
ATOM 4702 O O . SER A 1 583 ? -2.743 30.243 5.075 1.00 98.44 583 SER A O 1
ATOM 4704 N N . LEU A 1 584 ? -0.831 29.219 4.492 1.00 98.75 584 LEU A N 1
ATOM 4705 C CA . LEU A 1 584 ? -0.917 29.508 3.060 1.00 98.75 584 LEU A CA 1
ATOM 4706 C C . LEU A 1 584 ? -2.017 28.678 2.384 1.00 98.75 584 LEU A C 1
ATOM 4708 O O . LEU A 1 584 ? -2.836 29.259 1.675 1.00 98.75 584 LEU A O 1
ATOM 4712 N N . PHE A 1 585 ? -2.121 27.375 2.666 1.00 98.50 585 PHE A N 1
ATOM 4713 C CA . PHE A 1 585 ? -3.232 26.531 2.195 1.00 98.50 585 PHE A CA 1
ATOM 4714 C C . PHE A 1 585 ? -4.594 27.085 2.654 1.00 98.50 585 PHE A C 1
ATOM 4716 O O . PHE A 1 585 ? -5.470 27.366 1.832 1.00 98.50 585 PHE A O 1
ATOM 4723 N N . MET A 1 586 ? -4.737 27.392 3.949 1.00 97.94 586 MET A N 1
ATOM 4724 C CA . MET A 1 586 ? -5.948 28.020 4.499 1.00 97.94 586 MET A CA 1
ATOM 4725 C C . MET A 1 586 ? -6.239 29.418 3.925 1.00 97.94 586 MET A C 1
ATOM 4727 O O . MET A 1 586 ? -7.385 29.863 3.943 1.00 97.94 586 MET A O 1
ATOM 4731 N N . ASN A 1 587 ? -5.235 30.136 3.415 1.00 98.19 587 ASN A N 1
ATOM 4732 C CA . ASN A 1 587 ? -5.433 31.404 2.707 1.00 98.19 587 ASN A CA 1
ATOM 4733 C C . ASN A 1 587 ? -5.788 31.208 1.226 1.00 98.19 587 ASN A C 1
ATOM 4735 O O . ASN A 1 587 ? -6.546 32.016 0.689 1.00 98.19 587 ASN A O 1
ATOM 4739 N N . ALA A 1 588 ? -5.316 30.139 0.581 1.00 97.94 588 ALA A N 1
ATOM 4740 C CA . ALA A 1 588 ? -5.718 29.771 -0.773 1.00 97.94 588 ALA A CA 1
ATOM 4741 C C . ALA A 1 588 ? -7.221 29.460 -0.831 1.00 97.94 588 ALA A C 1
ATOM 4743 O O . ALA A 1 588 ? -7.936 30.077 -1.616 1.00 97.94 588 ALA A O 1
ATOM 4744 N N . THR A 1 589 ? -7.729 28.617 0.073 1.00 95.75 589 THR A N 1
ATOM 4745 C CA . THR A 1 589 ? -9.167 28.281 0.160 1.00 95.75 589 THR A CA 1
ATOM 4746 C C . THR A 1 589 ? -10.061 29.435 0.619 1.00 95.75 589 THR A C 1
ATOM 4748 O O . THR A 1 589 ? -11.244 29.460 0.292 1.00 95.75 589 THR A O 1
ATOM 4751 N N . ARG A 1 590 ? -9.524 30.438 1.330 1.00 95.62 590 ARG A N 1
ATOM 4752 C CA . ARG A 1 590 ? -10.248 31.697 1.609 1.00 95.62 590 ARG A CA 1
ATOM 4753 C C . ARG A 1 590 ? -10.422 32.580 0.371 1.00 95.62 590 ARG A C 1
ATOM 4755 O O . ARG A 1 590 ? -11.352 33.381 0.345 1.00 95.62 590 ARG A O 1
ATOM 4762 N N . LYS A 1 591 ? -9.524 32.477 -0.616 1.00 95.00 591 LYS A N 1
ATOM 4763 C CA . LYS A 1 591 ? -9.626 33.189 -1.902 1.00 95.00 591 LYS A CA 1
ATOM 4764 C C . LYS A 1 591 ? -10.439 32.407 -2.924 1.00 95.00 591 LYS A C 1
ATOM 4766 O O . LYS A 1 591 ? -11.236 33.005 -3.633 1.00 95.00 591 LYS A O 1
ATOM 4771 N N . GLU A 1 592 ? -10.218 31.097 -2.982 1.00 96.75 592 GLU A N 1
ATOM 4772 C CA . GLU A 1 592 ? -10.854 30.180 -3.919 1.00 96.75 592 GLU A CA 1
ATOM 4773 C C . GLU A 1 592 ? -11.466 28.988 -3.160 1.00 96.75 592 GLU A C 1
ATOM 4775 O O . GLU A 1 592 ? -10.818 27.951 -2.992 1.00 96.75 592 GLU A O 1
ATOM 4780 N N . PRO A 1 593 ? -12.708 29.123 -2.654 1.00 95.62 593 PRO A N 1
ATOM 4781 C CA . PRO A 1 593 ? -13.367 28.071 -1.886 1.00 95.62 593 PRO A CA 1
ATOM 4782 C C . PRO A 1 593 ? -13.622 26.787 -2.679 1.00 95.62 593 PRO A C 1
ATOM 4784 O O . PRO A 1 593 ? -13.827 25.740 -2.065 1.00 95.62 593 PRO A O 1
ATOM 4787 N N . SER A 1 594 ? -13.607 26.831 -4.020 1.00 93.75 594 SER A N 1
ATOM 4788 C CA . SER A 1 594 ? -13.830 25.630 -4.830 1.00 93.75 594 SER A CA 1
ATOM 4789 C C . SER A 1 594 ? -12.703 24.598 -4.717 1.00 93.75 594 SER A C 1
ATOM 4791 O O . SER A 1 594 ? -12.966 23.427 -4.980 1.00 93.75 594 SER A O 1
ATOM 4793 N N . LEU A 1 595 ? -11.516 24.978 -4.215 1.00 94.25 595 LEU A N 1
ATOM 4794 C CA . LEU A 1 595 ? -10.405 24.064 -3.902 1.00 94.25 595 LEU A CA 1
ATOM 4795 C C . LEU A 1 595 ? -10.804 22.894 -2.984 1.00 94.25 595 LEU A C 1
ATOM 4797 O O . LEU A 1 595 ? -10.243 21.815 -3.126 1.00 94.25 595 LEU A O 1
ATOM 4801 N N . TRP A 1 596 ? -11.803 23.052 -2.106 1.00 92.88 596 TRP A N 1
ATOM 4802 C CA . TRP A 1 596 ? -12.317 21.946 -1.278 1.00 92.88 596 TRP A CA 1
ATOM 4803 C C . TRP A 1 596 ? -13.053 20.847 -2.070 1.00 92.88 596 TRP A C 1
ATOM 4805 O O . TRP A 1 596 ? -13.378 19.817 -1.498 1.00 92.88 596 TRP A O 1
ATOM 4815 N N . HIS A 1 597 ? -13.298 21.035 -3.372 1.00 89.31 597 HIS A N 1
ATOM 4816 C CA . HIS A 1 597 ? -13.798 19.990 -4.278 1.00 89.31 597 HIS A CA 1
ATOM 4817 C C . HIS A 1 597 ? -12.670 19.326 -5.092 1.00 89.31 597 HIS A C 1
ATOM 4819 O O . HIS A 1 597 ? -12.952 18.521 -5.976 1.00 89.31 597 HIS A O 1
ATOM 4825 N N . SER A 1 598 ? -11.400 19.672 -4.841 1.00 90.25 598 SER A 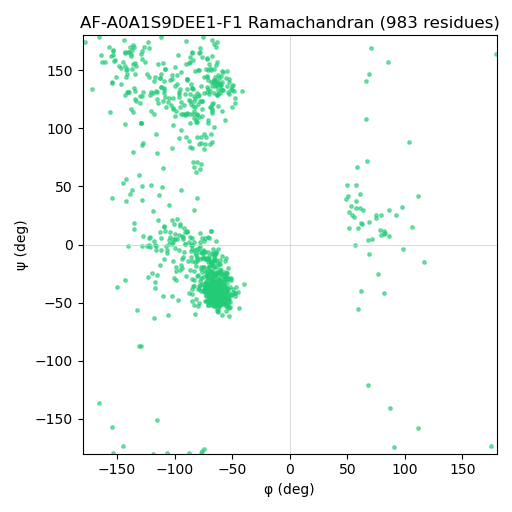N 1
ATOM 4826 C CA . SER A 1 598 ? -10.238 18.948 -5.365 1.00 90.25 598 SER A CA 1
ATOM 4827 C C . SER A 1 598 ? -9.786 17.923 -4.318 1.00 90.25 598 SER A C 1
ATOM 4829 O O . SER A 1 598 ? -9.253 18.328 -3.280 1.00 90.25 598 SER A O 1
ATOM 4831 N N . PRO A 1 599 ? -9.920 16.606 -4.578 1.00 91.25 599 PRO A N 1
ATOM 4832 C CA . PRO A 1 599 ? -9.435 15.582 -3.653 1.00 91.25 599 PRO A CA 1
ATOM 4833 C C . PRO A 1 599 ? -7.917 15.667 -3.428 1.00 91.25 599 PRO A C 1
ATOM 4835 O O . PRO A 1 599 ? -7.424 15.273 -2.376 1.00 91.25 599 PRO A O 1
ATOM 4838 N N . ALA A 1 600 ? -7.167 16.245 -4.378 1.00 92.31 600 ALA A N 1
ATOM 4839 C CA . ALA A 1 600 ? -5.736 16.492 -4.230 1.00 92.31 600 ALA A CA 1
ATOM 4840 C C . ALA A 1 600 ? -5.443 17.549 -3.158 1.00 92.31 600 ALA A C 1
ATOM 4842 O O . ALA A 1 600 ? -4.563 17.358 -2.321 1.00 92.31 600 ALA A O 1
ATOM 4843 N N . TYR A 1 601 ? -6.197 18.655 -3.169 1.00 95.06 601 TYR A N 1
ATOM 4844 C CA . TYR A 1 601 ? -6.091 19.684 -2.138 1.00 95.06 601 TYR A CA 1
ATOM 4845 C C . TYR A 1 601 ? -6.525 19.137 -0.770 1.00 95.06 601 TYR A C 1
ATOM 4847 O O . TYR A 1 601 ? -5.859 19.409 0.225 1.00 95.06 601 TYR A O 1
ATOM 4855 N N . GLU A 1 602 ? -7.602 18.349 -0.714 1.00 94.56 602 GLU A N 1
ATOM 4856 C CA . GLU A 1 602 ? -8.070 17.722 0.528 1.00 94.56 602 GLU A CA 1
ATOM 4857 C C . GLU A 1 602 ? -7.026 16.763 1.123 1.00 94.56 602 GLU A C 1
ATOM 4859 O O . GLU A 1 602 ? -6.667 16.914 2.292 1.00 94.56 602 GLU A O 1
ATOM 4864 N N . TYR A 1 603 ? -6.483 15.842 0.318 1.00 95.56 603 TYR A N 1
ATOM 4865 C CA . TYR A 1 603 ? -5.424 14.915 0.730 1.00 95.56 603 TYR A CA 1
ATOM 4866 C C . TYR A 1 603 ? -4.195 15.663 1.271 1.00 95.56 603 TYR A C 1
ATOM 4868 O O . TYR A 1 603 ? -3.748 15.402 2.390 1.00 95.56 603 TYR A O 1
ATOM 4876 N N . ASP A 1 604 ? -3.678 16.637 0.514 1.00 97.19 604 ASP A N 1
ATOM 4877 C CA . ASP A 1 604 ? -2.483 17.393 0.907 1.00 97.19 604 ASP A CA 1
ATOM 4878 C C . ASP A 1 604 ? -2.733 18.220 2.181 1.00 97.19 604 ASP A C 1
ATOM 4880 O O . ASP A 1 604 ? -1.862 18.330 3.044 1.00 97.19 604 ASP A O 1
ATOM 4884 N N . MET A 1 605 ? -3.939 18.775 2.336 1.00 97.44 605 MET A N 1
ATOM 4885 C CA . MET A 1 605 ? -4.340 19.527 3.524 1.00 97.44 605 MET A CA 1
ATOM 4886 C C . MET A 1 605 ? -4.440 18.630 4.771 1.00 97.44 605 MET A C 1
ATOM 4888 O O . MET A 1 605 ? -4.065 19.068 5.866 1.00 97.44 605 MET A O 1
ATOM 4892 N N . VAL A 1 606 ? -4.899 17.381 4.625 1.00 97.44 606 VAL A N 1
ATOM 4893 C CA . VAL A 1 606 ? -4.889 16.374 5.700 1.00 97.44 606 VAL A CA 1
ATOM 4894 C C . VAL A 1 606 ? -3.453 15.996 6.072 1.00 97.44 606 VAL A C 1
ATOM 4896 O O . VAL A 1 606 ? -3.117 16.068 7.255 1.00 97.44 606 VAL A O 1
ATOM 4899 N N . ASP A 1 607 ? -2.578 15.695 5.106 1.00 97.38 607 ASP A N 1
ATOM 4900 C CA . ASP A 1 607 ? -1.182 15.305 5.374 1.00 97.38 607 ASP A CA 1
ATOM 4901 C C . ASP A 1 607 ? -0.354 16.435 6.018 1.00 97.38 607 ASP A C 1
ATOM 4903 O O . ASP A 1 607 ? 0.303 16.235 7.044 1.00 97.38 607 ASP A O 1
ATOM 4907 N N . ILE A 1 608 ? -0.458 17.664 5.498 1.00 98.12 608 ILE A N 1
ATOM 4908 C CA . ILE A 1 608 ? 0.193 18.847 6.085 1.00 98.12 608 ILE A CA 1
ATOM 4909 C C . ILE A 1 608 ? -0.284 19.066 7.528 1.00 98.12 608 ILE A C 1
ATOM 4911 O O . ILE A 1 608 ? 0.524 19.355 8.415 1.00 98.12 608 ILE A O 1
ATOM 4915 N N . THR A 1 609 ? -1.587 18.911 7.791 1.00 98.44 609 THR A N 1
ATOM 4916 C CA . THR A 1 609 ? -2.146 19.084 9.142 1.00 98.44 609 THR A CA 1
ATOM 4917 C C . THR A 1 609 ? -1.703 17.952 10.079 1.00 98.44 609 THR A C 1
ATOM 4919 O O . THR A 1 609 ? -1.288 18.226 11.207 1.00 98.44 609 THR A O 1
ATOM 4922 N N . ARG A 1 610 ? -1.695 16.698 9.608 1.00 97.94 610 ARG A N 1
ATOM 4923 C CA . ARG A 1 610 ? -1.153 15.524 10.313 1.00 97.94 610 ARG A CA 1
ATOM 4924 C C . ARG A 1 610 ? 0.303 15.750 10.721 1.00 97.94 610 ARG A C 1
ATOM 4926 O O . ARG A 1 610 ? 0.630 15.604 11.899 1.00 97.94 610 ARG A O 1
ATOM 4933 N N . GLN A 1 611 ? 1.164 16.152 9.785 1.00 97.81 611 GLN A N 1
ATOM 4934 C CA . GLN A 1 611 ? 2.586 16.375 10.048 1.00 97.81 611 GLN A CA 1
ATOM 4935 C C . GLN A 1 611 ? 2.820 17.549 11.014 1.00 97.81 611 GLN A C 1
ATOM 4937 O O . GLN A 1 611 ? 3.629 17.437 11.936 1.00 97.81 611 GLN A O 1
ATOM 4942 N N . LEU A 1 612 ? 2.075 18.651 10.866 1.00 97.88 612 LEU A N 1
ATOM 4943 C CA . LEU A 1 612 ? 2.104 19.790 11.792 1.00 97.88 612 LEU A CA 1
ATOM 4944 C C . LEU A 1 612 ? 1.748 19.350 13.223 1.00 97.88 612 LEU A C 1
ATOM 4946 O O . LEU A 1 612 ? 2.444 19.701 14.178 1.00 97.88 612 LEU A O 1
ATOM 4950 N N . MET A 1 613 ? 0.699 18.541 13.382 1.00 98.00 613 MET A N 1
ATOM 4951 C CA . MET A 1 613 ? 0.248 18.052 14.688 1.00 98.00 613 MET A CA 1
ATOM 4952 C C . MET A 1 613 ? 1.184 16.988 15.282 1.00 98.00 613 MET A C 1
ATOM 4954 O O . MET A 1 613 ? 1.404 16.994 16.494 1.00 98.00 613 MET A O 1
ATOM 4958 N N . GLY A 1 614 ? 1.803 16.140 14.455 1.00 96.75 614 GLY A N 1
ATOM 4959 C CA . GLY A 1 614 ? 2.872 15.224 14.869 1.00 96.75 614 GLY A CA 1
ATOM 4960 C C . GLY A 1 614 ? 4.109 15.962 15.384 1.00 96.75 614 GLY A C 1
ATOM 4961 O O . GLY A 1 614 ? 4.617 15.647 16.462 1.00 96.75 614 GLY A O 1
ATOM 4962 N N . ASN A 1 615 ? 4.526 17.027 14.693 1.00 96.81 615 ASN A N 1
ATOM 4963 C CA . ASN A 1 615 ? 5.599 17.909 15.154 1.00 96.81 615 ASN A CA 1
ATOM 4964 C C . ASN A 1 615 ? 5.226 18.606 16.480 1.00 96.81 615 ASN A C 1
ATOM 4966 O O . ASN A 1 615 ? 6.053 18.705 17.387 1.00 96.81 615 ASN A O 1
ATOM 4970 N N . ALA A 1 616 ? 3.974 19.050 16.638 1.00 96.88 616 ALA A N 1
ATOM 4971 C CA . ALA A 1 616 ? 3.489 19.650 17.883 1.00 96.88 616 ALA A CA 1
ATOM 4972 C C . ALA A 1 616 ? 3.442 18.651 19.058 1.00 96.88 616 ALA A C 1
ATOM 4974 O O . ALA A 1 616 ? 3.704 19.035 20.201 1.00 96.88 616 ALA A O 1
ATOM 4975 N N . PHE A 1 617 ? 3.161 17.370 18.791 1.00 97.69 617 PHE A N 1
ATOM 4976 C CA . PHE A 1 617 ? 3.114 16.312 19.804 1.00 97.69 617 PHE A CA 1
ATOM 4977 C C . PHE A 1 617 ? 4.467 16.119 20.510 1.00 97.69 617 PHE A C 1
ATOM 4979 O O . PHE A 1 617 ? 4.495 15.923 21.725 1.00 97.69 617 PHE A O 1
ATOM 4986 N N . VAL A 1 618 ? 5.590 16.275 19.794 1.00 96.50 618 VAL A N 1
ATOM 4987 C CA . VAL A 1 618 ? 6.954 16.230 20.367 1.00 96.50 618 VAL A CA 1
ATOM 4988 C C . VAL A 1 618 ? 7.125 17.233 21.515 1.00 96.50 618 VAL A C 1
ATOM 4990 O O . VAL A 1 618 ? 7.731 16.906 22.540 1.00 96.50 618 VAL A O 1
ATOM 4993 N N . ASN A 1 619 ? 6.544 18.428 21.384 1.00 95.44 619 ASN A N 1
ATOM 4994 C CA . ASN A 1 619 ? 6.603 19.462 22.416 1.00 95.44 619 ASN A CA 1
ATOM 4995 C C . ASN A 1 619 ? 5.708 19.115 23.615 1.00 95.44 619 ASN A C 1
ATOM 4997 O O . ASN A 1 619 ? 6.164 19.202 24.750 1.00 95.44 619 ASN A O 1
ATOM 5001 N N . VAL A 1 620 ? 4.473 18.649 23.385 1.00 97.00 620 VAL A N 1
ATOM 5002 C CA . VAL A 1 620 ? 3.545 18.259 24.471 1.00 97.00 620 VAL A CA 1
ATOM 5003 C C . VAL A 1 620 ? 4.094 17.083 25.289 1.00 97.00 620 VAL A C 1
ATOM 5005 O O . VAL A 1 620 ? 4.047 17.106 26.518 1.00 97.00 620 VAL A O 1
ATOM 5008 N N . TYR A 1 621 ? 4.684 16.087 24.624 1.00 98.00 621 TYR A N 1
ATOM 5009 C CA . TYR A 1 621 ? 5.417 15.002 25.278 1.00 98.00 621 TYR A CA 1
ATOM 5010 C C . TYR A 1 621 ? 6.600 15.534 26.109 1.00 98.00 621 TYR A C 1
ATOM 5012 O O . TYR A 1 621 ? 6.773 15.150 27.266 1.00 98.00 621 TYR A O 1
ATOM 5020 N N . SER A 1 622 ? 7.393 16.456 25.557 1.00 96.81 622 SER A N 1
ATOM 5021 C CA . SER A 1 622 ? 8.553 17.027 26.257 1.00 96.81 622 SER A CA 1
ATOM 5022 C C . SER A 1 622 ? 8.147 17.859 27.484 1.00 96.81 622 SER A C 1
ATOM 5024 O O . SER A 1 622 ? 8.787 17.747 28.534 1.00 96.81 622 SER A O 1
ATOM 5026 N N . ASP A 1 623 ? 7.053 18.622 27.395 1.00 95.88 623 ASP A N 1
ATOM 5027 C CA . ASP A 1 623 ? 6.441 19.355 28.511 1.00 95.88 623 ASP A CA 1
ATOM 5028 C C . ASP A 1 623 ? 5.965 18.395 29.622 1.00 95.88 623 ASP A C 1
ATOM 5030 O O . ASP A 1 623 ? 6.233 18.624 30.808 1.00 95.88 623 ASP A O 1
ATOM 5034 N N . LEU A 1 624 ? 5.285 17.302 29.251 1.00 96.75 624 LEU A N 1
ATOM 5035 C CA . LEU A 1 624 ? 4.809 16.260 30.170 1.00 96.75 624 LEU A CA 1
ATOM 5036 C C . LEU A 1 624 ? 5.973 15.592 30.914 1.00 96.75 624 LEU A C 1
ATOM 5038 O O . LEU A 1 624 ? 5.975 15.543 32.146 1.00 96.75 624 LEU A O 1
ATOM 5042 N N . ILE A 1 625 ? 6.987 15.116 30.186 1.00 96.56 625 ILE A N 1
ATOM 5043 C CA . ILE A 1 625 ? 8.154 14.450 30.778 1.00 96.56 625 ILE A CA 1
ATOM 5044 C C . ILE A 1 625 ? 8.949 15.406 31.675 1.00 96.56 625 ILE A C 1
ATOM 5046 O O . ILE A 1 625 ? 9.413 14.996 32.740 1.00 96.56 625 ILE A O 1
ATOM 5050 N N . SER A 1 626 ? 9.066 16.681 31.301 1.00 94.81 626 SER A N 1
ATOM 5051 C CA . SER A 1 626 ? 9.705 17.704 32.140 1.00 94.81 626 SER A CA 1
ATOM 5052 C C . SER A 1 626 ? 8.903 17.971 33.420 1.00 94.81 626 SER A C 1
ATOM 5054 O O . SER A 1 626 ? 9.474 18.036 34.508 1.00 94.81 626 SER A O 1
ATOM 5056 N N . SER A 1 627 ? 7.571 18.033 33.318 1.00 93.94 627 SER A N 1
ATOM 5057 C CA . SER A 1 627 ? 6.668 18.187 34.467 1.00 93.94 627 SER A CA 1
ATOM 5058 C C . SER A 1 627 ? 6.758 16.993 35.424 1.00 93.94 627 SER A C 1
ATOM 5060 O O . SER A 1 627 ? 6.886 17.180 36.637 1.00 93.94 627 SER A O 1
ATOM 5062 N N . TRP A 1 628 ? 6.783 15.768 34.888 1.00 94.50 628 TRP A N 1
ATOM 5063 C CA . TRP A 1 628 ? 6.911 14.523 35.654 1.00 94.50 628 TRP A CA 1
ATOM 5064 C C . TRP A 1 628 ? 8.315 14.296 36.242 1.00 94.50 628 TRP A C 1
ATOM 5066 O O . TRP A 1 628 ? 8.459 13.596 37.245 1.00 94.50 628 TRP A O 1
ATOM 5076 N N . LYS A 1 629 ? 9.363 14.908 35.683 1.00 92.50 629 LYS A N 1
ATOM 5077 C CA . LYS A 1 629 ? 10.714 14.917 36.279 1.00 92.50 629 LYS A CA 1
ATOM 5078 C C . LYS A 1 629 ? 10.913 16.044 37.303 1.00 92.50 629 LYS A C 1
ATOM 5080 O O . LYS A 1 629 ? 11.936 16.069 37.978 1.00 92.50 629 LYS A O 1
ATOM 5085 N N . SER A 1 630 ? 9.933 16.939 37.470 1.00 89.31 630 SER A N 1
ATOM 5086 C CA . SER A 1 630 ? 9.983 18.008 38.474 1.00 89.31 630 SER A CA 1
ATOM 5087 C C . SER A 1 630 ? 9.624 17.532 39.892 1.00 89.31 630 SER A C 1
ATOM 5089 O O . SER A 1 630 ? 8.798 16.634 40.090 1.00 89.31 630 SER A O 1
ATOM 5091 N N . GLU A 1 631 ? 10.217 18.196 40.884 1.00 80.06 631 GLU A N 1
ATOM 5092 C CA . GLU A 1 631 ? 9.946 18.025 42.322 1.00 80.06 631 GLU A CA 1
ATOM 5093 C C . GLU A 1 631 ? 9.057 19.160 42.879 1.00 80.06 631 GLU A C 1
ATOM 5095 O O . GLU A 1 631 ? 9.065 19.452 44.070 1.00 80.06 631 GLU A O 1
ATOM 5100 N N . THR A 1 632 ? 8.310 19.851 42.010 1.00 78.00 632 THR A N 1
ATOM 5101 C CA . THR A 1 632 ? 7.494 21.015 42.399 1.00 78.00 632 THR A CA 1
ATOM 5102 C C . THR A 1 632 ? 6.180 20.608 43.072 1.00 78.00 632 THR A C 1
ATOM 5104 O O . THR A 1 632 ? 5.591 19.589 42.722 1.00 78.00 632 THR A O 1
ATOM 5107 N N . GLU A 1 633 ? 5.656 21.436 43.982 1.00 70.88 633 GLU A N 1
ATOM 5108 C CA . GLU A 1 633 ? 4.362 21.187 44.652 1.00 70.88 633 GLU A CA 1
ATOM 5109 C C . GLU A 1 633 ? 3.194 21.034 43.654 1.00 70.88 633 GLU A C 1
ATOM 5111 O O . GLU A 1 633 ? 2.283 20.239 43.869 1.00 70.88 633 GLU A O 1
ATOM 5116 N N . ASN A 1 634 ? 3.265 21.723 42.508 1.00 81.44 634 ASN A N 1
ATOM 5117 C CA . ASN A 1 634 ? 2.269 21.657 41.432 1.00 81.44 634 ASN A CA 1
ATOM 5118 C C . ASN A 1 634 ? 2.477 20.486 40.445 1.00 81.44 634 ASN A C 1
ATOM 5120 O O . ASN A 1 634 ? 1.750 20.399 39.453 1.00 81.44 634 ASN A O 1
ATOM 5124 N N . ARG A 1 635 ? 3.444 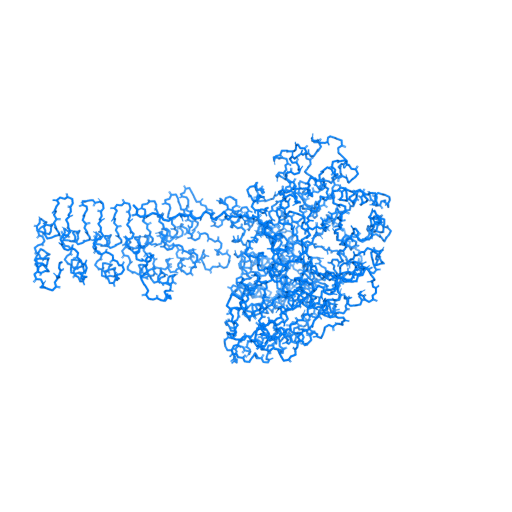19.584 40.690 1.00 85.25 635 ARG A N 1
ATOM 5125 C CA . ARG A 1 635 ? 3.792 18.436 39.826 1.00 85.25 635 ARG A CA 1
ATOM 5126 C C . ARG A 1 635 ? 2.560 17.690 39.317 1.00 85.25 635 ARG A C 1
ATOM 5128 O O . ARG A 1 635 ? 2.428 17.514 38.111 1.00 85.25 635 ARG A O 1
ATOM 5135 N N . THR A 1 636 ? 1.675 17.253 40.215 1.00 86.06 636 THR A N 1
ATOM 5136 C CA . THR A 1 636 ? 0.519 16.412 39.860 1.00 86.06 636 THR A CA 1
ATOM 5137 C C . THR A 1 636 ? -0.425 17.142 38.908 1.00 86.06 636 THR A C 1
ATOM 5139 O O . THR A 1 636 ? -0.732 16.623 37.842 1.00 86.06 636 THR A O 1
ATOM 5142 N N . THR A 1 637 ? -0.797 18.385 39.231 1.00 89.00 637 THR A N 1
ATOM 5143 C CA . THR A 1 637 ? -1.652 19.240 38.391 1.00 89.00 637 THR A CA 1
ATOM 5144 C C . THR A 1 637 ? -1.045 19.481 37.007 1.00 89.00 637 THR A C 1
ATOM 5146 O O . THR A 1 637 ? -1.748 19.416 35.999 1.00 89.00 637 THR A O 1
ATOM 5149 N N . ASN A 1 638 ? 0.270 19.719 36.945 1.00 90.88 638 ASN A N 1
ATOM 5150 C CA . ASN A 1 638 ? 0.987 19.929 35.688 1.00 90.88 638 ASN A CA 1
ATOM 5151 C C . ASN A 1 638 ? 1.033 18.650 34.836 1.00 90.88 638 ASN A C 1
ATOM 5153 O O . ASN A 1 638 ? 0.821 18.723 33.628 1.00 90.88 638 ASN A O 1
ATOM 5157 N N . VAL A 1 639 ? 1.265 17.486 35.457 1.00 93.31 639 VAL A N 1
ATOM 5158 C CA . VAL A 1 639 ? 1.219 16.182 34.777 1.00 93.31 639 VAL A CA 1
ATOM 5159 C C . VAL A 1 639 ? -0.183 15.929 34.225 1.00 93.31 639 VAL A C 1
ATOM 5161 O O . VAL A 1 639 ? -0.302 15.759 33.019 1.00 93.31 639 VAL A O 1
ATOM 5164 N N . THR A 1 640 ? -1.244 16.006 35.039 1.00 93.94 640 THR A N 1
ATOM 5165 C CA . THR A 1 640 ? -2.633 15.814 34.574 1.00 93.94 640 THR A CA 1
ATOM 5166 C C . THR A 1 640 ? -2.978 16.727 33.393 1.00 93.94 640 THR A C 1
ATOM 5168 O O . THR A 1 640 ? -3.468 16.246 32.375 1.00 93.94 640 THR A O 1
ATOM 5171 N N . SER A 1 641 ? -2.648 18.019 33.475 1.00 94.62 641 SER A N 1
ATOM 5172 C CA . SER A 1 641 ? -2.928 18.997 32.413 1.00 94.62 641 SER A CA 1
ATOM 5173 C C . SER A 1 641 ? -2.202 18.683 31.093 1.00 94.62 641 SER A C 1
ATOM 5175 O O . SER A 1 641 ? -2.806 18.727 30.018 1.00 94.62 641 SER A O 1
ATOM 5177 N N . GLN A 1 642 ? -0.920 18.300 31.142 1.00 96.06 642 GLN A N 1
ATOM 5178 C CA . GLN A 1 642 ? -0.181 17.919 29.931 1.00 96.06 642 GLN A CA 1
ATOM 5179 C C . GLN A 1 642 ? -0.625 16.547 29.390 1.00 96.06 642 GLN A C 1
ATOM 5181 O O . GLN A 1 642 ? -0.660 16.360 28.175 1.00 96.06 642 GLN A O 1
ATOM 5186 N N . SER A 1 643 ? -1.037 15.618 30.256 1.00 97.31 643 SER A N 1
ATOM 5187 C CA . SER A 1 643 ? -1.627 14.329 29.872 1.00 97.31 643 SER A CA 1
ATOM 5188 C C . SER A 1 643 ? -2.961 14.500 29.140 1.00 97.31 643 SER A C 1
ATOM 5190 O O . SER A 1 643 ? -3.152 13.931 28.065 1.00 97.31 643 SER A O 1
ATOM 5192 N N . GLU A 1 644 ? -3.861 15.343 29.657 1.00 97.19 644 GLU A N 1
ATOM 5193 C CA . GLU A 1 644 ? -5.102 15.721 28.969 1.00 97.19 644 GLU A CA 1
ATOM 5194 C C . GLU A 1 644 ? -4.804 16.362 27.608 1.00 97.19 644 GLU A C 1
ATOM 5196 O O . GLU A 1 644 ? -5.392 15.978 26.597 1.00 97.19 644 GLU A O 1
ATOM 5201 N N . ARG A 1 645 ? -3.852 17.303 27.547 1.00 97.69 645 ARG A N 1
ATOM 5202 C CA . ARG A 1 645 ? -3.422 17.956 26.299 1.00 97.69 645 ARG A CA 1
ATOM 5203 C C . ARG A 1 645 ? -2.880 16.953 25.273 1.00 97.69 645 ARG A C 1
ATOM 5205 O O . ARG A 1 645 ? -3.201 17.077 24.093 1.00 97.69 645 ARG A O 1
ATOM 5212 N N . LEU A 1 646 ? -2.115 15.953 25.711 1.00 98.19 646 LEU A N 1
ATOM 5213 C CA . LEU A 1 646 ? -1.565 14.882 24.874 1.00 98.19 646 LEU A CA 1
ATOM 5214 C C . LEU A 1 646 ? -2.681 13.996 24.295 1.00 98.19 646 LEU A C 1
ATOM 5216 O O . LEU A 1 646 ? -2.764 13.819 23.078 1.00 98.19 646 LEU A O 1
ATOM 5220 N N . LEU A 1 647 ? -3.587 13.491 25.138 1.00 97.81 647 LEU A N 1
ATOM 5221 C CA . LEU A 1 647 ? -4.695 12.631 24.702 1.00 97.81 647 LEU A CA 1
ATOM 5222 C C . LEU A 1 647 ? -5.733 13.384 23.849 1.00 97.81 647 LEU A C 1
ATOM 5224 O O . LEU A 1 647 ? -6.330 12.802 22.936 1.00 97.81 647 LEU A O 1
ATOM 5228 N N . ASN A 1 648 ? -5.933 14.680 24.101 1.00 97.38 648 ASN A N 1
ATOM 5229 C CA . ASN A 1 648 ? -6.762 15.548 23.266 1.00 97.38 648 ASN A CA 1
ATOM 5230 C C . ASN A 1 648 ? -6.108 15.825 21.904 1.00 97.38 648 ASN A C 1
ATOM 5232 O O . ASN A 1 648 ? -6.809 15.798 20.894 1.00 97.38 648 ASN A O 1
ATOM 5236 N N . LEU A 1 649 ? -4.782 16.002 21.842 1.00 98.31 649 LEU A N 1
ATOM 5237 C CA . LEU A 1 649 ? -4.063 16.153 20.574 1.00 98.31 649 LEU A CA 1
ATOM 5238 C C . LEU A 1 649 ? -4.192 14.895 19.700 1.00 98.31 649 LEU A C 1
ATOM 5240 O O . LEU A 1 649 ? -4.524 15.022 18.526 1.00 98.31 649 LEU A O 1
ATOM 5244 N N . LEU A 1 650 ? -4.057 13.690 20.269 1.00 97.44 650 LEU A N 1
ATOM 5245 C CA . LEU A 1 650 ? -4.317 12.434 19.540 1.00 97.44 650 LEU A CA 1
ATOM 5246 C C . LEU A 1 650 ? -5.757 12.344 19.026 1.00 97.44 650 LEU A C 1
ATOM 5248 O O . LEU A 1 650 ? -5.985 11.932 17.894 1.00 97.44 650 LEU A O 1
ATOM 5252 N N . SER A 1 651 ? -6.728 12.783 19.830 1.00 93.38 651 SER A N 1
ATOM 5253 C CA . SER A 1 651 ? -8.144 12.815 19.427 1.00 93.38 651 SER A CA 1
ATOM 5254 C C . SER A 1 651 ? -8.405 13.799 18.281 1.00 93.38 651 SER A C 1
ATOM 5256 O O . SER A 1 651 ? -9.302 13.585 17.470 1.00 93.38 651 SER A O 1
ATOM 5258 N N . ALA A 1 652 ? -7.628 14.881 18.204 1.00 96.69 652 ALA A N 1
ATOM 5259 C CA . ALA A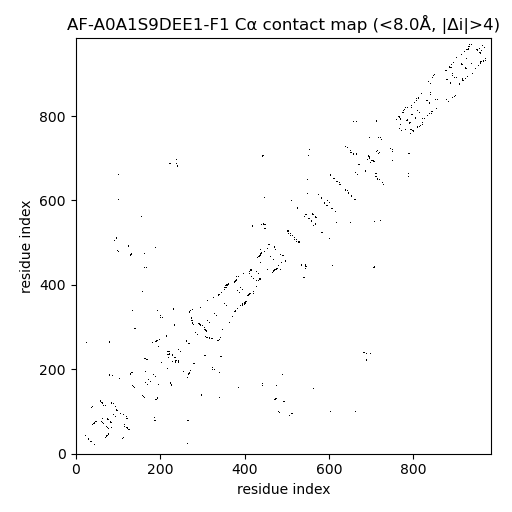 1 652 ? -7.699 15.845 17.115 1.00 96.69 652 ALA A CA 1
ATOM 5260 C C . ALA A 1 652 ? -6.973 15.347 15.850 1.00 96.69 652 ALA A C 1
ATOM 5262 O O . ALA A 1 652 ? -7.477 15.580 14.756 1.00 96.69 652 ALA A O 1
ATOM 5263 N N . ILE A 1 653 ? -5.849 14.627 15.986 1.00 97.75 653 ILE A N 1
ATOM 5264 C CA . ILE A 1 653 ? -5.155 13.966 14.864 1.00 97.75 653 ILE A CA 1
ATOM 5265 C C . ILE A 1 653 ? -6.074 12.911 14.232 1.00 97.75 653 ILE A C 1
ATOM 5267 O O . ILE A 1 653 ? -6.332 12.980 13.036 1.00 97.75 653 ILE A O 1
ATOM 5271 N N . ASP A 1 654 ? -6.645 12.004 15.034 1.00 93.31 654 ASP A N 1
ATOM 5272 C CA . ASP A 1 654 ? -7.616 10.990 14.585 1.00 93.31 654 ASP A CA 1
ATOM 5273 C C . ASP A 1 654 ? -8.771 11.614 13.782 1.00 93.31 654 ASP A C 1
ATOM 5275 O O . ASP A 1 654 ? -9.120 11.137 12.704 1.00 93.31 654 ASP A O 1
ATOM 5279 N N . LYS A 1 655 ? -9.299 12.750 14.262 1.00 88.06 655 LYS A N 1
ATOM 5280 C CA . LYS A 1 655 ? -10.360 13.494 13.579 1.00 88.06 655 LYS A CA 1
ATOM 5281 C C . LYS A 1 655 ? -9.908 14.133 12.260 1.00 88.06 655 LYS A C 1
ATOM 5283 O O . LYS A 1 655 ? -10.671 14.092 11.302 1.00 88.06 655 LYS A O 1
ATOM 5288 N N . VAL A 1 656 ? -8.713 14.724 12.196 1.00 95.94 656 VAL A N 1
ATOM 5289 C CA . VAL A 1 656 ? -8.164 15.305 10.952 1.00 95.94 656 VAL A CA 1
ATOM 5290 C C . VAL A 1 656 ? -7.978 14.228 9.886 1.00 95.94 656 VAL A C 1
ATOM 5292 O O . VAL A 1 656 ? -8.346 14.437 8.736 1.00 95.94 656 VAL A O 1
ATOM 5295 N N . LEU A 1 657 ? -7.465 13.065 10.283 1.00 93.31 657 LEU A N 1
ATOM 5296 C CA . LEU A 1 657 ? -7.273 11.919 9.397 1.00 93.31 657 LEU A CA 1
ATOM 5297 C C . LEU A 1 657 ? -8.614 11.341 8.922 1.00 93.31 657 LEU A C 1
ATOM 5299 O O . LEU A 1 657 ? -8.749 10.989 7.757 1.00 93.31 657 LEU A O 1
ATOM 5303 N N . SER A 1 658 ? -9.640 11.330 9.786 1.00 85.69 658 SER A N 1
ATOM 5304 C CA . SER A 1 658 ? -10.978 10.819 9.442 1.00 85.69 658 SER A CA 1
ATOM 5305 C C . SER A 1 658 ? -11.709 11.611 8.349 1.00 85.69 658 SER A C 1
ATOM 5307 O O . SER A 1 658 ? -12.774 11.187 7.908 1.00 85.69 658 SER A O 1
ATOM 5309 N N . CYS A 1 659 ? -11.152 12.744 7.903 1.00 88.31 659 CYS A N 1
ATOM 5310 C CA . CYS A 1 659 ? -11.669 13.505 6.770 1.00 88.31 659 CYS A CA 1
ATOM 5311 C C . CYS A 1 659 ? -11.365 12.861 5.406 1.00 88.31 659 CYS A C 1
ATOM 5313 O O . CYS A 1 659 ? -12.029 13.221 4.443 1.00 88.31 659 CYS A O 1
ATOM 5315 N N . ASN A 1 660 ? -10.387 11.950 5.285 1.00 87.94 660 ASN A N 1
ATOM 5316 C CA . ASN A 1 660 ? -10.014 11.366 3.992 1.00 87.94 660 ASN A CA 1
ATOM 5317 C C . ASN A 1 660 ? -9.709 9.858 4.097 1.00 87.94 660 ASN A C 1
ATOM 5319 O O . ASN A 1 660 ? -8.952 9.413 4.958 1.00 87.94 660 ASN A O 1
ATOM 5323 N N . GLU A 1 661 ? -10.295 9.061 3.201 1.00 85.38 661 GLU A N 1
ATOM 5324 C CA . GLU A 1 661 ? -10.294 7.589 3.274 1.00 85.38 661 GLU A CA 1
ATOM 5325 C C . GLU A 1 661 ? -8.929 6.922 3.036 1.00 85.38 661 GLU A C 1
ATOM 5327 O O . GLU A 1 661 ? -8.743 5.767 3.420 1.00 85.38 661 GLU A O 1
ATOM 5332 N N . ASN A 1 662 ? -7.953 7.657 2.494 1.00 88.38 662 ASN A N 1
ATOM 5333 C CA . ASN A 1 662 ? -6.565 7.201 2.364 1.00 88.38 662 ASN A CA 1
ATOM 5334 C C . ASN A 1 662 ? -5.801 7.202 3.701 1.00 88.38 662 ASN A C 1
ATOM 5336 O O . ASN A 1 662 ? -4.704 6.663 3.786 1.00 88.38 662 ASN A O 1
ATOM 5340 N N . PHE A 1 663 ? -6.368 7.799 4.753 1.00 93.44 663 PHE A N 1
ATOM 5341 C CA . PHE A 1 663 ? -5.789 7.841 6.095 1.00 93.44 663 PHE A CA 1
ATOM 5342 C C . PHE A 1 663 ? -6.645 7.038 7.086 1.00 93.44 663 PHE A C 1
ATOM 5344 O O . PHE A 1 663 ? -6.909 7.500 8.194 1.00 93.44 663 PHE A O 1
ATOM 5351 N N . SER A 1 664 ? -7.131 5.855 6.698 1.00 87.88 664 SER A N 1
ATOM 5352 C CA . SER A 1 664 ? -8.174 5.115 7.425 1.00 87.88 664 SER A CA 1
ATOM 5353 C C . SER A 1 664 ? -7.796 3.654 7.672 1.00 87.88 664 SER A C 1
ATOM 5355 O O . SER A 1 664 ? -7.637 2.866 6.741 1.00 87.88 664 SER A O 1
ATOM 5357 N N . LEU A 1 665 ? -7.762 3.263 8.952 1.00 91.38 665 LEU A N 1
ATOM 5358 C CA . LEU A 1 665 ? -7.578 1.870 9.370 1.00 91.38 665 LEU A CA 1
ATOM 5359 C C . LEU A 1 665 ? -8.674 0.951 8.817 1.00 91.38 665 LEU A C 1
ATOM 5361 O O . LEU A 1 665 ? -8.406 -0.205 8.495 1.00 91.38 665 LEU A O 1
ATOM 5365 N N . THR A 1 666 ? -9.906 1.457 8.701 1.00 83.88 666 THR A N 1
ATOM 5366 C CA . THR A 1 666 ? -11.000 0.671 8.125 1.00 83.88 666 THR A CA 1
ATOM 5367 C C . THR A 1 666 ? -10.710 0.303 6.678 1.00 83.88 666 THR A C 1
ATOM 5369 O O . THR A 1 666 ? -10.982 -0.830 6.314 1.00 83.88 666 THR A O 1
ATOM 5372 N N . THR A 1 667 ? -10.163 1.206 5.860 1.00 84.88 667 THR A N 1
ATOM 5373 C CA . THR A 1 667 ? -9.928 0.930 4.433 1.00 84.88 667 THR A CA 1
ATOM 5374 C C . THR A 1 667 ? -9.020 -0.294 4.280 1.00 84.88 667 THR A C 1
ATOM 5376 O O . THR A 1 667 ? -9.357 -1.238 3.574 1.00 84.88 667 THR A O 1
ATOM 5379 N N . TRP A 1 668 ? -7.940 -0.342 5.065 1.00 91.50 668 TRP A N 1
ATOM 5380 C CA . TRP A 1 668 ? -7.022 -1.481 5.138 1.00 91.50 668 TRP A CA 1
ATOM 5381 C C . TRP A 1 668 ? -7.674 -2.772 5.663 1.00 91.50 668 TRP A C 1
ATOM 5383 O O . TRP A 1 668 ? -7.510 -3.834 5.061 1.00 91.50 668 TRP A O 1
ATOM 5393 N N . ILE A 1 669 ? -8.440 -2.699 6.761 1.00 90.75 669 ILE A N 1
ATOM 5394 C CA . ILE A 1 669 ? -9.115 -3.876 7.335 1.00 90.75 669 ILE A CA 1
ATOM 5395 C C . ILE A 1 669 ? -10.206 -4.417 6.400 1.00 90.75 669 ILE A C 1
ATOM 5397 O O . ILE A 1 669 ? -10.314 -5.632 6.251 1.00 90.75 669 ILE A O 1
ATOM 5401 N N . SER A 1 670 ? -10.998 -3.557 5.756 1.00 86.56 670 SER A N 1
ATOM 5402 C CA . SER A 1 670 ? -12.052 -3.968 4.822 1.00 86.56 670 SER A CA 1
ATOM 5403 C C . SER A 1 670 ? -11.463 -4.689 3.614 1.00 86.56 670 SER A C 1
ATOM 5405 O O . SER A 1 670 ? -11.837 -5.835 3.373 1.00 86.56 670 SER A O 1
ATOM 5407 N N . SER A 1 671 ? -10.457 -4.104 2.948 1.00 90.00 671 SER A N 1
ATOM 5408 C CA . SER A 1 671 ? -9.763 -4.766 1.835 1.00 90.00 671 SER A CA 1
ATOM 5409 C C . SER A 1 671 ? -9.172 -6.117 2.245 1.00 90.00 671 SER A C 1
ATOM 5411 O O . SER A 1 671 ? -9.191 -7.058 1.458 1.00 90.00 671 SER A O 1
ATOM 5413 N N . ALA A 1 672 ? -8.692 -6.260 3.487 1.00 93.94 672 ALA A N 1
ATOM 5414 C CA . ALA A 1 672 ? -8.258 -7.551 4.014 1.00 93.94 672 ALA A CA 1
ATOM 5415 C C . ALA A 1 672 ? -9.429 -8.537 4.196 1.00 93.94 672 ALA A C 1
ATOM 5417 O O . ALA A 1 672 ? -9.356 -9.670 3.713 1.00 93.94 672 ALA A O 1
ATOM 5418 N N . ARG A 1 673 ? -10.521 -8.121 4.856 1.00 93.19 673 ARG A N 1
ATOM 5419 C CA . ARG A 1 673 ? -11.715 -8.958 5.083 1.00 93.19 673 ARG A CA 1
ATOM 5420 C C . ARG A 1 673 ? -12.375 -9.403 3.775 1.00 93.19 673 ARG A C 1
ATOM 5422 O O . ARG A 1 673 ? -12.904 -10.510 3.743 1.00 93.19 673 ARG A O 1
ATOM 5429 N N . ASP A 1 674 ? -12.302 -8.624 2.700 1.00 91.88 674 ASP A N 1
ATOM 5430 C CA . ASP A 1 674 ? -12.909 -8.973 1.407 1.00 91.88 674 ASP A CA 1
ATOM 5431 C C . ASP A 1 674 ? -12.239 -10.174 0.702 1.00 91.88 674 ASP A C 1
ATOM 5433 O O . ASP A 1 674 ? -12.853 -10.811 -0.155 1.00 91.88 674 ASP A O 1
ATOM 5437 N N . TRP A 1 675 ? -11.036 -10.589 1.125 1.00 92.25 675 TRP A N 1
ATOM 5438 C CA . TRP A 1 675 ? -10.443 -11.876 0.718 1.00 92.25 675 TRP A CA 1
ATOM 5439 C C . TRP A 1 675 ? -11.014 -13.094 1.482 1.00 92.25 675 TRP A C 1
ATOM 5441 O O . TRP A 1 675 ? -10.693 -14.240 1.147 1.00 92.25 675 TRP A O 1
ATOM 5451 N N . GLY A 1 676 ? -11.857 -12.877 2.501 1.00 90.81 676 GLY A N 1
ATOM 5452 C CA . GLY A 1 676 ? -12.442 -13.901 3.370 1.00 90.81 676 GLY A CA 1
ATOM 5453 C C . GLY A 1 676 ? -13.893 -14.270 3.035 1.00 90.81 676 GLY A C 1
ATOM 5454 O O . GLY A 1 676 ? -14.815 -13.475 3.196 1.00 90.81 676 GLY A O 1
ATOM 5455 N N . ASN A 1 677 ? -14.118 -15.535 2.661 1.00 87.31 677 ASN A N 1
ATOM 5456 C CA . ASN A 1 677 ? -15.449 -16.071 2.327 1.00 87.31 677 ASN A CA 1
ATOM 5457 C C . ASN A 1 677 ? -16.267 -16.553 3.545 1.00 87.31 677 ASN A C 1
ATOM 5459 O O . ASN A 1 677 ? -17.466 -16.795 3.421 1.00 87.31 677 ASN A O 1
ATOM 5463 N N . THR A 1 678 ? -15.634 -16.728 4.708 1.00 86.00 678 THR A N 1
ATOM 5464 C CA . THR A 1 678 ? -16.276 -17.090 5.990 1.00 86.00 678 THR A CA 1
ATOM 5465 C C . THR A 1 678 ? -15.735 -16.213 7.115 1.00 86.00 678 THR A C 1
ATOM 5467 O O . THR A 1 678 ? -14.609 -15.722 7.005 1.00 86.00 678 THR A O 1
ATOM 5470 N N . THR A 1 679 ? -16.487 -16.042 8.204 1.00 83.44 679 THR A N 1
ATOM 5471 C CA . THR A 1 679 ? -16.103 -15.198 9.351 1.00 83.44 679 THR A CA 1
ATOM 5472 C C . THR A 1 679 ? -14.702 -15.527 9.874 1.00 83.44 679 THR A C 1
ATOM 5474 O O . THR A 1 679 ? -13.892 -14.626 10.047 1.00 83.44 679 THR A O 1
ATOM 5477 N N . GLU A 1 680 ? -14.355 -16.809 10.005 1.00 86.94 680 GLU A N 1
ATOM 5478 C CA . GLU A 1 680 ? -13.036 -17.256 10.472 1.00 86.94 680 GLU A CA 1
ATOM 5479 C C . GLU A 1 680 ? -11.915 -16.851 9.505 1.00 86.94 680 GLU A C 1
ATOM 5481 O O . GLU A 1 680 ? -10.839 -16.433 9.930 1.00 86.94 680 GLU A O 1
ATOM 5486 N N . THR A 1 681 ? -12.160 -16.938 8.191 1.00 90.31 681 THR A N 1
ATOM 5487 C CA . THR A 1 681 ? -11.182 -16.472 7.197 1.00 90.31 681 THR A CA 1
ATOM 5488 C C . THR A 1 681 ? -11.059 -14.951 7.191 1.00 90.31 681 THR A C 1
ATOM 5490 O O . THR A 1 681 ? -9.938 -14.454 7.152 1.00 90.31 681 THR A O 1
ATOM 5493 N N . LYS A 1 682 ? -12.172 -14.210 7.295 1.00 90.88 682 LYS A N 1
ATOM 5494 C CA . LYS A 1 682 ? -12.170 -12.743 7.385 1.00 90.88 682 LYS A CA 1
ATOM 5495 C C . LYS A 1 682 ? -11.389 -12.255 8.602 1.00 90.88 682 LYS A C 1
ATOM 5497 O O . LYS A 1 682 ? -10.523 -11.399 8.462 1.00 90.88 682 LYS A O 1
ATOM 5502 N N . ASP A 1 683 ? -11.656 -12.841 9.766 1.00 90.44 683 ASP A N 1
ATOM 5503 C CA . ASP A 1 683 ? -10.981 -12.516 11.022 1.00 90.44 683 ASP A CA 1
ATOM 5504 C C . ASP A 1 683 ? -9.478 -12.859 10.954 1.00 90.44 683 ASP A C 1
ATOM 5506 O O . ASP A 1 683 ? -8.655 -12.124 11.494 1.00 90.44 683 ASP A O 1
ATOM 5510 N N . PHE A 1 684 ? -9.083 -13.912 10.223 1.00 93.75 684 PHE A N 1
ATOM 5511 C CA . PHE A 1 684 ? -7.672 -14.206 9.938 1.00 93.75 684 PHE A CA 1
ATOM 5512 C C . PHE A 1 684 ? -7.002 -13.154 9.034 1.00 93.75 684 PHE A C 1
ATOM 5514 O O . PHE A 1 684 ? -5.872 -12.740 9.317 1.00 93.75 684 PHE A O 1
ATOM 5521 N N . PHE A 1 685 ? -7.665 -12.701 7.962 1.00 94.69 685 PHE A N 1
ATOM 5522 C CA . PHE A 1 685 ? -7.140 -11.620 7.118 1.00 94.69 685 PHE A CA 1
ATOM 5523 C C . PHE A 1 685 ? -7.043 -10.299 7.897 1.00 94.69 685 PHE A C 1
ATOM 5525 O O . PHE A 1 685 ? -6.012 -9.630 7.833 1.00 94.69 685 PHE A O 1
ATOM 5532 N N . GLU A 1 686 ? -8.056 -9.965 8.700 1.00 94.50 686 GLU A N 1
ATOM 5533 C CA . GLU A 1 686 ? -8.046 -8.796 9.584 1.00 94.50 686 GLU A CA 1
ATOM 5534 C C . GLU A 1 686 ? -6.930 -8.871 10.636 1.00 94.50 686 GLU A C 1
ATOM 5536 O O . GLU A 1 686 ? -6.199 -7.898 10.808 1.00 94.50 686 GLU A O 1
ATOM 5541 N N . TYR A 1 687 ? -6.735 -10.018 11.294 1.00 95.38 687 TYR A N 1
ATOM 5542 C CA . TYR A 1 687 ? -5.624 -10.219 12.229 1.00 95.38 687 TYR A CA 1
ATOM 5543 C C . TYR A 1 687 ? -4.272 -9.956 11.551 1.00 95.38 687 TYR A C 1
ATOM 5545 O O . TYR A 1 687 ? -3.409 -9.301 12.129 1.00 95.38 687 TYR A O 1
ATOM 5553 N N . ASN A 1 688 ? -4.086 -10.410 10.307 1.00 95.88 688 ASN A N 1
ATOM 5554 C CA . ASN A 1 688 ? -2.870 -10.139 9.536 1.00 95.88 688 ASN A CA 1
ATOM 5555 C C . ASN A 1 688 ? -2.693 -8.641 9.249 1.00 95.88 688 ASN A C 1
ATOM 5557 O O . ASN A 1 688 ? -1.610 -8.099 9.465 1.00 95.88 688 ASN A O 1
ATOM 5561 N N . ALA A 1 689 ? -3.762 -7.976 8.804 1.00 95.75 689 ALA A N 1
ATOM 5562 C CA . ALA A 1 689 ? -3.782 -6.546 8.511 1.00 95.75 689 ALA A CA 1
ATOM 5563 C C . ALA A 1 689 ? -3.470 -5.689 9.753 1.00 95.75 689 ALA A C 1
ATOM 5565 O O . ALA A 1 689 ? -2.671 -4.755 9.673 1.00 95.75 689 ALA A O 1
ATOM 5566 N N . ARG A 1 690 ? -4.054 -6.046 10.906 1.00 96.00 690 ARG A N 1
ATOM 5567 C CA . ARG A 1 690 ? -3.817 -5.437 12.226 1.00 96.00 690 ARG A CA 1
ATOM 5568 C C . ARG A 1 690 ? -2.399 -5.677 12.733 1.00 96.00 690 ARG A C 1
ATOM 5570 O O . ARG A 1 690 ? -1.743 -4.737 13.182 1.00 96.00 690 ARG A O 1
ATOM 5577 N N . ASN A 1 691 ? -1.926 -6.920 12.668 1.00 96.88 691 ASN A N 1
ATOM 5578 C CA . ASN A 1 691 ? -0.651 -7.312 13.252 1.00 96.88 691 ASN A CA 1
ATOM 5579 C C . ASN A 1 691 ? 0.523 -6.663 12.522 1.00 96.88 691 ASN A C 1
ATOM 5581 O O . ASN A 1 691 ? 1.370 -6.068 13.183 1.00 96.88 691 ASN A O 1
ATOM 5585 N N . GLN A 1 692 ? 0.525 -6.676 11.186 1.00 96.19 692 GLN A N 1
ATOM 5586 C CA . GLN A 1 692 ? 1.596 -6.097 10.370 1.00 96.19 692 GLN A CA 1
ATOM 5587 C C . GLN A 1 692 ? 1.892 -4.629 10.735 1.00 96.19 692 GLN A C 1
ATOM 5589 O O . GLN A 1 692 ? 3.047 -4.274 10.956 1.00 96.19 692 GLN A O 1
ATOM 5594 N N . ILE A 1 693 ? 0.854 -3.794 10.861 1.00 95.50 693 ILE A N 1
ATOM 5595 C CA . ILE A 1 693 ? 0.982 -2.351 11.146 1.00 95.50 693 ILE A CA 1
ATOM 5596 C C . ILE A 1 693 ? 1.149 -2.020 12.643 1.00 95.50 693 ILE A C 1
ATOM 5598 O O . ILE A 1 693 ? 1.207 -0.844 13.013 1.00 95.50 693 ILE A O 1
ATOM 5602 N N . THR A 1 694 ? 1.205 -3.034 13.519 1.00 96.12 694 THR A N 1
ATOM 5603 C CA . THR A 1 694 ? 1.347 -2.865 14.977 1.00 96.12 694 THR A CA 1
ATOM 5604 C C . THR A 1 694 ? 2.478 -3.706 15.571 1.00 96.12 694 THR A C 1
ATOM 5606 O O . THR A 1 694 ? 3.583 -3.200 15.714 1.00 96.12 694 THR A O 1
ATOM 5609 N N . LEU A 1 695 ? 2.245 -4.965 15.945 1.00 95.00 695 LEU A N 1
ATOM 5610 C CA . LEU A 1 695 ? 3.245 -5.828 16.597 1.00 95.00 695 LEU A CA 1
ATOM 5611 C C . LEU A 1 695 ? 4.226 -6.490 15.615 1.00 95.00 695 LEU A C 1
ATOM 5613 O O . LEU A 1 695 ? 5.290 -6.957 16.027 1.00 95.00 695 LEU A O 1
ATOM 5617 N N . TRP A 1 696 ? 3.858 -6.533 14.335 1.00 93.94 696 TRP A N 1
ATOM 5618 C CA . TRP A 1 696 ? 4.517 -7.188 13.202 1.00 93.94 696 TRP A CA 1
ATOM 5619 C C . TRP A 1 696 ? 4.651 -8.717 13.313 1.00 93.94 696 TRP A C 1
ATOM 5621 O O . TRP A 1 696 ? 4.446 -9.425 12.336 1.00 93.94 696 TRP A O 1
ATOM 5631 N N . GLY A 1 697 ? 4.966 -9.246 14.494 1.00 92.94 697 GLY A N 1
ATOM 5632 C CA . GLY A 1 697 ? 5.027 -10.674 14.787 1.00 92.94 697 GLY A CA 1
ATOM 5633 C C . GLY A 1 697 ? 4.035 -11.126 15.870 1.00 92.94 697 GLY A C 1
ATOM 5634 O O . GLY A 1 697 ? 3.274 -10.319 16.419 1.00 92.94 697 GLY A O 1
ATOM 5635 N N . PRO A 1 698 ? 4.029 -12.430 16.199 1.00 92.38 698 PRO A N 1
ATOM 5636 C CA . PRO A 1 698 ? 3.117 -13.030 17.173 1.00 92.38 698 PRO A CA 1
ATOM 5637 C C . PRO A 1 698 ? 3.381 -12.632 18.635 1.00 92.38 698 PRO A C 1
ATOM 5639 O O . PRO A 1 698 ? 2.547 -12.942 19.484 1.00 92.38 698 PRO A O 1
ATOM 5642 N N . THR A 1 699 ? 4.518 -12.005 18.957 1.00 91.50 699 THR A N 1
ATOM 5643 C CA . THR A 1 699 ? 4.846 -11.501 20.305 1.00 91.50 699 THR A CA 1
ATOM 5644 C C . THR A 1 699 ? 5.446 -10.085 20.325 1.00 91.50 699 THR A C 1
ATOM 5646 O O . THR A 1 699 ? 5.923 -9.643 21.369 1.00 91.50 699 THR A O 1
ATOM 5649 N N . GLY A 1 700 ? 5.373 -9.334 19.219 1.00 91.75 700 GLY A N 1
ATOM 5650 C CA . GLY A 1 700 ? 5.911 -7.966 19.127 1.00 91.75 700 GLY A CA 1
ATOM 5651 C C . GLY A 1 700 ? 7.350 -7.877 18.612 1.00 91.75 700 GLY A C 1
ATOM 5652 O O . GLY A 1 700 ? 8.072 -6.939 18.943 1.00 91.75 700 GLY A O 1
ATOM 5653 N N . GLU A 1 701 ? 7.792 -8.871 17.840 1.00 90.75 701 GLU A N 1
ATOM 5654 C CA . GLU A 1 701 ? 9.175 -9.038 17.383 1.00 90.75 701 GLU A CA 1
ATOM 5655 C C . GLU A 1 701 ? 9.740 -7.822 16.618 1.00 90.75 701 GLU A C 1
ATOM 5657 O O . GLU A 1 701 ? 10.943 -7.571 16.696 1.00 90.75 701 GLU A O 1
ATOM 5662 N N . ILE A 1 702 ? 8.894 -7.051 15.918 1.00 87.38 702 ILE A N 1
ATOM 5663 C CA . ILE A 1 702 ? 9.281 -5.800 15.233 1.00 87.38 702 ILE A CA 1
ATOM 5664 C C . ILE A 1 702 ? 8.225 -4.696 15.459 1.00 87.38 702 ILE A C 1
ATOM 5666 O O . ILE A 1 702 ? 7.766 -4.026 14.532 1.00 87.38 702 ILE A O 1
ATOM 5670 N N . SER A 1 703 ? 7.797 -4.529 16.716 1.00 91.50 703 SER A N 1
ATOM 5671 C CA . SER A 1 703 ? 6.730 -3.590 17.091 1.00 91.50 703 SER A CA 1
ATOM 5672 C C . SER A 1 703 ? 6.919 -2.166 16.549 1.00 91.50 703 SER A C 1
ATOM 5674 O O . SER A 1 703 ? 7.992 -1.565 16.632 1.00 91.50 703 SER A O 1
ATOM 5676 N N . ASP A 1 704 ? 5.816 -1.612 16.051 1.00 93.06 704 ASP A N 1
ATOM 5677 C CA . ASP A 1 704 ? 5.658 -0.313 15.399 1.00 93.06 704 ASP A CA 1
ATOM 5678 C C . ASP A 1 704 ? 6.501 -0.105 14.120 1.00 93.06 704 ASP A C 1
ATOM 5680 O O . ASP A 1 704 ? 6.597 1.032 13.656 1.00 93.06 704 ASP A O 1
ATOM 5684 N N . TYR A 1 705 ? 7.097 -1.142 13.505 1.00 91.12 705 TYR A N 1
ATOM 5685 C CA . TYR A 1 705 ? 7.914 -0.970 12.287 1.00 91.12 705 TYR A CA 1
ATOM 5686 C C . TYR A 1 705 ? 7.130 -0.389 11.104 1.00 91.12 705 TYR A C 1
ATOM 5688 O O . TYR A 1 705 ? 7.595 0.557 10.468 1.00 91.12 705 TYR A O 1
ATOM 5696 N N . ALA A 1 706 ? 5.931 -0.909 10.849 1.00 92.75 706 ALA A N 1
ATOM 5697 C CA . ALA A 1 706 ? 5.054 -0.495 9.753 1.00 92.75 706 ALA A CA 1
ATOM 5698 C C . ALA A 1 706 ? 3.870 0.355 10.245 1.00 92.75 706 ALA A C 1
ATOM 5700 O O . ALA A 1 706 ? 2.752 0.233 9.738 1.00 92.75 706 ALA A O 1
ATOM 5701 N N . SER A 1 707 ? 4.102 1.170 11.281 1.00 93.69 707 SER A N 1
ATOM 5702 C CA . SER A 1 707 ? 3.090 2.042 11.880 1.00 93.69 707 SER A CA 1
ATOM 5703 C C . SER A 1 707 ? 2.487 3.010 10.862 1.00 93.69 707 SER A C 1
ATOM 5705 O O . SER A 1 707 ? 3.150 3.462 9.929 1.00 93.69 707 SER A O 1
ATOM 5707 N N . LYS A 1 708 ? 1.212 3.346 11.060 1.00 94.81 708 LYS A N 1
ATOM 5708 C CA . LYS A 1 708 ? 0.447 4.188 10.141 1.00 94.81 708 LYS A CA 1
ATOM 5709 C C . LYS A 1 708 ? -0.236 5.302 10.910 1.00 94.81 708 LYS A C 1
ATOM 5711 O O . LYS A 1 708 ? -0.989 5.053 11.849 1.00 94.81 708 LYS A O 1
ATOM 5716 N N . ALA A 1 709 ? -0.053 6.545 10.489 1.00 96.12 709 ALA A N 1
ATOM 5717 C CA . ALA A 1 709 ? -0.817 7.666 11.018 1.00 96.12 709 ALA A CA 1
ATOM 5718 C C . ALA A 1 709 ? -2.229 7.698 10.391 1.00 96.12 709 ALA A C 1
ATOM 5720 O O . ALA A 1 709 ? -2.567 8.627 9.665 1.00 96.12 709 ALA A O 1
ATOM 5721 N N . TRP A 1 710 ? -3.041 6.672 10.676 1.00 95.62 710 TRP A N 1
ATOM 5722 C CA . TRP A 1 710 ? -4.407 6.494 10.171 1.00 95.62 710 TRP A CA 1
ATOM 5723 C C . TRP A 1 710 ? -5.470 6.695 11.262 1.00 95.62 710 TRP A C 1
ATOM 5725 O O . TRP A 1 710 ? -5.336 6.209 12.390 1.00 95.62 710 TRP A O 1
ATOM 5735 N N . ALA A 1 711 ? -6.577 7.342 10.899 1.00 90.62 711 ALA A N 1
ATOM 5736 C CA . ALA A 1 711 ? -7.806 7.401 11.677 1.00 90.62 711 ALA A CA 1
ATOM 5737 C C . ALA A 1 711 ? -8.285 5.997 12.059 1.00 90.62 711 ALA A C 1
ATOM 5739 O O . ALA A 1 711 ? -8.161 5.038 11.294 1.00 90.62 711 ALA A O 1
ATOM 5740 N N . GLY A 1 712 ? -8.814 5.871 13.271 1.00 86.06 712 GLY A N 1
ATOM 5741 C CA . GLY A 1 712 ? -9.145 4.584 13.867 1.00 86.06 712 GLY A CA 1
ATOM 5742 C C . GLY A 1 712 ? -7.932 3.898 14.497 1.00 86.06 712 GLY A C 1
ATOM 5743 O O . GLY A 1 712 ? -8.038 3.419 15.623 1.00 86.06 712 GLY A O 1
ATOM 5744 N N . LEU A 1 713 ? -6.750 3.910 13.865 1.00 94.19 713 LEU A N 1
ATOM 5745 C CA . LEU A 1 713 ? -5.527 3.399 14.503 1.00 94.19 713 LEU A CA 1
ATOM 5746 C C . LEU A 1 713 ? -5.023 4.364 15.589 1.00 94.19 713 LEU A C 1
ATOM 5748 O O . LEU A 1 713 ? -4.660 3.922 16.683 1.00 94.19 713 LEU A O 1
ATOM 5752 N N . ILE A 1 714 ? -5.116 5.684 15.358 1.00 94.44 714 ILE A N 1
ATOM 5753 C CA . ILE A 1 714 ? -4.847 6.677 16.410 1.00 94.44 714 ILE A CA 1
ATOM 5754 C C . ILE A 1 714 ? -5.789 6.473 17.606 1.00 94.44 714 ILE A C 1
ATOM 5756 O O . ILE A 1 714 ? -5.322 6.402 18.743 1.00 94.44 714 ILE A O 1
ATOM 5760 N N . SER A 1 715 ? -7.105 6.385 17.384 1.00 86.69 715 SER A N 1
ATOM 5761 C CA . SER A 1 715 ? -8.093 6.324 18.471 1.00 86.69 715 SER A CA 1
ATOM 5762 C C . SER A 1 715 ? -8.230 4.963 19.158 1.00 86.69 715 SER A C 1
ATOM 5764 O O . SER A 1 715 ? -8.519 4.953 20.357 1.00 86.69 715 SER A O 1
ATOM 5766 N N . SER A 1 716 ? -8.017 3.841 18.458 1.00 88.50 716 SER A N 1
ATOM 5767 C CA . SER A 1 716 ? -8.192 2.487 19.016 1.00 88.50 716 SER A CA 1
ATOM 5768 C C . SER A 1 716 ? -6.903 1.806 19.482 1.00 88.50 716 SER A C 1
ATOM 5770 O O . SER A 1 716 ? -6.993 0.930 20.337 1.00 88.50 716 SER A O 1
ATOM 5772 N N . TYR A 1 717 ? -5.727 2.200 18.971 1.00 95.31 717 TYR A N 1
ATOM 5773 C CA . TYR A 1 717 ? -4.437 1.590 19.326 1.00 95.31 717 TYR A CA 1
ATOM 5774 C C . TYR A 1 717 ? -3.492 2.594 20.000 1.00 95.31 717 TYR A C 1
ATOM 5776 O O . TYR A 1 717 ? -3.188 2.445 21.185 1.00 95.31 717 TYR A O 1
ATOM 5784 N N . TYR A 1 718 ? -3.075 3.668 19.315 1.00 98.00 718 TYR A N 1
ATOM 5785 C CA . TYR A 1 718 ? -2.075 4.587 19.881 1.00 98.00 718 TYR A CA 1
ATOM 5786 C C . TYR A 1 718 ? -2.588 5.352 21.107 1.00 98.00 718 TYR A C 1
ATOM 5788 O O . TYR A 1 718 ? -1.905 5.394 22.130 1.00 98.00 718 TYR A O 1
ATOM 5796 N N . LYS A 1 719 ? -3.791 5.937 21.055 1.00 97.19 719 LYS A N 1
ATOM 5797 C CA . LYS A 1 719 ? -4.346 6.713 22.174 1.00 97.19 719 LYS A CA 1
ATOM 5798 C C . LYS A 1 719 ? -4.530 5.868 23.447 1.00 97.19 719 LYS A C 1
ATOM 5800 O O . LYS A 1 719 ? -4.159 6.373 24.505 1.00 97.19 719 LYS A O 1
ATOM 5805 N N . PRO A 1 720 ? -5.007 4.608 23.402 1.00 97.25 720 PRO A N 1
ATOM 5806 C CA . PRO A 1 720 ? -4.971 3.719 24.565 1.00 97.25 720 PRO A CA 1
ATOM 5807 C C . PRO A 1 720 ? -3.567 3.446 25.119 1.00 97.25 720 PRO A C 1
ATOM 5809 O O . PRO A 1 720 ? -3.397 3.545 26.333 1.00 97.25 720 PRO A O 1
ATOM 5812 N N . ARG A 1 721 ? -2.543 3.206 24.279 1.00 98.56 721 ARG A N 1
ATOM 5813 C CA . ARG A 1 721 ? -1.145 3.089 24.756 1.00 98.56 721 ARG A CA 1
ATOM 5814 C C . ARG A 1 721 ? -0.692 4.349 25.492 1.00 98.56 721 ARG A C 1
ATOM 5816 O O . ARG A 1 721 ? -0.146 4.270 26.591 1.00 98.56 721 ARG A O 1
ATOM 5823 N N . TRP A 1 722 ? -0.971 5.517 24.916 1.00 98.69 722 TRP A N 1
ATOM 5824 C CA . TRP A 1 722 ? -0.673 6.801 25.548 1.00 98.69 722 TRP A CA 1
ATOM 5825 C C . TRP A 1 722 ? -1.493 7.044 26.822 1.00 98.69 722 TRP A C 1
ATOM 5827 O O . TRP A 1 722 ? -0.953 7.657 27.737 1.00 98.69 722 TRP A O 1
ATOM 5837 N N . SER A 1 723 ? -2.723 6.522 26.940 1.00 98.44 723 SER A N 1
ATOM 5838 C CA . SER A 1 723 ? -3.492 6.536 28.198 1.00 98.44 723 SER A CA 1
ATOM 5839 C C . SER A 1 723 ? -2.777 5.718 29.269 1.00 98.44 723 SER A C 1
ATOM 5841 O O . SER A 1 723 ? -2.361 6.278 30.275 1.00 98.44 723 SER A O 1
ATOM 5843 N N . ILE A 1 724 ? -2.507 4.433 28.993 1.00 98.50 724 ILE A N 1
ATOM 5844 C CA . ILE A 1 724 ? -1.784 3.519 29.896 1.00 98.50 724 ILE A CA 1
ATOM 5845 C C . ILE A 1 724 ? -0.487 4.164 30.403 1.00 98.50 724 ILE A C 1
ATOM 5847 O O . ILE A 1 724 ? -0.167 4.061 31.587 1.00 98.50 724 ILE A O 1
ATOM 5851 N N . PHE A 1 725 ? 0.234 4.866 29.526 1.00 98.50 725 PHE A N 1
ATOM 5852 C CA . PHE A 1 725 ? 1.429 5.619 29.883 1.00 98.50 725 PHE A CA 1
ATOM 5853 C C . PHE A 1 725 ? 1.157 6.813 30.809 1.00 98.50 725 PHE A C 1
ATOM 5855 O O . PHE A 1 725 ? 1.794 6.914 31.856 1.00 98.50 725 PHE A O 1
ATOM 5862 N N . VAL A 1 726 ? 0.233 7.719 30.467 1.00 98.00 726 VAL A N 1
ATOM 5863 C CA . VAL A 1 726 ? -0.025 8.905 31.304 1.00 98.00 726 VAL A CA 1
ATOM 5864 C C . VAL A 1 726 ? -0.681 8.564 32.639 1.00 98.00 726 VAL A C 1
ATOM 5866 O O . VAL A 1 726 ? -0.363 9.203 33.641 1.00 98.00 726 VAL A O 1
ATOM 5869 N N . ASP A 1 727 ? -1.520 7.531 32.672 1.00 96.94 727 ASP A N 1
ATOM 5870 C CA . ASP A 1 727 ? -2.124 6.989 33.887 1.00 96.94 727 ASP A CA 1
ATOM 5871 C C . ASP A 1 727 ? -1.018 6.423 34.802 1.00 96.94 727 ASP A C 1
ATOM 5873 O O . ASP A 1 727 ? -0.941 6.758 35.986 1.00 96.94 727 ASP A O 1
ATOM 5877 N N . TYR A 1 728 ? -0.059 5.680 34.231 1.00 96.62 728 TYR A N 1
ATOM 5878 C CA . TYR A 1 728 ? 1.129 5.197 34.943 1.00 96.62 728 TYR A CA 1
ATOM 5879 C C . TYR A 1 728 ? 2.032 6.337 35.451 1.00 96.62 728 TYR A C 1
ATOM 5881 O O . TYR A 1 728 ? 2.529 6.277 36.575 1.00 96.62 728 TYR A O 1
ATOM 5889 N N . LEU A 1 729 ? 2.219 7.414 34.679 1.00 95.19 729 LEU A N 1
ATOM 5890 C CA . LEU A 1 729 ? 2.945 8.606 35.142 1.00 95.19 729 LEU A CA 1
ATOM 5891 C C . LEU A 1 729 ? 2.179 9.403 36.217 1.00 95.19 729 LEU A C 1
ATOM 5893 O O . LEU A 1 729 ? 2.809 10.110 37.006 1.00 95.19 729 LEU A O 1
ATOM 5897 N N . GLY A 1 730 ? 0.850 9.291 36.273 1.00 92.19 730 GLY A N 1
ATOM 5898 C CA . GLY A 1 730 ? 0.023 9.838 37.350 1.00 92.19 730 GLY A CA 1
ATOM 5899 C C . GLY A 1 730 ? 0.161 9.055 38.660 1.00 92.19 730 GLY A C 1
ATOM 5900 O O . GLY A 1 730 ? 0.269 9.659 39.726 1.00 92.19 730 GLY A O 1
ATOM 5901 N N . GLU A 1 731 ? 0.212 7.721 38.584 1.00 91.50 731 GLU A N 1
ATOM 5902 C CA . GLU A 1 731 ? 0.398 6.834 39.743 1.00 91.50 731 GLU A CA 1
ATOM 5903 C C . GLU A 1 731 ? 1.830 6.839 40.306 1.00 91.50 731 GLU A C 1
ATOM 5905 O O . GLU A 1 731 ? 2.021 6.721 41.519 1.00 91.50 731 GLU A O 1
ATOM 5910 N N . LYS A 1 732 ? 2.851 6.913 39.439 1.00 91.75 732 LYS A N 1
ATOM 5911 C CA . LYS A 1 732 ? 4.257 6.668 39.804 1.00 91.75 732 LYS A CA 1
ATOM 5912 C C . LYS A 1 732 ? 5.091 7.949 39.821 1.00 91.75 732 LYS A C 1
ATOM 5914 O O . LYS A 1 732 ? 4.888 8.889 39.054 1.00 91.75 732 LYS A O 1
ATOM 5919 N N . ASN A 1 733 ? 6.115 7.959 40.669 1.00 87.69 733 ASN A N 1
ATOM 5920 C CA . ASN A 1 733 ? 7.161 8.985 40.705 1.00 87.69 733 ASN A CA 1
ATOM 5921 C C . ASN A 1 733 ? 8.521 8.406 40.262 1.00 87.69 733 ASN A C 1
ATOM 5923 O O . ASN A 1 733 ? 8.637 7.213 39.989 1.00 87.69 733 ASN A O 1
ATOM 5927 N N . GLN A 1 734 ? 9.567 9.237 40.210 1.00 88.12 734 GLN A N 1
ATOM 5928 C CA . GLN A 1 734 ? 10.887 8.825 39.703 1.00 88.12 734 GLN A CA 1
ATOM 5929 C C . GLN A 1 734 ? 11.526 7.645 40.463 1.00 88.12 734 GLN A C 1
ATOM 5931 O O . GLN A 1 734 ? 12.321 6.921 39.876 1.00 88.12 734 GLN A O 1
ATOM 5936 N N . THR A 1 735 ? 11.176 7.417 41.736 1.00 89.88 735 THR A N 1
ATOM 5937 C CA . THR A 1 735 ? 11.706 6.305 42.550 1.00 89.88 735 THR A CA 1
ATOM 5938 C C . THR A 1 735 ? 10.801 5.067 42.580 1.00 89.88 735 THR A C 1
ATOM 5940 O O . THR A 1 735 ? 11.193 4.049 43.145 1.00 89.88 735 THR A O 1
ATOM 5943 N N . SER A 1 736 ? 9.610 5.133 41.976 1.00 92.44 736 SER A N 1
ATOM 5944 C CA . SER A 1 736 ? 8.637 4.027 41.883 1.00 92.44 736 SER A CA 1
ATOM 5945 C C . SER A 1 736 ? 8.269 3.636 40.445 1.00 92.44 736 SER A C 1
ATOM 5947 O O . SER A 1 736 ? 7.511 2.687 40.245 1.00 92.44 736 SER A O 1
ATOM 5949 N N . TYR A 1 737 ? 8.813 4.336 39.447 1.00 94.31 737 TYR A N 1
ATOM 5950 C CA . TYR A 1 737 ? 8.714 3.976 38.035 1.00 94.31 737 TYR A CA 1
ATOM 5951 C C . TYR A 1 737 ? 9.403 2.633 37.758 1.00 94.31 737 TYR A C 1
ATOM 5953 O O . TYR A 1 737 ? 10.569 2.441 38.102 1.00 94.31 737 TYR A O 1
ATOM 5961 N N . ASN A 1 738 ? 8.691 1.722 37.098 1.00 95.25 738 ASN A N 1
ATOM 5962 C CA . ASN A 1 738 ? 9.200 0.427 36.670 1.00 95.25 738 ASN A CA 1
ATOM 5963 C C . ASN A 1 738 ? 8.889 0.217 35.180 1.00 95.25 738 ASN A C 1
ATOM 5965 O O . ASN A 1 738 ? 7.762 -0.089 34.792 1.00 95.25 738 ASN A O 1
ATOM 5969 N N . GLU A 1 739 ? 9.921 0.355 34.351 1.00 93.81 739 GLU A N 1
ATOM 5970 C CA . GLU A 1 739 ? 9.863 0.184 32.896 1.00 93.81 739 GLU A CA 1
ATOM 5971 C C . GLU A 1 739 ? 9.272 -1.177 32.482 1.00 93.81 739 GLU A C 1
ATOM 5973 O O . GLU A 1 739 ? 8.477 -1.253 31.547 1.00 93.81 739 GLU A O 1
ATOM 5978 N N . THR A 1 740 ? 9.587 -2.248 33.218 1.00 96.50 740 THR A N 1
ATOM 5979 C CA . THR A 1 740 ? 9.073 -3.603 32.960 1.00 96.50 740 THR A CA 1
ATOM 5980 C C . THR A 1 740 ? 7.583 -3.725 33.291 1.00 96.50 740 THR A C 1
ATOM 5982 O O . THR A 1 740 ? 6.855 -4.428 32.597 1.00 96.50 740 THR A O 1
ATOM 5985 N N . GLU A 1 741 ? 7.100 -3.025 34.324 1.00 97.19 741 GLU A N 1
ATOM 5986 C CA . GLU A 1 741 ? 5.670 -2.979 34.668 1.00 97.19 741 GLU A CA 1
ATOM 5987 C C . GLU A 1 741 ? 4.874 -2.213 33.600 1.00 97.19 741 GLU A C 1
ATOM 5989 O O . GLU A 1 741 ? 3.813 -2.673 33.176 1.00 97.19 741 GLU A O 1
ATOM 5994 N N . LEU A 1 742 ? 5.406 -1.080 33.127 1.00 96.75 742 LEU A N 1
ATOM 5995 C CA . LEU A 1 742 ? 4.827 -0.315 32.022 1.00 96.75 742 LEU A CA 1
ATOM 5996 C C . LEU A 1 742 ? 4.786 -1.144 30.730 1.00 96.75 742 LEU A C 1
ATOM 5998 O O . LEU A 1 742 ? 3.726 -1.264 30.119 1.00 96.75 742 LEU A O 1
ATOM 6002 N N . LYS A 1 743 ? 5.906 -1.762 30.335 1.00 95.88 743 LYS A N 1
ATOM 6003 C CA . LYS A 1 743 ? 5.988 -2.568 29.105 1.00 95.88 743 LYS A CA 1
ATOM 6004 C C . LYS A 1 743 ? 5.084 -3.801 29.160 1.00 95.88 743 LYS A C 1
ATOM 6006 O O . LYS A 1 743 ? 4.453 -4.117 28.158 1.00 95.88 743 LYS A O 1
ATOM 6011 N N . ALA A 1 744 ? 4.908 -4.426 30.327 1.00 97.25 744 ALA A N 1
ATOM 6012 C CA . ALA A 1 744 ? 3.924 -5.497 30.507 1.00 97.25 744 ALA A CA 1
ATOM 6013 C C . ALA A 1 744 ? 2.464 -5.009 30.376 1.00 97.25 744 ALA A C 1
ATOM 6015 O O . ALA A 1 744 ? 1.648 -5.700 29.767 1.00 97.25 744 ALA A O 1
ATOM 6016 N N . LYS A 1 745 ? 2.128 -3.819 30.905 1.00 97.75 745 LYS A N 1
ATOM 6017 C CA . LYS A 1 745 ? 0.796 -3.198 30.741 1.00 97.75 745 LYS A CA 1
ATOM 6018 C C . LYS A 1 745 ? 0.507 -2.851 29.274 1.00 97.75 745 LYS A C 1
ATOM 6020 O O . LYS A 1 745 ? -0.590 -3.135 28.799 1.00 97.75 745 LYS A O 1
ATOM 6025 N N . LEU A 1 746 ? 1.482 -2.269 28.569 1.00 97.94 746 LEU A N 1
ATOM 6026 C CA . LEU A 1 746 ? 1.379 -1.941 27.143 1.00 97.94 746 LEU A CA 1
ATOM 6027 C C . LEU A 1 746 ? 1.216 -3.211 26.301 1.00 97.94 746 LEU A C 1
ATOM 6029 O O . LEU A 1 746 ? 0.193 -3.358 25.642 1.00 97.94 746 LEU A O 1
ATOM 6033 N N . HIS A 1 747 ? 2.135 -4.172 26.415 1.00 96.44 747 HIS A N 1
ATOM 6034 C CA . HIS A 1 747 ? 2.103 -5.411 25.635 1.00 96.44 747 HIS A CA 1
ATOM 6035 C C . HIS A 1 747 ? 0.822 -6.231 25.860 1.00 96.44 747 HIS A C 1
ATOM 6037 O O . HIS A 1 747 ? 0.251 -6.763 24.910 1.00 96.44 747 HIS A O 1
ATOM 6043 N N . GLY A 1 748 ? 0.310 -6.285 27.097 1.00 97.00 748 GLY A N 1
ATOM 6044 C CA . GLY A 1 748 ? -0.971 -6.935 27.392 1.00 97.00 748 GLY A CA 1
ATOM 6045 C C . GLY A 1 748 ? -2.160 -6.291 26.664 1.00 97.00 748 GLY A C 1
ATOM 6046 O O . GLY A 1 748 ? -3.030 -7.005 26.165 1.00 97.00 748 GLY A O 1
ATOM 6047 N N . PHE A 1 749 ? -2.174 -4.959 26.539 1.00 96.94 749 PHE A N 1
ATOM 6048 C CA . PHE A 1 749 ? -3.139 -4.256 25.691 1.00 96.94 749 PHE A CA 1
ATOM 6049 C C . PHE A 1 749 ? -2.891 -4.536 24.199 1.00 96.94 749 PHE A C 1
ATOM 6051 O O . PHE A 1 749 ? -3.826 -4.912 23.493 1.00 96.94 749 PHE A O 1
ATOM 6058 N N . GLU A 1 750 ? -1.651 -4.397 23.724 1.00 96.81 750 GLU A N 1
ATOM 6059 C CA . GLU A 1 750 ? -1.297 -4.509 22.303 1.00 96.81 750 GLU A CA 1
ATOM 6060 C C . GLU A 1 750 ? -1.619 -5.894 21.729 1.00 96.81 750 GLU A C 1
ATOM 6062 O O . GLU A 1 750 ? -2.116 -5.981 20.607 1.00 96.81 750 GLU A O 1
ATOM 6067 N N . MET A 1 751 ? -1.411 -6.960 22.512 1.00 94.88 751 MET A N 1
ATOM 6068 C CA . MET A 1 751 ? -1.836 -8.324 22.178 1.00 94.88 751 MET A CA 1
ATOM 6069 C C . MET A 1 751 ? -3.365 -8.436 22.104 1.00 94.88 751 MET A C 1
ATOM 6071 O O . MET A 1 751 ? -3.895 -8.938 21.116 1.00 94.88 751 MET A O 1
ATOM 6075 N N . SER A 1 752 ? -4.092 -7.909 23.098 1.00 91.88 752 SER A N 1
ATOM 6076 C CA . SER A 1 752 ? -5.566 -7.950 23.109 1.00 91.88 752 SER A CA 1
ATOM 6077 C C . SER A 1 752 ? -6.215 -7.153 21.967 1.00 91.88 752 SER A C 1
ATOM 6079 O O . SER A 1 752 ? -7.340 -7.446 21.569 1.00 91.88 752 SER A O 1
ATOM 6081 N N . TRP A 1 753 ? -5.510 -6.162 21.409 1.00 93.44 753 TRP A N 1
ATOM 6082 C CA . TRP A 1 753 ? -5.974 -5.386 20.257 1.00 93.44 753 TRP A CA 1
ATOM 6083 C C . TRP A 1 753 ? -5.923 -6.181 18.937 1.00 93.44 753 TRP A C 1
ATOM 6085 O O . TRP A 1 753 ? -6.723 -5.918 18.038 1.00 93.44 753 TRP A O 1
ATOM 6095 N N . GLN A 1 754 ? -5.042 -7.187 18.833 1.00 90.62 754 GLN A N 1
ATOM 6096 C CA . GLN A 1 754 ? -4.954 -8.070 17.658 1.00 90.62 754 GLN A CA 1
ATOM 6097 C C . GLN A 1 754 ? -6.171 -8.996 17.537 1.00 90.62 754 GLN A C 1
ATOM 6099 O O . GLN A 1 754 ? -6.608 -9.312 16.437 1.00 90.62 754 GLN A O 1
ATOM 6104 N N . GLU A 1 755 ? -6.708 -9.439 18.676 1.00 86.94 755 GLU A N 1
ATOM 6105 C CA . GLU A 1 755 ? -7.762 -10.461 18.774 1.00 86.94 755 GLU A CA 1
ATOM 6106 C C . GLU A 1 755 ? -9.184 -9.857 18.795 1.00 86.94 755 GLU A C 1
ATOM 6108 O O . GLU A 1 755 ? -10.158 -10.531 19.131 1.00 86.94 755 GLU A O 1
ATOM 6113 N N . GLN A 1 756 ? -9.328 -8.575 18.440 1.00 81.75 756 GLN A N 1
ATOM 6114 C CA . GLN A 1 756 ? -10.616 -7.879 18.406 1.00 81.75 756 GLN A CA 1
ATOM 6115 C C . GLN A 1 756 ? -11.506 -8.363 17.255 1.00 81.75 756 GLN A C 1
ATOM 6117 O O . GLN A 1 756 ? -11.317 -7.970 16.108 1.00 81.75 756 GLN A O 1
ATOM 6122 N N . LYS A 1 757 ? -12.554 -9.123 17.580 1.00 77.75 757 LYS A N 1
ATOM 6123 C CA . LYS A 1 757 ? -13.595 -9.529 16.628 1.00 77.75 757 LYS A CA 1
ATOM 6124 C C . LYS A 1 757 ? -14.867 -8.695 16.785 1.00 77.75 757 LYS A C 1
ATOM 6126 O O . LYS A 1 757 ? -15.826 -9.113 17.432 1.00 77.75 757 LYS A O 1
ATOM 6131 N N . ILE A 1 758 ? -14.920 -7.509 16.179 1.00 78.31 758 ILE A N 1
ATOM 6132 C CA . ILE A 1 758 ? -16.118 -6.648 16.284 1.00 78.31 758 ILE A CA 1
ATOM 6133 C C . ILE A 1 758 ? -17.367 -7.259 15.610 1.00 78.31 758 ILE A C 1
ATOM 6135 O O . ILE A 1 758 ? -18.499 -6.879 15.916 1.00 78.31 758 ILE A O 1
ATOM 6139 N N . ASN A 1 759 ? -17.139 -8.223 14.713 1.00 81.88 759 ASN A N 1
ATOM 6140 C CA . ASN A 1 759 ? -18.133 -8.924 13.902 1.00 81.88 759 ASN A CA 1
ATOM 6141 C C . ASN A 1 759 ? -18.433 -10.355 14.389 1.00 81.88 759 ASN A C 1
ATOM 6143 O O . ASN A 1 759 ? -19.098 -11.103 13.673 1.00 81.88 759 ASN A O 1
ATOM 6147 N N . GLU A 1 760 ? -17.962 -10.756 15.577 1.00 83.00 760 GLU A N 1
ATOM 6148 C CA . GLU A 1 760 ? -18.292 -12.074 16.135 1.00 83.00 760 GLU A CA 1
ATOM 6149 C C . GLU A 1 760 ? -19.811 -12.212 16.343 1.00 83.00 760 GLU A C 1
ATOM 6151 O O . GLU A 1 760 ? -20.490 -11.267 16.759 1.00 83.00 760 GLU A O 1
ATOM 6156 N N . GLN A 1 761 ? -20.343 -13.385 15.998 1.00 84.31 761 GLN A N 1
ATOM 6157 C CA . GLN A 1 761 ? -21.767 -13.710 16.067 1.00 84.31 761 GLN A CA 1
ATOM 6158 C C . GLN A 1 761 ? -22.072 -14.576 17.296 1.00 84.31 761 GLN A C 1
ATOM 6160 O O . GLN A 1 761 ? -21.296 -15.465 17.641 1.00 84.31 761 GLN A O 1
ATOM 6165 N N . ASP A 1 762 ? -23.221 -14.341 17.933 1.00 86.06 762 ASP A N 1
ATOM 6166 C CA . ASP A 1 762 ? -23.740 -15.201 19.003 1.00 86.06 762 ASP A CA 1
ATOM 6167 C C . ASP A 1 762 ? -24.365 -16.514 18.469 1.00 86.06 762 ASP A C 1
ATOM 6169 O O . ASP A 1 762 ? -24.439 -16.751 17.261 1.00 86.06 762 ASP A O 1
ATOM 6173 N N . ASP A 1 763 ? -24.905 -17.351 19.368 1.00 88.75 763 ASP A N 1
ATOM 6174 C CA . ASP A 1 763 ? -25.622 -18.603 19.041 1.00 88.75 763 ASP A CA 1
ATOM 6175 C C . ASP A 1 763 ? -26.816 -18.424 18.066 1.00 88.75 763 ASP A C 1
ATOM 6177 O O . ASP A 1 763 ? -27.394 -19.399 17.570 1.00 88.75 763 ASP A O 1
ATOM 6181 N N . ARG A 1 764 ? -27.236 -17.182 17.796 1.00 86.25 764 ARG A N 1
ATOM 6182 C CA . ARG A 1 764 ? -28.330 -16.819 16.889 1.00 86.25 764 ARG A CA 1
ATOM 6183 C C . ARG A 1 764 ? -27.835 -16.190 15.584 1.00 86.25 764 ARG A C 1
ATOM 6185 O O . ARG A 1 764 ? -28.673 -15.862 14.745 1.00 86.25 764 ARG A O 1
ATOM 6192 N N . GLY A 1 765 ? -26.528 -16.009 15.396 1.00 85.75 765 GLY A N 1
ATOM 6193 C CA . GLY A 1 765 ? -25.952 -15.287 14.261 1.00 85.75 765 GLY A CA 1
ATOM 6194 C C . GLY A 1 765 ? -25.949 -13.758 14.436 1.00 85.75 765 GLY A C 1
ATOM 6195 O O . GLY A 1 765 ? -25.700 -13.027 13.479 1.00 85.75 765 GLY A O 1
ATOM 6196 N N . GLN A 1 766 ? -26.270 -13.230 15.619 1.00 88.19 766 GLN A N 1
ATOM 6197 C CA . GLN A 1 766 ? -26.365 -11.787 15.845 1.00 88.19 766 GLN A CA 1
ATOM 6198 C C . GLN A 1 766 ? -24.989 -11.212 16.211 1.00 88.19 766 GLN A C 1
ATOM 6200 O O . GLN A 1 766 ? -24.370 -11.635 17.185 1.00 88.19 766 GLN A O 1
ATOM 6205 N N . THR A 1 767 ? -24.519 -10.222 15.446 1.00 91.12 767 THR A N 1
ATOM 6206 C CA . THR A 1 767 ? -23.309 -9.447 15.769 1.00 91.12 767 THR A CA 1
ATOM 6207 C C . THR A 1 767 ? -23.590 -8.394 16.846 1.00 91.12 767 THR A C 1
ATOM 6209 O O . THR A 1 767 ? -24.747 -8.074 17.141 1.00 91.12 767 THR A O 1
ATOM 6212 N N . ALA A 1 768 ? -22.537 -7.776 17.390 1.00 89.94 768 ALA A N 1
ATOM 6213 C CA . ALA A 1 768 ? -22.655 -6.685 18.363 1.00 89.94 768 ALA A CA 1
ATOM 6214 C C . ALA A 1 768 ? -23.574 -5.537 17.889 1.00 89.94 768 ALA A C 1
ATOM 6216 O O . ALA A 1 768 ? -24.341 -4.990 18.686 1.00 89.94 768 ALA A O 1
ATOM 6217 N N . ILE A 1 769 ? -23.555 -5.202 16.592 1.00 91.69 769 ILE A N 1
ATOM 6218 C CA . ILE A 1 769 ? -24.433 -4.174 16.014 1.00 91.69 769 ILE A CA 1
ATOM 6219 C C . ILE A 1 769 ? -25.880 -4.665 15.827 1.00 91.69 769 ILE A C 1
ATOM 6221 O O . ILE A 1 769 ? -26.810 -3.893 16.067 1.00 91.69 769 ILE A O 1
ATOM 6225 N N . SER A 1 770 ? -26.099 -5.946 15.505 1.00 90.25 770 SER A N 1
ATOM 6226 C CA . SER A 1 770 ? -27.443 -6.547 15.472 1.00 90.25 770 SER A CA 1
ATOM 6227 C C . SER A 1 770 ? -28.092 -6.549 16.857 1.00 90.25 770 SER A C 1
ATOM 6229 O O . SER A 1 770 ? -29.252 -6.165 16.986 1.00 90.25 770 SER A O 1
ATOM 6231 N N . LEU A 1 771 ? -27.343 -6.911 17.905 1.00 91.75 771 LEU A N 1
ATOM 6232 C CA . LEU A 1 771 ? -27.805 -6.872 19.299 1.00 91.75 771 LEU A CA 1
ATOM 6233 C C . LEU A 1 771 ? -28.075 -5.434 19.771 1.00 91.75 771 LEU A C 1
ATOM 6235 O O . LEU A 1 771 ? -29.087 -5.163 20.422 1.00 91.75 771 LEU A O 1
ATOM 6239 N N . ALA A 1 772 ? -27.211 -4.483 19.401 1.00 93.06 772 ALA A N 1
ATOM 6240 C CA . ALA A 1 772 ? -27.421 -3.071 19.703 1.00 93.06 772 ALA A CA 1
ATOM 6241 C C . ALA A 1 772 ? -28.693 -2.514 19.028 1.00 93.06 772 ALA A C 1
ATOM 6243 O O . ALA A 1 772 ? -29.423 -1.745 19.654 1.00 93.06 772 ALA A O 1
ATOM 6244 N N . ALA A 1 773 ? -29.006 -2.939 17.799 1.00 92.69 773 ALA A N 1
ATOM 6245 C CA . ALA A 1 773 ? -30.238 -2.567 17.104 1.00 92.69 773 ALA A CA 1
ATOM 6246 C C . ALA A 1 773 ? -31.493 -3.287 17.650 1.00 92.69 773 ALA A C 1
ATOM 6248 O O . ALA A 1 773 ? -32.533 -2.643 17.818 1.00 92.69 773 ALA A O 1
ATOM 6249 N N . GLU A 1 774 ? -31.408 -4.582 17.995 1.00 91.75 774 GLU A N 1
ATOM 6250 C CA . GLU A 1 774 ? -32.502 -5.344 18.633 1.00 91.75 774 GLU A CA 1
ATOM 6251 C C . GLU A 1 774 ? -32.893 -4.743 19.990 1.00 91.75 774 GLU A C 1
ATOM 6253 O O . GLU A 1 774 ? -34.067 -4.741 20.357 1.00 91.75 774 GLU A O 1
ATOM 6258 N N . HIS A 1 775 ? -31.933 -4.199 20.737 1.00 90.31 775 HIS A N 1
ATOM 6259 C CA . HIS A 1 775 ? -32.178 -3.613 22.057 1.00 90.31 775 HIS A CA 1
ATOM 6260 C C . HIS A 1 775 ? -32.293 -2.081 22.053 1.00 90.31 775 HIS A C 1
ATOM 6262 O O . HIS A 1 775 ? -32.327 -1.479 23.128 1.00 90.31 775 HIS A O 1
ATOM 6268 N N . GLY A 1 776 ? -32.350 -1.442 20.876 1.00 87.62 776 GLY A N 1
ATOM 6269 C CA . GLY A 1 776 ? -32.491 0.015 20.747 1.00 87.62 776 GLY A CA 1
ATOM 6270 C C . GLY A 1 776 ? -31.376 0.802 21.446 1.00 87.62 776 GLY A C 1
ATOM 6271 O O . GLY A 1 776 ? -31.614 1.889 21.967 1.00 87.62 776 GLY A O 1
ATOM 6272 N N . GLN A 1 777 ? -30.166 0.243 21.514 1.00 91.12 777 GLN A N 1
ATOM 6273 C CA . GLN A 1 777 ? -29.019 0.814 22.219 1.00 91.12 777 GLN A CA 1
ATOM 6274 C C . GLN A 1 777 ? -28.352 1.894 21.365 1.00 91.12 777 GLN A C 1
ATOM 6276 O O . GLN A 1 777 ? -27.241 1.730 20.867 1.00 91.12 777 GLN A O 1
ATOM 6281 N N . GLU A 1 778 ? -29.039 3.025 21.217 1.00 90.19 778 GLU A N 1
ATOM 6282 C CA . GLU A 1 778 ? -28.671 4.174 20.378 1.00 90.19 778 GLU A CA 1
ATOM 6283 C C . GLU A 1 778 ? -27.195 4.591 20.497 1.00 90.19 778 GLU A C 1
ATOM 6285 O O . GLU A 1 778 ? -26.543 4.865 19.494 1.00 90.19 778 GLU A O 1
ATOM 6290 N N . ARG A 1 779 ? -26.632 4.581 21.714 1.00 87.62 779 ARG A N 1
ATOM 6291 C CA . ARG A 1 779 ? -25.214 4.908 21.955 1.00 87.62 779 ARG A CA 1
ATOM 6292 C C . ARG A 1 779 ? -24.243 3.828 21.475 1.00 87.62 779 ARG A C 1
ATOM 6294 O O . ARG A 1 779 ? -23.146 4.167 21.042 1.00 87.62 779 ARG A O 1
ATOM 6301 N N . ALA A 1 780 ? -24.625 2.555 21.562 1.00 88.56 780 ALA A N 1
ATOM 6302 C CA . ALA A 1 780 ? -23.819 1.445 21.062 1.00 88.56 780 ALA A CA 1
ATOM 6303 C C . ALA A 1 780 ? -23.876 1.384 19.530 1.00 88.56 780 ALA A C 1
ATOM 6305 O O . ALA A 1 780 ? -22.836 1.237 18.899 1.00 88.56 780 ALA A O 1
ATOM 6306 N N . VAL A 1 781 ? -25.051 1.605 18.927 1.00 89.25 781 VAL A N 1
ATOM 6307 C CA . VAL A 1 781 ? -25.173 1.737 17.467 1.00 89.25 781 VAL A CA 1
ATOM 6308 C C . VAL A 1 781 ? -24.377 2.944 16.969 1.00 89.25 781 VAL A C 1
ATOM 6310 O O . VAL A 1 781 ? -23.610 2.792 16.030 1.00 89.25 781 VAL A O 1
ATOM 6313 N N . ALA A 1 782 ? -24.438 4.102 17.638 1.00 87.12 782 ALA A N 1
ATOM 6314 C CA . ALA A 1 782 ? -23.588 5.241 17.283 1.00 87.12 782 ALA A CA 1
ATOM 6315 C C . ALA A 1 782 ? -22.092 4.879 17.351 1.00 87.12 782 ALA A C 1
ATOM 6317 O O . ALA A 1 782 ? -21.363 5.086 16.387 1.00 87.12 782 ALA A O 1
ATOM 6318 N N . PHE A 1 783 ? -21.632 4.257 18.442 1.00 82.62 783 PHE A N 1
ATOM 6319 C CA . PHE A 1 783 ? -20.237 3.820 18.580 1.00 82.62 783 PHE A CA 1
ATOM 6320 C C . PHE A 1 783 ? -19.795 2.852 17.464 1.00 82.62 783 PHE A C 1
ATOM 6322 O O . PHE A 1 783 ? -18.682 2.973 16.956 1.00 82.62 783 PHE A O 1
ATOM 6329 N N . LEU A 1 784 ? -20.657 1.910 17.070 1.00 84.56 784 LEU A N 1
ATOM 6330 C CA . LEU A 1 784 ? -20.383 0.889 16.049 1.00 84.56 784 LEU A CA 1
ATOM 6331 C C . LEU A 1 784 ? -20.575 1.380 14.600 1.00 84.56 784 LEU A C 1
ATOM 6333 O O . LEU A 1 784 ? -20.305 0.623 13.674 1.00 84.56 784 LEU A O 1
ATOM 6337 N N . VAL A 1 785 ? -21.048 2.616 14.396 1.00 80.75 785 VAL A N 1
ATOM 6338 C CA . VAL A 1 785 ? -21.357 3.177 13.066 1.00 80.75 785 VAL A CA 1
ATOM 6339 C C . VAL A 1 785 ? -20.603 4.475 12.766 1.00 80.75 785 VAL A C 1
ATOM 6341 O O . VAL A 1 785 ? -20.360 4.769 11.602 1.00 80.75 785 VAL A O 1
ATOM 6344 N N . THR A 1 786 ? -20.242 5.276 13.776 1.00 68.81 786 THR A N 1
ATOM 6345 C CA . THR A 1 786 ? -19.737 6.649 13.577 1.00 68.81 786 THR A CA 1
ATOM 6346 C C . THR A 1 786 ? -18.276 6.854 13.991 1.00 68.81 786 THR A C 1
ATOM 6348 O O . THR A 1 786 ? -17.893 7.987 14.296 1.00 68.81 786 THR A O 1
ATOM 6351 N N . LYS A 1 787 ? -17.453 5.799 14.071 1.00 65.81 787 LYS A N 1
ATOM 6352 C CA . LYS A 1 787 ? -16.020 5.923 14.394 1.00 65.81 787 LYS A CA 1
ATOM 6353 C C . LYS A 1 787 ? -15.162 5.314 13.285 1.00 65.81 787 LYS A C 1
ATOM 6355 O O . LYS A 1 787 ? -15.503 4.285 12.714 1.00 65.81 787 LYS A O 1
ATOM 6360 N N . ALA A 1 788 ? -14.011 5.927 13.015 1.00 53.81 788 ALA A N 1
ATOM 6361 C CA . ALA A 1 788 ? -13.093 5.468 11.970 1.00 53.81 788 ALA A CA 1
ATOM 6362 C C . ALA A 1 788 ? -12.488 4.076 12.254 1.00 53.81 788 ALA A C 1
ATOM 6364 O O . ALA A 1 788 ? -12.138 3.358 11.317 1.00 53.81 788 ALA A O 1
ATOM 6365 N N . ASP A 1 789 ? -12.413 3.664 13.527 1.00 58.84 789 ASP A N 1
ATOM 6366 C CA . ASP A 1 789 ? -12.069 2.294 13.918 1.00 58.84 789 ASP A CA 1
ATOM 6367 C C . ASP A 1 789 ? -13.223 1.302 13.733 1.00 58.84 789 ASP A C 1
ATOM 6369 O O . ASP A 1 789 ? -12.943 0.124 13.572 1.00 58.84 789 ASP A O 1
ATOM 6373 N N . THR A 1 790 ? -14.493 1.723 13.722 1.00 60.34 790 THR A N 1
ATOM 6374 C CA . THR A 1 790 ? -15.652 0.809 13.658 1.00 60.34 790 THR A CA 1
ATOM 6375 C C . THR A 1 790 ? -16.300 0.694 12.278 1.00 60.34 790 THR A C 1
ATOM 6377 O O . THR A 1 790 ? -17.211 -0.109 12.105 1.00 60.34 790 THR A O 1
ATOM 6380 N N . ASN A 1 791 ? -15.813 1.389 11.245 1.00 64.50 791 ASN A N 1
ATOM 6381 C CA . ASN A 1 791 ? -16.399 1.253 9.906 1.00 64.50 791 ASN A CA 1
ATOM 6382 C C . ASN A 1 791 ? -16.196 -0.155 9.278 1.00 64.50 791 ASN A C 1
ATOM 6384 O O . ASN A 1 791 ? -16.996 -0.540 8.428 1.00 64.50 791 ASN A O 1
ATOM 6388 N N . HIS A 1 792 ? -15.258 -0.986 9.759 1.00 67.06 792 HIS A N 1
ATOM 6389 C CA . HIS A 1 792 ? -15.167 -2.418 9.394 1.00 67.06 792 HIS A CA 1
ATOM 6390 C C . HIS A 1 792 ? -16.243 -3.322 10.050 1.00 67.06 792 HIS A C 1
ATOM 6392 O O . HIS A 1 792 ? -16.233 -4.541 9.866 1.00 67.06 792 HIS A O 1
ATOM 6398 N N . VAL A 1 793 ? -17.187 -2.754 10.814 1.00 82.88 793 VAL A N 1
ATOM 6399 C CA . VAL A 1 793 ? -18.398 -3.459 11.267 1.00 82.88 793 VAL A CA 1
ATOM 6400 C C . VAL A 1 793 ? -19.260 -3.848 10.064 1.00 82.88 793 VAL A C 1
ATOM 6402 O O . VAL A 1 793 ? -19.616 -3.002 9.243 1.00 82.88 793 VAL A O 1
ATOM 6405 N N . GLU A 1 794 ? -19.651 -5.121 9.997 1.00 83.31 794 GLU A N 1
ATOM 6406 C CA . GLU A 1 794 ? -20.513 -5.683 8.957 1.00 83.31 794 GLU A CA 1
ATOM 6407 C C . GLU A 1 794 ? -21.969 -5.234 9.181 1.00 83.31 794 GLU A C 1
ATOM 6409 O O . GLU A 1 794 ? -22.799 -5.935 9.761 1.00 83.31 794 GLU A O 1
ATOM 6414 N N . ILE A 1 795 ? -22.272 -4.020 8.708 1.00 87.38 795 ILE A N 1
ATOM 6415 C CA . ILE A 1 795 ? -23.553 -3.305 8.867 1.00 87.38 795 ILE A CA 1
ATOM 6416 C C . ILE A 1 795 ? -24.778 -4.091 8.359 1.00 87.38 795 ILE A C 1
ATOM 6418 O O . ILE A 1 795 ? -25.895 -3.874 8.829 1.00 87.38 795 ILE A O 1
ATOM 6422 N N . ASN A 1 796 ? -24.555 -5.040 7.442 1.00 88.56 796 ASN A N 1
ATOM 6423 C CA . ASN A 1 796 ? -25.560 -5.919 6.837 1.00 88.56 796 ASN A CA 1
ATOM 6424 C C . ASN A 1 796 ? -25.445 -7.386 7.295 1.00 88.56 796 ASN A C 1
ATOM 6426 O O . ASN A 1 796 ? -26.003 -8.266 6.640 1.00 88.56 796 ASN A O 1
ATOM 6430 N N . ALA A 1 797 ? -24.709 -7.677 8.376 1.00 87.56 797 ALA A N 1
ATOM 6431 C CA . ALA A 1 797 ? -24.535 -9.040 8.876 1.00 87.56 797 ALA A CA 1
ATOM 6432 C C . ALA A 1 797 ? -25.888 -9.740 9.095 1.00 87.56 797 ALA A C 1
ATOM 6434 O O . ALA A 1 797 ? -26.789 -9.194 9.738 1.00 87.56 797 ALA A O 1
ATOM 6435 N N . LEU A 1 798 ? -26.018 -10.952 8.550 1.00 90.44 798 LEU A N 1
ATOM 6436 C CA . LEU A 1 798 ? -27.242 -11.748 8.602 1.00 90.44 798 LEU A CA 1
ATOM 6437 C C . LEU A 1 798 ? -27.193 -12.747 9.757 1.00 90.44 798 LEU A C 1
ATOM 6439 O O . LEU A 1 798 ? -26.275 -13.562 9.845 1.00 90.44 798 LEU A O 1
ATOM 6443 N N . ASP A 1 799 ? -28.224 -12.712 10.596 1.00 89.25 799 ASP A N 1
ATOM 6444 C CA . ASP A 1 799 ? -28.452 -13.703 11.647 1.00 89.25 799 ASP A CA 1
ATOM 6445 C C . ASP A 1 799 ? -29.035 -15.031 11.099 1.00 89.25 799 ASP A C 1
ATOM 6447 O O . ASP A 1 799 ? -29.344 -15.179 9.909 1.00 89.25 799 ASP A O 1
ATOM 6451 N N . HIS A 1 800 ? -29.290 -16.000 11.986 1.00 89.12 800 HIS A N 1
ATOM 6452 C CA . HIS A 1 800 ? -29.958 -17.271 11.665 1.00 89.12 800 HIS A CA 1
ATOM 6453 C C . HIS A 1 800 ? -31.427 -17.119 11.195 1.00 89.12 800 HIS A C 1
ATOM 6455 O O . HIS A 1 800 ? -32.097 -18.119 10.933 1.00 89.12 800 HIS A O 1
ATOM 6461 N N . ARG A 1 801 ? -31.946 -15.890 11.057 1.00 87.31 801 ARG A N 1
ATOM 6462 C CA . ARG A 1 801 ? -33.260 -15.535 10.491 1.00 87.31 801 ARG A CA 1
ATOM 6463 C C . ARG A 1 801 ? -33.164 -14.698 9.198 1.00 87.31 801 ARG A C 1
ATOM 6465 O O . ARG A 1 801 ? -34.203 -14.391 8.605 1.00 87.31 801 ARG A O 1
ATOM 6472 N N . ARG A 1 802 ? -31.945 -14.369 8.742 1.00 90.62 802 ARG A N 1
ATOM 6473 C CA . ARG A 1 802 ? -31.627 -13.379 7.692 1.00 90.62 802 ARG A CA 1
ATOM 6474 C C . ARG A 1 802 ? -32.077 -11.944 8.020 1.00 90.62 802 ARG A C 1
ATOM 6476 O O . ARG A 1 802 ? -32.419 -11.171 7.130 1.00 90.62 802 ARG A O 1
ATOM 6483 N N . SER A 1 803 ? -32.088 -11.580 9.292 1.00 90.69 803 SER A N 1
ATOM 6484 C CA . SER A 1 803 ? -32.310 -10.216 9.769 1.00 90.69 803 SER A CA 1
ATOM 6485 C C . SER A 1 803 ? -30.985 -9.453 9.794 1.00 90.69 803 SER A C 1
ATOM 6487 O O . SER A 1 803 ? -30.016 -9.927 10.383 1.00 90.69 803 SER A O 1
ATOM 6489 N N . THR A 1 804 ? -30.957 -8.257 9.205 1.00 93.50 804 THR A N 1
ATOM 6490 C CA . THR A 1 804 ? -29.867 -7.284 9.386 1.00 93.50 804 THR A CA 1
ATOM 6491 C C . THR A 1 804 ? -30.099 -6.431 10.645 1.00 93.50 804 THR A C 1
ATOM 6493 O O . THR A 1 804 ? -31.235 -6.356 11.134 1.00 93.50 804 THR A O 1
ATOM 6496 N N . PRO A 1 805 ? -29.087 -5.695 11.146 1.00 93.88 805 PRO A N 1
ATOM 6497 C CA . PRO A 1 805 ? -29.287 -4.634 12.137 1.00 93.88 805 PRO A CA 1
ATOM 6498 C C . PRO A 1 805 ? -30.406 -3.649 11.756 1.00 93.88 805 PRO A C 1
ATOM 6500 O O . PRO A 1 805 ? -31.205 -3.253 12.606 1.00 93.88 805 PRO A O 1
ATOM 6503 N N . LEU A 1 806 ? -30.527 -3.303 10.468 1.00 95.00 806 LEU A N 1
ATOM 6504 C CA . LEU A 1 806 ? -31.577 -2.408 9.976 1.00 95.00 806 LEU A CA 1
ATOM 6505 C C . LEU A 1 806 ? -32.978 -3.036 10.063 1.00 95.00 806 LEU A C 1
ATOM 6507 O O . LEU A 1 806 ? -33.932 -2.338 10.410 1.00 95.00 806 LEU A O 1
ATOM 6511 N N . CYS A 1 807 ? -33.114 -4.348 9.838 1.00 94.06 807 CYS A N 1
ATOM 6512 C CA . CYS A 1 807 ? -34.368 -5.070 10.074 1.00 94.06 807 CYS A CA 1
ATOM 6513 C C . CYS A 1 807 ? -34.813 -4.980 11.544 1.00 94.06 807 CYS A C 1
ATOM 6515 O O . CYS A 1 807 ? -35.989 -4.726 11.816 1.00 94.06 807 CYS A O 1
ATOM 6517 N N . TYR A 1 808 ? -33.880 -5.130 12.490 1.00 93.94 808 TYR A N 1
ATOM 6518 C CA . TYR A 1 808 ? -34.156 -4.996 13.923 1.00 93.94 808 TYR A CA 1
ATOM 6519 C C . TYR A 1 808 ? -34.535 -3.562 14.322 1.00 93.94 808 TYR A C 1
ATOM 6521 O O . TYR A 1 808 ? -35.558 -3.356 14.978 1.00 93.94 808 TYR A O 1
ATOM 6529 N N . ALA A 1 809 ? -33.776 -2.561 13.865 1.00 94.44 809 ALA A N 1
ATOM 6530 C CA . ALA A 1 809 ? -34.074 -1.146 14.101 1.00 94.44 809 ALA A CA 1
ATOM 6531 C C . ALA A 1 809 ? -35.460 -0.738 13.563 1.00 94.44 809 ALA A C 1
ATOM 6533 O O . ALA A 1 809 ? -36.199 0.004 14.218 1.00 94.44 809 ALA A O 1
ATOM 6534 N N . ALA A 1 810 ? -35.828 -1.264 12.390 1.00 94.44 810 ALA A N 1
ATOM 6535 C CA . ALA A 1 810 ? -37.123 -1.039 11.765 1.00 94.44 810 ALA A CA 1
ATOM 6536 C C . ALA A 1 810 ? -38.276 -1.731 12.500 1.00 94.44 810 ALA A C 1
ATOM 6538 O O . ALA A 1 810 ? -39.292 -1.085 12.743 1.00 94.44 810 ALA A O 1
ATOM 6539 N N . TYR A 1 811 ? -38.120 -2.995 12.908 1.00 92.19 811 TYR A N 1
ATOM 6540 C CA . TYR A 1 811 ? -39.136 -3.719 13.685 1.00 92.19 811 TYR A CA 1
ATOM 6541 C C . TYR A 1 811 ? -39.423 -3.047 15.035 1.00 92.19 811 TYR A C 1
ATOM 6543 O O . TYR A 1 811 ? -40.580 -2.898 15.425 1.00 92.19 811 TYR A O 1
ATOM 6551 N N . ASN A 1 812 ? -38.373 -2.571 15.709 1.00 90.00 812 ASN A N 1
ATOM 6552 C CA . ASN A 1 812 ? -38.478 -1.806 16.951 1.00 90.00 812 ASN A CA 1
ATOM 6553 C C . ASN A 1 812 ? -39.039 -0.387 16.760 1.00 90.00 812 ASN A C 1
ATOM 6555 O O . ASN A 1 812 ? -39.361 0.282 17.741 1.00 90.00 812 ASN A O 1
ATOM 6559 N N . GLY A 1 813 ? -39.128 0.101 15.520 1.00 91.12 813 GLY A N 1
ATOM 6560 C CA . GLY A 1 813 ? -39.636 1.433 15.223 1.00 91.12 813 GLY A CA 1
ATOM 6561 C C . GLY A 1 813 ? -38.788 2.568 15.806 1.00 91.12 813 GLY A C 1
ATOM 6562 O O . GLY A 1 813 ? -39.357 3.612 16.119 1.00 91.12 813 GLY A O 1
ATOM 6563 N N . ASN A 1 814 ? -37.467 2.406 15.973 1.00 89.94 814 ASN A N 1
ATOM 6564 C CA . ASN A 1 814 ? -36.593 3.468 16.497 1.00 89.94 814 ASN A CA 1
ATOM 6565 C C . ASN A 1 814 ? -36.049 4.358 15.350 1.00 89.94 814 ASN A C 1
ATOM 6567 O O . ASN A 1 814 ? -35.240 3.879 14.551 1.00 89.94 814 ASN A O 1
ATOM 6571 N N . PRO A 1 815 ? -36.429 5.654 15.259 1.00 92.38 815 PRO A N 1
ATOM 6572 C CA . PRO A 1 815 ? -35.952 6.540 14.197 1.00 92.38 815 PRO A CA 1
ATOM 6573 C C . PRO A 1 815 ? -34.460 6.855 14.284 1.00 92.38 815 PRO A C 1
ATOM 6575 O O . PRO A 1 815 ? -33.807 6.875 13.252 1.00 92.38 815 PRO A O 1
ATOM 6578 N N . PHE A 1 816 ? -33.915 7.058 15.485 1.00 90.94 816 PHE A N 1
ATOM 6579 C CA . PHE A 1 816 ? -32.514 7.436 15.681 1.00 90.94 816 PHE A CA 1
ATOM 6580 C C . PHE A 1 816 ? -31.568 6.269 15.371 1.00 90.94 816 PHE A C 1
ATOM 6582 O O . PHE A 1 816 ? -30.529 6.450 14.744 1.00 90.94 816 PHE A O 1
ATOM 6589 N N . THR A 1 817 ? -31.955 5.039 15.731 1.00 92.81 817 THR A N 1
ATOM 6590 C CA . THR A 1 817 ? -31.226 3.832 15.315 1.00 92.81 817 THR A CA 1
ATOM 6591 C C . THR A 1 817 ? -31.231 3.675 13.793 1.00 92.81 817 THR A C 1
ATOM 6593 O O . THR A 1 817 ? -30.188 3.371 13.224 1.00 92.81 817 THR A O 1
ATOM 6596 N N . ILE A 1 818 ? -32.360 3.927 13.116 1.00 93.81 818 ILE A N 1
ATOM 6597 C CA . ILE A 1 818 ? -32.390 3.941 11.646 1.00 93.81 818 ILE A CA 1
ATOM 6598 C C . ILE A 1 818 ? -31.506 5.059 11.089 1.00 93.81 818 ILE A C 1
ATOM 6600 O O . ILE A 1 818 ? -30.692 4.771 10.225 1.00 93.81 818 ILE A O 1
ATOM 6604 N N . GLU A 1 819 ? -31.635 6.294 11.577 1.00 92.56 819 GLU A N 1
ATOM 6605 C CA . GLU A 1 819 ? -30.883 7.469 11.109 1.00 92.56 819 GLU A CA 1
ATOM 6606 C C . GLU A 1 819 ? -29.364 7.250 11.177 1.00 92.56 819 GLU A C 1
ATOM 6608 O O . GLU A 1 819 ? -28.661 7.556 10.216 1.00 92.56 819 GLU A O 1
ATOM 6613 N N . LEU A 1 820 ? -28.875 6.625 12.254 1.00 90.81 820 LEU A N 1
ATOM 6614 C CA . LEU A 1 820 ? -27.487 6.172 12.362 1.00 90.81 820 LEU A CA 1
ATOM 6615 C C . LEU A 1 820 ? -27.141 5.121 11.299 1.00 90.81 820 LEU A C 1
ATOM 6617 O O . LEU A 1 820 ? -26.212 5.325 10.523 1.00 90.81 820 LEU A O 1
ATOM 6621 N N . LEU A 1 821 ? -27.882 4.007 11.238 1.00 90.62 821 LEU A N 1
ATOM 6622 C CA . LEU A 1 821 ? -27.587 2.903 10.314 1.00 90.62 821 LEU A CA 1
ATOM 6623 C C . LEU A 1 821 ? -27.618 3.349 8.840 1.00 90.62 821 LEU A C 1
ATOM 6625 O O . LEU A 1 821 ? -26.789 2.896 8.055 1.00 90.62 821 LEU A O 1
ATOM 6629 N N . ILE A 1 822 ? -28.526 4.259 8.465 1.00 90.81 822 ILE A N 1
ATOM 6630 C CA . ILE A 1 822 ? -28.645 4.780 7.093 1.00 90.81 822 ILE A CA 1
ATOM 6631 C C . ILE A 1 822 ? -27.670 5.916 6.762 1.00 90.81 822 ILE A C 1
ATOM 6633 O O . ILE A 1 822 ? -27.597 6.310 5.598 1.00 90.81 822 ILE A O 1
ATOM 6637 N N . ALA A 1 823 ? -26.911 6.437 7.732 1.00 85.81 823 ALA A N 1
ATOM 6638 C CA . ALA A 1 823 ? -25.833 7.390 7.461 1.00 85.81 823 ALA A CA 1
ATOM 6639 C C . ALA A 1 823 ? -24.652 6.733 6.721 1.00 85.81 823 ALA A C 1
ATOM 6641 O O . ALA A 1 823 ? -23.905 7.417 6.021 1.00 85.81 823 ALA A O 1
ATOM 6642 N N . ARG A 1 824 ? -24.504 5.405 6.829 1.00 80.94 824 ARG A N 1
ATOM 6643 C CA . ARG A 1 824 ? -23.571 4.617 6.014 1.00 80.94 824 ARG A CA 1
ATOM 6644 C C . ARG A 1 824 ? -24.061 4.481 4.568 1.00 80.94 824 ARG A C 1
ATOM 6646 O O . ARG A 1 824 ? -25.261 4.515 4.289 1.00 80.94 824 ARG A O 1
ATOM 6653 N N . ASN A 1 825 ? -23.120 4.344 3.634 1.00 78.38 825 ASN A N 1
ATOM 6654 C CA . ASN A 1 825 ? -23.411 4.194 2.201 1.00 78.38 825 ASN A CA 1
ATOM 6655 C C . ASN A 1 825 ? -23.575 2.737 1.763 1.00 78.38 825 ASN A C 1
ATOM 6657 O O . ASN A 1 825 ? -24.320 2.470 0.824 1.00 78.38 825 ASN A O 1
ATOM 6661 N N . ASP A 1 826 ? -22.933 1.816 2.475 1.00 78.81 826 ASP A N 1
ATOM 6662 C CA . ASP A 1 826 ? -22.912 0.377 2.222 1.00 78.81 826 ASP A CA 1
ATOM 6663 C C . ASP A 1 826 ? -24.096 -0.387 2.845 1.00 78.81 826 ASP A C 1
ATOM 6665 O O . ASP A 1 826 ? -24.197 -1.600 2.686 1.00 78.81 826 ASP A O 1
ATOM 6669 N N . VAL A 1 827 ? -25.013 0.291 3.543 1.00 88.06 827 VAL A N 1
ATOM 6670 C CA . VAL A 1 827 ? -26.181 -0.352 4.164 1.00 88.06 827 VAL A CA 1
ATOM 6671 C C . VAL A 1 827 ? -27.228 -0.793 3.131 1.00 88.06 827 VAL A C 1
ATOM 6673 O O . VAL A 1 827 ? -27.655 -0.023 2.265 1.00 88.06 827 VAL A O 1
ATOM 6676 N N . ASP A 1 828 ? -27.676 -2.041 3.253 1.00 87.38 828 ASP A N 1
ATOM 6677 C CA . ASP A 1 828 ? -28.713 -2.641 2.418 1.00 87.38 828 ASP A CA 1
ATOM 6678 C C . ASP A 1 828 ? -30.107 -2.334 2.995 1.00 87.38 828 ASP A C 1
ATOM 6680 O O . ASP A 1 828 ? -30.554 -2.919 3.987 1.00 87.38 828 ASP A O 1
ATOM 6684 N N . LEU A 1 829 ? -30.812 -1.404 2.345 1.00 88.56 829 LEU A N 1
ATOM 6685 C CA . LEU A 1 829 ? -32.179 -0.991 2.691 1.00 88.56 829 LEU A CA 1
ATOM 6686 C C . LEU A 1 829 ? -33.247 -2.034 2.309 1.00 88.56 829 LEU A C 1
ATOM 6688 O O . LEU A 1 829 ? -34.402 -1.913 2.725 1.00 88.56 829 LEU A O 1
ATOM 6692 N N . TYR A 1 830 ? -32.868 -3.035 1.514 1.00 87.06 830 TYR A N 1
ATOM 6693 C CA . TYR A 1 830 ? -33.746 -3.980 0.824 1.00 87.06 830 TYR A CA 1
ATOM 6694 C C . TYR A 1 830 ? -33.547 -5.428 1.307 1.00 87.06 830 TYR A C 1
ATOM 6696 O O . TYR A 1 830 ? -34.293 -6.328 0.905 1.00 87.06 830 TYR A O 1
ATOM 6704 N N . CYS A 1 831 ? -32.575 -5.685 2.187 1.00 85.62 831 CYS A N 1
ATOM 6705 C CA . CYS A 1 831 ? -32.278 -7.031 2.671 1.00 85.62 831 CYS A CA 1
ATOM 6706 C C . CYS A 1 831 ? -33.494 -7.687 3.347 1.00 85.62 831 CYS A C 1
ATOM 6708 O O . CYS A 1 831 ? -34.166 -7.080 4.182 1.00 85.62 831 CYS A O 1
ATOM 6710 N N . GLY A 1 832 ? -33.784 -8.940 2.987 1.00 78.50 832 GLY A N 1
ATOM 6711 C CA . GLY A 1 832 ? -34.977 -9.660 3.443 1.00 78.50 832 GLY A CA 1
ATOM 6712 C C . GLY A 1 832 ? -34.684 -10.823 4.392 1.00 78.50 832 GLY A C 1
ATOM 6713 O O . GLY A 1 832 ? -33.829 -11.667 4.096 1.00 78.50 832 GLY A O 1
ATOM 6714 N N . THR A 1 833 ? -35.475 -10.915 5.467 1.00 87.50 833 THR A N 1
ATOM 6715 C CA . THR A 1 833 ? -35.553 -12.094 6.347 1.00 87.50 833 THR A CA 1
ATOM 6716 C C . THR A 1 833 ? -36.104 -13.313 5.599 1.00 87.50 833 THR A C 1
ATOM 6718 O O . THR A 1 833 ? -36.640 -13.187 4.494 1.00 87.50 833 THR A O 1
ATOM 6721 N N . TYR A 1 834 ? -36.041 -14.508 6.202 1.00 85.19 834 TYR A N 1
ATOM 6722 C CA . TYR A 1 834 ? -36.643 -15.714 5.606 1.00 85.19 834 TYR A CA 1
ATOM 6723 C C . TYR A 1 834 ? -38.142 -15.580 5.283 1.00 85.19 834 TYR A C 1
ATOM 6725 O O . TYR A 1 834 ? -38.596 -16.188 4.319 1.00 85.19 834 TYR A O 1
ATOM 6733 N N . ASP A 1 835 ? -38.895 -14.747 6.010 1.00 83.75 835 ASP A N 1
ATOM 6734 C CA . ASP A 1 835 ? -40.316 -14.472 5.731 1.00 83.75 835 ASP A CA 1
ATOM 6735 C C . ASP A 1 835 ? -40.528 -13.495 4.549 1.00 83.75 835 ASP A C 1
ATOM 6737 O O . ASP A 1 835 ? -41.639 -13.012 4.326 1.00 83.75 835 ASP A O 1
ATOM 6741 N N . ASN A 1 836 ? -39.467 -13.171 3.798 1.00 85.12 836 ASN A N 1
ATOM 6742 C CA . ASN A 1 836 ? -39.388 -12.103 2.792 1.00 85.12 836 ASN A CA 1
ATOM 6743 C C . ASN A 1 836 ? -39.794 -10.713 3.325 1.00 85.12 836 ASN A C 1
ATOM 6745 O O . ASN A 1 836 ? -40.208 -9.834 2.569 1.00 85.12 836 ASN A O 1
ATOM 6749 N N . ARG A 1 837 ? -39.664 -10.502 4.641 1.00 87.50 837 ARG A N 1
ATOM 6750 C CA . ARG A 1 837 ? -39.861 -9.201 5.283 1.00 87.50 837 ARG A CA 1
ATOM 6751 C C . ARG A 1 837 ? -38.572 -8.393 5.201 1.00 87.50 837 ARG A C 1
ATOM 6753 O O . ARG A 1 837 ? -37.501 -8.908 5.498 1.00 87.50 837 ARG A O 1
ATOM 6760 N N . PHE A 1 838 ? -38.693 -7.126 4.843 1.00 88.62 838 PHE A N 1
ATOM 6761 C CA . PHE A 1 838 ? -37.595 -6.185 4.599 1.00 88.62 838 PHE A CA 1
ATOM 6762 C C . PHE A 1 838 ? -37.824 -4.883 5.402 1.00 88.62 838 PHE A C 1
ATOM 6764 O O . PHE A 1 838 ? -38.956 -4.674 5.869 1.00 88.62 838 PHE A O 1
ATOM 6771 N N . PRO A 1 839 ? -36.814 -4.010 5.603 1.00 92.62 839 PRO A N 1
ATOM 6772 C CA . PRO A 1 839 ? -36.870 -2.889 6.549 1.00 92.62 839 PRO A CA 1
ATOM 6773 C C . PRO A 1 839 ? -38.137 -2.028 6.488 1.00 92.62 839 PRO A C 1
ATOM 6775 O O . PRO A 1 839 ? -38.738 -1.767 7.526 1.00 92.62 839 PRO A O 1
ATOM 6778 N N . LEU A 1 840 ? -38.627 -1.658 5.301 1.00 93.00 840 LEU A N 1
ATOM 6779 C CA . LEU A 1 840 ? -39.854 -0.860 5.178 1.00 93.00 840 LEU A CA 1
ATOM 6780 C C . LEU A 1 840 ? -41.100 -1.594 5.716 1.00 93.00 840 LEU A C 1
ATOM 6782 O O . LEU A 1 840 ? -41.898 -1.005 6.444 1.00 93.00 840 LEU A O 1
ATOM 6786 N N . SER A 1 841 ? -41.252 -2.890 5.423 1.00 91.25 841 SER A N 1
ATOM 6787 C CA . SER A 1 841 ? -42.359 -3.711 5.951 1.00 91.25 841 SER A CA 1
ATOM 6788 C C . SER A 1 841 ? -42.288 -3.900 7.475 1.00 91.25 841 SER A C 1
ATOM 6790 O O . SER A 1 841 ? -43.317 -3.977 8.147 1.00 91.25 841 SER A O 1
ATOM 6792 N N . LEU A 1 842 ? -41.074 -3.940 8.036 1.00 93.50 842 LEU A N 1
ATOM 6793 C CA . LEU A 1 842 ? -40.821 -4.024 9.477 1.00 93.50 842 LEU A CA 1
ATOM 6794 C C . LEU A 1 842 ? -41.146 -2.683 10.159 1.00 93.50 842 LEU A C 1
ATOM 6796 O O . LEU A 1 842 ? -41.856 -2.671 11.162 1.00 93.50 842 LEU A O 1
ATOM 6800 N N . ALA A 1 843 ? -40.742 -1.562 9.552 1.00 93.94 843 ALA A N 1
ATOM 6801 C CA . ALA A 1 843 ? -41.079 -0.211 9.998 1.00 93.94 843 ALA A CA 1
ATOM 6802 C C . ALA A 1 843 ? -42.595 0.046 10.003 1.00 93.94 843 ALA A C 1
ATOM 6804 O O . ALA A 1 843 ? -43.110 0.616 10.966 1.00 93.94 843 ALA A O 1
ATOM 6805 N N . VAL A 1 844 ? -43.330 -0.427 8.991 1.00 93.00 844 VAL A N 1
ATOM 6806 C CA . VAL A 1 844 ? -44.802 -0.367 8.988 1.00 93.00 844 VAL A CA 1
ATOM 6807 C C . VAL A 1 844 ? -45.406 -1.218 10.107 1.00 93.00 844 VAL A C 1
ATOM 6809 O O . VAL A 1 844 ? -46.284 -0.740 10.823 1.00 93.00 844 VAL A O 1
ATOM 6812 N N . GLU A 1 845 ? -44.930 -2.451 10.317 1.00 90.50 845 GLU A N 1
ATOM 6813 C CA . GLU A 1 845 ? -45.471 -3.304 11.385 1.00 90.50 845 GLU A CA 1
ATOM 6814 C C . GLU A 1 845 ? -45.194 -2.732 12.797 1.00 90.50 845 GLU A C 1
ATOM 6816 O O . GLU A 1 845 ? -45.999 -2.952 13.703 1.00 90.50 845 GLU A O 1
ATOM 6821 N N . SER A 1 846 ? -44.133 -1.928 12.969 1.00 92.31 846 SER A N 1
ATOM 6822 C CA . SER A 1 846 ? -43.800 -1.243 14.234 1.00 92.31 846 SER A CA 1
ATOM 6823 C C . SER A 1 846 ? -44.803 -0.157 14.659 1.00 92.31 846 SER A C 1
ATOM 6825 O O . SER A 1 846 ? -44.946 0.130 15.848 1.00 92.31 846 SER A O 1
ATOM 6827 N N . GLY A 1 847 ? -45.507 0.470 13.709 1.00 90.06 847 GLY A N 1
ATOM 6828 C CA . GLY A 1 847 ? -46.387 1.607 13.991 1.00 90.06 847 GLY A CA 1
ATOM 6829 C C . GLY A 1 847 ? -45.704 2.984 14.100 1.00 90.06 847 GLY A C 1
ATOM 6830 O O . GLY A 1 847 ? -46.375 3.932 14.499 1.00 90.06 847 GLY A O 1
ATOM 6831 N N . ASN A 1 848 ? -44.427 3.146 13.716 1.00 89.38 848 ASN A N 1
ATOM 6832 C CA . ASN A 1 848 ? -43.761 4.458 13.666 1.00 89.38 848 ASN A CA 1
ATOM 6833 C C . ASN A 1 848 ? -43.724 5.080 12.245 1.00 89.38 848 ASN A C 1
ATOM 6835 O O . ASN A 1 848 ? -43.042 4.598 11.346 1.00 89.38 848 ASN A O 1
ATOM 6839 N N . CYS A 1 849 ? -44.413 6.207 12.033 1.00 90.12 849 CYS A N 1
ATOM 6840 C CA . CYS A 1 849 ? -44.399 6.923 10.746 1.00 90.12 849 CYS A CA 1
ATOM 6841 C C . CYS A 1 849 ? -43.065 7.625 10.405 1.00 90.12 849 CYS A C 1
ATOM 6843 O O . CYS A 1 849 ? -42.833 7.967 9.243 1.00 90.12 849 CYS A O 1
ATOM 6845 N N . THR A 1 850 ? -42.189 7.878 11.380 1.00 93.44 850 THR A N 1
ATOM 6846 C CA . THR A 1 850 ? -40.897 8.552 11.156 1.00 93.44 850 THR A CA 1
ATOM 6847 C C . THR A 1 850 ? -39.850 7.589 10.599 1.00 93.44 850 THR A C 1
ATOM 6849 O O . THR A 1 850 ? -39.116 7.968 9.689 1.00 93.44 850 THR A O 1
ATOM 6852 N N . THR A 1 851 ? -39.820 6.331 11.056 1.00 93.38 851 THR A N 1
ATOM 6853 C CA . THR A 1 851 ? -38.924 5.297 10.499 1.00 93.38 851 THR A CA 1
ATOM 6854 C C . THR A 1 851 ? -39.216 5.036 9.023 1.00 93.38 851 THR A C 1
ATOM 6856 O O . THR A 1 851 ? -38.288 4.989 8.218 1.00 93.38 851 THR A O 1
ATOM 6859 N N . ILE A 1 852 ? -40.499 4.970 8.646 1.00 93.50 852 ILE A N 1
ATOM 6860 C CA . ILE A 1 852 ? -40.934 4.879 7.243 1.00 93.50 852 ILE A CA 1
ATOM 6861 C C . ILE A 1 852 ? -40.365 6.043 6.420 1.00 93.50 852 ILE A C 1
ATOM 6863 O O . ILE A 1 852 ? -39.758 5.818 5.378 1.00 93.50 852 ILE A O 1
ATOM 6867 N N . LYS A 1 853 ? -40.522 7.289 6.888 1.00 93.56 853 LYS A N 1
ATOM 6868 C CA . LYS A 1 853 ? -40.046 8.483 6.165 1.00 93.56 853 LYS A CA 1
ATOM 6869 C C . LYS A 1 853 ? -38.525 8.505 5.996 1.00 93.56 853 LYS A C 1
ATOM 6871 O O . LYS A 1 853 ? -38.058 8.864 4.921 1.00 93.56 853 LYS A O 1
ATOM 6876 N N . LEU A 1 854 ? -37.767 8.098 7.017 1.00 94.00 854 LEU A N 1
ATOM 6877 C CA . LEU A 1 854 ? -36.305 7.985 6.938 1.00 94.00 854 LEU A CA 1
ATOM 6878 C C . LEU A 1 854 ? -35.874 6.971 5.867 1.00 94.00 854 LEU A C 1
ATOM 6880 O O . LEU A 1 854 ? -35.078 7.314 4.993 1.00 94.00 854 LEU A O 1
ATOM 6884 N N . LEU A 1 855 ? -36.454 5.764 5.881 1.00 91.81 855 LEU A N 1
ATOM 6885 C CA . LEU A 1 855 ? -36.167 4.726 4.885 1.00 91.81 855 LEU A CA 1
ATOM 6886 C C . LEU A 1 855 ? -36.534 5.185 3.465 1.00 91.81 855 LEU A C 1
ATOM 6888 O O . LEU A 1 855 ? -35.683 5.154 2.582 1.00 91.81 855 LEU A O 1
ATOM 6892 N N . LEU A 1 856 ? -37.757 5.687 3.251 1.00 90.25 856 LEU A N 1
ATOM 6893 C CA . LEU A 1 856 ? -38.221 6.157 1.937 1.00 90.25 856 LEU A CA 1
ATOM 6894 C C . LEU A 1 856 ? -37.346 7.283 1.364 1.00 90.25 856 LEU A C 1
ATOM 6896 O O . LEU A 1 856 ? -37.051 7.286 0.168 1.00 90.25 856 LEU A O 1
ATOM 6900 N N . ASN A 1 857 ? -36.915 8.226 2.207 1.00 90.06 857 ASN A N 1
ATOM 6901 C CA . ASN A 1 857 ? -36.013 9.299 1.794 1.00 90.06 857 ASN A CA 1
ATOM 6902 C C . ASN A 1 857 ? -34.644 8.744 1.374 1.00 90.06 857 ASN A C 1
ATOM 6904 O O . ASN A 1 857 ? -34.121 9.153 0.339 1.00 90.06 857 ASN A O 1
ATOM 6908 N N . ARG A 1 858 ? -34.082 7.788 2.128 1.00 88.00 858 ARG A N 1
ATOM 6909 C CA . ARG A 1 858 ? -32.782 7.181 1.806 1.00 88.00 858 ARG A CA 1
ATOM 6910 C C . ARG A 1 858 ? -32.830 6.313 0.550 1.00 88.00 858 ARG A C 1
ATOM 6912 O O . ARG A 1 858 ? -31.926 6.418 -0.272 1.00 88.00 858 ARG A O 1
ATOM 6919 N N . MET A 1 859 ? -33.888 5.522 0.365 1.00 87.19 859 MET A N 1
ATOM 6920 C CA . MET A 1 859 ? -34.107 4.719 -0.848 1.00 87.19 859 MET A CA 1
ATOM 6921 C C . MET A 1 859 ? -34.121 5.623 -2.095 1.00 87.19 859 MET A C 1
ATOM 6923 O O . MET A 1 859 ? -33.407 5.365 -3.061 1.00 87.19 859 MET A O 1
ATOM 6927 N N . ARG A 1 860 ? -34.830 6.761 -2.031 1.00 81.75 860 ARG A N 1
ATOM 6928 C CA . ARG A 1 860 ? -34.833 7.787 -3.094 1.00 81.75 860 ARG A CA 1
ATOM 6929 C C . ARG A 1 860 ? -33.483 8.498 -3.289 1.00 81.75 860 ARG A C 1
ATOM 6931 O O . ARG A 1 860 ? -33.218 8.977 -4.384 1.00 81.75 860 ARG A O 1
ATOM 6938 N N . GLN A 1 861 ? -32.630 8.565 -2.265 1.00 77.12 861 GLN A N 1
ATOM 6939 C CA . GLN A 1 861 ? -31.258 9.087 -2.378 1.00 77.12 861 GLN A CA 1
ATOM 6940 C C . GLN A 1 861 ? -30.264 8.067 -2.956 1.00 77.12 861 GLN A C 1
ATOM 6942 O O . GLN A 1 861 ? -29.273 8.484 -3.545 1.00 77.12 861 GLN A O 1
ATOM 6947 N N . GLN A 1 862 ? -30.501 6.759 -2.791 1.00 69.38 862 GLN A N 1
ATOM 6948 C CA . GLN A 1 862 ? -29.706 5.699 -3.432 1.00 69.38 862 GLN A CA 1
ATOM 6949 C C . GLN A 1 862 ? -30.038 5.553 -4.929 1.00 69.38 862 GLN A C 1
ATOM 6951 O O . GLN A 1 862 ? -29.142 5.236 -5.704 1.00 69.38 862 GLN A O 1
ATOM 6956 N N . ASN A 1 863 ? -31.269 5.890 -5.347 1.00 61.12 863 ASN A N 1
ATOM 6957 C CA . ASN A 1 863 ? -31.692 5.952 -6.755 1.00 61.12 863 ASN A CA 1
ATOM 6958 C C . ASN A 1 863 ? -31.938 7.403 -7.257 1.00 61.12 863 ASN A C 1
ATOM 6960 O O . ASN A 1 863 ? -33.074 7.763 -7.593 1.00 61.12 863 ASN A O 1
ATOM 6964 N N . PRO A 1 864 ? -30.911 8.273 -7.354 1.00 48.91 864 PRO A N 1
ATOM 6965 C CA . PRO A 1 864 ? -31.071 9.626 -7.879 1.00 48.91 864 PRO A CA 1
ATOM 6966 C C . PRO A 1 864 ? -31.229 9.594 -9.408 1.00 48.91 864 PRO A C 1
ATOM 6968 O O . PRO A 1 864 ? -30.257 9.571 -10.162 1.00 48.91 864 PRO A O 1
ATOM 6971 N N . LYS A 1 865 ? -32.478 9.599 -9.883 1.00 48.47 865 LYS A N 1
ATOM 6972 C CA . LYS A 1 865 ? -32.825 9.590 -11.313 1.00 48.47 865 LYS A CA 1
ATOM 6973 C C . LYS A 1 865 ? -32.199 10.746 -12.101 1.00 48.47 865 LYS A C 1
ATOM 6975 O O . LYS A 1 865 ? -32.692 11.874 -12.086 1.00 48.47 865 LYS A O 1
ATOM 6980 N N . VAL A 1 866 ? -31.194 10.414 -12.907 1.00 41.88 866 VAL A N 1
ATOM 6981 C CA . VAL A 1 866 ? -30.919 11.116 -14.164 1.00 41.88 866 VAL A CA 1
ATOM 6982 C C . VAL A 1 866 ? -31.908 10.579 -15.207 1.00 41.88 866 VAL A C 1
ATOM 6984 O O . VAL A 1 866 ? -32.006 9.370 -15.394 1.00 41.88 866 VAL A O 1
ATOM 6987 N N . THR A 1 867 ? -32.628 11.475 -15.892 1.00 41.03 867 THR A N 1
ATOM 6988 C CA . THR A 1 867 ? -33.784 11.198 -16.787 1.00 41.03 867 THR A CA 1
ATOM 6989 C C . THR A 1 867 ? -35.063 10.699 -16.085 1.00 41.03 867 THR A C 1
ATOM 6991 O O . THR A 1 867 ? -35.025 10.060 -15.039 1.00 41.03 867 THR A O 1
ATOM 6994 N N . GLY A 1 868 ? -36.231 11.066 -16.626 1.00 44.62 868 GLY A N 1
ATOM 6995 C CA . GLY A 1 868 ? -37.535 10.983 -15.945 1.00 44.62 868 GLY A CA 1
ATOM 6996 C C . GLY A 1 868 ? -38.358 9.718 -16.216 1.00 44.62 868 GLY A C 1
ATOM 6997 O O . GLY A 1 868 ? -39.541 9.836 -16.522 1.00 44.62 868 GLY A O 1
ATOM 6998 N N . GLU A 1 869 ? -37.756 8.530 -16.146 1.00 47.31 869 GLU A N 1
ATOM 6999 C CA . GLU A 1 869 ? -38.446 7.250 -16.406 1.00 47.31 869 GLU A CA 1
ATOM 7000 C C . GLU A 1 869 ? -39.136 6.641 -15.161 1.00 47.31 869 GLU A C 1
ATOM 7002 O O . GLU A 1 869 ? -39.062 7.196 -14.062 1.00 47.31 869 GLU A O 1
ATOM 7007 N N . VAL A 1 870 ? -39.774 5.468 -15.320 1.00 54.53 870 VAL A N 1
ATOM 7008 C CA . VAL A 1 870 ? -40.186 4.534 -14.241 1.00 54.53 870 VAL A CA 1
ATOM 7009 C C . VAL A 1 870 ? -39.028 4.256 -13.259 1.00 54.53 870 VAL A C 1
ATOM 7011 O O . VAL A 1 870 ? -37.934 3.974 -13.735 1.00 54.53 870 VAL A O 1
ATOM 7014 N N . ASP A 1 871 ? -39.146 4.313 -11.921 1.00 64.56 871 ASP A N 1
ATOM 7015 C CA . ASP A 1 871 ? -38.171 3.604 -11.058 1.00 64.56 871 ASP A CA 1
ATOM 7016 C C . ASP A 1 871 ? -38.691 2.194 -10.793 1.00 64.56 871 ASP A C 1
ATOM 7018 O O . ASP A 1 871 ? -39.476 1.956 -9.874 1.00 64.56 871 ASP A O 1
ATOM 7022 N N . HIS A 1 872 ? -38.264 1.266 -11.645 1.00 67.75 872 HIS A N 1
ATOM 7023 C CA . HIS A 1 872 ? -38.683 -0.125 -11.564 1.00 67.75 872 HIS A CA 1
ATOM 7024 C C . HIS A 1 872 ? -38.156 -0.842 -10.312 1.00 67.75 872 HIS A C 1
ATOM 7026 O O . HIS A 1 872 ? -38.801 -1.788 -9.871 1.00 67.75 872 HIS A O 1
ATOM 7032 N N . GLN A 1 873 ? -37.049 -0.396 -9.707 1.00 72.12 873 GLN A N 1
ATOM 7033 C CA . GLN A 1 873 ? -36.498 -1.017 -8.499 1.00 72.12 873 GLN A CA 1
ATOM 7034 C C . GLN A 1 873 ? -37.176 -0.471 -7.237 1.00 72.12 873 GLN A C 1
ATOM 7036 O O . GLN A 1 873 ? -37.669 -1.249 -6.422 1.00 72.12 873 GLN A O 1
ATOM 7041 N N . PHE A 1 874 ? -37.289 0.854 -7.105 1.00 80.69 874 PHE A N 1
ATOM 7042 C CA . PHE A 1 874 ? -37.989 1.486 -5.983 1.00 80.69 874 PHE A CA 1
ATOM 7043 C C . PHE A 1 874 ? -39.473 1.087 -5.948 1.00 80.69 874 PHE A C 1
ATOM 7045 O O . PHE A 1 874 ? -39.988 0.743 -4.886 1.00 80.69 874 PHE A O 1
ATOM 7052 N N . SER A 1 875 ? -40.154 1.045 -7.103 1.00 82.25 875 SER A N 1
ATOM 7053 C CA . SER A 1 875 ? -41.548 0.581 -7.180 1.00 82.25 875 SER A CA 1
ATOM 7054 C C . SER A 1 875 ? -41.693 -0.921 -6.895 1.00 82.25 875 SER A C 1
ATOM 7056 O O . SER A 1 875 ? -42.643 -1.315 -6.218 1.00 82.25 875 SER A O 1
ATOM 7058 N N . ALA A 1 876 ? -40.755 -1.774 -7.330 1.00 83.62 876 ALA A N 1
ATOM 7059 C CA . ALA A 1 876 ? -40.795 -3.199 -6.990 1.00 83.62 876 ALA A CA 1
ATOM 7060 C C . ALA A 1 876 ? -40.652 -3.430 -5.476 1.00 83.62 876 ALA A C 1
ATOM 7062 O O . ALA A 1 876 ? -41.430 -4.185 -4.894 1.00 83.62 876 ALA A O 1
ATOM 7063 N N . GLU A 1 877 ? -39.713 -2.743 -4.821 1.00 83.06 877 GLU A N 1
ATOM 7064 C CA . GLU A 1 877 ? -39.457 -2.905 -3.386 1.00 83.06 877 GLU A CA 1
ATOM 7065 C C . GLU A 1 877 ? -40.548 -2.271 -2.508 1.00 83.06 877 GLU A C 1
ATOM 7067 O O . GLU A 1 877 ? -40.913 -2.842 -1.484 1.00 83.06 877 GLU A O 1
ATOM 7072 N N . LEU A 1 878 ? -41.174 -1.163 -2.925 1.00 88.00 878 LEU A N 1
ATOM 7073 C CA . LEU A 1 878 ? -42.374 -0.626 -2.259 1.00 88.00 878 LEU A CA 1
ATOM 7074 C C . LEU A 1 878 ? -43.538 -1.631 -2.213 1.00 88.00 878 LEU A C 1
ATOM 7076 O O . LEU A 1 878 ? -44.292 -1.665 -1.237 1.00 88.00 878 LEU A O 1
ATOM 7080 N N . ASN A 1 879 ? -43.672 -2.446 -3.261 1.00 89.62 879 ASN A N 1
ATOM 7081 C CA . ASN A 1 879 ? -44.773 -3.394 -3.453 1.00 89.62 879 ASN A CA 1
ATOM 7082 C C . ASN A 1 879 ? -44.407 -4.842 -3.107 1.00 89.62 879 ASN A C 1
ATOM 7084 O O . ASN A 1 879 ? -45.237 -5.744 -3.233 1.00 89.62 879 ASN A O 1
ATOM 7088 N N . ARG A 1 880 ? -43.180 -5.077 -2.639 1.00 88.88 880 ARG A N 1
ATOM 7089 C CA . ARG A 1 880 ? -42.690 -6.393 -2.245 1.00 88.88 880 ARG A CA 1
ATOM 7090 C C . ARG A 1 880 ? -43.529 -6.963 -1.103 1.00 88.88 880 ARG A C 1
ATOM 7092 O O . ARG A 1 880 ? -43.771 -6.307 -0.090 1.00 88.88 880 ARG A O 1
ATOM 7099 N N . SER A 1 881 ? -43.968 -8.207 -1.266 1.00 88.62 881 SER A N 1
ATOM 7100 C CA . SER A 1 881 ? -44.813 -8.898 -0.296 1.00 88.62 881 SER A CA 1
ATOM 7101 C C . SER A 1 881 ? -44.041 -9.908 0.552 1.00 88.62 881 SER A C 1
ATOM 7103 O O . SER A 1 881 ? -43.173 -10.615 0.034 1.00 88.62 881 SER A O 1
ATOM 7105 N N . ASP A 1 882 ? -44.428 -10.061 1.819 1.00 88.00 882 ASP A N 1
ATOM 7106 C CA . ASP A 1 882 ? -43.965 -11.177 2.656 1.00 88.00 882 ASP A CA 1
ATOM 7107 C C . ASP A 1 882 ? -44.423 -12.554 2.115 1.00 88.00 882 ASP A C 1
ATOM 7109 O O . ASP A 1 882 ? -45.203 -12.639 1.159 1.00 88.00 882 ASP A O 1
ATOM 7113 N N . LEU A 1 883 ? -43.968 -13.657 2.726 1.00 86.19 883 LEU A N 1
ATOM 7114 C CA . LEU A 1 883 ? -44.370 -15.029 2.348 1.00 86.19 883 LEU A CA 1
ATOM 7115 C C . LEU A 1 883 ? -45.887 -15.302 2.442 1.00 86.19 883 LEU A C 1
ATOM 7117 O O . LEU A 1 883 ? -46.356 -16.345 1.983 1.00 86.19 883 LEU A O 1
ATOM 7121 N N . TRP A 1 884 ? -46.673 -14.392 3.021 1.00 84.50 884 TRP A N 1
ATOM 7122 C CA . TRP A 1 884 ? -48.132 -14.471 3.060 1.00 84.50 884 TRP A CA 1
ATOM 7123 C C . TRP A 1 884 ? -48.813 -13.562 2.033 1.00 84.50 884 TRP A C 1
ATOM 7125 O O . TRP A 1 884 ? -50.041 -13.498 2.026 1.00 84.50 884 TRP A O 1
ATOM 7135 N N . GLY A 1 885 ? -48.056 -12.891 1.162 1.00 86.69 885 GLY A N 1
ATOM 7136 C CA . GLY A 1 885 ? -48.565 -11.961 0.155 1.00 86.69 885 GLY A CA 1
ATOM 7137 C C . GLY A 1 885 ? -48.928 -10.578 0.707 1.00 86.69 885 GLY A C 1
ATOM 7138 O O . GLY A 1 885 ? -49.593 -9.810 0.015 1.00 86.69 885 GLY A O 1
ATOM 7139 N N . ARG A 1 886 ? -48.544 -10.226 1.942 1.00 88.62 886 ARG A N 1
ATOM 7140 C CA . ARG A 1 886 ? -48.848 -8.900 2.503 1.00 88.62 886 ARG A CA 1
ATOM 7141 C C . ARG A 1 886 ? -47.794 -7.888 2.050 1.00 88.62 886 ARG A C 1
ATOM 7143 O O . ARG A 1 886 ? -46.619 -8.035 2.378 1.00 88.62 886 ARG A O 1
ATOM 7150 N N . THR A 1 887 ? -48.219 -6.853 1.331 1.00 91.94 887 THR A N 1
ATOM 7151 C CA . THR A 1 887 ? -47.403 -5.659 1.046 1.00 91.94 887 THR A CA 1
ATOM 7152 C C . THR A 1 887 ? -47.382 -4.713 2.255 1.00 91.94 887 THR A C 1
ATOM 7154 O O . THR A 1 887 ? -48.249 -4.832 3.130 1.00 91.94 887 THR A O 1
ATOM 7157 N N . PRO A 1 888 ? -46.464 -3.727 2.326 1.00 93.69 888 PRO A N 1
ATOM 7158 C CA . PRO A 1 888 ? -46.462 -2.724 3.393 1.00 93.69 888 PRO A CA 1
ATOM 7159 C C . PRO A 1 888 ? -47.823 -2.021 3.558 1.00 93.69 888 PRO A C 1
ATOM 7161 O O . PRO A 1 888 ? -48.322 -1.894 4.675 1.00 93.69 888 PRO A O 1
ATOM 7164 N N . LEU A 1 889 ? -48.493 -1.664 2.455 1.00 94.69 889 LEU A N 1
ATOM 7165 C CA . LEU A 1 889 ? -49.835 -1.068 2.488 1.00 94.69 889 LEU A CA 1
ATOM 7166 C C . LEU A 1 889 ? -50.890 -2.013 3.090 1.00 94.69 889 LEU A C 1
ATOM 7168 O O . LEU A 1 889 ? -51.755 -1.573 3.856 1.00 94.69 889 LEU A O 1
ATOM 7172 N N . PHE A 1 890 ? -50.811 -3.315 2.789 1.00 92.12 890 PHE A N 1
ATOM 7173 C CA . PHE A 1 890 ? -51.700 -4.306 3.395 1.00 92.12 890 PHE A CA 1
ATOM 7174 C C . PHE A 1 890 ? -51.456 -4.425 4.905 1.00 92.12 890 PHE A C 1
ATOM 7176 O O . PHE A 1 890 ? -52.424 -4.469 5.657 1.00 92.12 890 PHE A O 1
ATOM 7183 N N . ILE A 1 891 ? -50.200 -4.410 5.369 1.00 91.69 891 ILE A N 1
ATOM 7184 C CA . ILE A 1 891 ? -49.858 -4.483 6.803 1.00 91.69 891 ILE A CA 1
ATOM 7185 C C . ILE A 1 891 ? -50.395 -3.253 7.557 1.00 91.69 891 ILE A C 1
ATOM 7187 O O . ILE A 1 891 ? -51.051 -3.407 8.590 1.00 91.69 891 ILE A O 1
ATOM 7191 N N . ALA A 1 892 ? -50.201 -2.041 7.020 1.00 93.81 892 ALA A N 1
ATOM 7192 C CA . ALA A 1 892 ? -50.762 -0.810 7.592 1.00 93.81 892 ALA A CA 1
ATOM 7193 C C . ALA A 1 892 ? -52.298 -0.880 7.708 1.00 93.81 892 ALA A C 1
ATOM 7195 O O . ALA A 1 892 ? -52.877 -0.525 8.740 1.00 93.81 892 ALA A O 1
ATOM 7196 N N . THR A 1 893 ? -52.955 -1.403 6.670 1.00 92.81 893 THR A N 1
ATOM 7197 C CA . THR A 1 893 ? -54.414 -1.577 6.600 1.00 92.81 893 THR A CA 1
ATOM 7198 C C . THR A 1 893 ? -54.934 -2.665 7.551 1.00 92.81 893 THR A C 1
ATOM 7200 O O . THR A 1 893 ? -55.947 -2.469 8.227 1.00 92.81 893 THR A O 1
ATOM 7203 N N . GLU A 1 894 ? -54.233 -3.797 7.651 1.00 89.31 894 GLU A N 1
ATOM 7204 C CA . GLU A 1 894 ? -54.533 -4.910 8.559 1.00 89.31 894 GLU A CA 1
ATOM 7205 C C . GLU A 1 894 ? -54.452 -4.451 10.022 1.00 89.31 894 GLU A C 1
ATOM 7207 O O . GLU A 1 894 ? -55.384 -4.701 10.790 1.00 89.31 894 GLU A O 1
ATOM 7212 N N . GLN A 1 895 ? -53.417 -3.685 10.390 1.00 90.56 895 GLN A N 1
ATOM 7213 C CA . GLN A 1 895 ? -53.289 -3.089 11.726 1.00 90.56 895 GLN A CA 1
ATOM 7214 C C . GLN A 1 895 ? -54.293 -1.958 11.999 1.00 90.56 895 GLN A C 1
ATOM 7216 O O . GLN A 1 895 ? -54.806 -1.853 13.116 1.00 90.56 895 GLN A O 1
ATOM 7221 N N . GLY A 1 896 ? -54.607 -1.131 10.998 1.00 92.44 896 GLY A N 1
ATOM 7222 C CA . GLY A 1 896 ? -55.459 0.053 11.152 1.00 92.44 896 GLY A CA 1
ATOM 7223 C C . GLY A 1 896 ? -54.699 1.370 11.328 1.00 92.44 896 GLY A C 1
ATOM 7224 O O . GLY A 1 896 ? -55.166 2.252 12.041 1.00 92.44 896 GLY A O 1
ATOM 7225 N N . ARG A 1 897 ? -53.519 1.495 10.717 1.00 92.38 897 ARG A N 1
ATOM 7226 C CA . ARG A 1 897 ? -52.659 2.685 10.783 1.00 92.38 897 ARG A CA 1
ATOM 7227 C C . ARG A 1 897 ? -53.065 3.696 9.708 1.00 92.38 897 ARG A C 1
ATOM 7229 O O . ARG A 1 897 ? -52.514 3.695 8.612 1.00 92.38 897 ARG A O 1
ATOM 7236 N N . GLU A 1 898 ? -54.073 4.517 9.998 1.00 94.38 898 GLU A N 1
ATOM 7237 C CA . GLU A 1 898 ? -54.607 5.536 9.072 1.00 94.38 898 GLU A CA 1
ATOM 7238 C C . GLU A 1 898 ? -53.528 6.500 8.552 1.00 94.38 898 GLU A C 1
ATOM 7240 O O . GLU A 1 898 ? -53.488 6.817 7.365 1.00 94.38 898 GLU A O 1
ATOM 7245 N N . ASP A 1 899 ? -52.603 6.900 9.422 1.00 93.19 899 ASP A N 1
ATOM 7246 C CA . ASP A 1 899 ? -51.447 7.741 9.113 1.00 93.19 899 ASP A CA 1
ATOM 7247 C C . ASP A 1 899 ? -50.468 7.071 8.132 1.00 93.19 899 ASP A C 1
ATOM 7249 O O . ASP A 1 899 ? -50.011 7.701 7.175 1.00 93.19 899 ASP A O 1
ATOM 7253 N N . MET A 1 900 ? -50.190 5.779 8.325 1.00 93.62 900 MET A N 1
ATOM 7254 C CA . MET A 1 900 ? -49.323 4.999 7.436 1.00 93.62 900 MET A CA 1
ATOM 7255 C C . MET A 1 900 ? -49.986 4.671 6.106 1.00 93.62 900 MET A C 1
ATOM 7257 O O . MET A 1 900 ? -49.318 4.716 5.075 1.00 93.62 900 MET A O 1
ATOM 7261 N N . VAL A 1 901 ? -51.288 4.364 6.108 1.00 94.62 901 VAL A N 1
ATOM 7262 C CA . VAL A 1 901 ? -52.048 4.198 4.865 1.00 94.62 901 VAL A CA 1
ATOM 7263 C C . VAL A 1 901 ? -51.996 5.499 4.078 1.00 94.62 901 VAL A C 1
ATOM 7265 O O . VAL A 1 901 ? -51.593 5.458 2.925 1.00 94.62 901 VAL A O 1
ATOM 7268 N N . GLY A 1 902 ? -52.303 6.650 4.685 1.00 94.00 902 GLY A N 1
ATOM 7269 C CA . GLY A 1 902 ? -52.234 7.942 3.995 1.00 94.00 902 GLY A CA 1
ATOM 7270 C C . GLY A 1 902 ? -50.844 8.245 3.422 1.00 94.00 902 GLY A C 1
ATOM 7271 O O . GLY A 1 902 ? -50.732 8.692 2.282 1.00 94.00 902 GLY A O 1
ATOM 7272 N N . LEU A 1 903 ? -49.780 7.932 4.171 1.00 93.31 903 LEU A N 1
ATOM 7273 C CA . LEU A 1 903 ? -48.400 8.082 3.706 1.00 93.31 903 LEU A CA 1
ATOM 7274 C C . LEU A 1 903 ? -48.085 7.184 2.497 1.00 93.31 903 LEU A C 1
ATOM 7276 O O . LEU A 1 903 ? -47.571 7.683 1.499 1.00 93.31 903 LEU A O 1
ATOM 7280 N N . LEU A 1 904 ? -48.408 5.889 2.558 1.00 92.69 904 LEU A N 1
ATOM 7281 C CA . LEU A 1 904 ? -48.123 4.932 1.481 1.00 92.69 904 LEU A CA 1
ATOM 7282 C C . LEU A 1 904 ? -49.008 5.164 0.245 1.00 92.69 904 LEU A C 1
ATOM 7284 O O . LEU A 1 904 ? -48.516 5.117 -0.875 1.00 92.69 904 LEU A O 1
ATOM 7288 N N . VAL A 1 905 ? -50.289 5.483 0.440 1.00 93.62 905 VAL A N 1
ATOM 7289 C CA . VAL A 1 905 ? -51.251 5.819 -0.626 1.00 93.62 905 VAL A CA 1
ATOM 7290 C C . VAL A 1 905 ? -50.817 7.059 -1.416 1.00 93.62 905 VAL A C 1
ATOM 7292 O O . VAL A 1 905 ? -51.051 7.122 -2.624 1.00 93.62 905 VAL A O 1
ATOM 7295 N N . SER A 1 906 ? -50.141 8.018 -0.770 1.00 92.12 906 SER A N 1
ATOM 7296 C CA . SER A 1 906 ? -49.620 9.229 -1.426 1.00 92.12 906 SER A CA 1
ATOM 7297 C C . SER A 1 906 ? -48.434 8.990 -2.376 1.00 92.12 906 SER A C 1
ATOM 7299 O O . SER A 1 906 ? -48.060 9.897 -3.119 1.00 92.12 906 SER A O 1
ATOM 7301 N N . LEU A 1 907 ? -47.849 7.786 -2.376 1.00 90.31 907 LEU A N 1
ATOM 7302 C CA . LEU A 1 907 ? -46.773 7.393 -3.286 1.00 90.31 907 LEU A CA 1
ATOM 7303 C C . LEU A 1 907 ? -47.377 6.787 -4.568 1.00 90.31 907 LEU A C 1
ATOM 7305 O O . LEU A 1 907 ? -47.962 5.700 -4.494 1.00 90.31 907 LEU A O 1
ATOM 7309 N N . PRO A 1 908 ? -47.262 7.430 -5.748 1.00 87.44 908 PRO A N 1
ATOM 7310 C CA . PRO A 1 908 ? -47.799 6.878 -6.996 1.00 87.44 908 PRO A CA 1
ATOM 7311 C C . PRO A 1 908 ? -47.175 5.525 -7.370 1.00 87.44 908 PRO A C 1
ATOM 7313 O O . PRO A 1 908 ? -47.783 4.752 -8.098 1.00 87.44 908 PRO A O 1
ATOM 7316 N N . GLU A 1 909 ? -45.985 5.216 -6.852 1.00 88.75 909 GLU A N 1
ATOM 7317 C CA . GLU A 1 909 ? -45.265 3.968 -7.104 1.00 88.75 909 GLU A CA 1
ATOM 7318 C C . GLU A 1 909 ? -45.833 2.747 -6.344 1.00 88.75 909 GLU A C 1
ATOM 7320 O O . GLU A 1 909 ? -45.366 1.630 -6.581 1.00 88.75 909 GLU A O 1
ATOM 7325 N N . VAL A 1 910 ? -46.800 2.938 -5.431 1.00 91.31 910 VAL A N 1
ATOM 7326 C CA . VAL A 1 910 ? -47.441 1.877 -4.623 1.00 91.31 910 VAL A CA 1
ATOM 7327 C C . VAL A 1 910 ? -48.687 1.309 -5.314 1.00 91.31 910 VAL A C 1
ATOM 7329 O O . VAL A 1 910 ? -49.593 2.058 -5.677 1.00 91.31 910 VAL A O 1
ATOM 7332 N N . ASP A 1 911 ? -48.761 -0.020 -5.414 1.00 91.69 911 ASP A N 1
ATOM 7333 C CA . ASP A 1 911 ? -49.917 -0.803 -5.857 1.00 91.69 911 ASP A CA 1
ATOM 7334 C C . ASP A 1 911 ? -50.951 -0.936 -4.725 1.00 91.69 911 ASP A C 1
ATOM 7336 O O . ASP A 1 911 ? -50.752 -1.641 -3.728 1.00 91.69 911 ASP A O 1
ATOM 7340 N N . VAL A 1 912 ? -52.091 -0.264 -4.894 1.00 93.12 912 VAL A N 1
ATOM 7341 C CA . VAL A 1 912 ? -53.220 -0.306 -3.950 1.00 93.12 912 VAL A CA 1
ATOM 7342 C C . VAL A 1 912 ? -54.084 -1.572 -4.065 1.00 93.12 912 VAL A C 1
ATOM 7344 O O . VAL A 1 912 ? -54.880 -1.863 -3.166 1.00 93.12 912 VAL A O 1
ATOM 7347 N N . ASN A 1 913 ? -53.892 -2.356 -5.129 1.00 91.44 913 ASN A N 1
ATOM 7348 C CA . ASN A 1 913 ? -54.674 -3.541 -5.485 1.00 91.44 913 ASN A CA 1
ATOM 7349 C C . ASN A 1 913 ? -53.947 -4.860 -5.190 1.00 91.44 913 ASN A C 1
ATOM 7351 O O . ASN A 1 913 ? -54.514 -5.935 -5.412 1.00 91.44 913 ASN A O 1
ATOM 7355 N N . ALA A 1 914 ? -52.724 -4.792 -4.657 1.00 89.31 914 ALA A N 1
ATOM 7356 C CA . ALA A 1 914 ? -51.917 -5.949 -4.301 1.00 89.31 914 ALA A CA 1
ATOM 7357 C C . ALA A 1 914 ? -52.703 -6.964 -3.447 1.00 89.31 914 ALA A C 1
ATOM 7359 O O . ALA A 1 914 ? -53.389 -6.618 -2.475 1.00 89.31 914 ALA A O 1
ATOM 7360 N N . ARG A 1 915 ? -52.611 -8.244 -3.825 1.00 86.50 915 ARG A N 1
ATOM 7361 C CA . ARG A 1 915 ? -53.454 -9.324 -3.292 1.00 86.50 915 ARG A CA 1
ATOM 7362 C C . ARG A 1 915 ? -52.683 -10.220 -2.330 1.00 86.50 915 ARG A C 1
ATOM 7364 O O . ARG A 1 915 ? -51.705 -10.851 -2.721 1.00 86.50 915 ARG A O 1
ATOM 7371 N N . THR A 1 916 ? -53.178 -10.349 -1.099 1.00 82.88 916 THR A N 1
ATOM 7372 C CA . THR A 1 916 ? -52.590 -11.269 -0.111 1.00 82.88 916 THR A CA 1
ATOM 7373 C C . THR A 1 916 ? -52.875 -12.739 -0.441 1.00 82.88 916 THR A C 1
ATOM 7375 O O . THR A 1 916 ? -53.804 -13.060 -1.177 1.00 82.88 916 THR A O 1
ATOM 7378 N N . ILE A 1 917 ? -52.095 -13.663 0.115 1.00 75.94 917 ILE A N 1
ATOM 7379 C CA . ILE A 1 917 ? -52.340 -15.112 0.053 1.00 75.94 917 ILE A CA 1
ATOM 7380 C C . ILE A 1 917 ? -53.008 -15.581 1.360 1.00 75.94 917 ILE A C 1
ATOM 7382 O O . ILE A 1 917 ? -53.845 -16.487 1.347 1.00 75.94 917 ILE A O 1
ATOM 7386 N N . ARG A 1 918 ? -52.715 -14.927 2.496 1.00 63.00 918 ARG A N 1
ATOM 7387 C CA . ARG A 1 918 ? -53.374 -15.199 3.787 1.00 63.00 918 ARG A CA 1
ATOM 7388 C C . ARG A 1 918 ? -54.857 -14.825 3.772 1.00 63.00 918 ARG A C 1
ATOM 7390 O O . ARG A 1 918 ? -55.288 -13.909 3.080 1.00 63.00 918 ARG A O 1
ATOM 7397 N N . TYR A 1 919 ? -55.636 -15.542 4.585 1.00 54.75 919 TYR A N 1
ATOM 7398 C CA . TYR A 1 919 ? -57.046 -15.273 4.915 1.00 54.75 919 TYR A CA 1
ATOM 7399 C C . TYR A 1 919 ? -58.025 -15.051 3.740 1.00 54.75 919 TYR A C 1
ATOM 7401 O O . TYR A 1 919 ? -59.164 -14.652 3.976 1.00 54.75 919 TYR A O 1
ATOM 7409 N N . GLY A 1 920 ? -57.633 -15.390 2.506 1.00 58.78 920 GLY A N 1
ATOM 7410 C CA . GLY A 1 920 ? -58.550 -15.531 1.376 1.00 58.78 920 GLY A CA 1
ATOM 7411 C C . GLY A 1 920 ? -58.451 -14.493 0.258 1.00 58.78 920 GLY A C 1
ATOM 7412 O O . GLY A 1 920 ? -59.484 -14.108 -0.276 1.00 58.78 920 GLY A O 1
ATOM 7413 N N . GLN A 1 921 ? -57.249 -14.089 -0.162 1.00 61.00 921 GLN A N 1
ATOM 7414 C CA . GLN A 1 921 ? -57.029 -13.287 -1.384 1.00 61.00 921 GLN A CA 1
ATOM 7415 C C . GLN A 1 921 ? -57.774 -11.944 -1.465 1.00 61.00 921 GLN A C 1
ATOM 7417 O O . GLN A 1 921 ? -58.207 -11.537 -2.546 1.00 61.00 921 GLN A O 1
ATOM 7422 N N . GLY A 1 922 ? -57.892 -11.235 -0.342 1.00 74.50 922 GLY A N 1
ATOM 7423 C CA . GLY A 1 922 ? -58.348 -9.844 -0.329 1.00 74.50 922 GLY A CA 1
ATOM 7424 C C . GLY A 1 922 ? -57.274 -8.847 -0.791 1.00 74.50 922 GLY A C 1
ATOM 7425 O O . GLY A 1 922 ? -56.078 -9.140 -0.768 1.00 74.50 922 GLY A O 1
ATOM 7426 N N . THR A 1 923 ? -57.717 -7.649 -1.166 1.00 89.38 923 THR A N 1
ATOM 7427 C CA . THR A 1 923 ? -56.886 -6.437 -1.289 1.00 89.38 923 THR A CA 1
ATOM 7428 C C . THR A 1 923 ? -56.856 -5.671 0.039 1.00 89.38 923 THR A C 1
ATOM 7430 O O . THR A 1 923 ? -57.585 -6.013 0.980 1.00 89.38 923 THR A O 1
ATOM 7433 N N . ALA A 1 924 ? -56.066 -4.594 0.122 1.00 91.69 924 ALA A N 1
ATOM 7434 C CA . ALA A 1 924 ? -56.129 -3.661 1.251 1.00 91.69 924 ALA A CA 1
ATOM 7435 C C . ALA A 1 924 ? -57.568 -3.146 1.471 1.00 91.69 924 ALA A C 1
ATOM 7437 O O . ALA A 1 924 ? -58.093 -3.224 2.583 1.00 91.69 924 ALA A O 1
ATOM 7438 N N . LEU A 1 925 ? -58.261 -2.741 0.399 1.00 92.75 925 LEU A N 1
ATOM 7439 C CA . LEU A 1 925 ? -59.641 -2.248 0.458 1.00 92.75 925 LEU A CA 1
ATOM 7440 C C . LEU A 1 925 ? -60.623 -3.300 0.998 1.00 92.75 925 LEU A C 1
ATOM 7442 O O . LEU A 1 925 ? -61.461 -2.981 1.841 1.00 92.75 925 LEU A O 1
ATOM 7446 N N . ALA A 1 926 ? -60.492 -4.562 0.577 1.00 89.75 926 ALA A N 1
ATOM 7447 C CA . ALA A 1 926 ? -61.300 -5.663 1.106 1.00 89.75 926 ALA A CA 1
ATOM 7448 C C . ALA A 1 926 ? -61.079 -5.872 2.618 1.00 89.75 926 ALA A C 1
ATOM 7450 O O . ALA A 1 926 ? -62.038 -6.092 3.359 1.00 89.75 926 ALA A O 1
ATOM 7451 N N . SER A 1 927 ? -59.831 -5.755 3.087 1.00 90.56 927 SER A N 1
ATOM 7452 C CA . SER A 1 927 ? -59.482 -5.858 4.509 1.00 90.56 927 SER A CA 1
ATOM 7453 C C . SER A 1 927 ? -60.020 -4.675 5.326 1.00 90.56 927 SER A C 1
ATOM 7455 O O . SER A 1 927 ? -60.648 -4.881 6.367 1.00 90.56 927 SER A O 1
ATOM 7457 N N . ALA A 1 928 ? -59.866 -3.440 4.837 1.00 92.94 928 ALA A N 1
ATOM 7458 C CA . ALA A 1 928 ? -60.413 -2.242 5.476 1.00 92.94 928 ALA A CA 1
ATOM 7459 C C . ALA A 1 928 ? -61.945 -2.302 5.590 1.00 92.94 928 ALA A C 1
ATOM 7461 O O . ALA A 1 928 ? -62.503 -2.032 6.655 1.00 92.94 928 ALA A O 1
ATOM 7462 N N . ALA A 1 929 ? -62.613 -2.719 4.509 1.00 91.75 929 ALA A N 1
ATOM 7463 C CA . ALA A 1 929 ? -64.063 -2.809 4.433 1.00 91.75 929 ALA A CA 1
ATOM 7464 C C . ALA A 1 929 ? -64.648 -3.906 5.335 1.00 91.75 929 ALA A C 1
ATOM 7466 O O . ALA A 1 929 ? -65.674 -3.684 5.977 1.00 91.75 929 ALA A O 1
ATOM 7467 N N . LYS A 1 930 ? -63.975 -5.061 5.435 1.00 89.88 930 LYS A N 1
ATOM 7468 C CA . LYS A 1 930 ? -64.356 -6.149 6.348 1.00 89.88 930 LYS A CA 1
ATOM 7469 C C . LYS A 1 930 ? -64.168 -5.777 7.825 1.00 89.88 930 LYS A C 1
ATOM 7471 O O . LYS A 1 930 ? -64.960 -6.194 8.655 1.00 89.88 930 LYS A O 1
ATOM 7476 N N . ASN A 1 931 ? -63.127 -5.013 8.162 1.00 90.25 931 ASN A N 1
ATOM 7477 C CA . ASN A 1 931 ? -62.792 -4.661 9.550 1.00 90.25 931 ASN A CA 1
ATOM 7478 C C . ASN A 1 931 ? -63.357 -3.293 9.999 1.00 90.25 931 ASN A C 1
ATOM 7480 O O . ASN A 1 931 ? -62.888 -2.732 10.989 1.00 90.25 931 ASN A O 1
ATOM 7484 N N . GLY A 1 932 ? -64.318 -2.718 9.267 1.00 92.62 932 GLY A N 1
ATOM 7485 C CA . GLY A 1 932 ? -65.007 -1.483 9.666 1.00 92.62 932 GLY A CA 1
ATOM 7486 C C . GLY A 1 932 ? -64.150 -0.212 9.649 1.00 92.62 932 GLY A C 1
ATOM 7487 O O . GLY A 1 932 ? -64.508 0.773 10.292 1.00 92.62 932 GLY A O 1
ATOM 7488 N N . ARG A 1 933 ? -63.018 -0.210 8.934 1.00 93.81 933 ARG A N 1
ATOM 7489 C CA . ARG A 1 933 ? -62.010 0.864 8.977 1.00 93.81 933 ARG A CA 1
ATOM 7490 C C . ARG A 1 933 ? -62.358 2.022 8.032 1.00 93.81 933 ARG A C 1
ATOM 7492 O O . ARG A 1 933 ? -61.721 2.200 6.998 1.00 93.81 933 ARG A O 1
ATOM 7499 N N . GLU A 1 934 ? -63.387 2.796 8.373 1.00 93.75 934 GLU A N 1
ATOM 7500 C CA . GLU A 1 934 ? -64.003 3.783 7.468 1.00 93.75 934 GLU A CA 1
ATOM 7501 C C . GLU A 1 934 ? -63.026 4.834 6.910 1.00 93.75 934 GLU A C 1
ATOM 7503 O O . GLU A 1 934 ? -63.003 5.051 5.700 1.00 93.75 934 GLU A O 1
ATOM 7508 N N . ASN A 1 935 ? -62.160 5.417 7.741 1.00 95.50 935 ASN A N 1
ATOM 7509 C CA . ASN A 1 935 ? -61.151 6.384 7.288 1.00 95.50 935 ASN A CA 1
ATOM 7510 C C . ASN A 1 935 ? -60.120 5.752 6.333 1.00 95.50 935 ASN A C 1
ATOM 7512 O O . ASN A 1 935 ? -59.692 6.387 5.374 1.00 95.50 935 ASN A O 1
ATOM 7516 N N . ILE A 1 936 ? -59.753 4.483 6.543 1.00 95.81 936 ILE A N 1
ATOM 7517 C CA . ILE A 1 936 ? -58.842 3.750 5.647 1.00 95.81 936 ILE A CA 1
ATOM 7518 C C . ILE A 1 936 ? -59.514 3.454 4.305 1.00 95.81 936 ILE A C 1
ATOM 7520 O O . ILE A 1 936 ? -58.853 3.517 3.273 1.00 95.81 936 ILE A O 1
ATOM 7524 N N . VAL A 1 937 ? -60.826 3.203 4.291 1.00 94.38 937 VAL A N 1
ATOM 7525 C CA . VAL A 1 937 ? -61.589 3.124 3.037 1.00 94.38 937 VAL A CA 1
ATOM 7526 C C . VAL A 1 937 ? -61.586 4.477 2.317 1.00 94.38 937 VAL A C 1
ATOM 7528 O O . VAL A 1 937 ? -61.317 4.494 1.123 1.00 94.38 937 VAL A O 1
ATOM 7531 N N . GLN A 1 938 ? -61.786 5.605 3.011 1.00 93.75 938 GLN A N 1
ATOM 7532 C CA . GLN A 1 938 ? -61.690 6.941 2.391 1.00 93.75 938 GLN A CA 1
ATOM 7533 C C . GLN A 1 938 ? -60.298 7.207 1.795 1.00 93.75 938 GLN A C 1
ATOM 7535 O O . GLN A 1 938 ? -60.196 7.693 0.672 1.00 93.75 938 GLN A O 1
ATOM 7540 N N . LEU A 1 939 ? -59.229 6.854 2.517 1.00 95.44 939 LEU A N 1
ATOM 7541 C CA . LEU A 1 939 ? -57.852 6.990 2.033 1.00 95.44 939 LEU A CA 1
ATOM 7542 C C . LEU A 1 939 ? -57.592 6.112 0.801 1.00 95.44 939 LEU A C 1
ATOM 7544 O O . LEU A 1 939 ? -57.099 6.621 -0.200 1.00 95.44 939 LEU A O 1
ATOM 7548 N N . LEU A 1 940 ? -57.964 4.830 0.821 1.00 94.06 940 LEU A N 1
ATOM 7549 C CA . LEU A 1 940 ? -57.788 3.938 -0.335 1.00 94.06 940 LEU A CA 1
ATOM 7550 C C . LEU A 1 940 ? -58.625 4.378 -1.550 1.00 94.06 940 LEU A C 1
ATOM 7552 O O . LEU A 1 940 ? -58.145 4.291 -2.674 1.00 94.06 940 LEU A O 1
ATOM 7556 N N . LEU A 1 941 ? -59.832 4.915 -1.333 1.00 92.25 941 LEU A N 1
ATOM 7557 C CA . LEU A 1 941 ? -60.678 5.482 -2.392 1.00 92.25 941 LEU A CA 1
ATOM 7558 C C . LEU A 1 941 ? -60.205 6.858 -2.906 1.00 92.25 941 LEU A C 1
ATOM 7560 O O . LEU A 1 941 ? -60.755 7.357 -3.879 1.00 92.25 941 LEU A O 1
ATOM 7564 N N . SER A 1 942 ? -59.181 7.477 -2.307 1.00 92.06 942 SER A N 1
ATOM 7565 C CA . SER A 1 942 ? -58.564 8.699 -2.858 1.00 92.06 942 SER A CA 1
ATOM 7566 C C . SER A 1 942 ? -57.649 8.443 -4.064 1.00 92.06 942 SER A C 1
ATOM 7568 O O . SER A 1 942 ? -57.194 9.393 -4.703 1.00 92.06 942 SER A O 1
ATOM 7570 N N . ARG A 1 943 ? -57.379 7.171 -4.390 1.00 91.50 943 ARG A N 1
ATOM 7571 C CA . ARG A 1 943 ? -56.557 6.761 -5.532 1.00 91.50 943 ARG A CA 1
ATOM 7572 C C . ARG A 1 943 ? -57.441 6.420 -6.737 1.00 91.50 943 ARG A C 1
ATOM 7574 O O . ARG A 1 943 ? -58.372 5.635 -6.579 1.00 91.50 943 ARG A O 1
ATOM 7581 N N . PRO A 1 944 ? -57.165 6.972 -7.933 1.00 87.12 944 PRO A N 1
ATOM 7582 C CA . PRO A 1 944 ? -57.988 6.733 -9.122 1.00 87.12 944 PRO A CA 1
ATOM 7583 C C . PRO A 1 944 ? -57.844 5.304 -9.671 1.00 87.12 944 PRO A C 1
ATOM 7585 O O . PRO A 1 944 ? -58.707 4.828 -10.395 1.00 87.12 944 PRO A O 1
ATOM 7588 N N . ASP A 1 945 ? -56.762 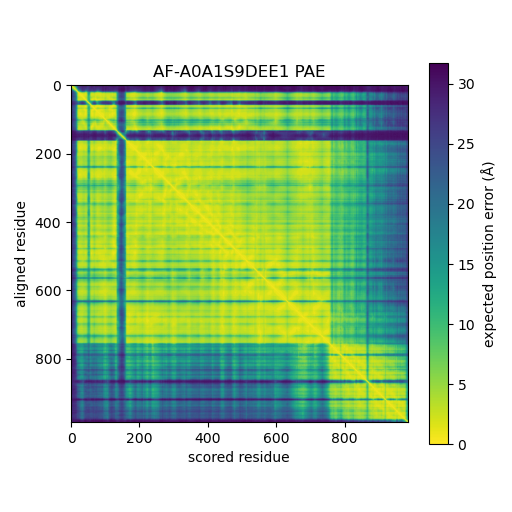4.615 -9.315 1.00 88.94 945 ASP A N 1
ATOM 7589 C CA . ASP A 1 945 ? -56.389 3.268 -9.747 1.00 88.94 945 ASP A CA 1
ATOM 7590 C C . ASP A 1 945 ? -56.941 2.139 -8.847 1.00 88.94 945 ASP A C 1
ATOM 7592 O O . ASP A 1 945 ? -56.529 0.991 -8.985 1.00 88.94 945 ASP A O 1
ATOM 7596 N N . ILE A 1 946 ? -57.863 2.427 -7.919 1.00 91.56 946 ILE A N 1
ATOM 7597 C CA . ILE A 1 946 ? -58.365 1.465 -6.920 1.00 91.56 946 ILE A CA 1
ATOM 7598 C C . ILE A 1 946 ? -59.434 0.485 -7.465 1.00 91.56 946 ILE A C 1
ATOM 7600 O O . ILE A 1 946 ? -60.534 0.872 -7.860 1.00 91.56 946 ILE A O 1
ATOM 7604 N N . ASP A 1 947 ? -59.165 -0.824 -7.398 1.00 89.06 947 ASP A N 1
ATOM 7605 C CA . ASP A 1 947 ? -60.121 -1.883 -7.753 1.00 89.06 947 ASP A CA 1
ATOM 7606 C C . ASP A 1 947 ? -61.113 -2.161 -6.606 1.00 89.06 947 ASP A C 1
ATOM 7608 O O . ASP A 1 947 ? -60.915 -3.001 -5.719 1.00 89.06 947 ASP A O 1
ATOM 7612 N N . ILE A 1 948 ? -62.248 -1.466 -6.667 1.00 88.69 948 ILE A N 1
ATOM 7613 C CA . ILE A 1 948 ? -63.427 -1.679 -5.811 1.00 88.69 948 ILE A CA 1
ATOM 7614 C C . ILE A 1 948 ? -64.187 -2.986 -6.114 1.00 88.69 948 ILE A C 1
ATOM 7616 O O . ILE A 1 948 ? -65.068 -3.380 -5.344 1.00 88.69 948 ILE A O 1
ATOM 7620 N N . GLY A 1 949 ? -63.891 -3.646 -7.238 1.00 86.44 949 GLY A N 1
ATOM 7621 C CA . GLY A 1 949 ? -64.494 -4.896 -7.700 1.00 86.44 949 GLY A CA 1
ATOM 7622 C C . GLY A 1 949 ? -63.740 -6.160 -7.271 1.00 86.44 949 GLY A C 1
ATOM 7623 O O . GLY A 1 949 ? -64.294 -7.256 -7.398 1.00 86.44 949 GLY A O 1
ATOM 7624 N N . ALA A 1 950 ? -62.525 -6.025 -6.729 1.00 85.56 950 ALA A N 1
ATOM 7625 C CA . ALA A 1 950 ? -61.641 -7.123 -6.342 1.00 85.56 950 ALA A CA 1
ATOM 7626 C C . ALA A 1 950 ? -62.340 -8.187 -5.470 1.00 85.56 950 ALA A C 1
ATOM 7628 O O . ALA A 1 950 ? -62.797 -7.915 -4.358 1.00 85.56 950 ALA A O 1
ATOM 7629 N N . ARG A 1 951 ? -62.407 -9.433 -5.958 1.00 86.06 951 ARG A N 1
ATOM 7630 C CA . ARG A 1 951 ? -63.102 -10.547 -5.281 1.00 86.06 951 ARG A CA 1
ATOM 7631 C C . ARG A 1 951 ? -62.163 -11.417 -4.455 1.00 86.06 951 ARG A C 1
ATOM 7633 O O . ARG A 1 951 ? -61.170 -11.895 -4.996 1.00 86.06 951 ARG A O 1
ATOM 7640 N N . ASP A 1 952 ? -62.526 -11.701 -3.207 1.00 82.56 952 ASP A N 1
ATOM 7641 C CA . ASP A 1 952 ? -61.850 -12.678 -2.337 1.00 82.56 952 ASP A CA 1
ATOM 7642 C C . ASP A 1 952 ? -62.014 -14.142 -2.833 1.00 82.56 952 ASP A C 1
ATOM 7644 O O . ASP A 1 952 ? -62.735 -14.395 -3.803 1.00 82.56 952 ASP A O 1
ATOM 7648 N N . ILE A 1 953 ? -61.386 -15.136 -2.180 1.00 80.94 953 ILE A N 1
ATOM 7649 C CA . ILE A 1 953 ? -61.502 -16.566 -2.582 1.00 80.94 953 ILE A CA 1
ATOM 7650 C C . ILE A 1 953 ? -62.934 -17.123 -2.530 1.00 80.94 953 ILE A C 1
ATOM 7652 O O . ILE A 1 953 ? -63.204 -18.180 -3.096 1.00 80.94 953 ILE A O 1
ATOM 7656 N N . HIS A 1 954 ? -63.851 -16.444 -1.841 1.00 84.56 954 HIS A N 1
ATOM 7657 C CA . HIS A 1 954 ? -65.266 -16.801 -1.765 1.00 84.56 954 HIS A CA 1
ATOM 7658 C C . HIS A 1 954 ? -66.105 -16.013 -2.790 1.00 84.56 954 HIS A C 1
ATOM 7660 O O . HIS A 1 954 ? -67.335 -16.068 -2.760 1.00 84.56 954 HIS A O 1
ATOM 7666 N N . GLY A 1 955 ? -65.454 -15.276 -3.698 1.00 85.19 955 GLY A N 1
ATOM 7667 C CA . GLY A 1 955 ? -66.074 -14.469 -4.744 1.00 85.19 955 GLY A CA 1
ATOM 7668 C C . GLY A 1 955 ? -66.611 -13.113 -4.273 1.00 85.19 955 GLY A C 1
ATOM 7669 O O . GLY A 1 955 ? -67.301 -12.453 -5.056 1.00 85.19 955 GLY A O 1
ATOM 7670 N N . ARG A 1 956 ? -66.334 -12.698 -3.028 1.00 88.06 956 ARG A N 1
ATOM 7671 C CA . ARG A 1 956 ? -66.944 -11.530 -2.370 1.00 88.06 956 ARG A CA 1
ATOM 7672 C C . ARG A 1 956 ? -66.151 -10.252 -2.626 1.00 88.06 956 ARG A C 1
ATOM 7674 O O . ARG A 1 956 ? -64.935 -10.241 -2.459 1.00 88.06 956 ARG A O 1
ATOM 7681 N N . THR A 1 957 ? -66.843 -9.173 -2.978 1.00 90.06 957 THR A N 1
ATOM 7682 C CA . THR A 1 957 ? -66.263 -7.826 -3.147 1.00 90.06 957 THR A CA 1
ATOM 7683 C C . THR A 1 957 ? -66.172 -7.060 -1.811 1.00 90.06 957 THR A C 1
ATOM 7685 O O . THR A 1 957 ? -66.856 -7.435 -0.851 1.00 90.06 957 THR A O 1
ATOM 7688 N N . PRO A 1 958 ? -65.406 -5.950 -1.710 1.00 90.62 958 PRO A N 1
ATOM 7689 C CA . PRO A 1 958 ? -65.304 -5.144 -0.488 1.00 90.62 958 PRO A CA 1
ATOM 7690 C C . PRO A 1 958 ? -66.662 -4.660 0.042 1.00 90.62 958 PRO A C 1
ATOM 7692 O O . PRO A 1 958 ? -66.903 -4.700 1.247 1.00 90.62 958 PRO A O 1
ATOM 7695 N N . ILE A 1 959 ? -67.595 -4.287 -0.844 1.00 91.62 959 ILE A N 1
ATOM 7696 C CA . ILE A 1 959 ? -68.957 -3.881 -0.455 1.00 91.62 959 ILE A CA 1
ATOM 7697 C C . ILE A 1 959 ? -69.777 -5.051 0.107 1.00 91.62 959 ILE A C 1
ATOM 7699 O O . ILE A 1 959 ? -70.544 -4.869 1.055 1.00 91.62 959 ILE A O 1
ATOM 7703 N N . GLN A 1 960 ? -69.593 -6.267 -0.415 1.00 90.12 960 GLN A N 1
ATOM 7704 C CA . GLN A 1 960 ? -70.237 -7.468 0.123 1.00 90.12 960 GLN A CA 1
ATOM 7705 C C . GLN A 1 960 ? -69.656 -7.851 1.490 1.00 90.12 960 GLN A C 1
ATOM 7707 O O . GLN A 1 960 ? -70.417 -8.239 2.371 1.00 90.12 960 GLN A O 1
ATOM 7712 N N . LEU A 1 961 ? -68.345 -7.678 1.696 1.00 89.44 961 LEU A N 1
ATOM 7713 C CA . LEU A 1 961 ? -67.694 -7.865 2.997 1.00 89.44 961 LEU A CA 1
ATOM 7714 C C . LEU A 1 961 ? -68.187 -6.840 4.031 1.00 89.44 961 LEU A C 1
ATOM 7716 O O . LEU A 1 961 ? -68.649 -7.237 5.096 1.00 89.44 961 LEU A O 1
ATOM 7720 N N . ALA A 1 962 ? -68.200 -5.545 3.698 1.00 91.00 962 ALA A N 1
ATOM 7721 C CA . ALA A 1 962 ? -68.749 -4.509 4.579 1.00 91.00 962 ALA A CA 1
ATOM 7722 C C . ALA A 1 962 ? -70.230 -4.749 4.920 1.00 91.00 962 ALA A C 1
ATOM 7724 O O . ALA A 1 962 ? -70.651 -4.519 6.050 1.00 91.00 962 ALA A O 1
ATOM 7725 N N . THR A 1 963 ? -71.027 -5.241 3.965 1.00 90.94 963 THR A N 1
ATOM 7726 C CA . THR A 1 963 ? -72.444 -5.569 4.199 1.00 90.94 963 THR A CA 1
ATOM 7727 C C . THR A 1 963 ? -72.614 -6.798 5.100 1.00 90.94 963 THR A C 1
ATOM 7729 O O . THR A 1 963 ? -73.498 -6.795 5.953 1.00 90.94 963 THR A O 1
ATOM 7732 N N . LEU A 1 964 ? -71.769 -7.826 4.943 1.00 90.69 964 LEU A N 1
ATOM 7733 C CA . LEU A 1 964 ? -71.785 -9.050 5.756 1.00 90.69 964 LEU A CA 1
ATOM 7734 C C . LEU A 1 964 ? -71.486 -8.758 7.235 1.00 90.69 964 LEU A C 1
ATOM 7736 O O . LEU A 1 964 ? -72.194 -9.247 8.110 1.00 90.69 964 LEU A O 1
ATOM 7740 N N . GLU A 1 965 ? -70.463 -7.942 7.493 1.00 92.00 965 GLU A N 1
ATOM 7741 C CA . GLU A 1 965 ? -69.977 -7.606 8.841 1.00 92.00 965 GLU A CA 1
ATOM 7742 C C . GLU A 1 965 ? -70.732 -6.393 9.454 1.00 92.00 965 GLU A C 1
ATOM 7744 O O . GLU A 1 965 ? -70.456 -5.962 10.572 1.00 92.00 965 GLU A O 1
ATOM 7749 N N . GLY A 1 966 ? -71.726 -5.836 8.742 1.00 91.88 966 GLY A N 1
ATOM 7750 C CA . GLY A 1 966 ? -72.640 -4.794 9.241 1.00 91.88 966 GLY A CA 1
ATOM 7751 C C . GLY A 1 966 ? -72.164 -3.338 9.099 1.00 91.88 966 GLY A C 1
ATOM 7752 O O . GLY A 1 966 ? -72.835 -2.419 9.578 1.00 91.88 966 GLY A O 1
ATOM 7753 N N . HIS A 1 967 ? -71.047 -3.088 8.415 1.00 95.00 967 HIS A N 1
ATOM 7754 C CA . HIS A 1 967 ? -70.418 -1.773 8.235 1.00 95.00 967 HIS A CA 1
ATOM 7755 C C . HIS A 1 967 ? -71.138 -0.901 7.185 1.00 95.00 967 HIS A C 1
ATOM 7757 O O . HIS A 1 967 ? -70.639 -0.614 6.095 1.00 95.00 967 HIS A O 1
ATOM 7763 N N . LYS A 1 968 ? -72.353 -0.460 7.534 1.00 90.75 968 LYS A N 1
ATOM 7764 C CA . LYS A 1 968 ? -73.289 0.260 6.652 1.00 90.75 968 LYS A CA 1
ATOM 7765 C C . LYS A 1 968 ? -72.725 1.538 6.012 1.00 90.75 968 LYS A C 1
ATOM 7767 O O . LYS A 1 968 ? -73.070 1.825 4.868 1.00 90.75 968 LYS A O 1
ATOM 7772 N N . SER A 1 969 ? -71.906 2.313 6.720 1.00 91.69 969 SER A N 1
ATOM 7773 C CA . SER A 1 969 ? -71.298 3.544 6.190 1.00 91.69 969 SER A CA 1
ATOM 7774 C C . SER A 1 969 ? -70.333 3.245 5.042 1.00 91.69 969 SER A C 1
ATOM 7776 O O . SER A 1 969 ? -70.485 3.796 3.954 1.00 91.69 969 SER A O 1
ATOM 7778 N N . ILE A 1 970 ? -69.431 2.281 5.239 1.00 92.06 970 ILE A N 1
ATOM 7779 C CA . ILE A 1 970 ? -68.508 1.773 4.215 1.00 92.06 970 ILE A CA 1
ATOM 7780 C C . ILE A 1 970 ? -69.267 1.191 3.017 1.00 92.06 970 ILE A C 1
ATOM 7782 O O . ILE A 1 970 ? -68.926 1.488 1.874 1.00 92.06 970 ILE A O 1
ATOM 7786 N N . ALA A 1 971 ? -70.321 0.404 3.253 1.00 89.25 971 ALA A N 1
ATOM 7787 C CA . ALA A 1 971 ? -71.126 -0.151 2.165 1.00 89.25 971 ALA A CA 1
ATOM 7788 C C . ALA A 1 971 ? -71.765 0.955 1.297 1.00 89.25 971 ALA A C 1
ATOM 7790 O O . ALA A 1 971 ? -71.727 0.870 0.071 1.00 89.25 971 ALA A O 1
ATOM 7791 N N . LEU A 1 972 ? -72.276 2.029 1.915 1.00 88.06 972 LEU A N 1
ATOM 7792 C CA . LEU A 1 972 ? -72.799 3.206 1.206 1.00 88.06 972 LEU A CA 1
ATOM 7793 C C . LEU A 1 972 ? -71.702 4.022 0.504 1.00 88.06 972 LEU A C 1
ATOM 7795 O O . LEU A 1 972 ? -71.957 4.591 -0.554 1.00 88.06 972 LEU A O 1
ATOM 7799 N N . MET A 1 973 ? -70.499 4.092 1.074 1.00 88.62 973 MET A N 1
ATOM 7800 C CA . MET A 1 973 ? -69.348 4.787 0.490 1.00 88.62 973 MET A CA 1
ATOM 7801 C C . MET A 1 973 ? -68.881 4.095 -0.796 1.00 88.62 973 MET A C 1
ATOM 7803 O O . MET A 1 973 ? -68.819 4.728 -1.846 1.00 88.62 973 MET A O 1
ATOM 7807 N N . LEU A 1 974 ? -68.678 2.775 -0.738 1.00 87.75 974 LEU A N 1
ATOM 7808 C CA . LEU A 1 974 ? -68.336 1.949 -1.898 1.00 87.75 974 LEU A CA 1
ATOM 7809 C C . LEU A 1 974 ? -69.450 1.961 -2.956 1.00 87.75 974 LEU A C 1
ATOM 7811 O O . LEU A 1 974 ? -69.159 2.038 -4.145 1.00 87.75 974 LEU A O 1
ATOM 7815 N N . GLN A 1 975 ? -70.724 1.953 -2.543 1.00 85.31 975 GLN A N 1
ATOM 7816 C CA . GLN A 1 975 ? -71.856 2.060 -3.470 1.00 85.31 975 GLN A CA 1
ATOM 7817 C C . GLN A 1 975 ? -71.901 3.413 -4.197 1.00 85.31 975 GLN A C 1
ATOM 7819 O O . GLN A 1 975 ? -72.299 3.457 -5.356 1.00 85.31 975 GLN A O 1
ATOM 7824 N N . ARG A 1 976 ? -71.514 4.510 -3.534 1.00 82.44 976 ARG A N 1
ATOM 7825 C CA . ARG A 1 976 ? -71.455 5.850 -4.144 1.00 82.44 976 ARG A CA 1
ATOM 7826 C C . ARG A 1 976 ? -70.284 6.003 -5.104 1.00 82.44 976 ARG A C 1
ATOM 7828 O O . ARG A 1 976 ? -70.466 6.603 -6.151 1.00 82.44 976 ARG A O 1
ATOM 7835 N N . PHE A 1 977 ? -69.131 5.424 -4.778 1.00 76.12 977 PHE A N 1
ATOM 7836 C CA . PHE A 1 977 ? -67.984 5.375 -5.686 1.00 76.12 977 PHE A CA 1
ATOM 7837 C C . PHE A 1 977 ? -68.328 4.598 -6.975 1.00 76.12 977 PHE A C 1
ATOM 7839 O O . PHE A 1 977 ? -67.948 4.991 -8.067 1.00 76.12 977 PHE A O 1
ATOM 7846 N N . HIS A 1 978 ? -69.169 3.563 -6.868 1.00 59.84 978 HIS A N 1
ATOM 7847 C CA . HIS A 1 978 ? -69.754 2.821 -7.999 1.00 59.84 978 HIS A CA 1
ATOM 7848 C C . HIS A 1 978 ? -70.806 3.603 -8.826 1.00 59.84 978 HIS A C 1
ATOM 7850 O O . HIS A 1 978 ? -71.476 3.014 -9.674 1.00 59.84 978 HIS A O 1
ATOM 7856 N N . LEU A 1 979 ? -71.021 4.890 -8.534 1.00 53.56 979 LEU A N 1
ATOM 7857 C CA . LEU A 1 979 ? -71.989 5.774 -9.195 1.00 53.56 979 LEU A CA 1
ATOM 7858 C C . LEU A 1 979 ? -71.349 7.085 -9.691 1.00 53.56 979 LEU A C 1
ATOM 7860 O O . LEU A 1 979 ? -72.083 7.974 -10.126 1.00 53.56 979 LEU A O 1
ATOM 7864 N N . ASP A 1 980 ? -70.020 7.214 -9.624 1.00 49.12 980 ASP A N 1
ATOM 7865 C CA . ASP A 1 980 ? -69.304 8.380 -10.149 1.00 49.12 980 ASP A CA 1
ATOM 7866 C C . ASP A 1 980 ? -69.087 8.214 -11.674 1.00 49.12 980 ASP A C 1
ATOM 7868 O O . ASP A 1 980 ? -68.470 7.220 -12.078 1.00 49.12 980 ASP A O 1
ATOM 7872 N N . PRO A 1 981 ? -69.625 9.095 -12.547 1.00 46.06 981 PRO A N 1
ATOM 7873 C CA . PRO A 1 981 ? -69.756 8.794 -13.981 1.00 46.06 981 PRO A CA 1
ATOM 7874 C C . PRO A 1 981 ? -68.453 8.685 -14.782 1.00 46.06 981 PRO A C 1
ATOM 7876 O O . PRO A 1 981 ? -68.479 8.127 -15.877 1.00 46.06 981 PRO A O 1
ATOM 7879 N N . ASP A 1 982 ? -67.343 9.209 -14.260 1.00 49.72 982 ASP A N 1
ATOM 7880 C CA . ASP A 1 982 ? -66.098 9.425 -15.014 1.00 49.72 982 ASP A CA 1
ATOM 7881 C C . ASP A 1 982 ? -65.077 8.268 -14.869 1.00 49.72 982 ASP A C 1
ATOM 7883 O O . ASP A 1 982 ? -63.892 8.430 -15.162 1.00 49.72 982 ASP A O 1
ATOM 7887 N N . SER A 1 983 ? -65.520 7.084 -14.422 1.00 39.44 983 SER A N 1
ATOM 7888 C CA . SER A 1 983 ? -64.696 5.864 -14.356 1.00 39.44 983 SER A CA 1
ATOM 7889 C C . SER A 1 983 ? -64.911 4.966 -15.588 1.00 39.44 983 SER A C 1
ATOM 7891 O O . SER A 1 983 ? -65.817 4.134 -15.628 1.00 39.44 983 SER A O 1
ATOM 7893 N N . GLU A 1 984 ? -64.084 5.160 -16.623 1.00 34.56 984 GLU A N 1
ATOM 7894 C CA . GLU A 1 984 ? -64.125 4.363 -17.864 1.00 34.56 984 GLU A CA 1
ATOM 7895 C C . GLU A 1 984 ? -63.634 2.907 -17.671 1.00 34.56 984 GLU A C 1
ATOM 7897 O O . GLU A 1 984 ? -62.870 2.605 -16.751 1.00 34.56 984 GLU A O 1
ATOM 7902 N N . VAL A 1 985 ? -64.101 2.008 -18.554 1.00 37.50 985 VAL A N 1
ATOM 7903 C CA . VAL A 1 985 ? -63.924 0.536 -18.524 1.00 37.50 985 VAL A CA 1
ATOM 7904 C C . VAL A 1 985 ? -63.295 0.031 -19.821 1.00 37.50 985 VAL A C 1
ATOM 7906 O O . VAL A 1 985 ? -63.795 0.445 -20.891 1.00 37.50 985 VAL A O 1
#

Nearest PDB structures (foldseek):
  4xwh-assembly1_A  TM=9.569E-01  e=2.805E-49  Homo sapiens
  4a4a-assembly1_A  TM=9.254E-01  e=7.704E-43  Clostridium perfringens
  2vcb-assembly1_A  TM=9.183E-01  e=8.758E-43  Clostridium perfringens
  2vc9-assembly1_A  TM=9.211E-01  e=2.897E-42  Clostridium perfringens
  3b95-assembly2_B  TM=8.383E-01  e=3.246E-08  Homo sapiens

Solvent-accessible surface area (backbone atoms only — not comparable to full-atom values): 52580 Å² total; per-residue (Å²): 140,87,83,84,83,86,82,87,80,82,80,81,80,76,82,70,82,81,75,75,61,92,52,49,33,59,53,45,48,34,46,72,61,30,55,98,48,41,90,41,56,45,75,47,75,52,72,84,73,74,77,62,96,51,99,82,76,63,55,39,32,24,37,30,39,48,46,96,92,60,36,41,36,28,33,15,64,44,45,25,20,32,29,29,33,49,37,53,44,33,40,77,69,69,28,28,54,73,47,90,89,59,46,58,53,47,82,73,63,65,98,69,74,82,78,56,92,63,68,50,72,50,48,33,74,34,60,39,26,36,36,67,26,82,52,39,75,69,62,84,81,75,85,88,74,89,76,85,87,84,80,98,74,93,84,89,83,58,64,62,43,14,29,23,60,22,61,54,50,45,50,58,56,71,66,53,54,52,50,51,54,56,46,40,30,30,61,32,34,39,32,34,66,52,67,59,28,50,63,42,47,50,52,56,36,44,41,72,63,64,51,51,67,87,51,47,44,64,36,40,26,34,63,46,44,43,50,42,31,72,35,33,43,30,27,28,46,68,69,95,50,59,62,50,72,68,56,33,50,51,34,37,56,50,31,48,53,50,54,52,48,36,50,46,47,53,25,36,42,30,35,67,52,67,50,32,67,49,44,83,60,50,49,78,64,37,77,82,63,54,63,47,64,43,57,78,42,43,80,45,58,67,86,38,14,33,28,33,31,41,38,44,87,30,70,66,38,42,52,42,35,38,40,38,47,54,50,46,40,69,72,70,41,93,64,58,46,44,28,39,50,53,72,44,49,95,34,77,66,100,56,87,47,46,70,56,37,16,51,40,36,26,34,47,44,49,35,45,39,76,69,37,80,73,39,20,46,30,36,66,44,41,41,48,65,53,41,38,89,73,39,38,62,66,45,47,49,27,29,59,58,22,44,86,51,42,86,44,31,36,34,34,29,53,32,40,65,70,64,55,50,45,80,75,38,64,40,55,75,57,28,33,27,25,50,13,41,24,68,38,57,41,22,42,51,41,84,47,35,43,58,65,40,52,26,42,51,60,54,53,46,54,77,73,29,98,30,59,40,22,44,31,43,26,28,10,20,81,58,70,63,60,70,66,57,52,50,41,48,53,39,41,49,38,99,52,58,66,62,62,67,66,47,54,52,47,50,53,51,25,62,56,52,67,103,62,81,71,49,67,38,49,52,50,28,52,59,47,38,53,68,30,47,28,35,48,80,56,75,64,50,63,52,53,35,47,41,64,70,63,44,88,81,70,97,61,92,59,73,60,28,51,45,61,62,75,68,14,30,46,76,86,47,70,72,66,56,47,58,53,33,53,51,24,50,60,48,29,40,72,75,42,61,69,49,79,77,35,61,49,49,48,51,51,52,37,51,55,49,48,50,45,51,36,58,50,45,58,53,43,52,49,52,26,53,52,31,61,70,45,91,52,94,60,24,65,64,47,29,53,54,32,42,52,53,46,57,49,49,43,55,49,47,23,52,50,26,60,75,42,72,88,24,30,43,23,54,55,35,41,43,26,26,72,76,29,95,44,73,72,48,17,51,36,33,29,28,36,53,50,27,43,38,33,30,48,44,94,85,40,59,47,56,38,59,24,21,60,83,18,5,18,39,32,63,70,47,39,43,50,46,50,45,58,47,46,54,47,57,69,77,38,49,88,92,66,63,49,72,67,60,51,51,51,56,44,51,57,49,58,56,57,63,46,73,65,63,74,66,52,57,50,103,57,36,42,25,59,55,32,50,22,23,64,67,67,33,51,70,55,40,42,56,50,60,76,34,50,60,25,60,62,44,61,67,62,49,55,23,79,55,36,43,27,22,54,34,31,12,19,42,71,32,40,45,66,49,40,55,53,56,63,70,48,85,87,50,67,74,71,58,48,21,81,55,46,45,26,23,61,45,26,7,44,73,43,70,31,69,61,35,39,51,53,51,55,53,48,55,52,63,76,58,69,73,80,71,93,70,86,58,68,63,65,29,47,62,56,49,46,40,26,82,46,32,44,23,38,60,34,48,17,40,72,78,61,38,55,69,50,35,48,57,48,66,71,36,86,61,46,69,68,58,55,55,24,62,54,100,38,37,35,30,32,56,34,48,16,28,46,69,60,36,54,69,49,42,54,50,54,66,70,43,94,85,51,66,71,71,55,48,23,77,85,68,44,26,24,45,53,35,5,54,74,71,62,29,61,67,50,25,53,49,52,54,50,63,75,65,53,88,88,71,84,132

Organism: Aspergillus oryzae (NCBI:txid5062)